Protein AF-0000000072255328 (afdb_homodimer)

Solvent-accessible surface area (backbone atoms only — not comparable to full-atom values): 48912 Å² total; per-residue (Å²): 142,86,77,91,84,72,85,77,79,91,76,90,79,84,80,81,78,79,74,75,69,60,40,61,59,64,75,72,72,74,75,70,75,87,53,44,93,62,60,41,41,41,50,67,79,79,36,92,84,65,52,79,36,76,33,60,50,70,72,28,42,73,51,43,60,50,51,96,60,58,46,59,87,50,31,22,34,46,65,55,41,75,36,44,66,93,48,69,52,74,39,59,60,34,26,49,50,42,43,40,63,45,17,31,53,57,38,84,72,45,25,34,36,38,32,34,30,42,76,70,26,16,25,47,25,32,26,54,45,29,37,52,46,40,40,36,72,62,55,52,31,75,47,42,29,36,26,30,41,9,54,34,20,52,59,39,86,90,42,68,65,40,79,60,50,70,76,80,46,58,69,40,53,73,35,42,31,51,90,47,35,52,29,62,45,58,78,46,70,70,51,37,53,49,33,36,60,74,71,52,44,35,32,39,41,41,35,14,36,70,73,45,48,48,51,48,46,50,49,33,52,50,33,55,74,68,69,44,85,50,24,29,37,37,39,58,38,36,46,37,49,36,62,49,86,36,71,62,34,43,10,23,64,32,24,25,39,46,45,24,52,52,49,52,52,26,46,53,54,7,70,72,39,69,41,4,29,8,37,35,32,34,60,27,55,79,19,23,47,37,48,52,53,16,41,47,27,57,69,67,40,40,38,80,43,28,38,78,55,80,64,29,58,63,61,91,40,5,45,54,47,49,51,50,52,36,33,72,75,68,34,29,46,25,37,40,33,21,47,36,17,63,48,75,69,57,50,72,71,50,85,66,83,83,48,54,45,80,71,65,46,71,66,74,67,66,44,54,61,53,49,52,52,52,52,52,50,57,34,55,77,69,72,46,79,65,42,74,46,81,44,67,61,58,63,63,36,26,55,33,46,36,40,38,70,25,26,34,48,23,38,52,44,21,42,32,44,49,27,36,39,40,41,26,32,22,42,24,25,37,44,32,40,57,88,38,53,26,40,38,29,39,67,62,42,62,69,66,49,70,45,60,65,52,78,77,34,68,69,47,40,50,42,38,67,68,31,65,39,63,65,24,48,63,133,133,80,75,75,80,69,69,77,73,76,71,72,77,64,72,54,57,65,81,78,61,76,67,63,49,78,59,79,70,71,80,67,75,83,57,52,90,64,63,40,41,40,50,69,76,78,36,92,84,63,52,79,34,75,33,61,47,69,73,29,40,72,50,43,62,48,48,92,63,56,46,58,87,50,32,22,33,46,65,53,42,75,36,43,66,78,46,53,51,79,51,50,61,33,26,48,48,42,45,40,66,47,16,32,53,56,37,83,74,44,25,34,36,38,33,34,30,42,76,70,23,15,25,47,25,32,27,56,46,31,36,51,47,41,38,36,70,64,55,53,31,74,47,43,29,36,28,30,40,9,54,33,20,52,60,39,87,89,42,68,66,40,79,61,48,70,77,80,48,59,71,40,53,74,35,42,32,51,91,46,36,53,28,62,46,57,72,46,69,69,52,36,53,50,34,36,58,75,72,53,44,35,31,39,41,42,36,15,37,68,71,45,48,48,51,49,44,53,49,34,52,50,32,54,74,69,68,44,84,51,23,30,37,36,39,58,38,36,47,38,48,34,61,49,87,36,72,62,33,45,10,23,64,32,23,24,39,44,46,24,53,53,50,52,52,26,45,53,53,7,71,73,38,70,38,3,28,8,37,35,32,34,61,27,53,80,20,23,48,36,49,52,52,18,41,47,25,56,70,68,41,39,38,80,44,29,37,78,54,79,64,30,59,63,61,91,39,4,45,54,48,49,50,50,54,36,35,70,75,67,36,30,43,26,37,38,32,20,47,36,18,64,47,74,68,60,50,71,72,50,86,68,84,84,49,53,46,81,71,63,47,71,65,74,66,65,42,53,61,54,48,52,51,52,52,52,51,56,32,54,77,69,72,46,78,65,42,72,47,82,45,67,60,58,63,63,36,27,58,35,45,37,40,39,70,26,26,34,48,24,39,51,44,22,43,32,44,49,27,36,38,40,41,28,33,22,44,24,26,37,43,32,39,57,87,37,54,25,42,39,29,36,66,63,42,62,62,46,46,71,44,60,64,51,74,77,34,67,68,45,43,50,42,37,66,68,30,65,41,62,63,23,48,61,132

InterPro domains:
  IPR000023 Phosphofructokinase domain [PF00365] (111-419)
  IPR012004 Pyrophosphate-dependent phosphofructokinase TP0108-type [PIRSF000534] (52-472)
  IPR022953 ATP-dependent 6-phosphofructokinase [PR00476] (114-133)
  IPR022953 ATP-dependent 6-phosphofructokinase [PR00476] (200-216)
  IPR022953 ATP-dependent 6-phosphofructokinase [PR00476] (233-250)
  IPR022953 ATP-dependent 6-phosphofructokinase [PR00476] (272-288)
  IPR022953 ATP-dependent 6-phosphofructokinase [PR00476] (329-341)
  IPR035966 Phosphofructokinase superfamily [SSF53784] (66-472)
  IPR050929 Phosphofructokinase type A [PTHR45770] (38-471)

Secondary structure (DSSP, 8-state):
-------------------------------SS---TTS--BGGGT-S----EE-TTTTGGGT----S-PPPTTEEEES--EEETTS-----EEEEPS--SEESS-GGG-EEEEEE-SS--TTHHHHHHHHHHIIIIII---EEEEEPSGGGGGT-TT-PPEE--HHHHTTGGGSSS-TT---S----HHHHHHHHHHHT--EEEEEE-HHHHHHHHHHHHHHHHTT---EEEEEEB-SS---SSSS--BTHHHHHHHHHHHHHHHHHHHHHSTTEEEEEEE--TT--HHHHHHHHHHS--SEEE-TT----SSSTTSHHHHHHHHHHHHSEEEEEEETTTTHHHHHTT--S---B-TTSPBPPP-HHHHHHHHHHHHHHHTT---EEEEE--GGGGTSSPPPHHHHHHHHHHHHHHHHHHHHTB-SEEEEEETTEEEEEEHHHHHHS------TTSHHHHHHHHHH--------/------------------TTS--------S-SS---TTS--BGGGT-S----EE-GGGTGGGT----S-PPPTTEEEES--EEETTS-----EEEEPS--SEESS-GGG-EEEEEE-SS--TTHHHHHHHHHHIIIIII---EEEEETTGGGGGT-TT-PPEE--HHHHTTGGGSSS-TT---S----HHHHHHHHHHHT--EEEEEE-HHHHHHHHHHHHHHHHTT---EEEEEEB-SS---SSSS--BTHHHHHHHHHHHHHHHHHHHHHSTTEEEEEEE--TT--HHHHHHHHHHS--SEEE-TT----SSSTTSHHHHHHHHHHHHSEEEEEEETTTTHHHHHTT--S---B-TTSPBPPP-HHHHHHHHHHHHHHHTT---EEEEE--GGGGTSSPPPHHHHHHHHHHHHHHHHHHHHTB-SEEEEEETTEEEEEEHHHHHHH------TTSHHHHHHHHHH--------

Radius of gyration: 28.99 Å; Cα contacts (8 Å, |Δi|>4): 2204; chains: 2; bounding box: 91×77×70 Å

Sequence (950 aa):
MSLPARVPSNSADDELHPYTRILSPRENLLGGEPVGKFGVPHLRQFFEHIGRFPSPLLTATETHSLGRSFIPDDETVLVDIVTRWGEPSPSREYMRSGPREFLAFHPQTVRAAIVTCGGLCPGINTVVKEIYQSLRNIYGVKEVHGVQMGYRGFYTAELDTILLNDVYLKGIQHRGGSVLGTTRGGFDLGLIVDSIASRGFNQVYIIGGDGTHRGAYKIFEECIRRRLMVSVVGIPKTIDNDIAIIDHSFGFVTAVQEAQRAIRAAYVEATSGYNGIGLVRLMGRNSGYISMMATLAAGDVDVCLIPEIDFDLDGPHGLLVHIENLLRHKKYCVIVIAEGAGLQYTQNAQEEKKEVDASGNIKMQNVGLWLAERINSWFSLRGIEVNLKFLDPTYEIRSVPAVATDNIMCTLLAQSAVHGAMAGFTGFTCGTVNTHHVMIPMKEIISRGRNRVDLSSRMWHRVLAATMQPPLKNKMSLPARVPSNSADDELHPYTRILSPRENLLGGEPVGKFGVPHLRQFFEHIGRFPSPLLTATETHSLGRSFIPDDETVLVDIVTRWGEPSPSREYMRSGPREFLAFHPQTVRAAIVTCGGLCPGINTVVKEIYQSLRNIYGVKEVHGVQMGYRGFYTAELDTILLNDVYLKGIQHRGGSVLGTTRGGFDLGLIVDSIASRGFNQVYIIGGDGTHRGAYKIFEECIRRRLMVSVVGIPKTIDNDIAIIDHSFGFVTAVQEAQRAIRAAYVEATSGYNGIGLVRLMGRNSGYISMMATLAAGDVDVCLIPEIDFDLDGPHGLLVHIENLLRHKKYCVIVIAEGAGLQYTQNAQEEKKEVDASGNIKMQNVGLWLAERINSWFSLRGIEVNLKFLDPTYEIRSVPAVATDNIMCTLLAQSAVHGAMAGFTGFTCGTVNTHHVMIPMKEIISRGRNRVDLSSRMWHRVLAATMQPPLKNK

Nearest PDB structures (foldseek):
  6qu4-assembly1_A  TM=8.877E-01  e=3.239E-46  Trypanosoma brucei brucei
  6qu3-assembly1_D  TM=8.852E-01  e=1.464E-45  Trypanosoma brucei brucei
  6sy7-assembly2_F  TM=8.960E-01  e=6.226E-45  Trypanosoma brucei brucei
  3k2q-assembly1_A  TM=7.939E-01  e=1.080E-21  Marinobacter nauticus VT8
  8w2h-assembly1_A  TM=7.838E-01  e=1.784E-17  Homo sapiens

pLDDT: mean 84.53, std 19.74, range [17.89, 98.88]

Organism: Cyanidioschyzon merolae (strain NIES-3377 / 10D) (NCBI:txid280699)

Structure (mmCIF, N/CA/C/O backbone):
data_AF-0000000072255328-model_v1
#
loop_
_entity.id
_entity.type
_entity.pdbx_description
1 polymer 'Pyrophosphate-fructose-6-phosphate 1-phosphotransferase'
#
loop_
_atom_site.group_PDB
_atom_site.id
_atom_site.type_symbol
_atom_site.label_atom_id
_atom_site.label_alt_id
_atom_site.label_comp_id
_atom_site.label_asym_id
_atom_site.label_entity_id
_atom_site.label_seq_id
_atom_site.pdbx_PDB_ins_code
_atom_site.Cartn_x
_atom_site.Cartn_y
_atom_site.Cartn_z
_atom_site.occupancy
_atom_site.B_iso_or_equiv
_atom_site.auth_seq_id
_atom_site.auth_comp_id
_atom_site.auth_asym_id
_atom_site.auth_atom_id
_atom_site.pdbx_PDB_model_num
ATOM 1 N N . MET A 1 1 ? 50.156 -38.719 26.5 1 23.42 1 MET A N 1
ATOM 2 C CA . MET A 1 1 ? 49.844 -37.938 25.312 1 23.42 1 MET A CA 1
ATOM 3 C C . MET A 1 1 ? 48.5 -37.219 25.5 1 23.42 1 MET A C 1
ATOM 5 O O . MET A 1 1 ? 47.5 -37.594 24.891 1 23.42 1 MET A O 1
ATOM 9 N N . SER A 1 2 ? 47.906 -36.625 26.609 1 19.75 2 SER A N 1
ATOM 10 C CA . SER A 1 2 ? 46.781 -36.344 27.516 1 19.75 2 SER A CA 1
ATOM 11 C C . SER A 1 2 ? 45.938 -35.188 27.016 1 19.75 2 SER A C 1
ATOM 13 O O . SER A 1 2 ? 46.344 -34.469 26.094 1 19.75 2 SER A O 1
ATOM 15 N N . LEU A 1 3 ? 45.031 -34.312 27.938 1 20.27 3 LEU A N 1
ATOM 16 C CA . LEU A 1 3 ? 43.656 -33.969 28.25 1 20.27 3 LEU A CA 1
ATOM 17 C C . LEU A 1 3 ? 43.312 -32.625 27.641 1 20.27 3 LEU A C 1
ATOM 19 O O . LEU A 1 3 ? 44.031 -31.625 27.828 1 20.27 3 LEU A O 1
ATOM 23 N N . PRO A 1 4 ? 42.625 -32.25 26.453 1 22.77 4 PRO A N 1
ATOM 24 C CA . PRO A 1 4 ? 42.938 -31.094 25.641 1 22.77 4 PRO A CA 1
ATOM 25 C C . PRO A 1 4 ? 42.469 -29.781 26.281 1 22.77 4 PRO A C 1
ATOM 27 O O . PRO A 1 4 ? 41.281 -29.594 26.531 1 22.77 4 PRO A O 1
ATOM 30 N N . ALA A 1 5 ? 43.125 -28.969 27.453 1 19.16 5 ALA A N 1
ATOM 31 C CA . ALA A 1 5 ? 42.562 -28.234 28.578 1 19.16 5 ALA A CA 1
ATOM 32 C C . ALA A 1 5 ? 41.656 -27.109 28.078 1 19.16 5 ALA A C 1
ATOM 34 O O . ALA A 1 5 ? 41.719 -26.734 26.906 1 19.16 5 ALA A O 1
ATOM 35 N N . ARG A 1 6 ? 41.062 -26.047 29.062 1 17.89 6 ARG A N 1
ATOM 36 C CA . ARG A 1 6 ? 40 -25.328 29.734 1 17.89 6 ARG A CA 1
ATOM 37 C C . ARG A 1 6 ? 39.781 -23.953 29.094 1 17.89 6 ARG A C 1
ATOM 39 O O . ARG A 1 6 ? 40.688 -23.109 29.125 1 17.89 6 ARG A O 1
ATOM 46 N N . VAL A 1 7 ? 39.656 -23.531 27.891 1 21.75 7 VAL A N 1
ATOM 47 C CA . VAL A 1 7 ? 40.094 -22.188 27.578 1 21.75 7 VAL A CA 1
ATOM 48 C C . VAL A 1 7 ? 39.5 -21.172 28.562 1 21.75 7 VAL A C 1
ATOM 50 O O . VAL A 1 7 ? 38.312 -21.203 28.828 1 21.75 7 VAL A O 1
ATOM 53 N N . PRO A 1 8 ? 40.062 -20.578 29.672 1 19.7 8 PRO A N 1
ATOM 54 C CA . PRO A 1 8 ? 39.5 -20.297 31 1 19.7 8 PRO A CA 1
ATOM 55 C C . PRO A 1 8 ? 38.344 -19.297 30.938 1 19.7 8 PRO A C 1
ATOM 57 O O . PRO A 1 8 ? 37.406 -19.391 31.734 1 19.7 8 PRO A O 1
ATOM 60 N N . SER A 1 9 ? 38.406 -18.234 30.125 1 20.45 9 SER A N 1
ATOM 61 C CA . SER A 1 9 ? 38.375 -16.906 30.703 1 20.45 9 SER A CA 1
ATOM 62 C C . SER A 1 9 ? 37 -16.578 31.312 1 20.45 9 SER A C 1
ATOM 64 O O . SER A 1 9 ? 36 -17.109 30.875 1 20.45 9 SER A O 1
ATOM 66 N N . ASN A 1 10 ? 36.812 -15.664 32.344 1 19.23 10 ASN A N 1
ATOM 67 C CA . ASN A 1 10 ? 36.031 -15.445 33.562 1 19.23 10 ASN A CA 1
ATOM 68 C C . ASN A 1 10 ? 34.562 -15.234 33.281 1 19.23 10 ASN A C 1
ATOM 70 O O . ASN A 1 10 ? 34.188 -14.891 32.156 1 19.23 10 ASN A O 1
ATOM 74 N N . SER A 1 11 ? 33.5 -15.305 34.25 1 19.53 11 SER A N 1
ATOM 75 C CA . SER A 1 11 ? 32.312 -15.742 34.969 1 19.53 11 SER A CA 1
ATOM 76 C C . SER A 1 11 ? 31.172 -14.727 34.844 1 19.53 11 SER A C 1
ATOM 78 O O . SER A 1 11 ? 30.047 -14.977 35.312 1 19.53 11 SER A O 1
ATOM 80 N N . ALA A 1 12 ? 31.453 -13.266 34.906 1 19.84 12 ALA A N 1
ATOM 81 C CA . ALA A 1 12 ? 30.469 -12.516 35.688 1 19.84 12 ALA A CA 1
ATOM 82 C C . ALA A 1 12 ? 29.078 -12.656 35.094 1 19.84 12 ALA A C 1
ATOM 84 O O . ALA A 1 12 ? 28.922 -12.695 33.875 1 19.84 12 ALA A O 1
ATOM 85 N N . ASP A 1 13 ? 27.812 -13.008 35.781 1 22.36 13 ASP A N 1
ATOM 86 C CA . ASP A 1 13 ? 26.422 -13.398 35.906 1 22.36 13 ASP A CA 1
ATOM 87 C C . ASP A 1 13 ? 25.5 -12.352 35.312 1 22.36 13 ASP A C 1
ATOM 89 O O . ASP A 1 13 ? 24.641 -11.789 35.969 1 22.36 13 ASP A O 1
ATOM 93 N N . ASP A 1 14 ? 25.844 -11.344 34.469 1 20.3 14 ASP A N 1
ATOM 94 C CA . ASP A 1 14 ? 25.25 -10.031 34.25 1 20.3 14 ASP A CA 1
ATOM 95 C C . ASP A 1 14 ? 23.844 -10.156 33.688 1 20.3 14 ASP A C 1
ATOM 97 O O . ASP A 1 14 ? 23.641 -10.688 32.594 1 20.3 14 ASP A O 1
ATOM 101 N N . GLU A 1 15 ? 22.562 -9.984 34.438 1 21.55 15 GLU A N 1
ATOM 102 C CA . GLU A 1 15 ? 21.188 -10.391 34.656 1 21.55 15 GLU A CA 1
ATOM 103 C C . GLU A 1 15 ? 20.234 -9.711 33.688 1 21.55 15 GLU A C 1
ATOM 105 O O . GLU A 1 15 ? 19.969 -8.516 33.781 1 21.55 15 GLU A O 1
ATOM 110 N N . LEU A 1 16 ? 20.25 -9.781 32.469 1 21.72 16 LEU A N 1
ATOM 111 C CA . LEU A 1 16 ? 19.391 -9.266 31.391 1 21.72 16 LEU A CA 1
ATOM 112 C C . LEU A 1 16 ? 17.938 -9.625 31.641 1 21.72 16 LEU A C 1
ATOM 114 O O . LEU A 1 16 ? 17.594 -10.797 31.797 1 21.72 16 LEU A O 1
ATOM 118 N N . HIS A 1 17 ? 16.984 -8.758 32.25 1 21.41 17 HIS A N 1
ATOM 119 C CA . HIS A 1 17 ? 15.695 -8.859 32.906 1 21.41 17 HIS A CA 1
ATOM 120 C C . HIS A 1 17 ? 14.625 -9.398 31.969 1 21.41 17 HIS A C 1
ATOM 122 O O . HIS A 1 17 ? 14.766 -9.297 30.75 1 21.41 17 HIS A O 1
ATOM 128 N N . PRO A 1 18 ? 13.125 -9.867 32.406 1 24.11 18 PRO A N 1
ATOM 129 C CA . PRO A 1 18 ? 12.086 -10.852 32.125 1 24.11 18 PRO A CA 1
ATOM 130 C C . PRO A 1 18 ? 11.023 -10.336 31.141 1 24.11 18 PRO A C 1
ATOM 132 O O . PRO A 1 18 ? 10.859 -9.117 31 1 24.11 18 PRO A O 1
ATOM 135 N N . TYR A 1 19 ? 10.453 -11.023 30.172 1 25.95 19 TYR A N 1
ATOM 136 C CA . TYR A 1 19 ? 9.391 -11.086 29.172 1 25.95 19 TYR A CA 1
ATOM 137 C C . TYR A 1 19 ? 8.039 -10.734 29.797 1 25.95 19 TYR A C 1
ATOM 139 O O . TYR A 1 19 ? 7.691 -11.25 30.859 1 25.95 19 TYR A O 1
ATOM 147 N N . THR A 1 20 ? 7.555 -9.547 29.719 1 26.66 20 THR A N 1
ATOM 148 C CA . THR A 1 20 ? 6.395 -9.289 30.547 1 26.66 20 THR A CA 1
ATOM 149 C C . THR A 1 20 ? 5.203 -10.133 30.109 1 26.66 20 THR A C 1
ATOM 151 O O . THR A 1 20 ? 4.578 -10.82 30.922 1 26.66 20 THR A O 1
ATOM 154 N N . ARG A 1 21 ? 4.066 -9.359 29.109 1 30.31 21 ARG A N 1
ATOM 155 C CA . ARG A 1 21 ? 2.666 -9.758 29.188 1 30.31 21 ARG A CA 1
ATOM 156 C C . ARG A 1 21 ? 2.367 -10.914 28.25 1 30.31 21 ARG A C 1
ATOM 158 O O . ARG A 1 21 ? 2.922 -10.992 27.141 1 30.31 21 ARG A O 1
ATOM 165 N N . ILE A 1 22 ? 1.725 -12.062 28.812 1 29.67 22 ILE A N 1
ATOM 166 C CA . ILE A 1 22 ? 1.224 -13.305 28.25 1 29.67 22 ILE A CA 1
ATOM 167 C C . ILE A 1 22 ? -0.138 -13.07 27.609 1 29.67 22 ILE A C 1
ATOM 169 O O . ILE A 1 22 ? -1.038 -12.5 28.219 1 29.67 22 ILE A O 1
ATOM 173 N N . LEU A 1 23 ? -0.306 -13 26.281 1 33.97 23 LEU A N 1
ATOM 174 C CA . LEU A 1 23 ? -1.544 -12.93 25.516 1 33.97 23 LEU A CA 1
ATOM 175 C C . LEU A 1 23 ? -2.432 -14.133 25.797 1 33.97 23 LEU A C 1
ATOM 177 O O . LEU A 1 23 ? -1.948 -15.266 25.844 1 33.97 23 LEU A O 1
ATOM 181 N N . SER A 1 24 ? -3.564 -13.953 26.516 1 36.16 24 SER A N 1
ATOM 182 C CA . SER A 1 24 ? -4.453 -15.094 26.75 1 36.16 24 SER A CA 1
ATOM 183 C C . SER A 1 24 ? -5.125 -15.531 25.453 1 36.16 24 SER A C 1
ATOM 185 O O . SER A 1 24 ? -5.477 -14.695 24.609 1 36.16 24 SER A O 1
ATOM 187 N N . PRO A 1 25 ? -5.062 -16.766 25.125 1 37.5 25 PRO A N 1
ATOM 188 C CA . PRO A 1 25 ? -5.723 -17.344 23.953 1 37.5 25 PRO A CA 1
ATOM 189 C C . PRO A 1 25 ? -7.219 -17.047 23.906 1 37.5 25 PRO A C 1
ATOM 191 O O . PRO A 1 25 ? -7.863 -16.938 24.953 1 37.5 25 PRO A O 1
ATOM 194 N N . ARG A 1 26 ? -7.754 -16.297 22.984 1 36.28 26 ARG A N 1
ATOM 195 C CA . ARG A 1 26 ? -9.195 -16.141 22.859 1 36.28 26 ARG A CA 1
ATOM 196 C C . ARG A 1 26 ? -9.898 -17.5 22.875 1 36.28 26 ARG A C 1
ATOM 198 O O . ARG A 1 26 ? -9.352 -18.5 22.406 1 36.28 26 ARG A O 1
ATOM 205 N N . GLU A 1 27 ? -10.852 -17.656 23.797 1 34.62 27 GLU A N 1
ATOM 206 C CA . GLU A 1 27 ? -11.766 -18.797 23.828 1 34.62 27 GLU A CA 1
ATOM 207 C C . GLU A 1 27 ? -12.438 -19 22.469 1 34.62 27 GLU A C 1
ATOM 209 O O . GLU A 1 27 ? -12.766 -18.031 21.781 1 34.62 27 GLU A O 1
ATOM 214 N N . ASN A 1 28 ? -12.125 -20.047 21.75 1 35.22 28 ASN A N 1
ATOM 215 C CA . ASN A 1 28 ? -12.828 -20.531 20.578 1 35.22 28 ASN A CA 1
ATOM 216 C C . ASN A 1 28 ? -14.336 -20.281 20.672 1 35.22 28 ASN A C 1
ATOM 218 O O . ASN A 1 28 ? -15.016 -20.891 21.5 1 35.22 28 ASN A O 1
ATOM 222 N N . LEU A 1 29 ? -14.703 -19.078 20.516 1 32.78 29 LEU A N 1
ATOM 223 C CA . LEU A 1 29 ? -16.125 -18.844 20.656 1 32.78 29 LEU A CA 1
ATOM 224 C C . LEU A 1 29 ? -16.938 -19.859 19.859 1 32.78 29 LEU A C 1
ATOM 226 O O . LEU A 1 29 ? -18.172 -19.797 19.844 1 32.78 29 LEU A O 1
ATOM 230 N N . LEU A 1 30 ? -16.5 -20.328 18.562 1 31.98 30 LEU A N 1
ATOM 231 C CA . LEU A 1 30 ? -17.484 -21.219 17.953 1 31.98 30 LEU A CA 1
ATOM 232 C C . LEU A 1 30 ? -17.688 -22.469 18.797 1 31.98 30 LEU A C 1
ATOM 234 O O . LEU A 1 30 ? -16.703 -23.078 19.266 1 31.98 30 LEU A O 1
ATOM 238 N N . GLY A 1 31 ? -18.516 -22.594 19.641 1 32.94 31 GLY A N 1
ATOM 239 C CA . GLY A 1 31 ? -19.031 -23.703 20.438 1 32.94 31 GLY A CA 1
ATOM 240 C C . GLY A 1 31 ? -18.672 -25.062 19.859 1 32.94 31 GLY A C 1
ATOM 241 O O . GLY A 1 31 ? -18.734 -26.062 20.578 1 32.94 31 GLY A O 1
ATOM 242 N N . GLY A 1 32 ? -19.219 -25.469 18.516 1 33.41 32 GLY A N 1
ATOM 243 C CA . GLY A 1 32 ? -19.266 -26.891 18.219 1 33.41 32 GLY A CA 1
ATOM 244 C C . GLY A 1 32 ? -17.891 -27.531 18.156 1 33.41 32 GLY A C 1
ATOM 245 O O . GLY A 1 32 ? -16.891 -26.875 18.422 1 33.41 32 GLY A O 1
ATOM 246 N N . GLU A 1 33 ? -17.844 -28.859 17.438 1 34.97 33 GLU A N 1
ATOM 247 C CA . GLU A 1 33 ? -16.688 -29.75 17.25 1 34.97 33 GLU A CA 1
ATOM 248 C C . GLU A 1 33 ? -15.445 -28.953 16.859 1 34.97 33 GLU A C 1
ATOM 250 O O . GLU A 1 33 ? -15.539 -27.875 16.281 1 34.97 33 GLU A O 1
ATOM 255 N N . PRO A 1 34 ? -14.344 -29.469 17.438 1 34.31 34 PRO A N 1
ATOM 256 C CA . PRO A 1 34 ? -13.047 -28.844 17.203 1 34.31 34 PRO A CA 1
ATOM 257 C C . PRO A 1 34 ? -12.867 -28.391 15.758 1 34.31 34 PRO A C 1
ATOM 259 O O . PRO A 1 34 ? -12.797 -29.219 14.852 1 34.31 34 PRO A O 1
ATOM 262 N N . VAL A 1 35 ? -13.789 -27.781 15.125 1 35.91 35 VAL A N 1
ATOM 263 C CA . VAL A 1 35 ? -13.289 -27.109 13.93 1 35.91 35 VAL A CA 1
ATOM 264 C C . VAL A 1 35 ? -11.805 -26.781 14.094 1 35.91 35 VAL A C 1
ATOM 266 O O . VAL A 1 35 ? -11.328 -26.609 15.219 1 35.91 35 VAL A O 1
ATOM 269 N N . GLY A 1 36 ? -11.008 -27.062 12.977 1 41.81 36 GLY A N 1
ATOM 270 C CA . GLY A 1 36 ? -9.586 -26.797 13.102 1 41.81 36 GLY A CA 1
ATOM 271 C C . GLY A 1 36 ? -9.273 -25.609 13.992 1 41.81 36 GLY A C 1
ATOM 272 O O . GLY A 1 36 ? -10.133 -24.766 14.234 1 41.81 36 GLY A O 1
ATOM 273 N N . LYS A 1 37 ? -8.422 -25.844 14.977 1 45.72 37 LYS A N 1
ATOM 274 C CA . LYS A 1 37 ? -7.969 -24.969 16.047 1 45.72 37 LYS A CA 1
ATOM 275 C C . LYS A 1 37 ? -8.07 -23.5 15.648 1 45.72 37 LYS A C 1
ATOM 277 O O . LYS A 1 37 ? -8.406 -22.641 16.469 1 45.72 37 LYS A O 1
ATOM 282 N N . PHE A 1 38 ? -7.793 -23.25 14.297 1 57.38 38 PHE A N 1
ATOM 283 C CA . PHE A 1 38 ? -7.625 -21.828 14 1 57.38 38 PHE A CA 1
ATOM 284 C C . PHE A 1 38 ? -8.75 -21.312 13.109 1 57.38 38 PHE A C 1
ATOM 286 O O . PHE A 1 38 ? -8.68 -20.203 12.594 1 57.38 38 PHE A O 1
ATOM 293 N N . GLY A 1 39 ? -9.938 -22.141 12.922 1 73.75 39 GLY A N 1
ATOM 294 C CA . GLY A 1 39 ? -11.195 -21.766 12.281 1 73.75 39 GLY A CA 1
ATOM 295 C C . GLY A 1 39 ? -11.219 -22.062 10.797 1 73.75 39 GLY A C 1
ATOM 296 O O . GLY A 1 39 ? -12.289 -22.172 10.195 1 73.75 39 GLY A O 1
ATOM 297 N N . VAL A 1 40 ? -10.031 -22.438 10.188 1 90.81 40 VAL A N 1
ATOM 298 C CA . VAL A 1 40 ? -10.062 -22.734 8.766 1 90.81 40 VAL A CA 1
ATOM 299 C C . VAL A 1 40 ? -10.312 -24.219 8.555 1 90.81 40 VAL A C 1
ATOM 301 O O . VAL A 1 40 ? -9.539 -25.062 9.023 1 90.81 40 VAL A O 1
ATOM 304 N N . PRO A 1 41 ? -11.328 -24.594 7.812 1 93.81 41 PRO A N 1
ATOM 305 C CA . PRO A 1 41 ? -11.633 -26.016 7.602 1 93.81 41 PRO A CA 1
ATOM 306 C C . PRO A 1 41 ? -10.547 -26.734 6.809 1 93.81 41 PRO A C 1
ATOM 308 O O . PRO A 1 41 ? -9.938 -26.156 5.914 1 93.81 41 PRO A O 1
ATOM 311 N N . HIS A 1 42 ? -10.336 -27.969 7.211 1 95 42 HIS A N 1
ATOM 312 C CA . HIS A 1 42 ? -9.422 -28.875 6.52 1 95 42 HIS A CA 1
ATOM 313 C C . HIS A 1 42 ? -10.133 -30.156 6.086 1 95 42 HIS A C 1
ATOM 315 O O . HIS A 1 42 ? -10.977 -30.672 6.812 1 95 42 HIS A O 1
ATOM 321 N N . LEU A 1 43 ? -9.781 -30.641 4.934 1 95.62 43 LEU A N 1
ATOM 322 C CA . LEU A 1 43 ? -10.438 -31.812 4.371 1 95.62 43 LEU A CA 1
ATOM 323 C C . LEU A 1 43 ? -10.328 -33 5.312 1 95.62 43 LEU A C 1
ATOM 325 O O . LEU A 1 43 ? -11.203 -33.875 5.332 1 95.62 43 LEU A O 1
ATOM 329 N N . ARG A 1 44 ? -9.297 -33.062 6.117 1 92.69 44 ARG A N 1
ATOM 330 C CA . ARG A 1 44 ? -9.078 -34.156 7.051 1 92.69 44 ARG A CA 1
ATOM 331 C C . ARG A 1 44 ? -10.195 -34.219 8.086 1 92.69 44 ARG A C 1
ATOM 333 O O . ARG A 1 44 ? -10.422 -35.281 8.695 1 92.69 44 ARG A O 1
ATOM 340 N N . GLN A 1 45 ? -10.844 -33.156 8.281 1 90.62 45 GLN A N 1
ATOM 341 C CA . GLN A 1 45 ? -11.953 -33.125 9.227 1 90.62 45 GLN A CA 1
ATOM 342 C C . GLN A 1 45 ? -13.18 -33.844 8.672 1 90.62 45 GLN A C 1
ATOM 344 O O . GLN A 1 45 ? -14.047 -34.281 9.43 1 90.62 45 GLN A O 1
ATOM 349 N N . PHE A 1 46 ? -13.211 -34.031 7.395 1 92.56 46 PHE A N 1
ATOM 350 C CA . PHE A 1 46 ? -14.438 -34.5 6.762 1 92.56 46 PHE A CA 1
ATOM 351 C C . PHE A 1 46 ? -14.211 -35.875 6.094 1 92.56 46 PHE A C 1
ATOM 353 O O . PHE A 1 46 ? -15.164 -36.594 5.805 1 92.56 46 PHE A O 1
ATOM 360 N N . PHE A 1 47 ? -12.961 -36.125 5.797 1 92.69 47 PHE A N 1
ATOM 361 C CA . PHE A 1 47 ? -12.633 -37.344 5.074 1 92.69 47 PHE A CA 1
ATOM 362 C C . PHE A 1 47 ? -11.609 -38.156 5.84 1 92.69 47 PHE A C 1
ATOM 364 O O . PHE A 1 47 ? -10.602 -37.625 6.312 1 92.69 47 PHE A O 1
ATOM 371 N N . GLU A 1 48 ? -11.805 -39.375 5.984 1 87.12 48 GLU A N 1
ATOM 372 C CA . GLU A 1 48 ? -10.953 -40.281 6.758 1 87.12 48 GLU A CA 1
ATOM 373 C C . GLU A 1 48 ? -9.641 -40.562 6.027 1 87.12 48 GLU A C 1
ATOM 375 O O . GLU A 1 48 ? -8.594 -40.719 6.656 1 87.12 48 GLU A O 1
ATOM 380 N N . HIS A 1 49 ? -9.734 -40.688 4.719 1 87.44 49 HIS A N 1
ATOM 381 C CA . HIS A 1 49 ? -8.562 -41.031 3.928 1 87.44 49 HIS A CA 1
ATOM 382 C C . HIS A 1 49 ? -8.148 -39.875 3.029 1 87.44 49 HIS A C 1
ATOM 384 O O . HIS A 1 49 ? -8.711 -39.688 1.947 1 87.44 49 HIS A O 1
ATOM 390 N N . ILE A 1 50 ? -7.266 -39.062 3.52 1 88.94 50 ILE A N 1
ATOM 391 C CA . ILE A 1 50 ? -6.715 -37.969 2.736 1 88.94 50 ILE A CA 1
ATOM 392 C C . ILE A 1 50 ? -5.223 -38.188 2.516 1 88.94 50 ILE A C 1
ATOM 394 O O . ILE A 1 50 ? -4.559 -38.844 3.322 1 88.94 50 ILE A O 1
ATOM 398 N N . GLY A 1 51 ? -4.742 -37.781 1.453 1 88.94 51 GLY A N 1
ATOM 399 C CA . GLY A 1 51 ? -3.33 -37.938 1.135 1 88.94 51 GLY A CA 1
ATOM 400 C C . GLY A 1 51 ? -2.422 -37.094 2.023 1 88.94 51 GLY A C 1
ATOM 401 O O . GLY A 1 51 ? -2.871 -36.156 2.662 1 88.94 51 GLY A O 1
ATOM 402 N N . ARG A 1 52 ? -1.201 -37.594 2.191 1 92.81 52 ARG A N 1
ATOM 403 C CA . ARG A 1 52 ? -0.1 -36.875 2.824 1 92.81 52 ARG A CA 1
ATOM 404 C C . ARG A 1 52 ? 1.176 -36.969 1.997 1 92.81 52 ARG A C 1
ATOM 406 O O . ARG A 1 52 ? 2.02 -37.844 2.268 1 92.81 52 ARG A O 1
ATOM 413 N N . PHE A 1 53 ? 1.309 -36.156 1.106 1 94.44 53 PHE A N 1
ATOM 414 C CA . PHE A 1 53 ? 2.424 -36.188 0.167 1 94.44 53 PHE A CA 1
ATOM 415 C C . PHE A 1 53 ? 3.449 -35.125 0.49 1 94.44 53 PHE A C 1
ATOM 417 O O . PHE A 1 53 ? 3.086 -34 0.84 1 94.44 53 PHE A O 1
ATOM 424 N N . PRO A 1 54 ? 4.688 -35.406 0.39 1 91.69 54 PRO A N 1
ATOM 425 C CA . PRO A 1 54 ? 5.691 -34.375 0.604 1 91.69 54 PRO A CA 1
ATOM 426 C C . PRO A 1 54 ? 5.641 -33.281 -0.456 1 91.69 54 PRO A C 1
ATOM 428 O O . PRO A 1 54 ? 5.457 -33.562 -1.642 1 91.69 54 PRO A O 1
ATOM 431 N N . SER A 1 55 ? 5.766 -32.062 -0.002 1 89.94 55 SER A N 1
ATOM 432 C CA . SER A 1 55 ? 5.77 -30.922 -0.916 1 89.94 55 SER A CA 1
ATOM 433 C C . SER A 1 55 ? 6.965 -30.984 -1.863 1 89.94 55 SER A C 1
ATOM 435 O O . SER A 1 55 ? 8.07 -31.344 -1.456 1 89.94 55 SER A O 1
ATOM 437 N N . PRO A 1 56 ? 6.766 -30.641 -3.086 1 86.62 56 PRO A N 1
ATOM 438 C CA . PRO A 1 56 ? 7.895 -30.578 -4.016 1 86.62 56 PRO A CA 1
ATOM 439 C C . PRO A 1 56 ? 8.93 -29.531 -3.615 1 86.62 56 PRO A C 1
ATOM 441 O O . PRO A 1 56 ? 10.07 -29.578 -4.098 1 86.62 56 PRO A O 1
ATOM 444 N N . LEU A 1 57 ? 8.516 -28.656 -2.783 1 80.12 57 LEU A N 1
ATOM 445 C CA . LEU A 1 57 ? 9.414 -27.594 -2.328 1 80.12 57 LEU A CA 1
ATOM 446 C C . LEU A 1 57 ? 10.492 -28.156 -1.411 1 80.12 57 LEU A C 1
ATOM 448 O O . LEU A 1 57 ? 11.5 -27.5 -1.147 1 80.12 57 LEU A O 1
ATOM 452 N N . LEU A 1 58 ? 10.289 -29.297 -0.828 1 76.5 58 LEU A N 1
ATOM 453 C CA . LEU A 1 58 ? 11.273 -29.953 0.025 1 76.5 58 LEU A CA 1
ATOM 454 C C . LEU A 1 58 ? 12.523 -30.312 -0.769 1 76.5 58 LEU A C 1
ATOM 456 O O . LEU A 1 58 ? 13.641 -30.234 -0.249 1 76.5 58 LEU A O 1
ATOM 460 N N . THR A 1 59 ? 12.406 -30.875 -1.845 1 66.06 59 THR A N 1
ATOM 461 C CA . THR A 1 59 ? 13.516 -31.359 -2.65 1 66.06 59 THR A CA 1
ATOM 462 C C . THR A 1 59 ? 14.047 -30.25 -3.562 1 66.06 59 THR A C 1
ATOM 464 O O . THR A 1 59 ? 15.117 -30.375 -4.152 1 66.06 59 THR A O 1
ATOM 467 N N . ALA A 1 60 ? 13.227 -29.328 -3.736 1 57.22 60 ALA A N 1
ATOM 468 C CA . ALA A 1 60 ? 13.664 -28.266 -4.629 1 57.22 60 ALA A CA 1
ATOM 469 C C . ALA A 1 60 ? 14.828 -27.484 -4.02 1 57.22 60 ALA A C 1
ATOM 471 O O . ALA A 1 60 ? 15.18 -26.406 -4.504 1 57.22 60 ALA A O 1
ATOM 472 N N . THR A 1 61 ? 15.445 -27.984 -2.936 1 50.06 61 THR A N 1
ATOM 473 C CA . THR A 1 61 ? 16.531 -27.328 -2.225 1 50.06 61 THR A CA 1
ATOM 474 C C . THR A 1 61 ? 17.484 -26.641 -3.207 1 50.06 61 THR A C 1
ATOM 476 O O . THR A 1 61 ? 18.047 -25.578 -2.914 1 50.06 61 THR A O 1
ATOM 479 N N . GLU A 1 62 ? 17.859 -27.328 -4.215 1 46.06 62 GLU A N 1
ATOM 480 C CA . GLU A 1 62 ? 18.844 -26.719 -5.086 1 46.06 62 GLU A CA 1
ATOM 481 C C . GLU A 1 62 ? 18.297 -25.453 -5.742 1 46.06 62 GLU A C 1
ATOM 483 O O . GLU A 1 62 ? 19.031 -24.469 -5.918 1 46.06 62 GLU A O 1
ATOM 488 N N . THR A 1 63 ? 17.297 -25.656 -6.375 1 44.03 63 THR A N 1
ATOM 489 C CA . THR A 1 63 ? 16.797 -24.578 -7.211 1 44.03 63 THR A CA 1
ATOM 490 C C . THR A 1 63 ? 16.125 -23.5 -6.355 1 44.03 63 THR A C 1
ATOM 492 O O . THR A 1 63 ? 16.281 -22.312 -6.617 1 44.03 63 THR A O 1
ATOM 495 N N . HIS A 1 64 ? 15.141 -24.031 -5.555 1 46.75 64 HIS A N 1
ATOM 496 C CA . HIS A 1 64 ? 14.305 -23.109 -4.805 1 46.75 64 HIS A CA 1
ATOM 497 C C . HIS A 1 64 ? 14.656 -23.125 -3.32 1 46.75 64 HIS A C 1
ATOM 499 O O . HIS A 1 64 ? 14.273 -24.047 -2.596 1 46.75 64 HIS A O 1
ATOM 505 N N . SER A 1 65 ? 15.906 -23.062 -3.021 1 42.06 65 SER A N 1
ATOM 506 C CA . SER A 1 65 ? 16.141 -22.969 -1.584 1 42.06 65 SER A CA 1
ATOM 507 C C . SER A 1 65 ? 14.945 -22.375 -0.858 1 42.06 65 SER A C 1
ATOM 509 O O . SER A 1 65 ? 15 -21.219 -0.411 1 42.06 65 SER A O 1
ATOM 511 N N . LEU A 1 66 ? 13.82 -22.734 -1.354 1 45.31 66 LEU A N 1
ATOM 512 C CA . LEU A 1 66 ? 12.664 -22.406 -0.529 1 45.31 66 LEU A CA 1
ATOM 513 C C . LEU A 1 66 ? 12.773 -23.062 0.844 1 45.31 66 LEU A C 1
ATOM 515 O O . LEU A 1 66 ? 12.133 -24.078 1.101 1 45.31 66 LEU A O 1
ATOM 519 N N . GLY A 1 67 ? 13.961 -23.688 1.066 1 42.38 67 GLY A N 1
ATOM 520 C CA . GLY A 1 67 ? 14.117 -24.422 2.311 1 42.38 67 GLY A CA 1
ATOM 521 C C . GLY A 1 67 ? 13.07 -24.062 3.348 1 42.38 67 GLY A C 1
ATOM 522 O O . GLY A 1 67 ? 11.953 -23.672 3.002 1 42.38 67 GLY A O 1
ATOM 523 N N . ARG A 1 68 ? 13.555 -23.406 4.555 1 50.69 68 ARG A N 1
ATOM 524 C CA . ARG A 1 68 ? 13.188 -23.312 5.965 1 50.69 68 ARG A CA 1
ATOM 525 C C . ARG A 1 68 ? 11.898 -22.516 6.145 1 50.69 68 ARG A C 1
ATOM 527 O O . ARG A 1 68 ? 11.586 -22.078 7.25 1 50.69 68 ARG A O 1
ATOM 534 N N . SER A 1 69 ? 11.07 -22.422 4.941 1 69.75 69 SER A N 1
ATOM 535 C CA . SER A 1 69 ? 10.094 -21.375 5.238 1 69.75 69 SER A CA 1
ATOM 536 C C . SER A 1 69 ? 8.68 -21.953 5.285 1 69.75 69 SER A C 1
ATOM 538 O O . SER A 1 69 ? 7.715 -21.25 4.977 1 69.75 69 SER A O 1
ATOM 540 N N . PHE A 1 70 ? 8.562 -23.281 5.496 1 86.38 70 PHE A N 1
ATOM 541 C CA . PHE A 1 70 ? 7.215 -23.812 5.66 1 86.38 70 PHE A CA 1
ATOM 542 C C . PHE A 1 70 ? 6.539 -23.203 6.883 1 86.38 70 PHE A C 1
ATOM 544 O O . PHE A 1 70 ? 7.195 -22.938 7.891 1 86.38 70 PHE A O 1
ATOM 551 N N . ILE A 1 71 ? 5.293 -23.109 6.66 1 88.5 71 ILE A N 1
ATOM 552 C CA . ILE A 1 71 ? 4.516 -22.516 7.742 1 88.5 71 ILE A CA 1
ATOM 553 C C . ILE A 1 71 ? 3.783 -23.609 8.508 1 88.5 71 ILE A C 1
ATOM 555 O O . ILE A 1 71 ? 3.029 -24.391 7.922 1 88.5 71 ILE A O 1
ATOM 559 N N . PRO A 1 72 ? 4.098 -23.688 9.789 1 87.31 72 PRO A N 1
ATOM 560 C CA . PRO A 1 72 ? 3.316 -24.641 10.578 1 87.31 72 PRO A CA 1
ATOM 561 C C . PRO A 1 72 ? 1.849 -24.234 10.703 1 87.31 72 PRO A C 1
ATOM 563 O O . PRO A 1 72 ? 1.514 -23.062 10.57 1 87.31 72 PRO A O 1
ATOM 566 N N . ASP A 1 73 ? 1.013 -25.203 10.992 1 87.88 73 ASP A N 1
ATOM 567 C CA . ASP A 1 73 ? -0.429 -24.969 11.016 1 87.88 73 ASP A CA 1
ATOM 568 C C . ASP A 1 73 ? -0.833 -24.125 12.219 1 87.88 73 ASP A C 1
ATOM 570 O O . ASP A 1 73 ? -1.929 -23.562 12.242 1 87.88 73 ASP A O 1
ATOM 574 N N . ASP A 1 74 ? 0.031 -24.016 13.164 1 86.06 74 ASP A N 1
ATOM 575 C CA . ASP A 1 74 ? -0.343 -23.281 14.375 1 86.06 74 ASP A CA 1
ATOM 576 C C . ASP A 1 74 ? 0.197 -21.859 14.344 1 86.06 74 ASP A C 1
ATOM 578 O O . ASP A 1 74 ? 0.047 -21.109 15.305 1 86.06 74 ASP A O 1
ATOM 582 N N . GLU A 1 75 ? 0.792 -21.547 13.281 1 89.38 75 GLU A N 1
ATOM 583 C CA . GLU A 1 75 ? 1.244 -20.172 13.125 1 89.38 75 GLU A CA 1
ATOM 584 C C . GLU A 1 75 ? 0.096 -19.25 12.711 1 89.38 75 GLU A C 1
ATOM 586 O O . GLU A 1 75 ? -0.63 -19.547 11.758 1 89.38 75 GLU A O 1
ATOM 591 N N . THR A 1 76 ? -0.095 -18.188 13.508 1 89.5 76 THR A N 1
ATOM 592 C CA . THR A 1 76 ? -1.226 -17.281 13.289 1 89.5 76 THR A CA 1
ATOM 593 C C . THR A 1 76 ? -0.767 -15.828 13.273 1 89.5 76 THR A C 1
ATOM 595 O O . THR A 1 76 ? 0.379 -15.531 13.617 1 89.5 76 THR A O 1
ATOM 598 N N . VAL A 1 77 ? -1.58 -14.961 12.727 1 90.88 77 VAL A N 1
ATOM 599 C CA . VAL A 1 77 ? -1.375 -13.516 12.719 1 90.88 77 VAL A CA 1
ATOM 600 C C . VAL A 1 77 ? -2.439 -12.836 13.578 1 90.88 77 VAL A C 1
ATOM 602 O O . VAL A 1 77 ? -3.633 -13.117 13.438 1 90.88 77 VAL A O 1
ATOM 605 N N . LEU A 1 78 ? -2.012 -11.969 14.438 1 86.81 78 LEU A N 1
ATOM 606 C CA . LEU A 1 78 ? -2.936 -11.227 15.289 1 86.81 78 LEU A CA 1
ATOM 607 C C . LEU A 1 78 ? -3.67 -10.148 14.492 1 86.81 78 LEU A C 1
ATOM 609 O O . LEU A 1 78 ? -3.074 -9.492 13.641 1 86.81 78 LEU A O 1
ATOM 613 N N . VAL A 1 79 ? -4.98 -10 14.766 1 85.88 79 VAL A N 1
ATOM 614 C CA . VAL A 1 79 ? -5.809 -9.016 14.078 1 85.88 79 VAL A CA 1
ATOM 615 C C . VAL A 1 79 ? -5.832 -7.711 14.875 1 85.88 79 VAL A C 1
ATOM 617 O O . VAL A 1 79 ? -5.562 -6.637 14.328 1 85.88 79 VAL A O 1
ATOM 620 N N . ASP A 1 80 ? -6.242 -7.797 16.125 1 85.06 80 ASP A N 1
ATOM 621 C CA . ASP A 1 80 ? -6.332 -6.637 17 1 85.06 80 ASP A CA 1
ATOM 622 C C . ASP A 1 80 ? -4.984 -6.336 17.656 1 85.06 80 ASP A C 1
ATOM 624 O O . ASP A 1 80 ? -4.617 -6.961 18.656 1 85.06 80 ASP A O 1
ATOM 628 N N . ILE A 1 81 ? -4.332 -5.344 17.125 1 88.56 81 ILE A N 1
ATOM 629 C CA . ILE A 1 81 ? -2.947 -5.184 17.547 1 88.56 81 ILE A CA 1
ATOM 630 C C . ILE A 1 81 ? -2.775 -3.83 18.234 1 88.56 81 ILE A C 1
ATOM 632 O O . ILE A 1 81 ? -1.661 -3.457 18.609 1 88.56 81 ILE A O 1
ATOM 636 N N . VAL A 1 82 ? -3.814 -2.941 18.25 1 87.44 82 VAL A N 1
ATOM 637 C CA . VAL A 1 82 ? -3.805 -1.743 19.094 1 87.44 82 VAL A CA 1
ATOM 638 C C . VAL A 1 82 ? -4.09 -2.119 20.547 1 87.44 82 VAL A C 1
ATOM 640 O O . VAL A 1 82 ? -5.133 -2.703 20.844 1 87.44 82 VAL A O 1
ATOM 643 N N . THR A 1 83 ? -3.148 -1.886 21.359 1 84.44 83 THR A N 1
ATOM 644 C CA . THR A 1 83 ? -3.25 -2.324 22.75 1 84.44 83 THR A CA 1
ATOM 645 C C . THR A 1 83 ? -2.889 -1.188 23.703 1 84.44 83 THR A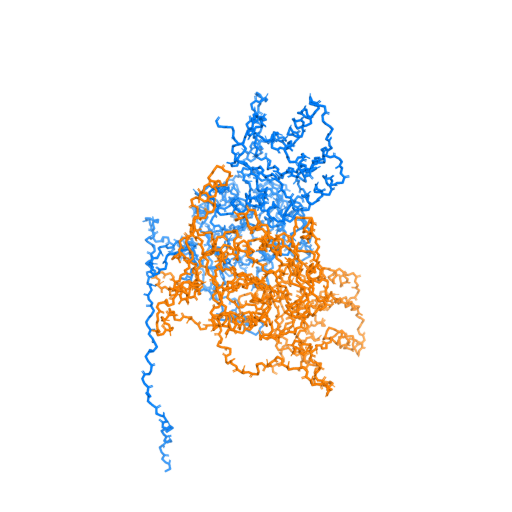 C 1
ATOM 647 O O . THR A 1 83 ? -2.611 -0.068 23.266 1 84.44 83 THR A O 1
ATOM 650 N N . ARG A 1 84 ? -3.096 -1.439 24.953 1 81.31 84 ARG A N 1
ATOM 651 C CA . ARG A 1 84 ? -2.625 -0.549 26 1 81.31 84 ARG A CA 1
ATOM 652 C C . ARG A 1 84 ? -1.354 -1.09 26.656 1 81.31 84 ARG A C 1
ATOM 654 O O . ARG A 1 84 ? -1.251 -2.287 26.922 1 81.31 84 ARG A O 1
ATOM 661 N N . TRP A 1 85 ? -0.548 -0.162 26.75 1 77.38 85 TRP A N 1
ATOM 662 C CA . TRP A 1 85 ? 0.756 -0.55 27.281 1 77.38 85 TRP A CA 1
ATOM 663 C C . TRP A 1 85 ? 0.606 -1.338 28.578 1 77.38 85 TRP A C 1
ATOM 665 O O . TRP A 1 85 ? -0.125 -0.925 29.484 1 77.38 85 TRP A O 1
ATOM 675 N N . GLY A 1 86 ? 1.27 -2.443 28.688 1 65.06 86 GLY A N 1
ATOM 676 C CA . GLY A 1 86 ? 1.352 -3.217 29.906 1 65.06 86 GLY A CA 1
ATOM 677 C C . GLY A 1 86 ? 0.129 -4.078 30.156 1 65.06 86 GLY A C 1
ATOM 678 O O . GLY A 1 86 ? 0.089 -4.852 31.109 1 65.06 86 GLY A O 1
ATOM 679 N N . GLU A 1 87 ? -0.885 -3.971 29.312 1 68.44 87 GLU A N 1
ATOM 680 C CA . GLU A 1 87 ? -2.104 -4.75 29.5 1 68.44 87 GLU A CA 1
ATOM 681 C C . GLU A 1 87 ? -2.23 -5.844 28.438 1 68.44 87 GLU A C 1
ATOM 683 O O . GLU A 1 87 ? -1.905 -5.625 27.281 1 68.44 87 GLU A O 1
ATOM 688 N N . PRO A 1 88 ? -2.506 -7 29.078 1 65.44 88 PRO A N 1
ATOM 689 C CA . PRO A 1 88 ? -2.83 -8.008 28.062 1 65.44 88 PRO A CA 1
ATOM 690 C C . PRO A 1 88 ? -4.078 -7.656 27.25 1 65.44 88 PRO A C 1
ATOM 692 O O . PRO A 1 88 ? -5.031 -7.09 27.797 1 65.44 88 PRO A O 1
ATOM 695 N N . SER A 1 89 ? -3.945 -7.82 25.984 1 68.94 89 SER A N 1
ATOM 696 C CA . SER A 1 89 ? -5.098 -7.508 25.141 1 68.94 89 SER A CA 1
ATOM 697 C C . SER A 1 89 ? -5.492 -8.703 24.281 1 68.94 89 SER A C 1
ATOM 699 O O . SER A 1 89 ? -4.637 -9.336 23.656 1 68.94 89 SER A O 1
ATOM 701 N N . PRO A 1 90 ? -6.781 -9.086 24.469 1 69.62 90 PRO A N 1
ATOM 702 C CA . PRO A 1 90 ? -7.258 -10.133 23.562 1 69.62 90 PRO A CA 1
ATOM 703 C C . PRO A 1 90 ? -7.215 -9.711 22.094 1 69.62 90 PRO A C 1
ATOM 705 O O . PRO A 1 90 ? -7.375 -8.523 21.781 1 69.62 90 PRO A O 1
ATOM 708 N N . SER A 1 91 ? -6.797 -10.734 21.281 1 78.25 91 SER A N 1
ATOM 709 C CA . SER A 1 91 ? -6.785 -10.453 19.844 1 78.25 91 SER A CA 1
ATOM 710 C C . SER A 1 91 ? -7.355 -11.625 19.047 1 78.25 91 SER A C 1
ATOM 712 O O . SER A 1 91 ? -7.098 -12.781 19.359 1 78.25 91 SER A O 1
ATOM 714 N N . ARG A 1 92 ? -8.25 -11.281 18.156 1 80.5 92 ARG A N 1
ATOM 715 C CA . ARG A 1 92 ? -8.547 -12.281 17.125 1 80.5 92 ARG A CA 1
ATOM 716 C C . ARG A 1 92 ? -7.289 -12.68 16.375 1 80.5 92 ARG A C 1
ATOM 718 O O . ARG A 1 92 ? -6.312 -11.93 16.344 1 80.5 92 ARG A O 1
ATOM 725 N N . GLU A 1 93 ? -7.215 -13.906 15.891 1 85.62 93 GLU A N 1
ATOM 726 C CA . GLU A 1 93 ? -6.082 -14.367 15.094 1 85.62 93 GLU A CA 1
ATOM 727 C C . GLU A 1 93 ? -6.547 -15.25 13.938 1 85.62 93 GLU A C 1
ATOM 729 O O . GLU A 1 93 ? -7.559 -15.945 14.047 1 85.62 93 GLU A O 1
ATOM 734 N N . TYR A 1 94 ? -5.855 -15.188 12.891 1 89.88 94 TYR A N 1
ATOM 735 C CA . TYR A 1 94 ? -6.113 -16.031 11.727 1 89.88 94 TYR A CA 1
ATOM 736 C C . TYR A 1 94 ? -4.863 -16.797 11.32 1 89.88 94 TYR A C 1
ATOM 738 O O . TYR A 1 94 ? -3.742 -16.344 11.57 1 89.88 94 TYR A O 1
ATOM 746 N N . MET A 1 95 ? -5.078 -17.922 10.695 1 92.94 95 MET A N 1
ATOM 747 C CA . MET A 1 95 ? -3.98 -18.781 10.266 1 92.94 95 MET A CA 1
ATOM 748 C C . MET A 1 95 ? -3.137 -18.109 9.195 1 92.94 95 MET A C 1
ATOM 750 O O . MET A 1 95 ? -3.678 -17.5 8.266 1 92.94 95 MET A O 1
ATOM 754 N N . ARG A 1 96 ? -1.832 -18.203 9.391 1 93.31 96 ARG A N 1
ATOM 755 C CA . ARG A 1 96 ? -0.908 -17.609 8.422 1 93.31 96 ARG A CA 1
ATOM 756 C C . ARG A 1 96 ? -0.882 -18.406 7.129 1 93.31 96 ARG A C 1
ATOM 758 O O . ARG A 1 96 ? -0.903 -19.641 7.152 1 93.31 96 ARG A O 1
ATOM 765 N N . SER A 1 97 ? -0.886 -17.719 6 1 94.06 97 SER A N 1
ATOM 766 C CA . SER A 1 97 ? -0.794 -18.359 4.695 1 94.06 97 SER A CA 1
ATOM 767 C C . SER A 1 97 ? 0.646 -18.75 4.367 1 94.06 97 SER A C 1
ATOM 769 O O . SER A 1 97 ? 1.587 -18.109 4.844 1 94.06 97 SER A O 1
ATOM 771 N N . GLY A 1 98 ? 0.866 -19.766 3.506 1 91.19 98 GLY A N 1
ATOM 772 C CA . GLY A 1 98 ? 2.176 -20.219 3.061 1 91.19 98 GLY A CA 1
ATOM 773 C C . GLY A 1 98 ? 2.23 -21.703 2.76 1 91.19 98 GLY A C 1
ATOM 774 O O . GLY A 1 98 ? 1.25 -22.422 2.971 1 91.19 98 GLY A O 1
ATOM 775 N N . PRO A 1 99 ? 3.299 -22.094 2.26 1 91.62 99 PRO A N 1
ATOM 776 C CA . PRO A 1 99 ? 3.439 -23.516 1.903 1 91.62 99 PRO A CA 1
ATOM 777 C C . PRO A 1 99 ? 3.521 -24.422 3.125 1 91.62 99 PRO A C 1
ATOM 779 O O . PRO A 1 99 ? 4.051 -24.031 4.164 1 91.62 99 PRO A O 1
ATOM 782 N N . ARG A 1 100 ? 2.92 -25.547 3.008 1 91.69 100 ARG A N 1
ATOM 783 C CA . ARG A 1 100 ? 3.033 -26.594 4.027 1 91.69 100 ARG A CA 1
ATOM 784 C C . ARG A 1 100 ? 3.949 -27.719 3.559 1 91.69 100 ARG A C 1
ATOM 786 O O . ARG A 1 100 ? 4.102 -27.938 2.355 1 91.69 100 ARG A O 1
ATOM 793 N N . GLU A 1 101 ? 4.477 -28.375 4.512 1 90.12 101 GLU A N 1
ATOM 794 C CA . GLU A 1 101 ? 5.426 -29.453 4.238 1 90.12 101 GLU A CA 1
ATOM 795 C C . GLU A 1 101 ? 4.742 -30.625 3.539 1 90.12 101 GLU A C 1
ATOM 797 O O . GLU A 1 101 ? 5.344 -31.281 2.689 1 90.12 101 GLU A O 1
ATOM 802 N N . PHE A 1 102 ? 3.521 -30.812 3.928 1 93.19 102 PHE A N 1
ATOM 803 C CA . PHE A 1 102 ? 2.789 -31.938 3.361 1 93.19 102 PHE A CA 1
ATOM 804 C C . PHE A 1 102 ? 1.538 -31.453 2.635 1 93.19 102 PHE A C 1
ATOM 806 O O . PHE A 1 102 ? 0.913 -30.484 3.045 1 93.19 102 PHE A O 1
ATOM 813 N N . LEU A 1 103 ? 1.219 -32.219 1.58 1 95.56 103 LEU A N 1
ATOM 814 C CA . LEU A 1 103 ? 0.092 -31.875 0.719 1 95.56 103 LEU A CA 1
ATOM 815 C C . LEU A 1 103 ? -1.018 -32.906 0.841 1 95.56 103 LEU A C 1
ATOM 817 O O . LEU A 1 103 ? -0.744 -34.094 1.01 1 95.56 103 LEU A O 1
ATOM 821 N N . ALA A 1 104 ? -2.195 -32.438 0.722 1 96.12 104 ALA A N 1
ATOM 822 C CA . ALA A 1 104 ? -3.348 -33.344 0.74 1 96.12 104 ALA A CA 1
ATOM 823 C C . ALA A 1 104 ? -3.582 -33.969 -0.635 1 96.12 104 ALA A C 1
ATOM 825 O O . ALA A 1 104 ? -4.172 -35.031 -0.745 1 96.12 104 ALA A O 1
ATOM 826 N N . PHE A 1 105 ? -3.139 -33.281 -1.682 1 96.19 105 PHE A N 1
ATOM 827 C CA . PHE A 1 105 ? -3.342 -33.719 -3.057 1 96.19 105 PHE A CA 1
ATOM 828 C C . PHE A 1 105 ? -2.008 -34.031 -3.727 1 96.19 105 PHE A C 1
ATOM 830 O O . PHE A 1 105 ? -1.062 -33.25 -3.631 1 96.19 105 PHE A O 1
ATOM 837 N N . HIS A 1 106 ? -1.972 -35.219 -4.32 1 95.56 106 HIS A N 1
ATOM 838 C CA . HIS A 1 106 ? -0.845 -35.438 -5.223 1 95.56 106 HIS A CA 1
ATOM 839 C C . HIS A 1 106 ? -0.945 -34.531 -6.445 1 95.56 106 HIS A C 1
ATOM 841 O O . HIS A 1 106 ? -1.994 -34.469 -7.09 1 95.56 106 HIS A O 1
ATOM 847 N N . PRO A 1 107 ? 0.102 -33.812 -6.762 1 94.25 107 PRO A N 1
ATOM 848 C CA . PRO A 1 107 ? 0.049 -32.844 -7.852 1 94.25 107 PRO A CA 1
ATOM 849 C C . PRO A 1 107 ? -0.489 -33.438 -9.148 1 94.25 107 PRO A C 1
ATOM 851 O O . PRO A 1 107 ? -1.225 -32.781 -9.883 1 94.25 107 PRO A O 1
ATOM 854 N N . GLN A 1 108 ? -0.267 -34.656 -9.422 1 94.5 108 GLN A N 1
ATOM 855 C CA . GLN A 1 108 ? -0.667 -35.312 -10.664 1 94.5 108 GLN A CA 1
ATOM 856 C C . GLN A 1 108 ? -2.166 -35.594 -10.688 1 94.5 108 GLN A C 1
ATOM 858 O O . GLN A 1 108 ? -2.748 -35.812 -11.75 1 94.5 108 GLN A O 1
ATOM 863 N N . THR A 1 109 ? -2.764 -35.594 -9.562 1 95.94 109 THR A N 1
ATOM 864 C CA . THR A 1 109 ? -4.184 -35.938 -9.477 1 95.94 109 THR A CA 1
ATOM 865 C C . THR A 1 109 ? -5.031 -34.656 -9.406 1 95.94 109 THR A C 1
ATOM 867 O O . THR A 1 109 ? -6.262 -34.75 -9.422 1 95.94 109 THR A O 1
ATOM 870 N N . VAL A 1 110 ? -4.352 -33.562 -9.328 1 97.56 110 VAL A N 1
ATOM 871 C CA . VAL A 1 110 ? -5.078 -32.312 -9.164 1 97.56 110 VAL A CA 1
ATOM 872 C C . VAL A 1 110 ? -5.699 -31.906 -10.5 1 97.56 110 VAL A C 1
ATOM 874 O O . VAL A 1 110 ? -5.023 -31.891 -11.531 1 97.56 110 VAL A O 1
ATOM 877 N N . ARG A 1 111 ? -6.961 -31.672 -10.484 1 98.38 111 ARG A N 1
ATOM 878 C CA . ARG A 1 111 ? -7.719 -30.984 -11.523 1 98.38 111 ARG A CA 1
ATOM 879 C C . ARG A 1 111 ? -8.383 -29.719 -10.977 1 98.38 111 ARG A C 1
ATOM 881 O O . ARG A 1 111 ? -9.383 -29.812 -10.258 1 98.38 111 ARG A O 1
ATOM 888 N N . ALA A 1 112 ? -7.805 -28.578 -11.367 1 98.69 112 ALA A N 1
ATOM 889 C CA . ALA A 1 112 ? -8.219 -27.312 -10.758 1 98.69 112 ALA A CA 1
ATOM 890 C C . ALA A 1 112 ? -9.117 -26.516 -11.695 1 98.69 112 ALA A C 1
ATOM 892 O O . ALA A 1 112 ? -8.969 -26.594 -12.914 1 98.69 112 ALA A O 1
ATOM 893 N N . ALA A 1 113 ? -10.078 -25.797 -11.141 1 98.81 113 ALA A N 1
ATOM 894 C CA . ALA A 1 113 ? -10.938 -24.859 -11.867 1 98.81 113 ALA A CA 1
ATOM 895 C C . ALA A 1 113 ? -10.852 -23.453 -11.266 1 98.81 113 ALA A C 1
ATOM 897 O O . ALA A 1 113 ? -10.844 -23.297 -10.047 1 98.81 113 ALA A O 1
ATOM 898 N N . ILE A 1 114 ? -10.68 -22.453 -12.102 1 98.75 114 ILE A N 1
ATOM 899 C CA . ILE A 1 114 ? -10.672 -21.047 -11.711 1 98.75 114 ILE A CA 1
ATOM 900 C C . ILE A 1 114 ? -11.898 -20.344 -12.289 1 98.75 114 ILE A C 1
ATOM 902 O O . ILE A 1 114 ? -12.195 -20.469 -13.477 1 98.75 114 ILE A O 1
ATOM 906 N N . VAL A 1 115 ? -12.648 -19.594 -11.461 1 98 115 VAL A N 1
ATOM 907 C CA . VAL A 1 115 ? -13.812 -18.859 -11.953 1 98 115 VAL A CA 1
ATOM 908 C C . VAL A 1 115 ? -13.812 -17.438 -11.383 1 98 115 VAL A C 1
ATOM 910 O O . VAL A 1 115 ? -13.445 -17.234 -10.219 1 98 115 VAL A O 1
ATOM 913 N N . THR A 1 116 ? -14.078 -16.484 -12.18 1 96.31 116 THR A N 1
ATOM 914 C CA . THR A 1 116 ? -14.227 -15.094 -11.789 1 96.31 116 THR A CA 1
ATOM 915 C C . THR A 1 116 ? -15.688 -14.656 -11.859 1 96.31 116 THR A C 1
ATOM 917 O O . THR A 1 116 ? -16.344 -14.844 -12.883 1 96.31 116 THR A O 1
ATOM 920 N N . CYS A 1 117 ? -16.156 -14.062 -10.781 1 94.56 117 CYS A N 1
ATOM 921 C CA . CYS A 1 117 ? -17.562 -13.68 -10.711 1 94.56 117 CYS A CA 1
ATOM 922 C C . CYS A 1 117 ? -17.719 -12.211 -10.344 1 94.56 117 CYS A C 1
ATOM 924 O O . CYS A 1 117 ? -16.797 -11.617 -9.766 1 94.56 117 CYS A O 1
ATOM 926 N N . GLY A 1 118 ? -18.828 -11.617 -10.719 1 89.88 118 GLY A N 1
ATOM 927 C CA . GLY A 1 118 ? -19.172 -10.258 -10.312 1 89.88 118 GLY A CA 1
ATOM 928 C C . GLY A 1 118 ? -18.594 -9.211 -11.242 1 89.88 118 GLY A C 1
ATOM 929 O O . GLY A 1 118 ? -18.406 -9.453 -12.438 1 89.88 118 GLY A O 1
ATOM 930 N N . GLY A 1 119 ? -18.453 -7.965 -10.727 1 86.94 119 GLY A N 1
ATOM 931 C CA . GLY A 1 119 ? -17.969 -6.855 -11.523 1 86.94 119 GLY A CA 1
ATOM 932 C C . GLY A 1 119 ? -16.469 -6.93 -11.789 1 86.94 119 GLY A C 1
ATOM 933 O O . GLY A 1 119 ? -15.75 -7.676 -11.125 1 86.94 119 GLY A O 1
ATOM 934 N N . LEU A 1 120 ? -16.062 -6.141 -12.703 1 89.19 120 LEU A N 1
ATOM 935 C CA . LEU A 1 120 ? -14.648 -6.113 -13.047 1 89.19 120 LEU A CA 1
ATOM 936 C C . LEU A 1 120 ? -13.844 -5.395 -11.969 1 89.19 120 LEU A C 1
ATOM 938 O O . LEU A 1 120 ? -14.398 -4.609 -11.195 1 89.19 120 LEU A O 1
ATOM 942 N N . CYS A 1 121 ? -12.672 -5.766 -11.969 1 92.31 121 CYS A N 1
ATOM 943 C CA . CYS A 1 121 ? -11.695 -5.219 -11.031 1 92.31 121 CYS A CA 1
ATOM 944 C C . CYS A 1 121 ? -10.281 -5.32 -11.594 1 92.31 121 CYS A C 1
ATOM 946 O O . CYS A 1 121 ? -9.922 -6.332 -12.195 1 92.31 121 CYS A O 1
ATOM 948 N N . PRO A 1 122 ? -9.523 -4.199 -11.445 1 95.25 122 PRO A N 1
ATOM 949 C CA . PRO A 1 122 ? -8.125 -4.352 -11.859 1 95.25 122 PRO A CA 1
ATOM 950 C C . PRO A 1 122 ? -7.402 -5.465 -11.102 1 95.25 122 PRO A C 1
ATOM 952 O O . PRO A 1 122 ? -7.504 -5.551 -9.875 1 95.25 122 PRO A O 1
ATOM 955 N N . GLY A 1 123 ? -6.66 -6.363 -11.844 1 96.31 123 GLY A N 1
ATOM 956 C CA . GLY A 1 123 ? -5.836 -7.371 -11.203 1 96.31 123 GLY A CA 1
ATOM 957 C C . GLY A 1 123 ? -6.391 -8.773 -11.352 1 96.31 123 GLY A C 1
ATOM 958 O O . GLY A 1 123 ? -5.699 -9.758 -11.055 1 96.31 123 GLY A O 1
ATOM 959 N N . ILE A 1 124 ? -7.637 -8.93 -11.852 1 96.56 124 ILE A N 1
ATOM 960 C CA . ILE A 1 124 ? -8.273 -10.234 -12.008 1 96.56 124 ILE A CA 1
ATOM 961 C C . ILE A 1 124 ? -7.379 -11.148 -12.844 1 96.56 124 ILE A C 1
ATOM 963 O O . ILE A 1 124 ? -7.121 -12.297 -12.461 1 96.56 124 ILE A O 1
ATOM 967 N N . ASN A 1 125 ? -6.883 -10.664 -13.93 1 96.94 125 ASN A N 1
ATOM 968 C CA . ASN A 1 125 ? -6.047 -11.453 -14.828 1 96.94 125 ASN A CA 1
ATOM 969 C C . ASN A 1 125 ? -4.746 -11.875 -14.156 1 96.94 125 ASN A C 1
ATOM 971 O O . ASN A 1 125 ? -4.25 -12.984 -14.391 1 96.94 125 ASN A O 1
ATOM 975 N N . THR A 1 126 ? -4.227 -11 -13.328 1 96.38 126 THR A N 1
ATOM 976 C CA . THR A 1 126 ? -3.025 -11.359 -12.586 1 96.38 126 THR A CA 1
ATOM 977 C C . THR A 1 126 ? -3.297 -12.523 -11.641 1 96.38 126 THR A C 1
ATOM 979 O O . THR A 1 126 ? -2.484 -13.445 -11.539 1 96.38 126 THR A O 1
ATOM 982 N N . VAL A 1 127 ? -4.441 -12.469 -10.961 1 97.75 127 VAL A N 1
ATOM 983 C CA . VAL A 1 127 ? -4.797 -13.539 -10.039 1 97.75 127 VAL A CA 1
ATOM 984 C C . VAL A 1 127 ? -4.926 -14.859 -10.797 1 97.75 127 VAL A C 1
ATOM 986 O O . VAL A 1 127 ? -4.375 -15.883 -10.383 1 97.75 127 VAL A O 1
ATOM 989 N N . VAL A 1 128 ? -5.609 -14.859 -11.914 1 97.75 128 VAL A N 1
ATOM 990 C CA . VAL A 1 128 ? -5.809 -16.062 -12.719 1 97.75 128 VAL A CA 1
ATOM 991 C C . VAL A 1 128 ? -4.457 -16.609 -13.164 1 97.75 128 VAL A C 1
ATOM 993 O O . VAL A 1 128 ? -4.184 -17.797 -13.008 1 97.75 128 VAL A O 1
ATOM 996 N N . LYS A 1 129 ? -3.637 -15.773 -13.703 1 97.12 129 LYS A N 1
ATOM 997 C CA . LYS A 1 129 ? -2.314 -16.172 -14.18 1 97.12 129 LYS A CA 1
ATOM 998 C C . LYS A 1 129 ? -1.479 -16.766 -13.047 1 97.12 129 LYS A C 1
ATOM 1000 O O . LYS A 1 129 ? -0.836 -17.797 -13.234 1 97.12 129 LYS A O 1
ATOM 1005 N N . GLU A 1 130 ? -1.503 -16.141 -11.922 1 96.38 130 GLU A N 1
ATOM 1006 C CA . GLU A 1 130 ? -0.629 -16.547 -10.828 1 96.38 130 GLU A CA 1
ATOM 1007 C C . GLU A 1 130 ? -1.128 -17.828 -10.172 1 96.38 130 GLU A C 1
ATOM 1009 O O . GLU A 1 130 ? -0.333 -18.609 -9.664 1 96.38 130 GLU A O 1
ATOM 1014 N N . ILE A 1 131 ? -2.467 -18.047 -10.125 1 98 131 ILE A N 1
ATOM 1015 C CA . ILE A 1 131 ? -2.959 -19.344 -9.672 1 98 131 ILE A CA 1
ATOM 1016 C C . ILE A 1 131 ? -2.428 -20.453 -10.578 1 98 131 ILE A C 1
ATOM 1018 O O . ILE A 1 131 ? -1.87 -21.438 -10.102 1 98 131 ILE A O 1
ATOM 1022 N N . TYR A 1 132 ? -2.559 -20.25 -11.867 1 97.75 132 TYR A N 1
ATOM 1023 C CA . TYR A 1 132 ? -2.068 -21.219 -12.836 1 97.75 132 TYR A CA 1
ATOM 1024 C C . TYR A 1 132 ? -0.572 -21.453 -12.672 1 97.75 132 TYR A C 1
ATOM 1026 O O . TYR A 1 132 ? -0.119 -22.609 -12.594 1 97.75 132 TYR A O 1
ATOM 1034 N N . GLN A 1 133 ? 0.186 -20.359 -12.617 1 94.81 133 GLN A N 1
ATOM 1035 C CA . GLN A 1 133 ? 1.64 -20.469 -12.547 1 94.81 133 GLN A CA 1
ATOM 1036 C C . GLN A 1 133 ? 2.078 -21.172 -11.266 1 94.81 133 GLN A C 1
ATOM 1038 O O . GLN A 1 133 ? 3.021 -21.969 -11.281 1 94.81 133 GLN A O 1
ATOM 1043 N N . SER A 1 134 ? 1.425 -20.859 -10.164 1 94.56 134 SER A N 1
ATOM 1044 C CA . SER A 1 134 ? 1.768 -21.5 -8.898 1 94.56 134 SER A CA 1
ATOM 1045 C C . SER A 1 134 ? 1.477 -23 -8.945 1 94.56 134 SER A C 1
ATOM 1047 O O . SER A 1 134 ? 2.295 -23.812 -8.508 1 94.56 134 SER A O 1
ATOM 1049 N N . LEU A 1 135 ? 0.338 -23.359 -9.477 1 97.25 135 LEU A N 1
ATOM 1050 C CA . LEU A 1 135 ? -0.022 -24.766 -9.578 1 97.25 135 LEU A CA 1
ATOM 1051 C C . LEU A 1 135 ? 0.934 -25.5 -10.516 1 97.25 135 LEU A C 1
ATOM 1053 O O . LEU A 1 135 ? 1.438 -26.578 -10.172 1 97.25 135 LEU A O 1
ATOM 1057 N N . ARG A 1 136 ? 1.194 -24.906 -11.609 1 94.5 136 ARG A N 1
ATOM 1058 C CA . ARG A 1 136 ? 1.992 -25.547 -12.648 1 94.5 136 ARG A CA 1
ATOM 1059 C C . ARG A 1 136 ? 3.469 -25.578 -12.266 1 94.5 136 ARG A C 1
ATOM 1061 O O . ARG A 1 136 ? 4.117 -26.625 -12.344 1 94.5 136 ARG A O 1
ATOM 1068 N N . ASN A 1 137 ? 3.969 -24.453 -11.875 1 88.62 137 ASN A N 1
ATOM 1069 C CA . ASN A 1 137 ? 5.414 -24.281 -11.742 1 88.62 137 ASN A CA 1
ATOM 1070 C C . ASN A 1 137 ? 5.898 -24.688 -10.352 1 88.62 137 ASN A C 1
ATOM 1072 O O . ASN A 1 137 ? 6.996 -25.234 -10.211 1 88.62 137 ASN A O 1
ATOM 1076 N N . ILE A 1 138 ? 5.125 -24.391 -9.359 1 87.38 138 ILE A N 1
ATOM 1077 C CA . ILE A 1 138 ? 5.555 -24.734 -8.008 1 87.38 138 ILE A CA 1
ATOM 1078 C C . ILE A 1 138 ? 5.211 -26.188 -7.695 1 87.38 138 ILE A C 1
ATOM 1080 O O . ILE A 1 138 ? 6.043 -26.922 -7.164 1 87.38 138 ILE A O 1
ATOM 1084 N N . TYR A 1 139 ? 4.031 -26.594 -8.117 1 93.38 139 TYR A N 1
ATOM 1085 C CA . TYR A 1 139 ? 3.564 -27.891 -7.645 1 93.38 139 TYR A CA 1
ATOM 1086 C C . TYR A 1 139 ? 3.551 -28.906 -8.773 1 93.38 139 TYR A C 1
ATOM 1088 O O . TYR A 1 139 ? 3.447 -30.109 -8.531 1 93.38 139 TYR A O 1
ATOM 1096 N N . GLY A 1 140 ? 3.584 -28.484 -10.016 1 93.19 140 GLY A N 1
ATOM 1097 C CA . GLY A 1 140 ? 3.656 -29.406 -11.133 1 93.19 140 GLY A CA 1
ATOM 1098 C C . GLY A 1 140 ? 2.299 -29.922 -11.57 1 93.19 140 GLY A C 1
ATOM 1099 O O . GLY A 1 140 ? 2.197 -31 -12.148 1 93.19 140 GLY A O 1
ATOM 1100 N N . VAL A 1 141 ? 1.283 -29.203 -11.242 1 96.5 141 VAL A N 1
ATOM 1101 C CA . VAL A 1 141 ? -0.066 -29.578 -11.656 1 96.5 141 VAL A CA 1
ATOM 1102 C C . VAL A 1 141 ? -0.214 -29.406 -13.164 1 96.5 141 VAL A C 1
ATOM 1104 O O . VAL A 1 141 ? 0.243 -28.406 -13.734 1 96.5 141 VAL A O 1
ATOM 1107 N N . LYS A 1 142 ? -0.866 -30.297 -13.789 1 94.69 142 LYS A N 1
ATOM 1108 C CA . LYS A 1 142 ? -0.912 -30.312 -15.25 1 94.69 142 LYS A CA 1
ATOM 1109 C C . LYS A 1 142 ? -2.24 -29.766 -15.758 1 94.69 142 LYS A C 1
ATOM 1111 O O . LYS A 1 142 ? -2.301 -29.188 -16.844 1 94.69 142 LYS A O 1
ATOM 1116 N N . GLU A 1 143 ? -3.283 -30.016 -15.016 1 97.06 143 GLU A N 1
ATOM 1117 C CA . GLU A 1 143 ? -4.605 -29.641 -15.508 1 97.06 143 GLU A CA 1
ATOM 1118 C C . GLU A 1 143 ? -5.203 -28.5 -14.695 1 97.06 143 GLU A C 1
ATOM 1120 O O . GLU A 1 143 ? -5.703 -28.719 -13.586 1 97.06 143 GLU A O 1
ATOM 1125 N N . VAL A 1 144 ? -5.215 -27.375 -15.266 1 98.38 144 VAL A N 1
ATOM 1126 C CA . VAL A 1 144 ? -5.844 -26.188 -14.695 1 98.38 144 VAL A CA 1
ATOM 1127 C C . VAL A 1 144 ? -6.836 -25.594 -15.695 1 98.38 144 VAL A C 1
ATOM 1129 O O . VAL A 1 144 ? -6.457 -25.219 -16.812 1 98.38 144 VAL A O 1
ATOM 1132 N N . HIS A 1 145 ? -8.133 -25.5 -15.273 1 98.44 145 HIS A N 1
ATOM 1133 C CA . HIS A 1 145 ? -9.203 -25.078 -16.172 1 98.44 145 HIS A CA 1
ATOM 1134 C C . HIS A 1 145 ? -9.742 -23.703 -15.766 1 98.44 145 HIS A C 1
ATOM 1136 O O . HIS A 1 145 ? -9.852 -23.391 -14.578 1 98.44 145 HIS A O 1
ATOM 1142 N N . GLY A 1 146 ? -10.016 -22.891 -16.719 1 98.31 146 GLY A N 1
ATOM 1143 C CA . GLY A 1 146 ? -10.773 -21.656 -16.516 1 98.31 146 GLY A CA 1
ATOM 1144 C C . GLY A 1 146 ? -12.25 -21.812 -16.828 1 98.31 146 GLY A C 1
ATOM 1145 O O . GLY A 1 146 ? -12.609 -22.266 -17.922 1 98.31 146 GLY A O 1
ATOM 1146 N N . VAL A 1 147 ? -13.102 -21.516 -15.883 1 97.06 147 VAL A N 1
ATOM 1147 C CA . VAL A 1 147 ? -14.547 -21.484 -16.094 1 97.06 147 VAL A CA 1
ATOM 1148 C C . VAL A 1 147 ? -14.984 -20.125 -16.594 1 97.06 147 VAL A C 1
ATOM 1150 O O . VAL A 1 147 ? -14.703 -19.094 -15.961 1 97.06 147 VAL A O 1
ATOM 1153 N N . GLN A 1 148 ? -15.68 -20.094 -17.625 1 95.06 148 GLN A N 1
ATOM 1154 C CA . GLN A 1 148 ? -16 -18.828 -18.281 1 95.06 148 GLN A CA 1
ATOM 1155 C C . GLN A 1 148 ? -17.312 -18.25 -17.75 1 95.06 148 GLN A C 1
ATOM 1157 O O . GLN A 1 148 ? -18.219 -18.984 -17.375 1 95.06 148 GLN A O 1
ATOM 1162 N N . MET A 1 149 ? -17.391 -16.969 -17.719 1 93.5 149 MET A N 1
ATOM 1163 C CA . MET A 1 149 ? -18.609 -16.188 -17.531 1 93.5 149 MET A CA 1
ATOM 1164 C C . MET A 1 149 ? -19.234 -16.453 -16.172 1 93.5 149 MET A C 1
ATOM 1166 O O . MET A 1 149 ? -20.453 -16.562 -16.047 1 93.5 149 MET A O 1
ATOM 1170 N N . GLY A 1 150 ? -18.438 -16.641 -15.133 1 94.31 150 GLY A N 1
ATOM 1171 C CA . GLY A 1 150 ? -18.938 -16.734 -13.773 1 94.31 150 GLY A CA 1
ATOM 1172 C C . GLY A 1 150 ? -19.5 -18.109 -13.438 1 94.31 150 GLY A C 1
ATOM 1173 O O . GLY A 1 150 ? -19.078 -19.109 -14.008 1 94.31 150 GLY A O 1
ATOM 1174 N N . TYR A 1 151 ? -20.391 -18.188 -12.5 1 94.5 151 TYR A N 1
ATOM 1175 C CA . TYR A 1 151 ? -20.938 -19.438 -11.977 1 94.5 151 TYR A CA 1
ATOM 1176 C C . TYR A 1 151 ? -21.719 -20.172 -13.047 1 94.5 151 TYR A C 1
ATOM 1178 O O . TYR A 1 151 ? -21.75 -21.406 -13.062 1 94.5 151 TYR A O 1
ATOM 1186 N N . ARG A 1 152 ? -22.328 -19.422 -13.977 1 92.62 152 ARG A N 1
ATOM 1187 C CA . ARG A 1 152 ? -23.125 -20.062 -15.016 1 92.62 152 ARG A CA 1
ATOM 1188 C C . ARG A 1 152 ? -22.25 -20.891 -15.945 1 92.62 152 ARG A C 1
ATOM 1190 O O . ARG A 1 152 ? -22.719 -21.797 -16.625 1 92.62 152 ARG A O 1
ATOM 1197 N N . GLY A 1 153 ? -20.969 -20.578 -15.961 1 94.44 153 GLY A N 1
ATOM 1198 C CA . GLY A 1 153 ? -20.031 -21.281 -16.828 1 94.44 153 GLY A CA 1
ATOM 1199 C C . GLY A 1 153 ? -19.844 -22.734 -16.438 1 94.44 153 GLY A C 1
ATOM 1200 O O . GLY A 1 153 ? -19.391 -23.547 -17.25 1 94.44 153 GLY A O 1
ATOM 1201 N N . PHE A 1 154 ? -20.203 -23.109 -15.273 1 94.94 154 PHE A N 1
ATOM 1202 C CA . PHE A 1 154 ? -20.078 -24.5 -14.812 1 94.94 154 PHE A CA 1
ATOM 1203 C C . PHE A 1 154 ? -21.078 -25.391 -15.531 1 94.94 154 PHE A C 1
ATOM 1205 O O . PHE A 1 154 ? -20.812 -26.578 -15.727 1 94.94 154 PHE A O 1
ATOM 1212 N N . TYR A 1 155 ? -22.25 -24.797 -15.922 1 93.44 155 TYR A N 1
ATOM 1213 C CA . TYR A 1 155 ? -23.281 -25.734 -16.344 1 93.44 155 TYR A CA 1
ATOM 1214 C C . TYR A 1 155 ? -23.875 -25.328 -17.688 1 93.44 155 TYR A C 1
ATOM 1216 O O . TYR A 1 155 ? -24.656 -26.078 -18.281 1 93.44 155 TYR A O 1
ATOM 1224 N N . THR A 1 156 ? -23.562 -24.141 -18.156 1 90.56 156 THR A N 1
ATOM 1225 C CA . THR A 1 156 ? -24.094 -23.719 -19.438 1 90.56 156 THR A CA 1
ATOM 1226 C C . THR A 1 156 ? -23.531 -24.562 -20.562 1 90.56 156 THR A C 1
ATOM 1228 O O . THR A 1 156 ? -22.312 -24.641 -20.734 1 90.56 156 THR A O 1
ATOM 1231 N N . ALA A 1 157 ? -24.375 -25.125 -21.375 1 87.19 157 ALA A N 1
ATOM 1232 C CA . ALA A 1 157 ? -24 -26.094 -22.406 1 87.19 157 ALA A CA 1
ATOM 1233 C C . ALA A 1 157 ? -23.125 -25.438 -23.469 1 87.19 157 ALA A C 1
ATOM 1235 O O . ALA A 1 157 ? -22.25 -26.094 -24.047 1 87.19 157 ALA A O 1
ATOM 1236 N N . GLU A 1 158 ? -23.281 -24.219 -23.672 1 87 158 GLU A N 1
ATOM 1237 C CA . GLU A 1 158 ? -22.578 -23.516 -24.75 1 87 158 GLU A CA 1
ATOM 1238 C C . GLU A 1 158 ? -21.188 -23.062 -24.297 1 87 158 GLU A C 1
ATOM 1240 O O . GLU A 1 158 ? -20.375 -22.656 -25.125 1 87 158 GLU A O 1
ATOM 1245 N N . LEU A 1 159 ? -20.969 -23.281 -23.031 1 86.12 159 LEU A N 1
ATOM 1246 C CA . LEU A 1 159 ? -19.688 -22.797 -22.516 1 86.12 159 LEU A CA 1
ATOM 1247 C C . LEU A 1 159 ? -18.844 -23.969 -22.031 1 86.12 159 LEU A C 1
ATOM 1249 O O . LEU A 1 159 ? -19.203 -24.672 -21.078 1 86.12 159 LEU A O 1
ATOM 1253 N N . ASP A 1 160 ? -17.719 -24.172 -22.719 1 88.12 160 ASP A N 1
ATOM 1254 C CA . ASP A 1 160 ? -16.766 -25.156 -22.234 1 88.12 160 ASP A CA 1
ATOM 1255 C C . ASP A 1 160 ? -15.695 -24.5 -21.344 1 88.12 160 ASP A C 1
ATOM 1257 O O . ASP A 1 160 ? -15.461 -23.297 -21.453 1 88.12 160 ASP A O 1
ATOM 1261 N N . THR A 1 161 ? -15.133 -25.328 -20.484 1 94 161 THR A N 1
ATOM 1262 C CA . THR A 1 161 ? -14.008 -24.812 -19.719 1 94 161 THR A CA 1
ATOM 1263 C C . THR A 1 161 ? -12.766 -24.672 -20.594 1 94 161 THR A C 1
ATOM 1265 O O . THR A 1 161 ? -12.625 -25.391 -21.594 1 94 161 THR A O 1
ATOM 1268 N N . ILE A 1 162 ? -11.984 -23.766 -20.312 1 96.12 162 ILE A N 1
ATOM 1269 C CA . ILE A 1 162 ? -10.742 -23.531 -21.047 1 96.12 162 ILE A CA 1
ATOM 1270 C C . ILE A 1 162 ? -9.578 -24.203 -20.312 1 96.12 162 ILE A C 1
ATOM 1272 O O . ILE A 1 162 ? -9.344 -23.938 -19.141 1 96.12 162 ILE A O 1
ATOM 1276 N N . LEU A 1 163 ? -8.883 -25.125 -21.031 1 97.38 163 LEU A N 1
ATOM 1277 C CA . LEU A 1 163 ? -7.641 -25.641 -20.484 1 97.38 163 LEU A CA 1
ATOM 1278 C C . LEU A 1 163 ? -6.531 -24.594 -20.562 1 97.38 163 LEU A C 1
ATOM 1280 O O . LEU A 1 163 ? -6.027 -24.312 -21.656 1 97.38 163 LEU A O 1
ATOM 1284 N N . LEU A 1 164 ? -6.137 -24.062 -19.453 1 97.31 164 LEU A N 1
ATOM 1285 C CA . LEU A 1 164 ? -5.184 -22.953 -19.406 1 97.31 164 LEU A CA 1
ATOM 1286 C C . LEU A 1 164 ? -3.77 -23.453 -19.688 1 97.31 164 LEU A C 1
ATOM 1288 O O . LEU A 1 164 ? -3.426 -24.594 -19.359 1 97.31 164 LEU A O 1
ATOM 1292 N N . ASN A 1 165 ? -2.973 -22.641 -20.328 1 95.5 165 ASN A N 1
ATOM 1293 C CA . ASN A 1 165 ? -1.562 -22.875 -20.609 1 95.5 165 ASN A CA 1
ATOM 1294 C C . ASN A 1 165 ? -0.781 -21.578 -20.703 1 95.5 165 ASN A C 1
ATOM 1296 O O . ASN A 1 165 ? -1.366 -20.484 -20.641 1 95.5 165 ASN A O 1
ATOM 1300 N N . ASP A 1 166 ? 0.479 -21.688 -20.891 1 90.88 166 ASP A N 1
ATOM 1301 C CA . ASP A 1 166 ? 1.365 -20.531 -20.875 1 90.88 166 ASP A CA 1
ATOM 1302 C C . ASP A 1 166 ? 1.06 -19.594 -22.031 1 90.88 166 ASP A C 1
ATOM 1304 O O . ASP A 1 166 ? 1.187 -18.375 -21.906 1 90.88 166 ASP A O 1
ATOM 1308 N N . VAL A 1 167 ? 0.663 -20.094 -23.125 1 89.62 167 VAL A N 1
ATOM 1309 C CA . VAL A 1 167 ? 0.394 -19.297 -24.312 1 89.62 167 VAL A CA 1
ATOM 1310 C C . VAL A 1 167 ? -0.876 -18.469 -24.109 1 89.62 167 VAL A C 1
ATOM 1312 O O . VAL A 1 167 ? -0.901 -17.281 -24.391 1 89.62 167 VAL A O 1
ATOM 1315 N N . TYR A 1 168 ? -1.863 -19.156 -23.562 1 92 168 TYR A N 1
ATOM 1316 C CA . TYR A 1 168 ? -3.133 -18.484 -23.312 1 92 168 TYR A CA 1
ATOM 1317 C C . TYR A 1 168 ? -2.959 -17.344 -22.312 1 92 168 TYR A C 1
ATOM 1319 O O . TYR A 1 168 ? -3.615 -16.297 -22.422 1 92 168 TYR A O 1
ATOM 1327 N N . LEU A 1 169 ? -2.053 -17.516 -21.406 1 93.75 169 LEU A N 1
ATOM 1328 C CA . LEU A 1 169 ? -1.961 -16.594 -20.266 1 93.75 169 LEU A CA 1
ATOM 1329 C C . LEU A 1 169 ? -0.852 -15.578 -20.5 1 93.75 169 LEU A C 1
ATOM 1331 O O . LEU A 1 169 ? -0.614 -14.719 -19.641 1 93.75 169 LEU A O 1
ATOM 1335 N N . LYS A 1 170 ? -0.223 -15.633 -21.594 1 89.31 170 LYS A N 1
ATOM 1336 C CA . LYS A 1 170 ? 0.899 -14.742 -21.875 1 89.31 170 LYS A CA 1
ATOM 1337 C C . LYS A 1 170 ? 0.449 -13.289 -21.906 1 89.31 170 LYS A C 1
ATOM 1339 O O . LYS A 1 170 ? -0.407 -12.906 -22.703 1 89.31 170 LYS A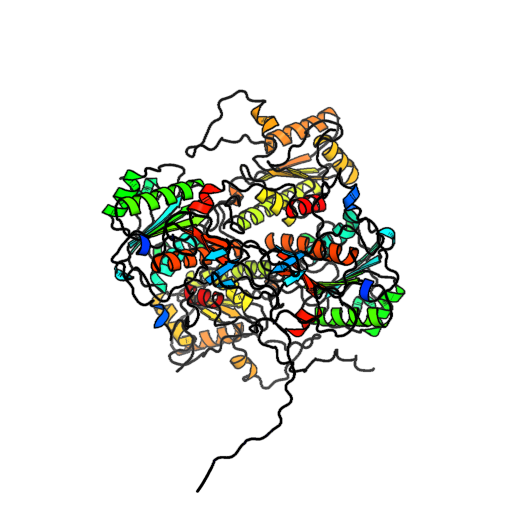 O 1
ATOM 1344 N N . GLY A 1 171 ? 0.953 -12.445 -20.984 1 89.44 171 GLY A N 1
ATOM 1345 C CA . GLY A 1 171 ? 0.774 -11.008 -21.016 1 89.44 171 GLY A CA 1
ATOM 1346 C C . GLY A 1 171 ? -0.591 -10.562 -20.516 1 89.44 171 GLY A C 1
ATOM 1347 O O . GLY A 1 171 ? -0.938 -9.383 -20.609 1 89.44 171 GLY A O 1
ATOM 1348 N N . ILE A 1 172 ? -1.355 -11.445 -19.953 1 92.25 172 ILE A N 1
ATOM 1349 C CA . ILE A 1 172 ? -2.73 -11.094 -19.609 1 92.25 172 ILE A CA 1
ATOM 1350 C C . ILE A 1 172 ? -2.742 -10.133 -18.422 1 92.25 172 ILE A C 1
ATOM 1352 O O . ILE A 1 172 ? -3.711 -9.406 -18.219 1 92.25 172 ILE A O 1
ATOM 1356 N N . GLN A 1 173 ? -1.688 -10.141 -17.609 1 91.88 173 GLN A N 1
ATOM 1357 C CA . GLN A 1 173 ? -1.622 -9.273 -16.438 1 91.88 173 GLN A CA 1
ATOM 1358 C C . GLN A 1 173 ? -1.549 -7.801 -16.844 1 91.88 173 GLN A C 1
ATOM 1360 O O . GLN A 1 173 ? -1.745 -6.91 -16.016 1 91.88 173 GLN A O 1
ATOM 1365 N N . HIS A 1 174 ? -1.252 -7.516 -18.141 1 90.38 174 HIS A N 1
ATOM 1366 C CA . HIS A 1 174 ? -1.128 -6.152 -18.641 1 90.38 174 HIS A CA 1
ATOM 1367 C C . HIS A 1 174 ? -2.461 -5.633 -19.156 1 90.38 174 HIS A C 1
ATOM 1369 O O . HIS A 1 174 ? -2.543 -4.508 -19.656 1 90.38 174 HIS A O 1
ATOM 1375 N N . ARG A 1 175 ? -3.428 -6.426 -19.016 1 88.69 175 ARG A N 1
ATOM 1376 C CA . ARG A 1 175 ? -4.742 -6.039 -19.516 1 88.69 175 ARG A CA 1
ATOM 1377 C C . ARG A 1 175 ? -5.738 -5.863 -18.375 1 88.69 175 ARG A C 1
ATOM 1379 O O . ARG A 1 175 ? -5.629 -6.523 -17.344 1 88.69 175 ARG A O 1
ATOM 1386 N N . GLY A 1 176 ? -6.641 -4.945 -18.594 1 88.69 176 GLY A N 1
ATOM 1387 C CA . GLY A 1 176 ? -7.797 -4.867 -17.703 1 88.69 176 GLY A CA 1
ATOM 1388 C C . GLY A 1 176 ? -8.859 -5.91 -18.031 1 88.69 176 GLY A C 1
ATOM 1389 O O . GLY A 1 176 ? -8.766 -6.605 -19.047 1 88.69 176 GLY A O 1
ATOM 1390 N N . GLY A 1 177 ? -9.766 -6.023 -17.078 1 89.94 177 GLY A N 1
ATOM 1391 C CA . GLY A 1 177 ? -10.852 -6.961 -17.312 1 89.94 177 GLY A CA 1
ATOM 1392 C C . GLY A 1 177 ? -10.555 -8.359 -16.812 1 89.94 177 GLY A C 1
ATOM 1393 O O . GLY A 1 177 ? -9.773 -8.539 -15.875 1 89.94 177 GLY A O 1
ATOM 1394 N N . SER A 1 178 ? -11.305 -9.305 -17.344 1 92.62 178 SER A N 1
ATOM 1395 C CA . SER A 1 178 ? -11.148 -10.719 -17.016 1 92.62 178 SER A CA 1
ATOM 1396 C C . SER A 1 178 ? -11.07 -11.578 -18.266 1 92.62 178 SER A C 1
ATOM 1398 O O . SER A 1 178 ? -12.023 -11.625 -19.062 1 92.62 178 SER A O 1
ATOM 1400 N N . VAL A 1 179 ? -10.039 -12.297 -18.438 1 93 179 VAL A N 1
ATOM 1401 C CA . VAL A 1 179 ? -9.836 -13.125 -19.625 1 93 179 VAL A CA 1
ATOM 1402 C C . VAL A 1 179 ? -10.859 -14.258 -19.641 1 93 179 VAL A C 1
ATOM 1404 O O . VAL A 1 179 ? -11.219 -14.758 -20.719 1 93 179 VAL A O 1
ATOM 1407 N N . LEU A 1 180 ? -11.414 -14.594 -18.484 1 94.56 180 LEU A N 1
ATOM 1408 C CA . LEU A 1 180 ? -12.398 -15.672 -18.391 1 94.56 180 LEU A CA 1
ATOM 1409 C C . LEU A 1 180 ? -13.812 -15.125 -18.516 1 94.56 180 LEU A C 1
ATOM 1411 O O . LEU A 1 180 ? -14.781 -15.898 -18.547 1 94.56 180 LEU A O 1
ATOM 1415 N N . GLY A 1 181 ? -13.883 -13.836 -18.656 1 90.69 181 GLY A N 1
ATOM 1416 C CA . GLY A 1 181 ? -15.203 -13.234 -18.609 1 90.69 181 GLY A CA 1
ATOM 1417 C C . GLY A 1 181 ? -15.836 -13.305 -17.234 1 90.69 181 GLY A C 1
ATOM 1418 O O . GLY A 1 181 ? -15.359 -14.031 -16.359 1 90.69 181 GLY A O 1
ATOM 1419 N N . THR A 1 182 ? -16.812 -12.5 -17.047 1 86.19 182 THR A N 1
ATOM 1420 C CA . THR A 1 182 ? -17.5 -12.477 -15.758 1 86.19 182 THR A CA 1
ATOM 1421 C C . THR A 1 182 ? -18.969 -12.109 -15.945 1 86.19 182 THR A C 1
ATOM 1423 O O . THR A 1 182 ? -19.344 -11.516 -16.953 1 86.19 182 THR A O 1
ATOM 1426 N N . THR A 1 183 ? -19.797 -12.664 -15.062 1 80.44 183 THR A N 1
ATOM 1427 C CA . THR A 1 183 ? -21.203 -12.297 -15.055 1 80.44 183 THR A CA 1
ATOM 1428 C C . THR A 1 183 ? -21.734 -12.164 -13.625 1 80.44 183 THR A C 1
ATOM 1430 O O . THR A 1 183 ? -21.141 -12.719 -12.695 1 80.44 183 THR A O 1
ATOM 1433 N N . ARG A 1 184 ? -22.766 -11.281 -13.617 1 78.88 184 ARG A N 1
ATOM 1434 C CA . ARG A 1 184 ? -23.5 -11.227 -12.359 1 78.88 184 ARG A CA 1
ATOM 1435 C C . ARG A 1 184 ? -24.656 -12.234 -12.359 1 78.88 184 ARG A C 1
ATOM 1437 O O . ARG A 1 184 ? -25.312 -12.43 -13.383 1 78.88 184 ARG A O 1
ATOM 1444 N N . GLY A 1 185 ? -24.75 -12.961 -11.289 1 77.62 185 GLY A N 1
ATOM 1445 C CA . GLY A 1 185 ? -25.828 -13.945 -11.195 1 77.62 185 GLY A CA 1
ATOM 1446 C C . GLY A 1 185 ? -25.453 -15.289 -11.789 1 77.62 185 GLY A C 1
ATOM 1447 O O . GLY A 1 185 ? -24.281 -15.656 -11.82 1 77.62 185 GLY A O 1
ATOM 1448 N N . GLY A 1 186 ? -26.5 -16.234 -11.969 1 84.19 186 GLY A N 1
ATOM 1449 C CA . GLY A 1 186 ? -26.297 -17.547 -12.57 1 84.19 186 GLY A CA 1
ATOM 1450 C C . GLY A 1 186 ? -25.891 -18.609 -11.562 1 84.19 186 GLY A C 1
ATOM 1451 O O . GLY A 1 186 ? -25.312 -19.641 -11.938 1 84.19 186 GLY A O 1
ATOM 1452 N N . PHE A 1 187 ? -26.141 -18.312 -10.375 1 92.88 187 PHE A N 1
ATOM 1453 C CA . PHE A 1 187 ? -25.766 -19.266 -9.336 1 92.88 187 PHE A CA 1
ATOM 1454 C C . PHE A 1 187 ? -26.828 -20.344 -9.195 1 92.88 187 PHE A C 1
ATOM 1456 O O . PHE A 1 187 ? -27.984 -20.047 -8.898 1 92.88 187 PHE A O 1
ATOM 1463 N N . ASP A 1 188 ? -26.516 -21.469 -9.5 1 95.81 188 ASP A N 1
ATOM 1464 C CA . ASP A 1 188 ? -27.297 -22.672 -9.242 1 95.81 188 ASP A CA 1
ATOM 1465 C C . ASP A 1 188 ? -26.469 -23.75 -8.547 1 95.81 188 ASP A C 1
ATOM 1467 O O . ASP A 1 188 ? -25.641 -24.406 -9.18 1 95.81 188 ASP A O 1
ATOM 1471 N N . LEU A 1 189 ? -26.734 -23.922 -7.289 1 97.44 189 LEU A N 1
ATOM 1472 C CA . LEU A 1 189 ? -25.875 -24.734 -6.426 1 97.44 189 LEU A CA 1
ATOM 1473 C C . LEU A 1 189 ? -25.797 -26.172 -6.945 1 97.44 189 LEU A C 1
ATOM 1475 O O . LEU A 1 189 ? -24.703 -26.719 -7.094 1 97.44 189 LEU A O 1
ATOM 1479 N N . GLY A 1 190 ? -26.953 -26.781 -7.18 1 97.31 190 GLY A N 1
ATOM 1480 C CA . GLY A 1 190 ? -27 -28.156 -7.633 1 97.31 190 GLY A CA 1
ATOM 1481 C C . GLY A 1 190 ? -26.25 -28.391 -8.93 1 97.31 190 GLY A C 1
ATOM 1482 O O . GLY A 1 190 ? -25.422 -29.297 -9.023 1 97.31 190 GLY A O 1
ATOM 1483 N N . LEU A 1 191 ? -26.438 -27.594 -9.891 1 96.62 191 LEU A N 1
ATOM 1484 C CA . LEU A 1 191 ? -25.828 -27.734 -11.203 1 96.62 191 LEU A CA 1
ATOM 1485 C C . LEU A 1 191 ? -24.328 -27.484 -11.133 1 96.62 191 LEU A C 1
ATOM 1487 O O . LEU A 1 191 ? -23.547 -28.141 -11.836 1 96.62 191 LEU A O 1
ATOM 1491 N N . ILE A 1 192 ? -23.938 -26.516 -10.359 1 97.81 192 ILE A N 1
ATOM 1492 C CA . ILE A 1 192 ? -22.516 -26.188 -10.211 1 97.81 192 ILE A CA 1
ATOM 1493 C C . ILE A 1 192 ? -21.766 -27.375 -9.617 1 97.81 192 ILE A C 1
ATOM 1495 O O . ILE A 1 192 ? -20.734 -27.797 -10.148 1 97.81 192 ILE A O 1
ATOM 1499 N N . VAL A 1 193 ? -22.266 -27.969 -8.531 1 98.25 193 VAL A N 1
ATOM 1500 C CA . VAL A 1 193 ? -21.594 -29.062 -7.852 1 98.25 193 VAL A CA 1
ATOM 1501 C C . VAL A 1 193 ? -21.656 -30.312 -8.719 1 98.25 193 VAL A C 1
ATOM 1503 O O . VAL A 1 193 ? -20.719 -31.125 -8.734 1 98.25 193 VAL A O 1
ATOM 1506 N N . ASP A 1 194 ? -22.797 -30.516 -9.508 1 97.81 194 ASP A N 1
ATOM 1507 C CA . ASP A 1 194 ? -22.844 -31.594 -10.484 1 97.81 194 ASP A CA 1
ATOM 1508 C C . ASP A 1 194 ? -21.688 -31.484 -11.477 1 97.81 194 ASP A C 1
ATOM 1510 O O . ASP A 1 194 ? -21.047 -32.5 -11.805 1 97.81 194 ASP A O 1
ATOM 1514 N N . SER A 1 195 ? -21.484 -30.312 -11.938 1 97.12 195 SER A N 1
ATOM 1515 C CA . SER A 1 195 ? -20.406 -30.078 -12.898 1 97.12 195 SER A CA 1
ATOM 1516 C C . SER A 1 195 ? -19.047 -30.359 -12.273 1 97.12 195 SER A C 1
ATOM 1518 O O . SER A 1 195 ? -18.172 -30.969 -12.906 1 97.12 195 SER A O 1
ATOM 1520 N N . ILE A 1 196 ? -18.812 -29.875 -11.07 1 98.06 196 ILE A N 1
ATOM 1521 C CA . ILE A 1 196 ? -17.562 -30.094 -10.344 1 98.06 196 ILE A CA 1
ATOM 1522 C C . ILE A 1 196 ? -17.297 -31.594 -10.234 1 98.06 196 ILE A C 1
ATOM 1524 O O . ILE A 1 196 ? -16.188 -32.062 -10.539 1 98.06 196 ILE A O 1
ATOM 1528 N N . ALA A 1 197 ? -18.297 -32.344 -9.875 1 97.69 197 ALA A N 1
ATOM 1529 C CA . ALA A 1 197 ? -18.172 -33.812 -9.695 1 97.69 197 ALA A CA 1
ATOM 1530 C C . ALA A 1 197 ? -17.938 -34.5 -11.031 1 97.69 197 ALA A C 1
ATOM 1532 O O . ALA A 1 197 ? -17.062 -35.344 -11.141 1 97.69 197 ALA A O 1
ATOM 1533 N N . SER A 1 198 ? -18.719 -34.125 -12 1 96.62 198 SER A N 1
ATOM 1534 C CA . SER A 1 198 ? -18.672 -34.812 -13.297 1 96.62 198 SER A CA 1
ATOM 1535 C C . SER A 1 198 ? -17.328 -34.562 -13.992 1 96.62 198 SER A C 1
ATOM 1537 O O . SER A 1 198 ? -16.828 -35.438 -14.695 1 96.62 198 SER A O 1
ATOM 1539 N N . ARG A 1 199 ? -16.719 -33.438 -13.812 1 96.38 199 ARG A N 1
ATOM 1540 C CA . ARG A 1 199 ? -15.477 -33.094 -14.484 1 96.38 199 ARG A CA 1
ATOM 1541 C C . ARG A 1 199 ? -14.266 -33.5 -13.664 1 96.38 199 ARG A C 1
ATOM 1543 O O . ARG A 1 199 ? -13.133 -33.438 -14.141 1 96.38 199 ARG A O 1
ATOM 1550 N N . GLY A 1 200 ? -14.539 -33.844 -12.438 1 97.19 200 GLY A N 1
ATOM 1551 C CA . GLY A 1 200 ? -13.484 -34.344 -11.578 1 97.19 200 GLY A CA 1
ATOM 1552 C C . GLY A 1 200 ? -12.633 -33.25 -10.969 1 97.19 200 GLY A C 1
ATOM 1553 O O . GLY A 1 200 ? -11.461 -33.469 -10.656 1 97.19 200 GLY A O 1
ATOM 1554 N N . PHE A 1 201 ? -13.148 -32.031 -10.93 1 98.25 201 PHE A N 1
ATOM 1555 C CA . PHE A 1 201 ? -12.414 -30.984 -10.266 1 98.25 201 PHE A CA 1
ATOM 1556 C C . PHE A 1 201 ? -12.258 -31.281 -8.773 1 98.25 201 PHE A C 1
ATOM 1558 O O . PHE A 1 201 ? -13.234 -31.625 -8.102 1 98.25 201 PHE A O 1
ATOM 1565 N N . ASN A 1 202 ? -11.055 -31.172 -8.273 1 98.31 202 ASN A N 1
ATOM 1566 C CA . ASN A 1 202 ? -10.867 -31.359 -6.84 1 98.31 202 ASN A CA 1
ATOM 1567 C C . ASN A 1 202 ? -10.297 -30.109 -6.176 1 98.31 202 ASN A C 1
ATOM 1569 O O . ASN A 1 202 ? -10.109 -30.078 -4.957 1 98.31 202 ASN A O 1
ATOM 1573 N N . GLN A 1 203 ? -10.016 -29.094 -6.906 1 98.69 203 GLN A N 1
ATOM 1574 C CA . GLN A 1 203 ? -9.75 -27.75 -6.414 1 98.69 203 GLN A CA 1
ATOM 1575 C C . GLN A 1 203 ? -10.523 -26.703 -7.215 1 98.69 203 GLN A C 1
ATOM 1577 O O . GLN A 1 203 ? -10.5 -26.719 -8.445 1 98.69 203 GLN A O 1
ATOM 1582 N N . VAL A 1 204 ? -11.25 -25.844 -6.539 1 98.88 204 VAL A N 1
ATOM 1583 C CA . VAL A 1 204 ? -12.016 -24.781 -7.188 1 98.88 204 VAL A CA 1
ATOM 1584 C C . VAL A 1 204 ? -11.656 -23.438 -6.574 1 98.88 204 VAL A C 1
ATOM 1586 O O . VAL A 1 204 ? -11.852 -23.219 -5.375 1 98.88 204 VAL A O 1
ATOM 1589 N N . TYR A 1 205 ? -11.047 -22.547 -7.359 1 98.81 205 TYR A N 1
ATOM 1590 C CA . TYR A 1 205 ? -10.68 -21.203 -6.969 1 98.81 205 TYR A CA 1
ATOM 1591 C C . TYR A 1 205 ? -11.727 -20.188 -7.438 1 98.81 205 TYR A C 1
ATOM 1593 O O . TYR A 1 205 ? -11.953 -20.031 -8.641 1 98.81 205 TYR A O 1
ATOM 1601 N N . ILE A 1 206 ? -12.344 -19.516 -6.516 1 98.56 206 ILE A N 1
ATOM 1602 C CA . ILE A 1 206 ? -13.461 -18.625 -6.809 1 98.56 206 ILE A CA 1
ATOM 1603 C C . ILE A 1 206 ? -13.07 -17.188 -6.496 1 98.56 206 ILE A C 1
ATOM 1605 O O . ILE A 1 206 ? -12.852 -16.828 -5.336 1 98.56 206 ILE A O 1
ATOM 1609 N N . ILE A 1 207 ? -13.008 -16.344 -7.496 1 97.94 207 ILE A N 1
ATOM 1610 C CA . ILE A 1 207 ? -12.602 -14.938 -7.395 1 97.94 207 ILE A CA 1
ATOM 1611 C C . ILE A 1 207 ? -13.836 -14.039 -7.461 1 97.94 207 ILE A C 1
ATOM 1613 O O . ILE A 1 207 ? -14.555 -14.039 -8.461 1 97.94 207 ILE A O 1
ATOM 1617 N N . GLY A 1 208 ? -14.109 -13.289 -6.41 1 95.06 208 GLY A N 1
ATOM 1618 C CA . GLY A 1 208 ? -15.281 -12.422 -6.434 1 95.06 208 GLY A CA 1
ATOM 1619 C C . GLY A 1 208 ? -15.492 -11.672 -5.133 1 95.06 208 GLY A C 1
ATOM 1620 O O . GLY A 1 208 ? -14.617 -11.664 -4.262 1 95.06 208 GLY A O 1
ATOM 1621 N N . GLY A 1 209 ? -16.578 -10.945 -5.051 1 91.38 209 GLY A N 1
ATOM 1622 C CA . GLY A 1 209 ? -16.891 -10.125 -3.895 1 91.38 209 GLY A CA 1
ATOM 1623 C C . GLY A 1 209 ? -17.734 -10.852 -2.857 1 91.38 209 GLY A C 1
ATOM 1624 O O . GLY A 1 209 ? -17.625 -12.07 -2.697 1 91.38 209 GLY A O 1
ATOM 1625 N N . ASP A 1 210 ? -18.5 -10.086 -2.139 1 87.81 210 ASP A N 1
ATOM 1626 C CA . ASP A 1 210 ? -19.297 -10.609 -1.032 1 87.81 210 ASP A CA 1
ATOM 1627 C C . ASP A 1 210 ? -20.312 -11.641 -1.521 1 87.81 210 ASP A C 1
ATOM 1629 O O . ASP A 1 210 ? -20.391 -12.75 -0.986 1 87.81 210 ASP A O 1
ATOM 1633 N N . GLY A 1 211 ? -21.109 -11.281 -2.516 1 88.56 211 GLY A N 1
ATOM 1634 C CA . GLY A 1 211 ? -22.078 -12.219 -3.068 1 88.56 211 GLY A CA 1
ATOM 1635 C C . GLY A 1 211 ? -21.438 -13.492 -3.582 1 88.56 211 GLY A C 1
ATOM 1636 O O . GLY A 1 211 ? -21.984 -14.586 -3.389 1 88.56 211 GLY A O 1
ATOM 1637 N N . THR A 1 212 ? -20.344 -13.336 -4.219 1 93.31 212 THR A N 1
ATOM 1638 C CA . THR A 1 212 ? -19.609 -14.477 -4.742 1 93.31 212 THR A CA 1
ATOM 1639 C C . THR A 1 212 ? -19.125 -15.383 -3.607 1 93.31 212 THR A C 1
ATOM 1641 O O . THR A 1 212 ? -19.172 -16.609 -3.729 1 93.31 212 THR A O 1
ATOM 1644 N N . HIS A 1 213 ? -18.719 -14.812 -2.5 1 93.75 213 HIS A N 1
ATOM 1645 C CA . HIS A 1 213 ? -18.234 -15.602 -1.375 1 93.75 213 HIS A CA 1
ATOM 1646 C C . HIS A 1 213 ? -19.359 -16.344 -0.684 1 93.75 213 HIS A C 1
ATOM 1648 O O . HIS A 1 213 ? -19.172 -17.453 -0.166 1 93.75 213 HIS A O 1
ATOM 1654 N N . ARG A 1 214 ? -20.5 -15.766 -0.674 1 93.12 214 ARG A N 1
ATOM 1655 C CA . ARG A 1 214 ? -21.656 -16.484 -0.164 1 93.12 214 ARG A CA 1
ATOM 1656 C C . ARG A 1 214 ? -21.938 -17.734 -0.997 1 93.12 214 ARG A C 1
ATOM 1658 O O . ARG A 1 214 ? -22.234 -18.797 -0.45 1 93.12 214 ARG A O 1
ATOM 1665 N N . GLY A 1 215 ? -21.875 -17.547 -2.299 1 95.69 215 GLY A N 1
ATOM 1666 C CA . GLY A 1 215 ? -22 -18.688 -3.184 1 95.69 215 GLY A CA 1
ATOM 1667 C C . GLY A 1 215 ? -20.906 -19.719 -2.99 1 95.69 215 GLY A C 1
ATOM 1668 O O . GLY A 1 215 ? -21.172 -20.922 -2.967 1 95.69 215 GLY A O 1
ATOM 1669 N N . ALA A 1 216 ? -19.688 -19.266 -2.848 1 97.5 216 ALA A N 1
ATOM 1670 C CA . ALA A 1 216 ? -18.547 -20.156 -2.645 1 97.5 216 ALA A CA 1
ATOM 1671 C C . ALA A 1 216 ? -18.719 -21 -1.385 1 97.5 216 ALA A C 1
ATOM 1673 O O . ALA A 1 216 ? -18.375 -22.188 -1.371 1 97.5 216 ALA A O 1
ATOM 1674 N N . TYR A 1 217 ? -19.203 -20.359 -0.339 1 96.38 217 TYR A N 1
ATOM 1675 C CA . TYR A 1 217 ? -19.422 -21.062 0.917 1 96.38 217 TYR A CA 1
ATOM 1676 C C . TYR A 1 217 ? -20.469 -22.156 0.75 1 96.38 217 TYR A C 1
ATOM 1678 O O . TYR A 1 217 ? -20.328 -23.25 1.279 1 96.38 217 TYR A O 1
ATOM 1686 N N . LYS A 1 218 ? -21.547 -21.859 0.011 1 97.5 218 LYS A N 1
ATOM 1687 C CA . LYS A 1 218 ? -22.578 -22.859 -0.269 1 97.5 218 LYS A CA 1
ATOM 1688 C C . LYS A 1 218 ? -22.016 -24.031 -1.073 1 97.5 218 LYS A C 1
ATOM 1690 O O . LYS A 1 218 ? -22.391 -25.172 -0.853 1 97.5 218 LYS A O 1
ATOM 1695 N N . ILE A 1 219 ? -21.188 -23.719 -1.997 1 98.31 219 ILE A N 1
ATOM 1696 C CA . ILE A 1 219 ? -20.547 -24.75 -2.803 1 98.31 219 ILE A CA 1
ATOM 1697 C C . ILE A 1 219 ? -19.703 -25.656 -1.907 1 98.31 219 ILE A C 1
ATOM 1699 O O . ILE A 1 219 ? -19.766 -26.891 -2.018 1 98.31 219 ILE A O 1
ATOM 1703 N N . PHE A 1 220 ? -18.906 -25.047 -1.007 1 97.94 220 PHE A N 1
ATOM 1704 C CA . PHE A 1 220 ? -18.094 -25.766 -0.04 1 97.94 220 PHE A CA 1
ATOM 1705 C C . PHE A 1 220 ? -18.953 -26.719 0.784 1 97.94 220 PHE A C 1
ATOM 1707 O O . PHE A 1 220 ? -18.672 -27.922 0.871 1 97.94 220 PHE A O 1
ATOM 1714 N N . GLU A 1 221 ? -20.031 -26.203 1.337 1 96.81 221 GLU A N 1
ATOM 1715 C CA . GLU A 1 221 ? -20.906 -27 2.174 1 96.81 221 GLU A CA 1
ATOM 1716 C C . GLU A 1 221 ? -21.516 -28.172 1.388 1 96.81 221 GLU A C 1
ATOM 1718 O O . GLU A 1 221 ? -21.609 -29.281 1.895 1 96.81 221 GLU A O 1
ATOM 1723 N N . GLU A 1 222 ? -21.922 -27.875 0.199 1 97.94 222 GLU A N 1
ATOM 1724 C CA . GLU A 1 222 ? -22.547 -28.906 -0.634 1 97.94 222 GLU A CA 1
ATOM 1725 C C . GLU A 1 222 ? -21.547 -29.984 -1.008 1 97.94 222 GLU A C 1
ATOM 1727 O O . GLU A 1 222 ? -21.891 -31.172 -1.063 1 97.94 222 GLU A O 1
ATOM 1732 N N . CYS A 1 223 ? -20.328 -29.641 -1.33 1 98.06 223 CYS A N 1
ATOM 1733 C CA . CYS A 1 223 ? -19.281 -30.625 -1.625 1 98.06 223 CYS A CA 1
ATOM 1734 C C . CYS A 1 223 ? -19.062 -31.562 -0.443 1 98.06 223 CYS A C 1
ATOM 1736 O O . CYS A 1 223 ? -18.953 -32.781 -0.62 1 98.06 223 CYS A O 1
ATOM 1738 N N . ILE A 1 224 ? -19 -30.984 0.746 1 96 224 ILE A N 1
ATOM 1739 C CA . ILE A 1 224 ? -18.828 -31.781 1.95 1 96 224 ILE A CA 1
ATOM 1740 C C . ILE A 1 224 ? -20.016 -32.719 2.137 1 96 224 ILE A C 1
ATOM 1742 O O . ILE A 1 224 ? -19.859 -33.906 2.428 1 96 224 ILE A O 1
ATOM 1746 N N . ARG A 1 225 ? -21.203 -32.188 1.974 1 96.94 225 ARG A N 1
ATOM 1747 C CA . ARG A 1 225 ? -22.422 -32.938 2.135 1 96.94 225 ARG A CA 1
ATOM 1748 C C . ARG A 1 225 ? -22.453 -34.156 1.195 1 96.94 225 ARG A C 1
ATOM 1750 O O . ARG A 1 225 ? -22.891 -35.25 1.582 1 96.94 225 ARG A O 1
ATOM 1757 N N . ARG A 1 226 ? -21.953 -33.938 0.013 1 97.62 226 ARG A N 1
ATOM 1758 C CA . ARG A 1 226 ? -21.969 -35 -1.005 1 97.62 226 ARG A CA 1
ATOM 1759 C C . ARG A 1 226 ? -20.719 -35.844 -0.923 1 97.62 226 ARG A C 1
ATOM 1761 O O . ARG A 1 226 ? -20.5 -36.719 -1.782 1 97.62 226 ARG A O 1
ATOM 1768 N N . ARG A 1 227 ? -19.859 -35.594 -0.001 1 96.19 227 ARG A N 1
ATOM 1769 C CA . ARG A 1 227 ? -18.641 -36.344 0.261 1 96.19 227 ARG A CA 1
ATOM 1770 C C . ARG A 1 227 ? -17.672 -36.25 -0.919 1 96.19 227 ARG A C 1
ATOM 1772 O O . ARG A 1 227 ? -17.109 -37.25 -1.342 1 96.19 227 ARG A O 1
ATOM 1779 N N . LEU A 1 228 ? -17.672 -35.094 -1.546 1 97.12 228 LEU A N 1
ATOM 1780 C CA . LEU A 1 228 ? -16.688 -34.781 -2.58 1 97.12 228 LEU A CA 1
ATOM 1781 C C . LEU A 1 228 ? -15.445 -34.156 -1.975 1 97.12 228 LEU A C 1
ATOM 1783 O O . LEU A 1 228 ? -15.547 -33.125 -1.288 1 97.12 228 LEU A O 1
ATOM 1787 N N . MET A 1 229 ? -14.281 -34.719 -2.172 1 96.44 229 MET A N 1
ATOM 1788 C CA . MET A 1 229 ? -13.031 -34.156 -1.662 1 96.44 229 MET A CA 1
ATOM 1789 C C . MET A 1 229 ? -12.547 -33.031 -2.547 1 96.44 229 MET A C 1
ATOM 1791 O O . MET A 1 229 ? -11.633 -33.219 -3.355 1 96.44 229 MET A O 1
ATOM 1795 N N . VAL A 1 230 ? -13.148 -31.875 -2.402 1 98.19 230 VAL A N 1
ATOM 1796 C CA . VAL A 1 230 ? -12.867 -30.703 -3.219 1 98.19 230 VAL A CA 1
ATOM 1797 C C . VAL A 1 230 ? -12.445 -29.531 -2.32 1 98.19 230 VAL A C 1
ATOM 1799 O O . VAL A 1 230 ? -13.133 -29.219 -1.343 1 98.19 230 VAL A O 1
ATOM 1802 N N . SER A 1 231 ? -11.305 -28.969 -2.566 1 98.5 231 SER A N 1
ATOM 1803 C CA . SER A 1 231 ? -10.922 -27.719 -1.91 1 98.5 231 SER A CA 1
ATOM 1804 C C . SER A 1 231 ? -11.547 -26.516 -2.6 1 98.5 231 SER A C 1
ATOM 1806 O O . SER A 1 231 ? -11.242 -26.219 -3.758 1 98.5 231 SER A O 1
ATOM 1808 N N . VAL A 1 232 ? -12.453 -25.844 -1.907 1 98.75 232 VAL A N 1
ATOM 1809 C CA . VAL A 1 232 ? -13.094 -24.625 -2.393 1 98.75 232 VAL A CA 1
ATOM 1810 C C . VAL A 1 232 ? -12.438 -23.391 -1.756 1 98.75 232 VAL A C 1
ATOM 1812 O O . VAL A 1 232 ? -12.492 -23.219 -0.537 1 98.75 232 VAL A O 1
ATOM 1815 N N . VAL A 1 233 ? -11.828 -22.547 -2.545 1 98.56 233 VAL A N 1
ATO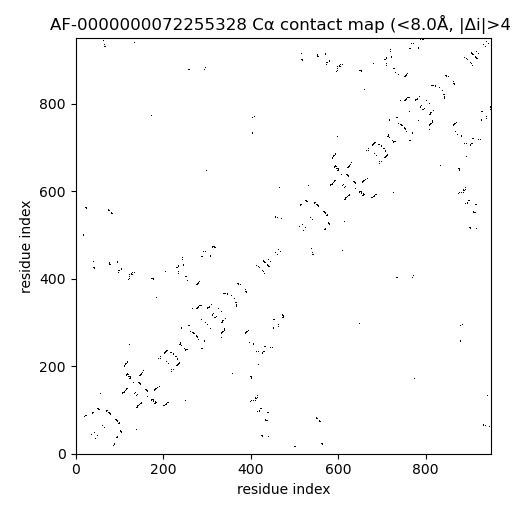M 1816 C CA . VAL A 1 233 ? -11.023 -21.438 -2.057 1 98.56 233 VAL A CA 1
ATOM 1817 C C . VAL A 1 233 ? -11.523 -20.125 -2.658 1 98.56 233 VAL A C 1
ATOM 1819 O O . VAL A 1 233 ? -11.797 -20.047 -3.859 1 98.56 233 VAL A O 1
ATOM 1822 N N . GLY A 1 234 ? -11.68 -19.141 -1.793 1 97.94 234 GLY A N 1
ATOM 1823 C CA . GLY A 1 234 ? -12.078 -17.812 -2.25 1 97.94 234 GLY A CA 1
ATOM 1824 C C . GLY A 1 234 ? -10.93 -16.828 -2.322 1 97.94 234 GLY A C 1
ATOM 1825 O O . GLY A 1 234 ? -9.984 -16.906 -1.535 1 97.94 234 GLY A O 1
ATOM 1826 N N . ILE A 1 235 ? -10.93 -15.93 -3.219 1 97.88 235 ILE A N 1
ATOM 1827 C CA . ILE A 1 235 ? -10.055 -14.766 -3.322 1 97.88 235 ILE A CA 1
ATOM 1828 C C . ILE A 1 235 ? -10.898 -13.492 -3.418 1 97.88 235 ILE A C 1
ATOM 1830 O O . ILE A 1 235 ? -11.617 -13.297 -4.395 1 97.88 235 ILE A O 1
ATOM 1834 N N . PRO A 1 236 ? -10.836 -12.617 -2.467 1 95.06 236 PRO A N 1
ATOM 1835 C CA . PRO A 1 236 ? -11.727 -11.461 -2.391 1 95.06 236 PRO A CA 1
ATOM 1836 C C . PRO A 1 236 ? -11.406 -10.398 -3.436 1 95.06 236 PRO A C 1
ATOM 1838 O O . PRO A 1 236 ? -10.289 -9.883 -3.477 1 95.06 236 PRO A O 1
ATOM 1841 N N . LYS A 1 237 ? -12.367 -10.078 -4.176 1 94 237 LYS A N 1
ATOM 1842 C CA . LYS A 1 237 ? -12.258 -9.164 -5.309 1 94 237 LYS A CA 1
ATOM 1843 C C . LYS A 1 237 ? -13.289 -8.039 -5.215 1 94 237 LYS A C 1
ATOM 1845 O O . LYS A 1 237 ? -14.492 -8.297 -5.281 1 94 237 LYS A O 1
ATOM 1850 N N . THR A 1 238 ? -12.859 -6.766 -5.059 1 92.38 238 THR A N 1
ATOM 1851 C CA . THR A 1 238 ? -13.734 -5.605 -5.176 1 92.38 238 THR A CA 1
ATOM 1852 C C . THR A 1 238 ? -12.914 -4.316 -5.234 1 92.38 238 THR A C 1
ATOM 1854 O O . THR A 1 238 ? -11.867 -4.211 -4.598 1 92.38 238 THR A O 1
ATOM 1857 N N . ILE A 1 239 ? -13.375 -3.365 -5.941 1 92.31 239 ILE A N 1
ATOM 1858 C CA . ILE A 1 239 ? -12.734 -2.055 -5.906 1 92.31 239 ILE A CA 1
ATOM 1859 C C . ILE A 1 239 ? -13.273 -1.246 -4.73 1 92.31 239 ILE A C 1
ATOM 1861 O O . ILE A 1 239 ? -12.688 -0.232 -4.344 1 92.31 239 ILE A O 1
ATOM 1865 N N . ASP A 1 240 ? -14.359 -1.647 -4.133 1 87.5 240 ASP A N 1
ATOM 1866 C CA . ASP A 1 240 ? -15.078 -0.86 -3.137 1 87.5 240 ASP A CA 1
ATOM 1867 C C . ASP A 1 240 ? -14.43 -0.989 -1.76 1 87.5 240 ASP A C 1
ATOM 1869 O O . ASP A 1 240 ? -14.727 -0.21 -0.852 1 87.5 240 ASP A O 1
ATOM 1873 N N . ASN A 1 241 ? -13.562 -1.921 -1.607 1 88.69 241 ASN A N 1
ATOM 1874 C CA . ASN A 1 241 ? -12.922 -2.189 -0.326 1 88.69 241 ASN A CA 1
ATOM 1875 C C . ASN A 1 241 ? -13.945 -2.436 0.776 1 88.69 241 ASN A C 1
ATOM 1877 O O . ASN A 1 241 ? -13.797 -1.926 1.889 1 88.69 241 ASN A O 1
ATOM 1881 N N . ASP A 1 242 ? -14.953 -3.301 0.461 1 83.31 242 ASP A N 1
ATOM 1882 C CA . ASP A 1 242 ? -16.047 -3.5 1.408 1 83.31 242 ASP A CA 1
ATOM 1883 C C . ASP A 1 242 ? -16.047 -4.93 1.947 1 83.31 242 ASP A C 1
ATOM 1885 O O . ASP A 1 242 ? -17.094 -5.43 2.377 1 83.31 242 ASP A O 1
ATOM 1889 N N . ILE A 1 243 ? -14.969 -5.625 1.817 1 86.31 243 ILE A N 1
ATOM 1890 C CA . ILE A 1 243 ? -14.844 -6.965 2.385 1 86.31 243 ILE A CA 1
ATOM 1891 C C . ILE A 1 243 ? -14.328 -6.871 3.82 1 86.31 243 ILE A C 1
ATOM 1893 O O . ILE A 1 243 ? -13.32 -6.207 4.082 1 86.31 243 ILE A O 1
ATOM 1897 N N . ALA A 1 244 ? -14.945 -7.527 4.699 1 82.69 244 ALA A N 1
ATOM 1898 C CA . ALA A 1 244 ? -14.648 -7.426 6.125 1 82.69 244 ALA A CA 1
ATOM 1899 C C . ALA A 1 244 ? -13.32 -8.109 6.453 1 82.69 244 ALA A C 1
ATOM 1901 O O . ALA A 1 244 ? -12.883 -9.016 5.734 1 82.69 244 ALA A O 1
ATOM 1902 N N . ILE A 1 245 ? -12.617 -7.684 7.484 1 83.94 245 ILE A N 1
ATOM 1903 C CA . ILE A 1 245 ? -11.516 -8.336 8.188 1 83.94 245 ILE A CA 1
ATOM 1904 C C . ILE A 1 245 ? -10.195 -7.992 7.504 1 83.94 245 ILE A C 1
ATOM 1906 O O . ILE A 1 245 ? -9.195 -7.703 8.172 1 83.94 245 ILE A O 1
ATOM 1910 N N . ILE A 1 246 ? -10.195 -7.973 6.184 1 91 246 ILE A N 1
ATOM 1911 C CA . ILE A 1 246 ? -8.922 -7.82 5.492 1 91 246 ILE A CA 1
ATOM 1912 C C . ILE A 1 246 ? -8.531 -6.344 5.434 1 91 246 ILE A C 1
ATOM 1914 O O . ILE A 1 246 ? -9.391 -5.469 5.574 1 91 246 ILE A O 1
ATOM 1918 N N . ASP A 1 247 ? -7.27 -6.062 5.223 1 91.75 247 ASP A N 1
ATOM 1919 C CA . ASP A 1 247 ? -6.781 -4.695 5.113 1 91.75 247 ASP A CA 1
ATOM 1920 C C . ASP A 1 247 ? -7.461 -3.959 3.961 1 91.75 247 ASP A C 1
ATOM 1922 O O . ASP A 1 247 ? -7.93 -2.83 4.129 1 91.75 247 ASP A O 1
ATOM 1926 N N . HIS A 1 248 ? -7.398 -4.504 2.857 1 91.94 248 HIS A N 1
ATOM 1927 C CA . HIS A 1 248 ? -8.102 -4.02 1.676 1 91.94 248 HIS A CA 1
ATOM 1928 C C . HIS A 1 248 ? -8.117 -5.07 0.572 1 91.94 248 HIS A C 1
ATOM 1930 O O . HIS A 1 248 ? -7.293 -5.992 0.579 1 91.94 248 HIS A O 1
ATOM 1936 N N . SER A 1 249 ? -9.078 -4.988 -0.321 1 93.44 249 SER A N 1
ATOM 1937 C CA . SER A 1 249 ? -9.188 -5.902 -1.45 1 93.44 249 SER A CA 1
ATOM 1938 C C . SER A 1 249 ? -8.32 -5.445 -2.621 1 93.44 249 SER A C 1
ATOM 1940 O O . SER A 1 249 ? -7.961 -4.27 -2.711 1 93.44 249 SER A O 1
ATOM 1942 N N . PHE A 1 250 ? -7.879 -6.43 -3.473 1 95.12 250 PHE A N 1
ATOM 1943 C CA . PHE A 1 250 ? -7.117 -6.008 -4.641 1 95.12 250 PHE A CA 1
ATOM 1944 C C . PHE A 1 250 ? -8 -5.238 -5.617 1 95.12 250 PHE A C 1
ATOM 1946 O O . PHE A 1 250 ? -9.211 -5.469 -5.676 1 95.12 250 PHE A O 1
ATOM 1953 N N . GLY A 1 251 ? -7.387 -4.348 -6.332 1 95 251 GLY A N 1
ATOM 1954 C CA . GLY A 1 251 ? -8.094 -3.473 -7.246 1 95 251 GLY A CA 1
ATOM 1955 C C . GLY A 1 251 ? -8.43 -2.123 -6.641 1 95 251 GLY A C 1
ATOM 1956 O O . GLY A 1 251 ? -8.594 -1.136 -7.363 1 95 251 GLY A O 1
ATOM 1957 N N . PHE A 1 252 ? -8.539 -2.1 -5.309 1 94.38 252 PHE A N 1
ATOM 1958 C CA . PHE A 1 252 ? -8.898 -0.877 -4.602 1 94.38 252 PHE A CA 1
ATOM 1959 C C . PHE A 1 252 ? -7.848 0.206 -4.824 1 94.38 252 PHE A C 1
ATOM 1961 O O . PHE A 1 252 ? -8.188 1.355 -5.113 1 94.38 252 PHE A O 1
ATOM 1968 N N . VAL A 1 253 ? -6.641 -0.159 -4.719 1 95.88 253 VAL A N 1
ATOM 1969 C CA . VAL A 1 253 ? -5.547 0.801 -4.836 1 95.88 253 VAL A CA 1
ATOM 1970 C C . VAL A 1 253 ? -5.52 1.383 -6.246 1 95.88 253 VAL A C 1
ATOM 1972 O O . VAL A 1 253 ? -5.293 2.582 -6.426 1 95.88 253 VAL A O 1
ATOM 1975 N N . THR A 1 254 ? -5.695 0.565 -7.23 1 95.62 254 THR A N 1
ATOM 1976 C CA . THR A 1 254 ? -5.758 1.021 -8.617 1 95.62 254 THR A CA 1
ATOM 1977 C C . THR A 1 254 ? -6.93 1.979 -8.812 1 95.62 254 THR A C 1
ATOM 1979 O O . THR A 1 254 ? -6.793 3.002 -9.492 1 95.62 254 THR A O 1
ATOM 1982 N N . ALA A 1 255 ? -8.047 1.611 -8.25 1 94.69 255 ALA A N 1
ATOM 1983 C CA . ALA A 1 255 ? -9.227 2.473 -8.352 1 94.69 255 ALA A CA 1
ATOM 1984 C C . ALA A 1 255 ? -8.953 3.848 -7.75 1 94.69 255 ALA A C 1
ATOM 1986 O O . ALA A 1 255 ? -9.344 4.871 -8.32 1 94.69 255 ALA A O 1
ATOM 1987 N N . VAL A 1 256 ? -8.32 3.875 -6.641 1 95.25 256 VAL A N 1
ATOM 1988 C CA . VAL A 1 256 ? -7.992 5.125 -5.965 1 95.25 256 VAL A CA 1
ATOM 1989 C C . VAL A 1 256 ? -7.027 5.941 -6.82 1 95.25 256 VAL A C 1
ATOM 1991 O O . VAL A 1 256 ? -7.176 7.156 -6.949 1 95.25 256 VAL A O 1
ATOM 1994 N N . GLN A 1 257 ? -6.059 5.277 -7.398 1 94.75 257 GLN A N 1
ATOM 1995 C CA . GLN A 1 257 ? -5.102 5.941 -8.273 1 94.75 257 GLN A CA 1
ATOM 1996 C C . GLN A 1 257 ? -5.801 6.594 -9.461 1 94.75 257 GLN A C 1
ATOM 1998 O O . GLN A 1 257 ? -5.516 7.746 -9.805 1 94.75 257 GLN A O 1
ATOM 2003 N N . GLU A 1 258 ? -6.664 5.867 -10.086 1 93.69 258 GLU A N 1
ATOM 2004 C CA . GLU A 1 258 ? -7.398 6.395 -11.234 1 93.69 258 GLU A CA 1
ATOM 2005 C C . GLU A 1 258 ? -8.359 7.504 -10.805 1 93.69 258 GLU A C 1
ATOM 2007 O O . GLU A 1 258 ? -8.57 8.469 -11.547 1 93.69 258 GLU A O 1
ATOM 2012 N N . ALA A 1 259 ? -8.961 7.328 -9.656 1 94.12 259 ALA A N 1
ATOM 2013 C CA . ALA A 1 259 ? -9.836 8.367 -9.117 1 94.12 259 ALA A CA 1
ATOM 2014 C C . ALA A 1 259 ? -9.07 9.664 -8.883 1 94.12 259 ALA A C 1
ATOM 2016 O O . ALA A 1 259 ? -9.586 10.75 -9.156 1 94.12 259 ALA A O 1
ATOM 2017 N N . GLN A 1 260 ? -7.895 9.531 -8.344 1 93.25 260 GLN A N 1
ATOM 2018 C CA . GLN A 1 260 ? -7.051 10.703 -8.117 1 93.25 260 GLN A CA 1
ATOM 2019 C C . GLN A 1 260 ? -6.781 11.453 -9.422 1 93.25 260 GLN A C 1
ATOM 2021 O O . GLN A 1 260 ? -6.738 12.688 -9.438 1 93.25 260 GLN A O 1
ATOM 2026 N N . ARG A 1 261 ? -6.57 10.688 -10.5 1 90.81 261 ARG A N 1
ATOM 2027 C CA . ARG A 1 261 ? -6.352 11.305 -11.805 1 90.81 261 ARG A CA 1
ATOM 2028 C C . ARG A 1 261 ? -7.543 12.172 -12.203 1 90.81 261 ARG A C 1
ATOM 2030 O O . ARG A 1 261 ? -7.371 13.273 -12.719 1 90.81 261 ARG A O 1
ATOM 2037 N N . ALA A 1 262 ? -8.719 11.68 -11.969 1 92.69 262 ALA A N 1
ATOM 2038 C CA . ALA A 1 262 ? -9.93 12.43 -12.273 1 92.69 262 ALA A CA 1
ATOM 2039 C C . ALA A 1 262 ? -10.031 13.688 -11.414 1 92.69 262 ALA A C 1
ATOM 2041 O O . ALA A 1 262 ? -10.414 14.75 -11.898 1 92.69 262 ALA A O 1
ATOM 2042 N N . ILE A 1 263 ? -9.672 13.594 -10.164 1 94.81 263 ILE A N 1
ATOM 2043 C CA . ILE A 1 263 ? -9.727 14.727 -9.242 1 94.81 263 ILE A CA 1
ATOM 2044 C C . ILE A 1 263 ? -8.719 15.789 -9.672 1 94.81 263 ILE A C 1
ATOM 2046 O O . ILE A 1 263 ? -9.016 16.984 -9.633 1 94.81 263 ILE A O 1
ATOM 2050 N N . ARG A 1 264 ? -7.566 15.383 -10.109 1 91.75 264 ARG A N 1
ATOM 2051 C CA . ARG A 1 264 ? -6.551 16.328 -10.57 1 91.75 264 ARG A CA 1
ATOM 2052 C C . ARG A 1 264 ? -7.027 17.078 -11.805 1 91.75 264 ARG A C 1
ATOM 2054 O O . ARG A 1 264 ? -6.785 18.281 -11.938 1 91.75 264 ARG A O 1
ATOM 2061 N N . ALA A 1 265 ? -7.68 16.344 -12.695 1 90.75 265 ALA A N 1
ATOM 2062 C CA . ALA A 1 265 ? -8.25 17 -13.875 1 90.75 265 ALA A CA 1
ATOM 2063 C C . ALA A 1 265 ? -9.305 18.031 -13.469 1 90.75 265 ALA A C 1
ATOM 2065 O O . ALA A 1 265 ? -9.352 19.125 -14.023 1 90.75 265 ALA A O 1
ATOM 2066 N N . ALA A 1 266 ? -10.078 17.641 -12.508 1 94.06 266 ALA A N 1
ATOM 2067 C CA . ALA A 1 266 ? -11.102 18.562 -12.008 1 94.06 266 ALA A CA 1
ATOM 2068 C C . ALA A 1 266 ? -10.477 19.797 -11.375 1 94.06 266 ALA A C 1
ATOM 2070 O O . ALA A 1 266 ? -10.984 20.906 -11.539 1 94.06 266 ALA A O 1
ATOM 2071 N N . TYR A 1 267 ? -9.43 19.609 -10.672 1 93.62 267 TYR A N 1
ATOM 2072 C CA . TYR A 1 267 ? -8.703 20.703 -10.055 1 93.62 267 TYR A CA 1
ATOM 2073 C C . TYR A 1 267 ? -8.164 21.672 -11.102 1 93.62 267 TYR A C 1
ATOM 2075 O O . TYR A 1 267 ? -8.305 22.891 -10.969 1 93.62 267 TYR A O 1
ATOM 2083 N N . VAL A 1 268 ? -7.621 21.141 -12.164 1 88.5 268 VAL A N 1
ATOM 2084 C CA . VAL A 1 268 ? -7.07 21.953 -13.242 1 88.5 268 VAL A CA 1
ATOM 2085 C C . VAL A 1 268 ? -8.188 22.75 -13.906 1 88.5 268 VAL A C 1
ATOM 2087 O O . VAL A 1 268 ? -8.047 23.953 -14.141 1 88.5 268 VAL A O 1
ATOM 2090 N N . GLU A 1 269 ? -9.273 22.109 -14.094 1 87.62 269 GLU A N 1
ATOM 2091 C CA . GLU A 1 269 ? -10.414 22.781 -14.695 1 87.62 269 GLU A CA 1
ATOM 2092 C C . GLU A 1 269 ? -10.961 23.875 -13.789 1 87.62 269 GLU A C 1
ATOM 2094 O O . GLU A 1 269 ? -11.266 24.969 -14.242 1 87.62 269 GLU A O 1
ATOM 2099 N N . ALA A 1 270 ? -11.047 23.531 -12.547 1 93.5 270 ALA A N 1
ATOM 2100 C CA . ALA A 1 270 ? -11.602 24.469 -11.578 1 93.5 270 ALA A CA 1
ATOM 2101 C C . ALA A 1 270 ? -10.711 25.703 -11.438 1 93.5 270 ALA A C 1
ATOM 2103 O O . ALA A 1 270 ? -11.203 26.828 -11.336 1 93.5 270 ALA A O 1
ATOM 2104 N N . THR A 1 271 ? -9.43 25.547 -11.492 1 91.62 271 THR A N 1
ATOM 2105 C CA . THR A 1 271 ? -8.492 26.641 -11.227 1 91.62 271 THR A CA 1
ATOM 2106 C C . THR A 1 271 ? -8.219 27.438 -12.492 1 91.62 271 THR A C 1
ATOM 2108 O O . THR A 1 271 ? -7.633 28.516 -12.438 1 91.62 271 THR A O 1
ATOM 2111 N N . SER A 1 272 ? -8.656 26.922 -13.617 1 89.06 272 SER A N 1
ATOM 2112 C CA . SER A 1 272 ? -8.367 27.578 -14.891 1 89.06 272 SER A CA 1
ATOM 2113 C C . SER A 1 272 ? -9.523 28.484 -15.312 1 89.06 272 SER A C 1
ATOM 2115 O O . SER A 1 272 ? -9.406 29.234 -16.281 1 89.06 272 SER A O 1
ATOM 2117 N N . GLY A 1 273 ? -10.688 28.422 -14.594 1 80.06 273 GLY A N 1
ATOM 2118 C CA . GLY A 1 273 ? -11.852 29.219 -14.93 1 80.06 273 GLY A CA 1
ATOM 2119 C C . GLY A 1 273 ? -12.25 30.188 -13.836 1 80.06 273 GLY A C 1
ATOM 2120 O O . GLY A 1 273 ? -11.828 30.047 -12.688 1 80.06 273 GLY A O 1
ATOM 2121 N N . TYR A 1 274 ? -13.016 31.203 -14.219 1 87.56 274 TYR A N 1
ATOM 2122 C CA . TYR A 1 274 ? -13.602 32.125 -13.266 1 87.56 274 TYR A CA 1
ATOM 2123 C C . TYR A 1 274 ? -14.664 31.438 -12.414 1 87.56 274 TYR A C 1
ATOM 2125 O O . TYR A 1 274 ? -15.617 30.859 -12.945 1 87.56 274 TYR A O 1
ATOM 2133 N N . ASN A 1 275 ? -14.508 31.5 -11.086 1 93.38 275 ASN A N 1
ATOM 2134 C CA . ASN A 1 275 ? -15.414 30.812 -10.188 1 93.38 275 ASN A CA 1
ATOM 2135 C C . ASN A 1 275 ? -15.625 29.359 -10.609 1 93.38 275 ASN A C 1
ATOM 2137 O O . ASN A 1 275 ? -16.766 28.906 -10.789 1 93.38 275 ASN A O 1
ATOM 2141 N N . GLY A 1 276 ? -14.477 28.703 -10.805 1 95.19 276 GLY A N 1
ATOM 2142 C CA . GLY A 1 276 ? -14.484 27.344 -11.32 1 95.19 276 GLY A CA 1
ATOM 2143 C C . GLY A 1 276 ? -14.859 26.312 -10.281 1 95.19 276 GLY A C 1
ATOM 2144 O O . GLY A 1 276 ? -14.422 26.391 -9.133 1 95.19 276 GLY A O 1
ATOM 2145 N N . ILE A 1 277 ? -15.727 25.391 -10.703 1 96.38 277 ILE A N 1
ATOM 2146 C CA . ILE A 1 277 ? -16.125 24.281 -9.836 1 96.38 277 ILE A CA 1
ATOM 2147 C C . ILE A 1 277 ? -15.844 22.953 -10.531 1 96.38 277 ILE A C 1
ATOM 2149 O O . ILE A 1 277 ? -16.359 22.703 -11.625 1 96.38 277 ILE A O 1
ATOM 2153 N N . GLY A 1 278 ? -14.938 22.203 -9.953 1 96.81 278 GLY A N 1
ATOM 2154 C CA . GLY A 1 278 ? -14.734 20.828 -10.391 1 96.81 278 GLY A CA 1
ATOM 2155 C C . GLY A 1 278 ? -15.523 19.828 -9.578 1 96.81 278 GLY A C 1
ATOM 2156 O O . GLY A 1 278 ? -15.312 19.688 -8.367 1 96.81 278 GLY A O 1
ATOM 2157 N N . LEU A 1 279 ? -16.469 19.125 -10.211 1 97.06 279 LEU A N 1
ATOM 2158 C CA . LEU A 1 279 ? -17.281 18.109 -9.57 1 97.06 279 LEU A CA 1
ATOM 2159 C C . LEU A 1 279 ? -16.953 16.719 -10.117 1 97.06 279 LEU A C 1
ATOM 2161 O O . LEU A 1 279 ? -17.047 16.484 -11.32 1 97.06 279 LEU A O 1
ATOM 2165 N N . VAL A 1 280 ? -16.516 15.852 -9.227 1 96.56 280 VAL A N 1
ATOM 2166 C CA . VAL A 1 280 ? -16.125 14.5 -9.633 1 96.56 280 VAL A CA 1
ATOM 2167 C C . VAL A 1 280 ? -17.047 13.477 -8.953 1 96.56 280 VAL A C 1
ATOM 2169 O O . VAL A 1 280 ? -17.172 13.461 -7.73 1 96.56 280 VAL A O 1
ATOM 2172 N N . ARG A 1 281 ? -17.688 12.656 -9.695 1 95.81 281 ARG A N 1
ATOM 2173 C CA . ARG A 1 281 ? -18.453 11.523 -9.164 1 95.81 281 ARG A CA 1
ATOM 2174 C C . ARG A 1 281 ? -17.641 10.234 -9.227 1 95.81 281 ARG A C 1
ATOM 2176 O O . ARG A 1 281 ? -17.094 9.898 -10.273 1 95.81 281 ARG A O 1
ATOM 2183 N N . LEU A 1 282 ? -17.562 9.625 -8.141 1 94.31 282 LEU A N 1
ATOM 2184 C CA . LEU A 1 282 ? -16.766 8.406 -8.078 1 94.31 282 LEU A CA 1
ATOM 2185 C C . LEU A 1 282 ? -17.609 7.199 -7.719 1 94.31 282 LEU A C 1
ATOM 2187 O O . LEU A 1 282 ? -18.594 7.324 -6.977 1 94.31 282 LEU A O 1
ATOM 2191 N N . MET A 1 283 ? -17.203 6.02 -8.25 1 90.12 283 MET A N 1
ATOM 2192 C CA . MET A 1 283 ? -17.844 4.75 -7.914 1 90.12 283 MET A CA 1
ATOM 2193 C C . MET A 1 283 ? -17.594 4.375 -6.457 1 90.12 283 MET A C 1
ATOM 2195 O O . MET A 1 283 ? -16.766 5 -5.789 1 90.12 283 MET A O 1
ATOM 2199 N N . GLY A 1 284 ? -18.359 3.393 -5.914 1 84.94 284 GLY A N 1
ATOM 2200 C CA . GLY A 1 284 ? -18.203 2.898 -4.555 1 84.94 284 GLY A CA 1
ATOM 2201 C C . GLY A 1 284 ? -19.5 2.393 -3.957 1 84.94 284 GLY A C 1
ATOM 2202 O O . GLY A 1 284 ? -19.547 2.012 -2.785 1 84.94 284 GLY A O 1
ATOM 2203 N N . ARG A 1 285 ? -20.484 2.418 -4.695 1 81.62 285 ARG A N 1
ATOM 2204 C CA . ARG A 1 285 ? -21.828 1.983 -4.301 1 81.62 285 ARG A CA 1
ATOM 2205 C C . ARG A 1 285 ? -22.188 2.516 -2.92 1 81.62 285 ARG A C 1
ATOM 2207 O O . ARG A 1 285 ? -22.203 3.729 -2.697 1 81.62 285 ARG A O 1
ATOM 2214 N N . ASN A 1 286 ? -22.25 1.59 -1.922 1 82.56 286 ASN A N 1
ATOM 2215 C CA . ASN A 1 286 ? -22.703 1.988 -0.598 1 82.56 286 ASN A CA 1
ATOM 2216 C C . ASN A 1 286 ? -21.547 2.283 0.342 1 82.56 286 ASN A C 1
ATOM 2218 O O . ASN A 1 286 ? -21.75 2.469 1.544 1 82.56 286 ASN A O 1
ATOM 2222 N N . SER A 1 287 ? -20.375 2.338 -0.217 1 88.75 287 SER A N 1
ATOM 2223 C CA . SER A 1 287 ? -19.203 2.586 0.617 1 88.75 287 SER A CA 1
ATOM 2224 C C . SER A 1 287 ? -18.406 3.779 0.105 1 88.75 287 SER A C 1
ATOM 2226 O O . SER A 1 287 ? -18.203 3.928 -1.104 1 88.75 287 SER A O 1
ATOM 2228 N N . GLY A 1 288 ? -17.938 4.586 0.995 1 93.38 288 GLY A N 1
ATOM 2229 C CA . GLY A 1 288 ? -17.266 5.82 0.624 1 93.38 288 GLY A CA 1
ATOM 2230 C C . GLY A 1 288 ? -15.758 5.691 0.589 1 93.38 288 GLY A C 1
ATOM 2231 O O . GLY A 1 288 ? -15.039 6.691 0.492 1 93.38 288 GLY A O 1
ATOM 2232 N N . TYR A 1 289 ? -15.219 4.492 0.541 1 92.69 289 TYR A N 1
ATOM 2233 C CA . TYR A 1 289 ? -13.781 4.285 0.709 1 92.69 289 TYR A CA 1
ATOM 2234 C C . TYR A 1 289 ? -13.008 4.879 -0.458 1 92.69 289 TYR A C 1
ATOM 2236 O O . TYR A 1 289 ? -11.984 5.539 -0.257 1 92.69 289 TYR A O 1
ATOM 2244 N N . ILE A 1 290 ? -13.43 4.688 -1.669 1 94.19 290 ILE A N 1
ATOM 2245 C CA . ILE A 1 290 ? -12.711 5.215 -2.824 1 94.19 290 ILE A CA 1
ATOM 2246 C C . ILE A 1 290 ? -12.641 6.738 -2.734 1 94.19 290 ILE A C 1
ATOM 2248 O O . ILE A 1 290 ? -11.562 7.32 -2.875 1 94.19 290 ILE A O 1
ATOM 2252 N N . SER A 1 291 ? -13.797 7.309 -2.455 1 95.56 291 SER A N 1
ATOM 2253 C CA . SER A 1 291 ? -13.859 8.766 -2.379 1 95.56 291 SER A CA 1
ATOM 2254 C C . SER A 1 291 ? -12.984 9.297 -1.251 1 95.56 291 SER A C 1
ATOM 2256 O O . SER A 1 291 ? -12.258 10.273 -1.434 1 95.56 291 SER A O 1
ATOM 2258 N N . MET A 1 292 ? -13.07 8.672 -0.131 1 94.94 292 MET A N 1
ATOM 2259 C CA . MET A 1 292 ? -12.281 9.078 1.031 1 94.94 292 MET A CA 1
ATOM 2260 C C . MET A 1 292 ? -10.789 9.023 0.724 1 94.94 292 MET A C 1
ATOM 2262 O O . MET A 1 292 ? -10.078 10.016 0.908 1 94.94 292 MET A O 1
ATOM 2266 N N . MET A 1 293 ? -10.352 7.898 0.211 1 95.06 293 MET A N 1
ATOM 2267 C CA . MET A 1 293 ? -8.922 7.703 -0.018 1 95.06 293 MET A CA 1
ATOM 2268 C C . MET A 1 293 ? -8.43 8.555 -1.185 1 95.06 293 MET A C 1
ATOM 2270 O O . MET A 1 293 ? -7.316 9.07 -1.155 1 95.06 293 MET A O 1
ATOM 2274 N N . ALA A 1 294 ? -9.203 8.664 -2.197 1 95.38 294 ALA A N 1
ATOM 2275 C CA . ALA A 1 294 ? -8.828 9.492 -3.34 1 95.38 294 ALA A CA 1
ATOM 2276 C C . ALA A 1 294 ? -8.703 10.953 -2.936 1 95.38 294 ALA A C 1
ATOM 2278 O O . ALA A 1 294 ? -7.84 11.672 -3.445 1 95.38 294 ALA A O 1
ATOM 2279 N N . THR A 1 295 ? -9.594 11.406 -2.064 1 95.75 295 THR A N 1
ATOM 2280 C CA . THR A 1 295 ? -9.539 12.766 -1.544 1 95.75 295 THR A CA 1
ATOM 2281 C C . THR A 1 295 ? -8.219 13.023 -0.823 1 95.75 295 THR A C 1
ATOM 2283 O O . THR A 1 295 ? -7.562 14.039 -1.062 1 95.75 295 THR A O 1
ATOM 2286 N N . LEU A 1 296 ? -7.871 12.094 -0.012 1 92.25 296 LEU A N 1
ATOM 2287 C CA . LEU A 1 296 ? -6.617 12.211 0.726 1 92.25 296 LEU A CA 1
ATOM 2288 C C . LEU A 1 296 ? -5.422 12.164 -0.221 1 92.25 296 LEU A C 1
ATOM 2290 O O . LEU A 1 296 ? -4.438 12.875 -0.02 1 92.25 296 LEU A O 1
ATOM 2294 N N . ALA A 1 297 ? -5.535 11.359 -1.203 1 93 297 ALA A N 1
ATOM 2295 C CA . ALA A 1 297 ? -4.449 11.18 -2.164 1 93 297 ALA A CA 1
ATOM 2296 C C . ALA A 1 297 ? -4.238 12.445 -2.992 1 93 297 ALA A C 1
ATOM 2298 O O . ALA A 1 297 ? -3.102 12.844 -3.248 1 93 297 ALA A O 1
ATOM 2299 N N . ALA A 1 298 ? -5.254 13.047 -3.414 1 92.81 298 ALA A N 1
ATOM 2300 C CA . ALA A 1 298 ? -5.184 14.195 -4.312 1 92.81 298 ALA A CA 1
ATOM 2301 C C . ALA A 1 298 ? -4.699 15.438 -3.578 1 92.81 298 ALA A C 1
ATOM 2303 O O . ALA A 1 298 ? -3.885 16.203 -4.105 1 92.81 298 ALA A O 1
ATOM 2304 N N . GLY A 1 299 ? -5.254 15.727 -2.438 1 90.38 299 GLY A N 1
ATOM 2305 C CA . GLY A 1 299 ? -4.855 16.859 -1.622 1 90.38 299 GLY A CA 1
ATOM 2306 C C . GLY A 1 299 ? -5.484 18.172 -2.068 1 90.38 299 GLY A C 1
ATOM 2307 O O . GLY A 1 299 ? -5.141 19.234 -1.557 1 90.38 299 GLY A O 1
ATOM 2308 N N . ASP A 1 300 ? -6.383 18.125 -3.062 1 92.12 300 ASP A N 1
ATOM 2309 C CA . ASP A 1 300 ? -6.953 19.344 -3.635 1 92.12 300 ASP A CA 1
ATOM 2310 C C . ASP A 1 300 ? -8.461 19.391 -3.422 1 92.12 300 ASP A C 1
ATOM 2312 O O . ASP A 1 300 ? -9.141 20.266 -3.965 1 92.12 300 ASP A O 1
ATOM 2316 N N . VAL A 1 301 ? -8.992 18.516 -2.664 1 96 301 VAL A N 1
ATOM 2317 C CA . VAL A 1 301 ? -10.445 18.406 -2.555 1 96 301 VAL A CA 1
ATOM 2318 C C . VAL A 1 301 ? -10.945 19.312 -1.436 1 96 301 VAL A C 1
ATOM 2320 O O . VAL A 1 301 ? -10.359 19.359 -0.353 1 96 301 VAL A O 1
ATOM 2323 N N . ASP A 1 302 ? -12 20.016 -1.73 1 96.31 302 ASP A N 1
ATOM 2324 C CA . ASP A 1 302 ? -12.578 20.922 -0.746 1 96.31 302 ASP A CA 1
ATOM 2325 C C . ASP A 1 302 ? -13.766 20.281 -0.034 1 96.31 302 ASP A C 1
ATOM 2327 O O . ASP A 1 302 ? -14.062 20.625 1.114 1 96.31 302 ASP A O 1
ATOM 2331 N N . VAL A 1 303 ? -14.484 19.438 -0.781 1 97.06 303 VAL A N 1
ATOM 2332 C CA . VAL A 1 303 ? -15.656 18.781 -0.23 1 97.06 303 VAL A CA 1
ATOM 2333 C C . VAL A 1 303 ? -15.68 17.312 -0.674 1 97.06 303 VAL A C 1
ATOM 2335 O O . VAL A 1 303 ? -15.555 17.016 -1.865 1 97.06 303 VAL A O 1
ATOM 2338 N N . CYS A 1 304 ? -15.773 16.469 0.29 1 97.25 304 CYS A N 1
ATOM 2339 C CA . CYS A 1 304 ? -15.891 15.047 0.029 1 97.25 304 CYS A CA 1
ATOM 2340 C C . CYS A 1 304 ? -17.219 14.508 0.57 1 97.25 304 CYS A C 1
ATOM 2342 O O . CYS A 1 304 ? -17.422 14.484 1.783 1 97.25 304 CYS A O 1
ATOM 2344 N N . LEU A 1 305 ? -18.109 14.062 -0.333 1 96.81 305 LEU A N 1
ATOM 2345 C CA . LEU A 1 305 ? -19.406 13.539 0.038 1 96.81 305 LEU A CA 1
ATOM 2346 C C . LEU A 1 305 ? -19.469 12.023 -0.154 1 96.81 305 LEU A C 1
ATOM 2348 O O . LEU A 1 305 ? -19.312 11.531 -1.272 1 96.81 305 LEU A O 1
ATOM 2352 N N . ILE A 1 306 ? -19.672 11.344 0.921 1 95.19 306 ILE A N 1
ATOM 2353 C CA . ILE A 1 306 ? -19.75 9.883 0.88 1 95.19 306 ILE A CA 1
ATOM 2354 C C . ILE A 1 306 ? -21.109 9.414 1.39 1 95.19 306 ILE A C 1
ATOM 2356 O O . ILE A 1 306 ? -21.844 10.188 2.018 1 95.19 306 ILE A O 1
ATOM 2360 N N . PRO A 1 307 ? -21.516 8.164 1.099 1 92.19 307 PRO A N 1
ATOM 2361 C CA . PRO A 1 307 ? -22.859 7.68 1.449 1 92.19 307 PRO A CA 1
ATOM 2362 C C . PRO A 1 307 ? -23.125 7.703 2.953 1 92.19 307 PRO A C 1
ATOM 2364 O O . PRO A 1 307 ? -24.266 7.832 3.383 1 92.19 307 PRO A O 1
ATOM 2367 N N . GLU A 1 308 ? -22.078 7.621 3.713 1 90.94 308 GLU A N 1
ATOM 2368 C CA . GLU A 1 308 ? -22.203 7.496 5.16 1 90.94 308 GLU A CA 1
ATOM 2369 C C . GLU A 1 308 ? -22.531 8.844 5.805 1 90.94 308 GLU A C 1
ATOM 2371 O O . GLU A 1 308 ? -22.953 8.898 6.961 1 90.94 308 GLU A O 1
ATOM 2376 N N . ILE A 1 309 ? -22.375 9.93 5.09 1 89.94 309 ILE A N 1
ATOM 2377 C CA . ILE A 1 309 ? -22.625 11.25 5.648 1 89.94 309 ILE A CA 1
ATOM 2378 C C . ILE A 1 309 ? -24.031 11.719 5.258 1 89.94 309 ILE A C 1
ATOM 2380 O O . ILE A 1 309 ? -24.453 11.539 4.113 1 89.94 309 ILE A O 1
ATOM 2384 N N . ASP A 1 310 ? -24.703 12.227 6.234 1 90.38 310 ASP A N 1
ATOM 2385 C CA . ASP A 1 310 ? -25.984 12.898 6.012 1 90.38 310 ASP A CA 1
ATOM 2386 C C . ASP A 1 310 ? -25.797 14.406 5.883 1 90.38 310 ASP A C 1
ATOM 2388 O O . ASP A 1 310 ? -25.719 15.117 6.887 1 90.38 310 ASP A O 1
ATOM 2392 N N . PHE A 1 311 ? -25.781 14.945 4.66 1 92.06 311 PHE A N 1
ATOM 2393 C CA . PHE A 1 311 ? -25.547 16.375 4.465 1 92.06 311 PHE A CA 1
ATOM 2394 C C . PHE A 1 311 ? -26.781 17.062 3.928 1 92.06 311 PHE A C 1
ATOM 2396 O O . PHE A 1 311 ? -27.656 16.422 3.326 1 92.06 311 PHE A O 1
ATOM 2403 N N . ASP A 1 312 ? -26.859 18.328 4.219 1 94.56 312 ASP A N 1
ATOM 2404 C CA . ASP A 1 312 ? -27.922 19.172 3.688 1 94.56 312 ASP A CA 1
ATOM 2405 C C . ASP A 1 312 ? -27.438 19.953 2.471 1 94.56 312 ASP A C 1
ATOM 2407 O O . ASP A 1 312 ? -26.312 20.453 2.447 1 94.56 312 ASP A O 1
ATOM 2411 N N . LEU A 1 313 ? -28.344 20 1.521 1 94.31 313 LEU A N 1
ATOM 2412 C CA . LEU A 1 313 ? -28 20.766 0.321 1 94.31 313 LEU A CA 1
ATOM 2413 C C . LEU A 1 313 ? -28.203 22.25 0.553 1 94.31 313 LEU A C 1
ATOM 2415 O O . LEU A 1 313 ? -27.312 23.047 0.266 1 94.31 313 LEU A O 1
ATOM 2419 N N . ASP A 1 314 ? -29.359 22.516 1.085 1 92.56 314 ASP A N 1
ATOM 2420 C CA . ASP A 1 314 ? -29.766 23.891 1.284 1 92.56 314 ASP A CA 1
ATOM 2421 C C . ASP A 1 314 ? -29.641 24.297 2.75 1 92.56 314 ASP A C 1
ATOM 2423 O O . ASP A 1 314 ? -29.281 23.484 3.6 1 92.56 314 ASP A O 1
ATOM 2427 N N . GLY A 1 315 ? -29.891 25.703 3.027 1 92.94 315 GLY A N 1
ATOM 2428 C CA . GLY A 1 315 ? -29.828 26.219 4.387 1 92.94 315 GLY A CA 1
ATOM 2429 C C . GLY A 1 315 ? -28.516 26.922 4.691 1 92.94 315 GLY A C 1
ATOM 2430 O O . GLY A 1 315 ? -27.547 26.812 3.93 1 92.94 315 GLY A O 1
ATOM 2431 N N . PRO A 1 316 ? -28.438 27.609 5.809 1 93.5 316 PRO A N 1
ATOM 2432 C CA . PRO A 1 316 ? -27.266 28.438 6.125 1 93.5 316 PRO A CA 1
ATOM 2433 C C . PRO A 1 316 ? -25.984 27.609 6.305 1 93.5 316 PRO A C 1
ATOM 2435 O O . PRO A 1 316 ? -24.891 28.125 6.102 1 93.5 316 PRO A O 1
ATOM 2438 N N . HIS A 1 317 ? -26.188 26.328 6.684 1 93.31 317 HIS A N 1
ATOM 2439 C CA . HIS A 1 317 ? -25.016 25.484 6.891 1 93.31 317 HIS A CA 1
ATOM 2440 C C . HIS A 1 317 ? -24.984 24.328 5.898 1 93.31 317 HIS A C 1
ATOM 2442 O O . HIS A 1 317 ? -24.328 23.312 6.145 1 93.31 317 HIS A O 1
ATOM 2448 N N . GLY A 1 318 ? -25.672 24.547 4.812 1 94.75 318 GLY A N 1
ATOM 2449 C CA . GLY A 1 318 ? -25.734 23.5 3.795 1 94.75 318 GLY A CA 1
ATOM 2450 C C . GLY A 1 318 ? -24.594 23.562 2.809 1 94.75 318 GLY A C 1
ATOM 2451 O O . GLY A 1 318 ? -23.75 24.453 2.885 1 94.75 318 GLY A O 1
ATOM 2452 N N . LEU A 1 319 ? -24.594 22.578 1.914 1 96.56 319 LEU A N 1
ATOM 2453 C CA . LEU A 1 319 ? -23.516 22.406 0.938 1 96.56 319 LEU A CA 1
ATOM 2454 C C . LEU A 1 319 ? -23.422 23.625 0.017 1 96.56 319 LEU A C 1
ATOM 2456 O O . LEU A 1 319 ? -22.328 24.125 -0.252 1 96.56 319 LEU A O 1
ATOM 2460 N N . LEU A 1 320 ? -24.516 24.172 -0.465 1 96.94 320 LEU A N 1
ATOM 2461 C CA . LEU A 1 320 ? -24.516 25.219 -1.466 1 96.94 320 LEU A CA 1
ATOM 2462 C C . LEU A 1 320 ? -23.938 26.516 -0.897 1 96.94 320 LEU A C 1
ATOM 2464 O O . LEU A 1 320 ? -23.188 27.219 -1.576 1 96.94 320 LEU A O 1
ATOM 2468 N N . VAL A 1 321 ? -24.297 26.828 0.312 1 95.94 321 VAL A N 1
ATOM 2469 C CA . VAL A 1 321 ? -23.766 28.031 0.961 1 95.94 321 VAL A CA 1
ATOM 2470 C C . VAL A 1 321 ? -22.266 27.859 1.176 1 95.94 321 VAL A C 1
ATOM 2472 O O . VAL A 1 321 ? -21.5 28.828 1.025 1 95.94 321 VAL A O 1
ATOM 2475 N N . HIS A 1 322 ? -21.891 26.672 1.521 1 95.94 322 HIS A N 1
ATOM 2476 C CA . HIS A 1 322 ? -20.469 26.406 1.716 1 95.94 322 HIS A CA 1
ATOM 2477 C C . HIS A 1 322 ? -19.688 26.609 0.418 1 95.94 322 HIS A C 1
ATOM 2479 O O . HIS A 1 322 ? -18.594 27.172 0.424 1 95.94 322 HIS A O 1
ATOM 2485 N N . ILE A 1 323 ? -20.25 26.141 -0.69 1 96.75 323 ILE A N 1
ATOM 2486 C CA . ILE A 1 323 ? -19.625 26.312 -1.994 1 96.75 323 ILE A CA 1
ATOM 2487 C C . ILE A 1 323 ? -19.5 27.812 -2.309 1 96.75 323 ILE A C 1
ATOM 2489 O O . ILE A 1 323 ? -18.453 28.25 -2.795 1 96.75 323 ILE A O 1
ATOM 2493 N N . GLU A 1 324 ? -20.484 28.562 -1.978 1 95.62 324 GLU A N 1
ATOM 2494 C CA . GLU A 1 324 ? -20.453 30 -2.193 1 95.62 324 GLU A CA 1
ATOM 2495 C C . GLU A 1 324 ? -19.328 30.656 -1.409 1 95.62 324 GLU A C 1
ATOM 2497 O O . GLU A 1 324 ? -18.609 31.531 -1.933 1 95.62 324 GLU A O 1
ATOM 2502 N N . ASN A 1 325 ? -19.234 30.266 -0.202 1 95 325 ASN A N 1
ATOM 2503 C CA . ASN A 1 325 ? -18.172 30.797 0.649 1 95 325 ASN A CA 1
ATOM 2504 C C . ASN A 1 325 ? -16.797 30.453 0.106 1 95 325 ASN A C 1
ATOM 2506 O O . ASN A 1 325 ? -15.883 31.281 0.146 1 95 325 ASN A O 1
ATOM 2510 N N . LEU A 1 326 ? -16.656 29.25 -0.379 1 94.62 326 LEU A N 1
ATOM 2511 C CA . LEU A 1 326 ? -15.398 28.828 -0.958 1 94.62 326 LEU A CA 1
ATOM 2512 C C . LEU A 1 326 ? -15.055 29.656 -2.189 1 94.62 326 LEU A C 1
ATOM 2514 O O . LEU A 1 326 ? -13.914 30.094 -2.346 1 94.62 326 LEU A O 1
ATOM 2518 N N . LEU A 1 327 ? -16 29.906 -3.021 1 94.38 327 LEU A N 1
ATOM 2519 C CA . LEU A 1 327 ? -15.766 30.656 -4.246 1 94.38 327 LEU A CA 1
ATOM 2520 C C . LEU A 1 327 ? -15.422 32.125 -3.934 1 94.38 327 LEU A C 1
ATOM 2522 O O . LEU A 1 327 ? -14.641 32.75 -4.648 1 94.38 327 LEU A O 1
ATOM 2526 N N . ARG A 1 328 ? -15.93 32.625 -2.869 1 92 328 ARG A N 1
ATOM 2527 C CA . ARG A 1 328 ? -15.656 34 -2.471 1 92 328 ARG A CA 1
ATOM 2528 C C . ARG A 1 328 ? -14.227 34.156 -1.979 1 92 328 ARG A C 1
ATOM 2530 O O . ARG A 1 328 ? -13.562 35.125 -2.283 1 92 328 ARG A O 1
ATOM 2537 N N . HIS A 1 329 ? -13.719 33.188 -1.323 1 88.88 329 HIS A N 1
ATOM 2538 C CA . HIS A 1 329 ? -12.422 33.312 -0.672 1 88.88 329 HIS A CA 1
ATOM 2539 C C . HIS A 1 329 ? -11.32 32.688 -1.532 1 88.88 329 HIS A C 1
ATOM 2541 O O . HIS A 1 329 ? -10.219 33.25 -1.622 1 88.88 329 HIS A O 1
ATOM 2547 N N . LYS A 1 330 ? -11.625 31.594 -2.156 1 88.88 330 LYS A N 1
ATOM 2548 C CA . LYS A 1 330 ? -10.609 30.812 -2.859 1 88.88 330 LYS A CA 1
ATOM 2549 C C . LYS A 1 330 ? -10.758 30.953 -4.371 1 88.88 330 LYS A C 1
ATOM 2551 O O . LYS A 1 330 ? -9.82 30.672 -5.121 1 88.88 330 LYS A O 1
ATOM 2556 N N . LYS A 1 331 ? -11.938 31.297 -4.883 1 91.75 331 LYS A N 1
ATOM 2557 C CA . LYS A 1 331 ? -12.273 31.547 -6.281 1 91.75 331 LYS A CA 1
ATOM 2558 C C . LYS A 1 331 ? -12.461 30.234 -7.047 1 91.75 331 LYS A C 1
ATOM 2560 O O . LYS A 1 331 ? -12.742 30.25 -8.242 1 91.75 331 LYS A O 1
ATOM 2565 N N . TYR A 1 332 ? -12.227 29.125 -6.43 1 93.81 332 TYR A N 1
ATOM 2566 C CA . TYR A 1 332 ? -12.523 27.828 -7.031 1 93.81 332 TYR A CA 1
ATOM 2567 C C . TYR A 1 332 ? -12.906 26.812 -5.965 1 93.81 332 TYR A C 1
ATOM 2569 O O . TYR A 1 332 ? -12.742 27.062 -4.77 1 93.81 332 TYR A O 1
ATOM 2577 N N . CYS A 1 333 ? -13.516 25.672 -6.441 1 95.69 333 CYS A N 1
ATOM 2578 C CA . CYS A 1 333 ? -13.914 24.609 -5.527 1 95.69 333 CYS A CA 1
ATOM 2579 C C . CYS A 1 333 ? -13.867 23.25 -6.219 1 95.69 333 CYS A C 1
ATOM 2581 O O . CYS A 1 333 ? -14.242 23.125 -7.387 1 95.69 333 CYS A O 1
ATOM 2583 N N . VAL A 1 334 ? -13.312 22.281 -5.52 1 96.88 334 VAL A N 1
ATOM 2584 C CA . VAL A 1 334 ? -13.289 20.922 -6.016 1 96.88 334 VAL A CA 1
ATOM 2585 C C . VAL A 1 334 ? -14.141 20.031 -5.113 1 96.88 334 VAL A C 1
ATOM 2587 O O . VAL A 1 334 ? -13.898 19.938 -3.906 1 96.88 334 VAL A O 1
ATOM 2590 N N . ILE A 1 335 ? -15.125 19.328 -5.672 1 98 335 ILE A N 1
ATOM 2591 C CA . ILE A 1 335 ? -16.078 18.5 -4.93 1 98 335 ILE A CA 1
ATOM 2592 C C . ILE A 1 335 ? -16 17.062 -5.422 1 98 335 ILE A C 1
ATOM 2594 O O . ILE A 1 335 ? -16.047 16.812 -6.629 1 98 335 ILE A O 1
ATOM 2598 N N . VAL A 1 336 ? -15.859 16.156 -4.5 1 97.69 336 VAL A N 1
ATOM 2599 C CA . VAL A 1 336 ? -15.93 14.727 -4.789 1 97.69 336 VAL A CA 1
ATOM 2600 C C . VAL A 1 336 ? -17.203 14.133 -4.18 1 97.69 336 VAL A C 1
ATOM 2602 O O . VAL A 1 336 ? -17.469 14.328 -2.99 1 97.69 336 VAL A O 1
ATOM 2605 N N . ILE A 1 337 ? -17.984 13.438 -4.996 1 96.06 337 ILE A N 1
ATOM 2606 C CA . ILE A 1 337 ? -19.203 12.797 -4.5 1 96.06 337 ILE A CA 1
ATOM 2607 C C . ILE A 1 337 ? -19.219 11.328 -4.906 1 96.06 337 ILE A C 1
ATOM 2609 O O . ILE A 1 337 ? -19.047 11 -6.082 1 96.06 337 ILE A O 1
ATOM 2613 N N . ALA A 1 338 ? -19.375 10.5 -3.873 1 95.12 338 ALA A N 1
ATOM 2614 C CA . ALA A 1 338 ? -19.547 9.078 -4.141 1 95.12 338 ALA A CA 1
ATOM 2615 C C . ALA A 1 338 ? -20.891 8.789 -4.781 1 95.12 338 ALA A C 1
ATOM 2617 O O . ALA A 1 338 ? -21.891 9.461 -4.484 1 95.12 338 ALA A O 1
ATOM 2618 N N . GLU A 1 339 ? -20.969 7.766 -5.555 1 90.88 339 GLU A N 1
ATOM 2619 C CA . GLU A 1 339 ? -22.188 7.441 -6.305 1 90.88 339 GLU A CA 1
ATOM 2620 C C . GLU A 1 339 ? -23.344 7.105 -5.363 1 90.88 339 GLU A C 1
ATOM 2622 O O . GLU A 1 339 ? -24.5 7.273 -5.723 1 90.88 339 GLU A O 1
ATOM 2627 N N . GLY A 1 340 ? -23.047 6.648 -4.18 1 89.06 340 GLY A N 1
ATOM 2628 C CA . GLY A 1 340 ? -24.078 6.312 -3.223 1 89.06 340 GLY A CA 1
ATOM 2629 C C . GLY A 1 340 ? -24.422 7.453 -2.287 1 89.06 340 GLY A C 1
ATOM 2630 O O . GLY A 1 340 ? -25.266 7.305 -1.401 1 89.06 340 GLY A O 1
ATOM 2631 N N . ALA A 1 341 ? -23.828 8.57 -2.443 1 92.06 341 ALA A N 1
ATOM 2632 C CA . ALA A 1 341 ? -24.078 9.711 -1.564 1 92.06 341 ALA A CA 1
ATOM 2633 C C . ALA A 1 341 ? -25.281 10.523 -2.041 1 92.06 341 ALA A C 1
ATOM 2635 O O . ALA A 1 341 ? -25.516 10.648 -3.246 1 92.06 341 ALA A O 1
ATOM 2636 N N . GLY A 1 342 ? -26.094 11.055 -1.111 1 86.25 342 GLY A N 1
ATOM 2637 C CA . GLY A 1 342 ? -27.172 11.977 -1.438 1 86.25 342 GLY A CA 1
ATOM 2638 C C . GLY A 1 342 ? -28.344 11.289 -2.109 1 86.25 342 GLY A C 1
ATOM 2639 O O . GLY A 1 342 ? -29.094 11.93 -2.85 1 86.25 342 GLY A O 1
ATOM 2640 N N . LEU A 1 343 ? -28.438 10.039 -1.952 1 82.25 343 LEU A N 1
ATOM 2641 C CA . LEU A 1 343 ? -29.5 9.289 -2.605 1 82.25 343 LEU A CA 1
ATOM 2642 C C . LEU A 1 343 ? -30.875 9.758 -2.121 1 82.25 343 LEU A C 1
ATOM 2644 O O . LEU A 1 343 ? -31.875 9.617 -2.832 1 82.25 343 LEU A O 1
ATOM 2648 N N . GLN A 1 344 ? -30.906 10.328 -0.996 1 79.81 344 GLN A N 1
ATOM 2649 C CA . GLN A 1 344 ? -32.156 10.852 -0.457 1 79.81 344 GLN A CA 1
ATOM 2650 C C . GLN A 1 344 ? -32.688 11.984 -1.329 1 79.81 344 GLN A C 1
ATOM 2652 O O . GLN A 1 344 ? -33.906 12.234 -1.351 1 79.81 344 GLN A O 1
ATOM 2657 N N . TYR A 1 345 ? -31.844 12.609 -2.023 1 80.06 345 TYR A N 1
ATOM 2658 C CA . TYR A 1 345 ? -32.25 13.742 -2.854 1 80.06 345 TYR A CA 1
ATOM 2659 C C . TYR A 1 345 ? -32.688 13.273 -4.23 1 80.06 345 TYR A C 1
ATOM 2661 O O . TYR A 1 345 ? -33.438 13.984 -4.922 1 80.06 345 TYR A O 1
ATOM 2669 N N . THR A 1 346 ? -32.219 12.156 -4.648 1 74.75 346 THR A N 1
ATOM 2670 C CA . THR A 1 346 ? -32.531 11.68 -5.992 1 74.75 346 THR A CA 1
ATOM 2671 C C . THR A 1 346 ? -33.688 10.664 -5.945 1 74.75 346 THR A C 1
ATOM 2673 O O . THR A 1 346 ? -34.406 10.484 -6.926 1 74.75 346 THR A O 1
ATOM 2676 N N . GLN A 1 347 ? -33.719 9.805 -4.953 1 62.59 347 GLN A N 1
ATOM 2677 C CA . GLN A 1 347 ? -34.75 8.773 -4.867 1 62.59 347 GLN A CA 1
ATOM 2678 C C . GLN A 1 347 ? -36.125 9.391 -4.574 1 62.59 347 GLN A C 1
ATOM 2680 O O . GLN A 1 347 ? -37.156 8.914 -5.074 1 62.59 347 GLN A O 1
ATOM 2685 N N . ASN A 1 348 ? -36.281 10.273 -3.557 1 53.56 348 ASN A N 1
ATOM 2686 C CA . ASN A 1 348 ? -37.594 10.844 -3.295 1 53.56 348 ASN A CA 1
ATOM 2687 C C . ASN A 1 348 ? -38.125 11.602 -4.508 1 53.56 348 ASN A C 1
ATOM 2689 O O . ASN A 1 348 ? -39.312 11.914 -4.578 1 53.56 348 ASN A O 1
ATOM 2693 N N . ALA A 1 349 ? -37.375 12.172 -5.285 1 42.88 349 ALA A N 1
ATOM 2694 C CA . ALA A 1 349 ? -37.906 12.891 -6.43 1 42.88 349 ALA A CA 1
ATOM 2695 C C . ALA A 1 349 ? -38.594 11.93 -7.41 1 42.88 349 ALA A C 1
ATOM 2697 O O . ALA A 1 349 ? -39.469 12.328 -8.18 1 42.88 349 ALA A O 1
ATOM 2698 N N . GLN A 1 350 ? -37.938 10.742 -7.766 1 43 350 GLN A N 1
ATOM 2699 C CA . GLN A 1 350 ? -38.656 9.891 -8.727 1 43 350 GLN A CA 1
ATOM 2700 C C . GLN A 1 350 ? -39.406 8.766 -8.023 1 43 350 GLN A C 1
ATOM 2702 O O . GLN A 1 350 ? -38.781 7.949 -7.328 1 43 350 GLN A O 1
ATOM 2707 N N . GLU A 1 351 ? -40.562 8.859 -7.551 1 43.38 351 GLU A N 1
ATOM 2708 C CA . GLU A 1 351 ? -41.562 7.836 -7.266 1 43.38 351 GLU A CA 1
ATOM 2709 C C . GLU A 1 351 ? -41.219 6.52 -7.957 1 43.38 351 GLU A C 1
ATOM 2711 O O . GLU A 1 351 ? -41.938 5.539 -7.832 1 43.38 351 GLU A O 1
ATOM 2716 N N . GLU A 1 352 ? -40.5 6.398 -9.078 1 43.09 352 GLU A N 1
ATOM 2717 C CA . GLU A 1 352 ? -40.562 5.25 -9.969 1 43.09 352 GLU A CA 1
ATOM 2718 C C . GLU A 1 352 ? -39.906 4.027 -9.352 1 43.09 352 GLU A C 1
ATOM 2720 O O . GLU A 1 352 ? -39.094 4.156 -8.414 1 43.09 352 GLU A O 1
ATOM 2725 N N . LYS A 1 353 ? -40 2.785 -10.047 1 43.69 353 LYS A N 1
ATOM 2726 C CA . LYS A 1 353 ? -39.656 1.378 -9.898 1 43.69 353 LYS A CA 1
ATOM 2727 C C . LYS A 1 353 ? -38.156 1.222 -9.609 1 43.69 353 LYS A C 1
ATOM 2729 O O . LYS A 1 353 ? -37.312 1.567 -10.445 1 43.69 353 LYS A O 1
ATOM 2734 N N . LYS A 1 354 ? -37.719 1.058 -8.344 1 55.94 354 LYS A N 1
ATOM 2735 C CA . LYS A 1 354 ? -36.375 0.612 -7.988 1 55.94 354 LYS A CA 1
ATOM 2736 C C . LYS A 1 354 ? -35.906 -0.5 -8.914 1 55.94 354 LYS A C 1
ATOM 2738 O O . LYS A 1 354 ? -36.344 -1.645 -8.805 1 55.94 354 LYS A O 1
ATOM 2743 N N . GLU A 1 355 ? -35.188 -0.248 -9.945 1 61.62 355 GLU A N 1
ATOM 2744 C CA . GLU A 1 355 ? -34.625 -1.272 -10.82 1 61.62 355 GLU A CA 1
ATOM 2745 C C . GLU A 1 355 ? -33.375 -1.901 -10.203 1 61.62 355 GLU A C 1
ATOM 2747 O O . GLU A 1 355 ? -32.594 -1.216 -9.547 1 61.62 355 GLU A O 1
ATOM 2752 N N . VAL A 1 356 ? -33.375 -3.277 -9.984 1 65.62 356 VAL A N 1
ATOM 2753 C CA . VAL A 1 356 ? -32.25 -4.039 -9.438 1 65.62 356 VAL A CA 1
ATOM 2754 C C . VAL A 1 356 ? -31.5 -4.734 -10.562 1 65.62 356 VAL A C 1
ATOM 2756 O O . VAL A 1 356 ? -32.094 -5.102 -11.586 1 65.62 356 VAL A O 1
ATOM 2759 N N . ASP A 1 357 ? -30.266 -4.863 -10.422 1 64.25 357 ASP A N 1
ATOM 2760 C CA . ASP A 1 357 ? -29.5 -5.609 -11.406 1 64.25 357 ASP A CA 1
ATOM 2761 C C . ASP A 1 357 ? -29.672 -7.113 -11.211 1 64.25 357 ASP A C 1
ATOM 2763 O O . ASP A 1 357 ? -30.438 -7.551 -10.359 1 64.25 357 ASP A O 1
ATOM 2767 N N . ALA A 1 358 ? -29.031 -7.777 -12.062 1 62.03 358 ALA A N 1
ATOM 2768 C CA . ALA A 1 358 ? -29.172 -9.234 -12.102 1 62.03 358 ALA A CA 1
ATOM 2769 C C . ALA A 1 358 ? -28.719 -9.867 -10.797 1 62.03 358 ALA A C 1
ATOM 2771 O O . ALA A 1 358 ? -29.109 -10.984 -10.469 1 62.03 358 ALA A O 1
ATOM 2772 N N . SER A 1 359 ? -27.891 -9.016 -10.047 1 61.19 359 SER A N 1
ATOM 2773 C CA . SER A 1 359 ? -27.391 -9.547 -8.781 1 61.19 359 SER A CA 1
ATOM 2774 C C . SER A 1 359 ? -28.219 -9.023 -7.609 1 61.19 359 SER A C 1
ATOM 2776 O O . SER A 1 359 ? -27.891 -9.273 -6.449 1 61.19 359 SER A O 1
ATOM 2778 N N . GLY A 1 360 ? -29.266 -8.203 -7.945 1 61.94 360 GLY A N 1
ATOM 2779 C CA . GLY A 1 360 ? -30.188 -7.73 -6.914 1 61.94 360 GLY A CA 1
ATOM 2780 C C . GLY A 1 360 ? -29.781 -6.391 -6.324 1 61.94 360 GLY A C 1
ATOM 2781 O O . GLY A 1 360 ? -30.375 -5.938 -5.344 1 61.94 360 GLY A O 1
ATOM 2782 N N . ASN A 1 361 ? -28.812 -5.773 -6.961 1 63.09 361 ASN A N 1
ATOM 2783 C CA . ASN A 1 361 ? -28.406 -4.469 -6.453 1 63.09 361 ASN A CA 1
ATOM 2784 C C . ASN A 1 361 ? -29.203 -3.338 -7.086 1 63.09 361 ASN A C 1
ATOM 2786 O O . ASN A 1 361 ? -29.531 -3.395 -8.273 1 63.09 361 ASN A O 1
ATOM 2790 N N . ILE A 1 362 ? -29.641 -2.344 -6.336 1 62.22 362 ILE A N 1
ATOM 2791 C CA . ILE A 1 362 ? -30.438 -1.206 -6.797 1 62.22 362 ILE A CA 1
ATOM 2792 C C . ILE A 1 362 ? -29.609 -0.385 -7.793 1 62.22 362 ILE A C 1
ATOM 2794 O O . ILE A 1 362 ? -28.453 -0.065 -7.535 1 62.22 362 ILE A O 1
ATOM 2798 N N . LYS A 1 363 ? -30.172 -0.164 -8.945 1 66.94 363 LYS A N 1
ATOM 2799 C CA . LYS A 1 363 ? -29.531 0.734 -9.906 1 66.94 363 LYS A CA 1
ATOM 2800 C C . LYS A 1 363 ? -29.578 2.178 -9.406 1 66.94 363 LYS A C 1
ATOM 2802 O O . LYS A 1 363 ? -30.641 2.703 -9.078 1 66.94 363 LYS A O 1
ATOM 2807 N N . MET A 1 364 ? -28.438 2.812 -9.375 1 67.19 364 MET A N 1
ATOM 2808 C CA . MET A 1 364 ? -28.328 4.125 -8.742 1 67.19 364 MET A CA 1
ATOM 2809 C C . MET A 1 364 ? -28.484 5.238 -9.773 1 67.19 364 MET A C 1
ATOM 2811 O O . MET A 1 364 ? -28.016 5.105 -10.906 1 67.19 364 MET A O 1
ATOM 2815 N N . GLN A 1 365 ? -29.234 6.23 -9.391 1 73.56 365 GLN A N 1
ATOM 2816 C CA . GLN A 1 365 ? -29.312 7.441 -10.203 1 73.56 365 GLN A CA 1
ATOM 2817 C C . GLN A 1 365 ? -27.984 8.211 -10.148 1 73.56 365 GLN A C 1
ATOM 2819 O O . GLN A 1 365 ? -27.188 8.016 -9.234 1 73.56 365 GLN A O 1
ATOM 2824 N N . ASN A 1 366 ? -27.828 8.969 -11.18 1 83 366 ASN A N 1
ATOM 2825 C CA . ASN A 1 366 ? -26.578 9.734 -11.227 1 83 366 ASN A CA 1
ATOM 2826 C C . ASN A 1 366 ? -26.641 10.953 -10.312 1 83 366 ASN A C 1
ATOM 2828 O O . ASN A 1 366 ? -27.016 12.047 -10.75 1 83 366 ASN A O 1
ATOM 2832 N N . VAL A 1 367 ? -26.234 10.852 -9.133 1 88.88 367 VAL A N 1
ATOM 2833 C CA . VAL A 1 367 ? -26.281 11.891 -8.109 1 88.88 367 VAL A CA 1
ATOM 2834 C C . VAL A 1 367 ? -25.344 13.039 -8.5 1 88.88 367 VAL A C 1
ATOM 2836 O O . VAL A 1 367 ? -25.578 14.195 -8.141 1 88.88 367 VAL A O 1
ATOM 2839 N N . GLY A 1 368 ? -24.312 12.727 -9.289 1 90.69 368 GLY A N 1
ATOM 2840 C CA . GLY A 1 368 ? -23.375 13.758 -9.734 1 90.69 368 GLY A CA 1
ATOM 2841 C C . GLY A 1 368 ? -24.016 14.773 -10.664 1 90.69 368 GLY A C 1
ATOM 2842 O O . GLY A 1 368 ? -23.844 15.977 -10.477 1 90.69 368 GLY A O 1
ATOM 2843 N N . LEU A 1 369 ? -24.734 14.227 -11.617 1 88.62 369 LEU A N 1
ATOM 2844 C CA . LEU A 1 369 ? -25.422 15.102 -12.562 1 88.62 369 LEU A CA 1
ATOM 2845 C C . LEU A 1 369 ? -26.5 15.93 -11.859 1 88.62 369 LEU A C 1
ATOM 2847 O O . LEU A 1 369 ? -26.656 17.109 -12.156 1 88.62 369 LEU A O 1
ATOM 2851 N N . TRP A 1 370 ? -27.172 15.273 -11.031 1 91.5 370 TRP A N 1
ATOM 2852 C CA . TRP A 1 370 ? -28.188 15.969 -10.242 1 91.5 370 TRP A CA 1
ATOM 2853 C C . TRP A 1 370 ? -27.562 17.109 -9.445 1 91.5 370 TRP A C 1
ATOM 2855 O O . TRP A 1 370 ? -28.094 18.234 -9.438 1 91.5 370 TRP A O 1
ATOM 2865 N N . LEU A 1 371 ? -26.5 16.875 -8.797 1 94.31 371 LEU A N 1
ATOM 2866 C CA . LEU A 1 371 ? -25.844 17.875 -7.973 1 94.31 371 LEU A CA 1
ATOM 2867 C C . LEU A 1 371 ? -25.312 19.016 -8.836 1 94.31 371 LEU A C 1
ATOM 2869 O O . LEU A 1 371 ? -25.391 20.188 -8.445 1 94.31 371 LEU A O 1
ATOM 2873 N N . ALA A 1 372 ? -24.781 18.656 -9.977 1 94.5 372 ALA A N 1
ATOM 2874 C CA . ALA A 1 372 ? -24.297 19.672 -10.906 1 94.5 372 ALA A CA 1
ATOM 2875 C C . ALA A 1 372 ? -25.406 20.641 -11.289 1 94.5 372 ALA A C 1
ATOM 2877 O O . ALA A 1 372 ? -25.188 21.859 -11.312 1 94.5 372 ALA A O 1
ATOM 2878 N N . GLU A 1 373 ? -26.547 20.109 -11.57 1 93.38 373 GLU A N 1
ATOM 2879 C CA . GLU A 1 373 ? -27.703 20.922 -11.945 1 93.38 373 GLU A CA 1
ATOM 2880 C C . GLU A 1 373 ? -28.156 21.812 -10.797 1 93.38 373 GLU A C 1
ATOM 2882 O O . GLU A 1 373 ? -28.5 22.984 -11 1 93.38 373 GLU A O 1
ATOM 2887 N N . ARG A 1 374 ? -28.156 21.281 -9.672 1 94.81 374 ARG A N 1
ATOM 2888 C CA . ARG A 1 374 ? -28.594 22.031 -8.492 1 94.81 374 ARG A CA 1
ATOM 2889 C C . ARG A 1 374 ? -27.625 23.188 -8.195 1 94.81 374 ARG A C 1
ATOM 2891 O O . ARG A 1 374 ? -28.062 24.266 -7.805 1 94.81 374 ARG A O 1
ATOM 2898 N N . ILE A 1 375 ? -26.359 22.922 -8.336 1 96.19 375 ILE A N 1
ATOM 2899 C CA . ILE A 1 375 ? -25.344 23.953 -8.094 1 96.19 375 ILE A CA 1
ATOM 2900 C C . ILE A 1 375 ? -25.5 25.078 -9.125 1 96.19 375 ILE A C 1
ATOM 2902 O O . ILE A 1 375 ? -25.531 26.25 -8.758 1 96.19 375 ILE A O 1
ATOM 2906 N N . ASN A 1 376 ? -25.641 24.672 -10.375 1 94.56 376 ASN A N 1
ATOM 2907 C CA . ASN A 1 376 ? -25.812 25.656 -11.43 1 94.56 376 ASN A CA 1
ATOM 2908 C C . ASN A 1 376 ? -27.062 26.516 -11.203 1 94.56 376 ASN A C 1
ATOM 2910 O O . ASN A 1 376 ? -27.016 27.734 -11.383 1 94.56 376 ASN A O 1
ATOM 2914 N N . SER A 1 377 ? -28.094 25.875 -10.852 1 95.69 377 SER A N 1
ATOM 2915 C CA . SER A 1 377 ? -29.328 26.594 -10.594 1 95.69 377 SER A CA 1
ATOM 2916 C C . SER A 1 377 ? -29.188 27.578 -9.438 1 95.69 377 SER A C 1
ATOM 2918 O O . SER A 1 377 ? -29.719 28.688 -9.484 1 95.69 377 SER A O 1
ATOM 2920 N N . TRP A 1 378 ? -28.516 27.203 -8.422 1 95.69 378 TRP A N 1
ATOM 2921 C CA . TRP A 1 378 ? -28.297 28.031 -7.234 1 95.69 378 TRP A CA 1
ATOM 2922 C C . TRP A 1 378 ? -27.562 29.312 -7.594 1 95.69 378 TRP A C 1
ATOM 2924 O O . TRP A 1 378 ? -28 30.406 -7.203 1 95.69 378 TRP A O 1
ATOM 2934 N N . PHE A 1 379 ? -26.594 29.25 -8.352 1 95.19 379 PHE A N 1
ATOM 2935 C CA . PHE A 1 379 ? -25.766 30.422 -8.664 1 95.19 379 PHE A CA 1
ATOM 2936 C C . PHE A 1 379 ? -26.422 31.266 -9.75 1 95.19 379 PHE A C 1
ATOM 2938 O O . PHE A 1 379 ? -26.312 32.5 -9.734 1 95.19 379 PHE A O 1
ATOM 2945 N N . SER A 1 380 ? -27.141 30.578 -10.648 1 94.75 380 SER A N 1
ATOM 2946 C CA . SER A 1 380 ? -27.875 31.312 -11.672 1 94.75 380 SER A CA 1
ATOM 2947 C C . SER A 1 380 ? -28.938 32.219 -11.055 1 94.75 380 SER A C 1
ATOM 2949 O O . SER A 1 380 ? -29.109 33.375 -11.461 1 94.75 380 SER A O 1
ATOM 2951 N N . LEU A 1 381 ? -29.625 31.703 -10.125 1 95.12 381 LEU A N 1
ATOM 2952 C CA . LEU A 1 381 ? -30.688 32.438 -9.445 1 95.12 381 LEU A CA 1
ATOM 2953 C C . LEU A 1 381 ? -30.141 33.656 -8.711 1 95.12 381 LEU A C 1
ATOM 2955 O O . LEU A 1 381 ? -30.844 34.625 -8.484 1 95.12 381 LEU A O 1
ATOM 2959 N N . ARG A 1 382 ? -28.922 33.656 -8.422 1 94.19 382 ARG A N 1
ATOM 2960 C CA . ARG A 1 382 ? -28.281 34.719 -7.656 1 94.19 382 ARG A CA 1
ATOM 2961 C C . ARG A 1 382 ? -27.453 35.625 -8.562 1 94.19 382 ARG A C 1
ATOM 2963 O O . ARG A 1 382 ? -26.812 36.562 -8.086 1 94.19 382 ARG A O 1
ATOM 2970 N N . GLY A 1 383 ? -27.344 35.344 -9.812 1 93.44 383 GLY A N 1
ATOM 2971 C CA . GLY A 1 383 ? -26.641 36.156 -10.797 1 93.44 383 GLY A CA 1
ATOM 2972 C C . GLY A 1 383 ? -25.125 36.031 -10.695 1 93.44 383 GLY A C 1
ATOM 2973 O O . GLY A 1 383 ? -24.391 36.969 -11.023 1 93.44 383 GLY A O 1
ATOM 2974 N N . ILE A 1 384 ? -24.719 34.938 -10.164 1 93.81 384 ILE A N 1
ATOM 2975 C CA . ILE A 1 384 ? -23.281 34.719 -10.016 1 93.81 384 ILE A CA 1
ATOM 2976 C C . ILE A 1 384 ? -22.812 33.75 -11.102 1 93.81 384 ILE A C 1
ATOM 2978 O O . ILE A 1 384 ? -23.375 32.656 -11.258 1 93.81 384 ILE A O 1
ATOM 2982 N N . GLU A 1 385 ? -21.875 34.125 -11.852 1 92.31 385 GLU A N 1
ATOM 2983 C CA . GLU A 1 385 ? -21.312 33.281 -12.898 1 92.31 385 GLU A CA 1
ATOM 2984 C C . GLU A 1 385 ? -20.406 32.219 -12.305 1 92.31 385 GLU A C 1
ATOM 2986 O O . GLU A 1 385 ? -19.531 32.5 -11.5 1 92.31 385 GLU A O 1
ATOM 2991 N N . VAL A 1 386 ? -20.719 30.953 -12.672 1 94.19 386 VAL A N 1
ATOM 2992 C CA . VAL A 1 386 ? -19.859 29.828 -12.266 1 94.19 386 VAL A CA 1
ATOM 2993 C C . VAL A 1 386 ? -19.578 28.938 -13.461 1 94.19 386 VAL A C 1
ATOM 2995 O O . VAL A 1 386 ? -20.391 28.844 -14.391 1 94.19 386 VAL A O 1
ATOM 2998 N N . ASN A 1 387 ? -18.422 28.375 -13.523 1 92.38 387 ASN A N 1
ATOM 2999 C CA . ASN A 1 387 ? -18.016 27.391 -14.516 1 92.38 387 ASN A CA 1
ATOM 3000 C C . ASN A 1 387 ? -17.828 26.016 -13.898 1 92.38 387 ASN A C 1
ATOM 3002 O O . ASN A 1 387 ? -16.75 25.688 -13.398 1 92.38 387 ASN A O 1
ATOM 3006 N N . LEU A 1 388 ? -18.875 25.25 -13.992 1 95.56 388 LEU A N 1
ATOM 3007 C CA . LEU A 1 388 ? -18.844 23.922 -13.383 1 95.56 388 LEU A CA 1
ATOM 3008 C C . LEU A 1 388 ? -18.5 22.859 -14.414 1 95.56 388 LEU A C 1
ATOM 3010 O O . LEU A 1 388 ? -19.094 22.812 -15.492 1 95.56 388 LEU A O 1
ATOM 3014 N N . LYS A 1 389 ? -17.453 22.172 -14.234 1 93.69 389 LYS A N 1
ATOM 3015 C CA . LYS A 1 389 ? -17.078 21 -15.023 1 93.69 389 LYS A CA 1
ATOM 3016 C C . LYS A 1 389 ? -17.359 19.703 -14.266 1 93.69 389 LYS A C 1
ATOM 3018 O O . LYS A 1 389 ? -16.828 19.5 -13.164 1 93.69 389 LYS A O 1
ATOM 3023 N N . PHE A 1 390 ? -18.156 18.859 -14.867 1 94.06 390 PHE A N 1
ATOM 3024 C CA . PHE A 1 390 ? -18.547 17.594 -14.266 1 94.06 390 PHE A CA 1
ATOM 3025 C C . PHE A 1 390 ? -17.75 16.438 -14.867 1 94.06 390 PHE A C 1
ATOM 3027 O O . PHE A 1 390 ? -17.75 16.266 -16.094 1 94.06 390 PHE A O 1
ATOM 3034 N N . LEU A 1 391 ? -17 15.734 -13.992 1 92.56 391 LEU A N 1
ATOM 3035 C CA . LEU A 1 391 ? -16.234 14.562 -14.398 1 92.56 391 LEU A CA 1
ATOM 3036 C C . LEU A 1 391 ? -16.812 13.289 -13.797 1 92.56 391 LEU A C 1
ATOM 3038 O O . LEU A 1 391 ? -17.047 13.227 -12.586 1 92.56 391 LEU A O 1
ATOM 3042 N N . ASP A 1 392 ? -17.016 12.297 -14.602 1 92.19 392 ASP A N 1
ATOM 3043 C CA . ASP A 1 392 ? -17.562 10.992 -14.211 1 92.19 392 ASP A CA 1
ATOM 3044 C C . ASP A 1 392 ? -16.734 9.859 -14.812 1 92.19 392 ASP A C 1
ATOM 3046 O O . ASP A 1 392 ? -17.109 9.297 -15.852 1 92.19 392 ASP A O 1
ATOM 3050 N N . PRO A 1 393 ? -15.695 9.5 -14.07 1 89.94 393 PRO A N 1
ATOM 3051 C CA . PRO A 1 393 ? -14.852 8.445 -14.641 1 89.94 393 PRO A CA 1
ATOM 3052 C C . PRO A 1 393 ? -15.57 7.102 -14.742 1 89.94 393 PRO A C 1
ATOM 3054 O O . PRO A 1 393 ? -15.234 6.277 -15.594 1 89.94 393 PRO A O 1
ATOM 3057 N N . THR A 1 394 ? -16.594 6.867 -13.945 1 83.5 394 THR A N 1
ATOM 3058 C CA . THR A 1 394 ? -17.406 5.656 -13.984 1 83.5 394 THR A CA 1
ATOM 3059 C C . THR A 1 394 ? -16.531 4.41 -14.023 1 83.5 394 THR A C 1
ATOM 3061 O O . THR A 1 394 ? -15.789 4.137 -13.07 1 83.5 394 THR A O 1
ATOM 3064 N N . TYR A 1 395 ? -16.578 3.678 -15.172 1 82.69 395 TYR A N 1
ATOM 3065 C CA . TYR A 1 395 ? -15.961 2.363 -15.273 1 82.69 395 TYR A CA 1
ATOM 3066 C C . TYR A 1 395 ? -14.477 2.486 -15.594 1 82.69 395 TYR A C 1
ATOM 3068 O O . TYR A 1 395 ? -13.734 1.5 -15.531 1 82.69 395 TYR A O 1
ATOM 3076 N N . GLU A 1 396 ? -13.977 3.695 -15.734 1 83.81 396 GLU A N 1
ATOM 3077 C CA . GLU A 1 396 ? -12.57 3.908 -16.047 1 83.81 396 GLU A CA 1
ATOM 3078 C C . GLU A 1 396 ? -11.68 3.516 -14.867 1 83.81 396 GLU A C 1
ATOM 3080 O O . GLU A 1 396 ? -10.492 3.229 -15.047 1 83.81 396 GLU A O 1
ATOM 3085 N N . ILE A 1 397 ? -12.281 3.498 -13.75 1 87.88 397 ILE A N 1
ATOM 3086 C CA . ILE A 1 397 ? -11.43 3.26 -12.594 1 87.88 397 ILE A CA 1
ATOM 3087 C C . ILE A 1 397 ? -11.352 1.762 -12.312 1 87.88 397 ILE A C 1
ATOM 3089 O O . ILE A 1 397 ? -10.562 1.324 -11.469 1 87.88 397 ILE A O 1
ATOM 3093 N N . ARG A 1 398 ? -12.102 0.936 -13.016 1 88.25 398 ARG A N 1
ATOM 3094 C CA . ARG A 1 398 ? -12.086 -0.487 -12.695 1 88.25 398 ARG A CA 1
ATOM 3095 C C . ARG A 1 398 ? -11.695 -1.323 -13.906 1 88.25 398 ARG A C 1
ATOM 3097 O O . ARG A 1 398 ? -11.375 -2.508 -13.773 1 88.25 398 ARG A O 1
ATOM 3104 N N . SER A 1 399 ? -11.703 -0.792 -15.102 1 85.69 399 SER A N 1
ATOM 3105 C CA . SER A 1 399 ? -11.453 -1.537 -16.328 1 85.69 399 SER A CA 1
ATOM 3106 C C . SER A 1 399 ? -10.023 -1.336 -16.812 1 85.69 399 SER A C 1
ATOM 3108 O O . SER A 1 399 ? -9.742 -1.459 -18.016 1 85.69 399 SER A O 1
ATOM 3110 N N . VAL A 1 400 ? -9.117 -1.001 -15.961 1 88.75 400 VAL A N 1
ATOM 3111 C CA . VAL A 1 400 ? -7.73 -0.708 -16.297 1 88.75 400 VAL A CA 1
ATOM 3112 C C . VAL A 1 400 ? -6.82 -1.778 -15.703 1 88.75 400 VAL A C 1
ATOM 3114 O O . VAL A 1 400 ? -7.219 -2.508 -14.789 1 88.75 400 VAL A O 1
ATOM 3117 N N . PRO A 1 401 ? -5.617 -1.911 -16.297 1 91 401 PRO A N 1
ATOM 3118 C CA . PRO A 1 401 ? -4.652 -2.805 -15.656 1 91 401 PRO A CA 1
ATOM 3119 C C . PRO A 1 401 ? -4.312 -2.377 -14.234 1 91 401 PRO A C 1
ATOM 3121 O O . PRO A 1 401 ? -4.398 -1.19 -13.906 1 91 401 PRO A O 1
ATOM 3124 N N . ALA A 1 402 ? -3.977 -3.324 -13.461 1 94.19 402 ALA A N 1
ATOM 3125 C CA . ALA A 1 402 ? -3.641 -3.055 -12.07 1 94.19 402 ALA A CA 1
ATOM 3126 C C . ALA A 1 402 ? -2.322 -2.295 -11.961 1 94.19 402 ALA A C 1
ATOM 3128 O O . ALA A 1 402 ? -1.396 -2.531 -12.734 1 94.19 402 ALA A O 1
ATOM 3129 N N . VAL A 1 403 ? -2.268 -1.359 -10.984 1 94 403 VAL A N 1
ATOM 3130 C CA . VAL A 1 403 ? -0.998 -0.732 -10.641 1 94 403 VAL A CA 1
ATOM 3131 C C . VAL A 1 403 ? -0.097 -1.744 -9.938 1 94 403 VAL A C 1
ATOM 3133 O O . VAL A 1 403 ? -0.542 -2.838 -9.578 1 94 403 VAL A O 1
ATOM 3136 N N . ALA A 1 404 ? 1.164 -1.397 -9.742 1 92.94 404 ALA A N 1
ATOM 3137 C CA . ALA A 1 404 ? 2.172 -2.305 -9.195 1 92.94 404 ALA A CA 1
ATOM 3138 C C . ALA A 1 404 ? 1.722 -2.887 -7.859 1 92.94 404 ALA A C 1
ATOM 3140 O O . ALA A 1 404 ? 1.831 -4.094 -7.633 1 92.94 404 ALA A O 1
ATOM 3141 N N . THR A 1 405 ? 1.201 -2.039 -7.016 1 94.44 405 THR A N 1
ATOM 3142 C CA . THR A 1 405 ? 0.801 -2.461 -5.676 1 94.44 405 THR A CA 1
ATOM 3143 C C . THR A 1 405 ? -0.269 -3.547 -5.75 1 94.44 405 THR A C 1
ATOM 3145 O O . THR A 1 405 ? -0.171 -4.566 -5.066 1 94.44 405 THR A O 1
ATOM 3148 N N . ASP A 1 406 ? -1.249 -3.359 -6.555 1 95.69 406 ASP A N 1
ATOM 3149 C CA . ASP A 1 406 ? -2.311 -4.348 -6.711 1 95.69 406 ASP A CA 1
ATOM 3150 C C . ASP A 1 406 ? -1.786 -5.617 -7.383 1 95.69 406 ASP A C 1
ATOM 3152 O O . ASP A 1 406 ? -2.203 -6.723 -7.039 1 95.69 406 ASP A O 1
ATOM 3156 N N . ASN A 1 407 ? -0.937 -5.441 -8.336 1 95.06 407 ASN A N 1
ATOM 3157 C CA . ASN A 1 407 ? -0.368 -6.617 -8.984 1 95.06 407 ASN A CA 1
ATOM 3158 C C . ASN A 1 407 ? 0.402 -7.488 -8 1 95.06 407 ASN A C 1
ATOM 3160 O O . ASN A 1 407 ? 0.288 -8.719 -8.031 1 95.06 407 ASN A O 1
ATOM 3164 N N . ILE A 1 408 ? 1.205 -6.883 -7.227 1 94.31 408 ILE A N 1
ATOM 3165 C CA . ILE A 1 408 ? 1.953 -7.613 -6.207 1 94.31 408 ILE A CA 1
ATOM 3166 C C . ILE A 1 408 ? 0.984 -8.328 -5.27 1 94.31 408 ILE A C 1
ATOM 3168 O O . ILE A 1 408 ? 1.156 -9.516 -4.98 1 94.31 408 ILE A O 1
ATOM 3172 N N . MET A 1 409 ? -0.001 -7.594 -4.84 1 95.94 409 MET A N 1
ATOM 3173 C CA . MET A 1 409 ? -0.995 -8.18 -3.941 1 95.94 409 MET A CA 1
ATOM 3174 C C . MET A 1 409 ? -1.671 -9.383 -4.586 1 95.94 409 MET A C 1
ATOM 3176 O O . MET A 1 409 ? -1.852 -10.414 -3.941 1 95.94 409 MET A O 1
ATOM 3180 N N . CYS A 1 410 ? -2.084 -9.234 -5.828 1 96.69 410 CYS A N 1
ATOM 3181 C CA . CYS A 1 410 ? -2.742 -10.305 -6.559 1 96.69 410 CYS A CA 1
ATOM 3182 C C . CYS A 1 410 ? -1.853 -11.547 -6.629 1 96.69 410 CYS A C 1
ATOM 3184 O O . CYS A 1 410 ? -2.322 -12.664 -6.418 1 96.69 410 CYS A O 1
ATOM 3186 N N . THR A 1 411 ? -0.604 -11.328 -6.934 1 94.56 411 THR A N 1
ATOM 3187 C CA . THR A 1 411 ? 0.357 -12.422 -7.008 1 94.56 411 THR A CA 1
ATOM 3188 C C . THR A 1 411 ? 0.438 -13.164 -5.676 1 94.56 411 THR A C 1
ATOM 3190 O O . THR A 1 411 ? 0.378 -14.391 -5.641 1 94.56 411 THR A O 1
ATOM 3193 N N . LEU A 1 412 ? 0.492 -12.406 -4.629 1 94.44 412 LEU A N 1
ATOM 3194 C CA . LEU A 1 412 ? 0.668 -13 -3.309 1 94.44 412 LEU A CA 1
ATOM 3195 C C . LEU A 1 412 ? -0.607 -13.695 -2.85 1 94.44 412 LEU A C 1
ATOM 3197 O O . LEU A 1 412 ? -0.549 -14.758 -2.219 1 94.44 412 LEU A O 1
ATOM 3201 N N . LEU A 1 413 ? -1.722 -13.125 -3.117 1 96.81 413 LEU A N 1
ATOM 3202 C CA . LEU A 1 413 ? -2.996 -13.75 -2.777 1 96.81 413 LEU A CA 1
ATOM 3203 C C . LEU A 1 413 ? -3.166 -15.078 -3.516 1 96.81 413 LEU A C 1
ATOM 3205 O O . LEU A 1 413 ? -3.594 -16.078 -2.926 1 96.81 413 LEU A O 1
ATOM 3209 N N . ALA A 1 414 ? -2.844 -15.031 -4.812 1 97.38 414 ALA A N 1
ATOM 3210 C CA . ALA A 1 414 ? -2.959 -16.234 -5.625 1 97.38 414 ALA A CA 1
ATOM 3211 C C . ALA A 1 414 ? -2.072 -17.359 -5.078 1 97.38 414 ALA A C 1
ATOM 3213 O O . ALA A 1 414 ? -2.523 -18.484 -4.914 1 97.38 414 ALA A O 1
ATOM 3214 N N . GLN A 1 415 ? -0.847 -17.047 -4.789 1 94.44 415 GLN A N 1
ATOM 3215 C CA . GLN A 1 415 ? 0.075 -18.031 -4.238 1 94.44 415 GLN A CA 1
ATOM 3216 C C . GLN A 1 415 ? -0.434 -18.578 -2.908 1 94.44 415 GLN A C 1
ATOM 3218 O O . GLN A 1 415 ? -0.362 -19.781 -2.656 1 94.44 415 GLN A O 1
ATOM 3223 N N . SER A 1 416 ? -0.955 -17.656 -2.1 1 96.19 416 SER A N 1
ATOM 3224 C CA . SER A 1 416 ? -1.497 -18.047 -0.804 1 96.19 416 SER A CA 1
ATOM 3225 C C . SER A 1 416 ? -2.654 -19.031 -0.964 1 96.19 416 SER A C 1
ATOM 3227 O O . SER A 1 416 ? -2.742 -20.016 -0.232 1 96.19 416 SER A O 1
ATOM 3229 N N . ALA A 1 417 ? -3.521 -18.75 -1.877 1 98.25 417 ALA A N 1
ATOM 3230 C CA . ALA A 1 417 ? -4.668 -19.609 -2.143 1 98.25 417 ALA A CA 1
ATOM 3231 C C . ALA A 1 417 ? -4.219 -21 -2.557 1 98.25 417 ALA A C 1
ATOM 3233 O O . ALA A 1 417 ? -4.73 -22 -2.049 1 98.25 417 ALA A O 1
ATOM 3234 N N . VAL A 1 418 ? -3.25 -21.062 -3.428 1 98.12 418 VAL A N 1
ATOM 3235 C CA . VAL A 1 418 ? -2.77 -22.328 -3.965 1 98.12 418 VAL A CA 1
ATOM 3236 C C . VAL A 1 418 ? -2.098 -23.141 -2.857 1 98.12 418 VAL A C 1
ATOM 3238 O O . VAL A 1 418 ? -2.346 -24.344 -2.721 1 98.12 418 VAL A O 1
ATOM 3241 N N . HIS A 1 419 ? -1.244 -22.5 -2.037 1 95.88 419 HIS A N 1
ATOM 3242 C CA . HIS A 1 419 ? -0.596 -23.203 -0.927 1 95.88 419 HIS A CA 1
ATOM 3243 C C . HIS A 1 419 ? -1.624 -23.812 0.012 1 95.88 419 HIS A C 1
ATOM 3245 O O . HIS A 1 419 ? -1.472 -24.969 0.436 1 95.88 419 HIS A O 1
ATOM 3251 N N . GLY A 1 420 ? -2.646 -23.047 0.34 1 97.38 420 GLY A N 1
ATOM 3252 C CA . GLY A 1 420 ? -3.68 -23.547 1.231 1 97.38 420 GLY A CA 1
ATOM 3253 C C . GLY A 1 420 ? -4.441 -24.719 0.655 1 97.38 420 GLY A C 1
ATOM 3254 O O . GLY A 1 420 ? -4.66 -25.719 1.342 1 97.38 420 GLY A O 1
ATOM 3255 N N . ALA A 1 421 ? -4.844 -24.594 -0.591 1 98.44 421 ALA A N 1
ATOM 3256 C CA . ALA A 1 421 ? -5.598 -25.656 -1.248 1 98.44 421 ALA A CA 1
ATOM 3257 C C . ALA A 1 421 ? -4.777 -26.938 -1.339 1 98.44 421 ALA A C 1
ATOM 3259 O O . ALA A 1 421 ? -5.27 -28.016 -1.015 1 98.44 421 ALA A O 1
ATOM 3260 N N . MET A 1 422 ? -3.537 -26.828 -1.768 1 97.69 422 MET A N 1
ATOM 3261 C CA . MET A 1 422 ? -2.672 -28 -1.921 1 97.69 422 MET A CA 1
ATOM 3262 C C . MET A 1 422 ? -2.469 -28.703 -0.586 1 97.69 422 MET A C 1
ATOM 3264 O O . MET A 1 422 ? -2.334 -29.922 -0.541 1 97.69 422 MET A O 1
ATOM 3268 N N . ALA A 1 423 ? -2.443 -27.891 0.477 1 96.19 423 ALA A N 1
ATOM 3269 C CA . ALA A 1 423 ? -2.232 -28.438 1.815 1 96.19 423 ALA A CA 1
ATOM 3270 C C . ALA A 1 423 ? -3.49 -29.141 2.326 1 96.19 423 ALA A C 1
ATOM 3272 O O . ALA A 1 423 ? -3.443 -29.859 3.324 1 96.19 423 ALA A O 1
ATOM 3273 N N . GLY A 1 424 ? -4.617 -28.891 1.69 1 97.12 424 GLY A N 1
ATOM 3274 C CA . GLY A 1 424 ? -5.836 -29.594 2.062 1 97.12 424 GLY A CA 1
ATOM 3275 C C . GLY A 1 424 ? -6.855 -28.688 2.74 1 97.12 424 GLY A C 1
ATOM 3276 O O . GLY A 1 424 ? -7.949 -29.141 3.092 1 97.12 424 GLY A O 1
ATOM 3277 N N . PHE A 1 425 ? -6.48 -27.453 2.918 1 96.88 425 PHE A N 1
ATOM 3278 C CA . PHE A 1 425 ? -7.449 -26.531 3.482 1 96.88 425 PHE A CA 1
ATOM 3279 C C . PHE A 1 425 ? -8.555 -26.219 2.477 1 96.88 425 PHE A C 1
ATOM 3281 O O . PHE A 1 425 ? -8.328 -26.266 1.265 1 96.88 425 PHE A O 1
ATOM 3288 N N . THR A 1 426 ? -9.781 -25.953 2.975 1 97.69 426 THR A N 1
ATOM 3289 C CA . THR A 1 426 ? -10.961 -25.672 2.154 1 97.69 426 THR A CA 1
ATOM 3290 C C . THR A 1 426 ? -11.906 -24.719 2.871 1 97.69 426 THR A C 1
ATOM 3292 O O . THR A 1 426 ? -11.672 -24.359 4.023 1 97.69 426 THR A O 1
ATOM 3295 N N . GLY A 1 427 ? -12.875 -24.172 2.125 1 97.31 427 GLY A N 1
ATOM 3296 C CA . GLY A 1 427 ? -13.836 -23.266 2.744 1 97.31 427 GLY A CA 1
ATOM 3297 C C . GLY A 1 427 ? -13.203 -22.016 3.324 1 97.31 427 GLY A C 1
ATOM 3298 O O . GLY A 1 427 ? -13.656 -21.5 4.348 1 97.31 427 GLY A O 1
ATOM 3299 N N . PHE A 1 428 ? -12.109 -21.562 2.746 1 97.19 428 PHE A N 1
ATOM 3300 C CA . PHE A 1 428 ? -11.43 -20.375 3.254 1 97.19 428 PHE A CA 1
ATOM 3301 C C . PHE A 1 428 ? -11.219 -19.359 2.141 1 97.19 428 PHE A C 1
ATOM 3303 O O . PHE A 1 428 ? -11.422 -19.672 0.963 1 97.19 428 PHE A O 1
ATOM 3310 N N . THR A 1 429 ? -10.969 -18.156 2.535 1 96.75 429 THR A N 1
ATOM 3311 C CA . THR A 1 429 ? -10.547 -17.094 1.634 1 96.75 429 THR A CA 1
ATOM 3312 C C . THR A 1 429 ? -9.211 -16.5 2.084 1 96.75 429 THR A C 1
ATOM 3314 O O . THR A 1 429 ? -8.836 -16.625 3.252 1 96.75 429 THR A O 1
ATOM 3317 N N . CYS A 1 430 ? -8.445 -16.047 1.131 1 96.56 430 CYS A N 1
ATOM 3318 C CA . CYS A 1 430 ? -7.156 -15.453 1.448 1 96.56 430 CYS A CA 1
ATOM 3319 C C . CYS A 1 430 ? -7.262 -13.938 1.543 1 96.56 430 CYS A C 1
ATOM 3321 O O . CYS A 1 430 ? -8.047 -13.32 0.822 1 96.56 430 CYS A O 1
ATOM 3323 N N . GLY A 1 431 ? -6.547 -13.344 2.408 1 95 431 GLY A N 1
ATOM 3324 C CA . GLY A 1 431 ? -6.5 -11.898 2.566 1 95 431 GLY A CA 1
ATOM 3325 C C . GLY A 1 431 ? -5.289 -11.422 3.346 1 95 431 GLY A C 1
ATOM 3326 O O . GLY A 1 431 ? -4.5 -12.234 3.834 1 95 431 GLY A O 1
ATOM 3327 N N . THR A 1 432 ? -5.145 -10.125 3.377 1 95.19 432 THR A N 1
ATOM 3328 C CA . THR A 1 432 ? -4.082 -9.523 4.172 1 95.19 432 THR A CA 1
ATOM 3329 C C . THR A 1 432 ? -4.648 -8.891 5.441 1 95.19 432 THR A C 1
ATOM 3331 O O . THR A 1 432 ? -5.676 -8.211 5.398 1 95.19 432 THR A O 1
ATOM 3334 N N . VAL A 1 433 ? -4.051 -9.227 6.52 1 92.44 433 VAL A N 1
ATOM 3335 C CA . VAL A 1 433 ? -4.352 -8.625 7.812 1 92.44 433 VAL A CA 1
ATOM 3336 C C . VAL A 1 433 ? -3.074 -8.062 8.43 1 92.44 433 VAL A C 1
ATOM 3338 O O . VAL A 1 433 ? -2.121 -8.805 8.68 1 92.44 433 VAL A O 1
ATOM 3341 N N . ASN A 1 434 ? -3.102 -6.793 8.695 1 92.62 434 ASN A N 1
ATOM 3342 C CA . ASN A 1 434 ? -1.903 -6.141 9.211 1 92.62 434 ASN A CA 1
ATOM 3343 C C . ASN A 1 434 ? -0.672 -6.492 8.383 1 92.62 434 ASN A C 1
ATOM 3345 O O . ASN A 1 434 ? 0.349 -6.914 8.93 1 92.62 434 ASN A O 1
ATOM 3349 N N . THR A 1 435 ? -0.782 -6.492 7.059 1 91.5 435 THR A N 1
ATOM 3350 C CA . THR A 1 435 ? 0.267 -6.629 6.055 1 91.5 435 THR A CA 1
ATOM 3351 C C . THR A 1 435 ? 0.658 -8.094 5.875 1 91.5 435 THR A C 1
ATOM 3353 O O . THR A 1 435 ? 1.476 -8.422 5.016 1 91.5 435 THR A O 1
ATOM 3356 N N . HIS A 1 436 ? 0.048 -8.984 6.66 1 93 436 HIS A N 1
ATOM 3357 C CA . HIS A 1 436 ? 0.375 -10.398 6.566 1 93 436 HIS A CA 1
ATOM 3358 C C . HIS A 1 436 ? -0.729 -11.172 5.855 1 93 436 HIS A C 1
ATOM 3360 O O . HIS A 1 436 ? -1.914 -10.883 6.031 1 93 436 HIS A O 1
ATOM 3366 N N . HIS A 1 437 ? -0.319 -12.109 5.102 1 94.31 437 HIS A N 1
ATOM 3367 C CA . HIS A 1 437 ? -1.283 -12.938 4.391 1 94.31 437 HIS A CA 1
ATOM 3368 C C . HIS A 1 437 ? -1.818 -14.047 5.285 1 94.31 437 HIS A C 1
ATOM 3370 O O . HIS A 1 437 ? -1.044 -14.766 5.926 1 94.31 437 HIS A O 1
ATOM 3376 N N . VAL A 1 438 ? -3.123 -14.18 5.305 1 94.62 438 VAL A N 1
ATOM 3377 C CA . VAL A 1 438 ? -3.766 -15.141 6.195 1 94.62 438 VAL A CA 1
ATOM 3378 C C . VAL A 1 438 ? -4.855 -15.898 5.438 1 94.62 438 VAL A C 1
ATOM 3380 O O . VAL A 1 438 ? -5.277 -15.477 4.359 1 94.62 438 VAL A O 1
ATOM 3383 N N . MET A 1 439 ? -5.203 -17 5.965 1 95.94 439 MET A N 1
ATOM 3384 C CA . MET A 1 439 ? -6.391 -17.75 5.551 1 95.94 439 MET A CA 1
ATOM 3385 C C . MET A 1 439 ? -7.547 -17.5 6.52 1 95.94 439 MET A C 1
ATOM 3387 O O . MET A 1 439 ? -7.398 -17.703 7.727 1 95.94 439 MET A O 1
ATOM 3391 N N . ILE A 1 440 ? -8.641 -17.078 5.969 1 93.69 440 ILE A N 1
ATOM 3392 C CA . ILE A 1 440 ? -9.82 -16.734 6.758 1 93.69 440 ILE A CA 1
ATOM 3393 C C . ILE A 1 440 ? -10.969 -17.672 6.41 1 93.69 440 ILE A C 1
ATOM 3395 O O . ILE A 1 440 ? -11.289 -17.859 5.234 1 93.69 440 ILE A O 1
ATOM 3399 N N . PRO A 1 441 ? -11.562 -18.25 7.445 1 93 441 PRO A N 1
ATOM 3400 C CA . PRO A 1 441 ? -12.766 -19.031 7.121 1 93 441 PRO A CA 1
ATOM 3401 C C . PRO A 1 441 ? -13.828 -18.188 6.402 1 93 441 PRO A C 1
ATOM 3403 O O . PRO A 1 441 ? -14.156 -17.094 6.844 1 93 441 PRO A O 1
ATOM 3406 N N . MET A 1 442 ? -14.367 -18.75 5.332 1 93.12 442 MET A N 1
ATOM 3407 C CA . MET A 1 442 ? -15.328 -18 4.527 1 93.12 442 MET A CA 1
ATOM 3408 C C . MET A 1 442 ? -16.531 -17.578 5.363 1 93.12 442 MET A C 1
ATOM 3410 O O . MET A 1 442 ? -17.109 -16.516 5.148 1 93.12 442 MET A O 1
ATOM 3414 N N . LYS A 1 443 ? -16.875 -18.344 6.281 1 88.31 443 LYS A N 1
ATOM 3415 C CA . LYS A 1 443 ? -18.031 -18.078 7.141 1 88.31 443 LYS A CA 1
ATOM 3416 C C . LYS A 1 443 ? -17.875 -16.766 7.887 1 88.31 443 LYS A C 1
ATOM 3418 O O . LYS A 1 443 ? -18.859 -16.047 8.102 1 88.31 443 LYS A O 1
ATOM 3423 N N . GLU A 1 444 ? -16.703 -16.438 8.242 1 84.69 444 GLU A N 1
ATOM 3424 C CA . GLU A 1 444 ? -16.453 -15.219 8.992 1 84.69 444 GLU A CA 1
ATOM 3425 C C . GLU A 1 444 ? -16.656 -13.984 8.125 1 84.69 444 GLU A C 1
ATOM 3427 O O . GLU A 1 444 ? -17.125 -12.945 8.609 1 84.69 444 GLU A O 1
ATOM 3432 N N . ILE A 1 445 ? -16.328 -14.086 6.906 1 85.12 445 ILE A N 1
ATOM 3433 C CA . ILE A 1 445 ? -16.453 -12.953 5.988 1 85.12 445 ILE A CA 1
ATOM 3434 C C . ILE A 1 445 ? -17.922 -12.727 5.629 1 85.12 445 ILE A C 1
ATOM 3436 O O . ILE A 1 445 ? -18.391 -11.594 5.633 1 85.12 445 ILE A O 1
ATOM 3440 N N . ILE A 1 446 ? -18.625 -13.789 5.367 1 84.88 446 ILE A N 1
ATOM 3441 C CA . ILE A 1 446 ? -19.984 -13.656 4.852 1 84.88 446 ILE A CA 1
ATOM 3442 C C . ILE A 1 446 ? -20.922 -13.281 5.984 1 84.88 446 ILE A C 1
ATOM 3444 O O . ILE A 1 446 ? -22.016 -12.758 5.742 1 84.88 446 ILE A O 1
ATOM 3448 N N . SER A 1 447 ? -20.516 -13.5 7.242 1 79.31 447 SER A N 1
ATOM 3449 C CA . SER A 1 447 ? -21.375 -13.219 8.391 1 79.31 447 SER A CA 1
ATOM 3450 C C . SER A 1 447 ? -21.281 -11.758 8.805 1 79.31 447 SER A C 1
ATOM 3452 O O . SER A 1 447 ? -22.141 -11.258 9.531 1 79.31 447 SER A O 1
ATOM 3454 N N . ARG A 1 448 ? -20.312 -11.008 8.484 1 73.88 448 ARG A N 1
ATOM 3455 C CA . ARG A 1 448 ? -20.062 -9.656 8.977 1 73.88 448 ARG A CA 1
ATOM 3456 C C . ARG A 1 448 ? -20.641 -8.617 8.016 1 73.88 448 ARG A C 1
ATOM 3458 O O . ARG A 1 448 ? -20.766 -7.445 8.375 1 73.88 448 ARG A O 1
ATOM 3465 N N . GLY A 1 449 ? -21.203 -8.984 7.004 1 69.38 449 GLY A N 1
ATOM 3466 C CA . GLY A 1 449 ? -21.734 -7.988 6.086 1 69.38 449 GLY A CA 1
ATOM 3467 C C . GLY A 1 449 ? -20.672 -7.145 5.43 1 69.38 449 GLY A C 1
ATOM 3468 O O . GLY A 1 449 ? -19.469 -7.426 5.574 1 69.38 449 GLY A O 1
ATOM 3469 N N . ARG A 1 450 ? -21.078 -5.91 4.809 1 76.19 450 ARG A N 1
ATOM 3470 C CA . ARG A 1 450 ? -20.188 -5.043 4.047 1 76.19 450 ARG A CA 1
ATOM 3471 C C . ARG A 1 450 ? -19.656 -3.908 4.91 1 76.19 450 ARG A C 1
ATOM 3473 O O . ARG A 1 450 ? -20.391 -3.348 5.73 1 76.19 450 ARG A O 1
ATOM 3480 N N . ASN A 1 451 ? -18.391 -3.643 4.676 1 79.31 451 ASN A N 1
ATOM 3481 C CA . ASN A 1 451 ? -17.734 -2.549 5.391 1 79.31 451 ASN A CA 1
ATOM 3482 C C . ASN A 1 451 ? -18.203 -1.188 4.879 1 79.31 451 ASN A C 1
ATOM 3484 O O . ASN A 1 451 ? -18.453 -1.022 3.682 1 79.31 451 ASN A O 1
ATOM 3488 N N . ARG A 1 452 ? -18.406 -0.293 5.809 1 84.5 452 ARG A N 1
ATOM 3489 C CA . ARG A 1 452 ? -18.688 1.109 5.523 1 84.5 452 ARG A CA 1
ATOM 3490 C C . ARG A 1 452 ? -17.703 2.025 6.246 1 84.5 452 ARG A C 1
ATOM 3492 O O . ARG A 1 452 ? -17.047 1.61 7.207 1 84.5 452 ARG A O 1
ATOM 3499 N N . VAL A 1 453 ? -17.594 3.217 5.684 1 89.12 453 VAL A N 1
ATOM 3500 C CA . VAL A 1 453 ? -16.703 4.176 6.328 1 89.12 453 VAL A CA 1
ATOM 3501 C C . VAL A 1 453 ? -17.266 4.566 7.695 1 89.12 453 VAL A C 1
ATOM 3503 O O . VAL A 1 453 ? -18.453 4.875 7.816 1 89.12 453 VAL A O 1
ATOM 3506 N N . ASP A 1 454 ? -16.469 4.379 8.695 1 84.31 454 ASP A N 1
ATOM 3507 C CA . ASP A 1 454 ? -16.812 4.871 10.023 1 84.31 454 ASP A CA 1
ATOM 3508 C C . ASP A 1 454 ? -16.5 6.359 10.164 1 84.31 454 ASP A C 1
ATOM 3510 O O . ASP A 1 454 ? -15.32 6.746 10.172 1 84.31 454 ASP A O 1
ATOM 3514 N N . LEU A 1 455 ? -17.469 7.16 10.289 1 84.94 455 LEU A N 1
ATOM 3515 C CA . LEU A 1 455 ? -17.297 8.609 10.328 1 84.94 455 LEU A CA 1
ATOM 3516 C C . LEU A 1 455 ? -16.547 9.039 11.578 1 84.94 455 LEU A C 1
ATOM 3518 O O . LEU A 1 455 ? -16.062 10.172 11.664 1 84.94 455 LEU A O 1
ATOM 3522 N N . SER A 1 456 ? -16.484 8.133 12.508 1 77.56 456 SER A N 1
ATOM 3523 C CA . SER A 1 456 ? -15.742 8.422 13.734 1 77.56 456 SER A CA 1
ATOM 3524 C C . SER A 1 456 ? -14.305 7.926 13.641 1 77.56 456 SER A C 1
ATOM 3526 O O . SER A 1 456 ? -13.508 8.125 14.562 1 77.56 456 SER A O 1
ATOM 3528 N N . SER A 1 457 ? -14.055 7.402 12.539 1 81.06 457 SER A N 1
ATOM 3529 C CA . SER A 1 457 ? -12.727 6.828 12.359 1 81.06 457 SER A CA 1
ATOM 3530 C C . SER A 1 457 ? -11.672 7.914 12.164 1 81.06 457 SER A C 1
ATOM 3532 O O . SER A 1 457 ? -11.992 9.031 11.75 1 81.06 457 SER A O 1
ATOM 3534 N N . ARG A 1 458 ? -10.422 7.574 12.445 1 79.06 458 ARG A N 1
ATOM 3535 C CA . ARG A 1 458 ? -9.297 8.484 12.25 1 79.06 458 ARG A CA 1
ATOM 3536 C C . ARG A 1 458 ? -9.125 8.828 10.773 1 79.06 458 ARG A C 1
ATOM 3538 O O . ARG A 1 458 ? -8.734 9.945 10.438 1 79.06 458 ARG A O 1
ATOM 3545 N N . MET A 1 459 ? -9.398 7.875 10.023 1 84.12 459 MET A N 1
ATOM 3546 C CA . MET A 1 459 ? -9.211 8.094 8.594 1 84.12 459 MET A CA 1
ATOM 3547 C C . MET A 1 459 ? -10.156 9.18 8.078 1 84.12 459 MET A C 1
ATOM 3549 O O . MET A 1 459 ? -9.742 10.055 7.312 1 84.12 459 MET A O 1
ATOM 3553 N N . TRP A 1 460 ? -11.336 9.125 8.477 1 87.19 460 TRP A N 1
ATOM 3554 C CA . TRP A 1 460 ? -12.273 10.164 8.047 1 87.19 460 TRP A CA 1
ATOM 3555 C C . TRP A 1 460 ? -11.883 11.516 8.625 1 87.19 460 TRP A C 1
ATOM 3557 O O . TRP A 1 460 ? -12 12.547 7.957 1 87.19 460 TRP A O 1
ATOM 3567 N N . HIS A 1 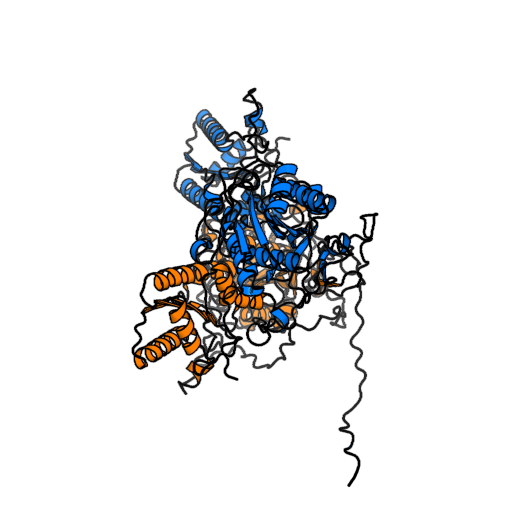461 ? -11.383 11.508 9.805 1 83.88 461 HIS A N 1
ATOM 3568 C CA . HIS A 1 461 ? -10.93 12.758 10.422 1 83.88 461 HIS A CA 1
ATOM 3569 C C . HIS A 1 461 ? -9.789 13.383 9.625 1 83.88 461 HIS A C 1
ATOM 3571 O O . HIS A 1 461 ? -9.695 14.609 9.539 1 83.88 461 HIS A O 1
ATOM 3577 N N . ARG A 1 462 ? -9.047 12.516 9.148 1 85.69 462 ARG A N 1
ATOM 3578 C CA . ARG A 1 462 ? -7.961 13.008 8.312 1 85.69 462 ARG A CA 1
ATOM 3579 C C . ARG A 1 462 ? -8.5 13.688 7.055 1 85.69 462 ARG A C 1
ATOM 3581 O O . ARG A 1 462 ? -7.918 14.664 6.574 1 85.69 462 ARG A O 1
ATOM 3588 N N . VAL A 1 463 ? -9.602 13.148 6.531 1 89.69 463 VAL A N 1
ATOM 3589 C CA . VAL A 1 463 ? -10.25 13.758 5.375 1 89.69 463 VAL A CA 1
ATOM 3590 C C . VAL A 1 463 ? -10.773 15.141 5.75 1 89.69 463 VAL A C 1
ATOM 3592 O O . VAL A 1 463 ? -10.586 16.109 5.008 1 89.69 463 VAL A O 1
ATOM 3595 N N . LEU A 1 464 ? -11.336 15.234 6.91 1 87.12 464 LEU A N 1
ATOM 3596 C CA . LEU A 1 464 ? -11.891 16.5 7.371 1 87.12 464 LEU A CA 1
ATOM 3597 C C . LEU A 1 464 ? -10.781 17.531 7.605 1 87.12 464 LEU A C 1
ATOM 3599 O O . LEU A 1 464 ? -10.945 18.703 7.293 1 87.12 464 LEU A O 1
ATOM 3603 N N . ALA A 1 465 ? -9.719 17.016 8.086 1 82.81 465 ALA A N 1
ATOM 3604 C CA . ALA A 1 465 ? -8.578 17.891 8.312 1 82.81 465 ALA A CA 1
ATOM 3605 C C . ALA A 1 465 ? -7.992 18.391 6.988 1 82.81 465 ALA A C 1
ATOM 3607 O O . ALA A 1 465 ? -7.527 19.531 6.895 1 82.81 465 ALA A O 1
ATOM 3608 N N . ALA A 1 466 ? -8.016 17.547 6.047 1 85.56 466 ALA A N 1
ATOM 3609 C CA . ALA A 1 466 ? -7.441 17.875 4.75 1 85.56 466 ALA A CA 1
ATOM 3610 C C . ALA A 1 466 ? -8.359 18.797 3.961 1 85.56 466 ALA A C 1
ATOM 3612 O O . ALA A 1 466 ? -7.891 19.688 3.246 1 85.56 466 ALA A O 1
ATOM 3613 N N . THR A 1 467 ? -9.68 18.594 4.082 1 90.69 467 THR A N 1
ATOM 3614 C CA . THR A 1 467 ? -10.633 19.359 3.277 1 90.69 467 THR A CA 1
ATOM 3615 C C . THR A 1 467 ? -11.117 20.594 4.027 1 90.69 467 THR A C 1
ATOM 3617 O O . THR A 1 467 ? -11.594 21.547 3.414 1 90.69 467 THR A O 1
ATOM 3620 N N . MET A 1 468 ? -11.094 20.453 5.359 1 86.81 468 MET A N 1
ATOM 3621 C CA . MET A 1 468 ? -11.609 21.5 6.238 1 86.81 468 MET A CA 1
ATOM 3622 C C . MET A 1 468 ? -13.102 21.734 5.996 1 86.81 468 MET A C 1
ATOM 3624 O O . MET A 1 468 ? -13.617 22.828 6.23 1 86.81 468 MET A O 1
ATOM 3628 N N . GLN A 1 469 ? -13.742 20.703 5.449 1 91.12 469 GLN A N 1
ATOM 3629 C CA . GLN A 1 469 ? -15.172 20.859 5.203 1 91.12 469 GLN A CA 1
ATOM 3630 C C . GLN A 1 469 ? -15.961 20.828 6.508 1 91.12 469 GLN A C 1
ATOM 3632 O O . GLN A 1 469 ? -15.617 20.078 7.43 1 91.12 469 GLN A O 1
ATOM 3637 N N . PRO A 1 470 ? -17.031 21.641 6.566 1 89.38 470 PRO A N 1
ATOM 3638 C CA . PRO A 1 470 ? -17.938 21.578 7.723 1 89.38 470 PRO A CA 1
ATOM 3639 C C . PRO A 1 470 ? -18.859 20.359 7.691 1 89.38 470 PRO A C 1
ATOM 3641 O O . PRO A 1 470 ? -18.844 19.594 6.723 1 89.38 470 PRO A O 1
ATOM 3644 N N . PRO A 1 471 ? -19.562 20.047 8.703 1 87.69 471 PRO A N 1
ATOM 3645 C CA . PRO A 1 471 ? -20.469 18.891 8.727 1 87.69 471 PRO A CA 1
ATOM 3646 C C . PRO A 1 471 ? -21.578 18.984 7.664 1 87.69 471 PRO A C 1
ATOM 3648 O O . PRO A 1 471 ? -22.156 17.969 7.293 1 87.69 471 PRO A O 1
ATOM 3651 N N . LEU A 1 472 ? -21.828 20.125 7.113 1 92.44 472 LEU A N 1
ATOM 3652 C CA . LEU A 1 472 ? -22.812 20.375 6.07 1 92.44 472 LEU A CA 1
ATOM 3653 C C . LEU A 1 472 ? -24.219 19.969 6.535 1 92.44 472 LEU A C 1
ATOM 3655 O O . LEU A 1 472 ? -24.938 19.281 5.809 1 92.44 472 LEU A O 1
ATOM 3659 N N . LYS A 1 473 ? -24.5 20.203 7.746 1 91.38 473 LYS A N 1
ATOM 3660 C CA . LYS A 1 473 ? -25.781 19.922 8.367 1 91.38 473 LYS A CA 1
ATOM 3661 C C . LYS A 1 473 ? -26.344 21.141 9.102 1 91.38 473 LYS A C 1
ATOM 3663 O O . LYS A 1 473 ? -25.625 21.781 9.867 1 91.38 473 LYS A O 1
ATOM 3668 N N . ASN A 1 474 ? -27.641 21.422 8.727 1 90.56 474 ASN A N 1
ATOM 3669 C CA . ASN A 1 474 ? -28.312 22.547 9.391 1 90.56 474 ASN A CA 1
ATOM 3670 C C . ASN A 1 474 ? -28.672 22.203 10.836 1 90.56 474 ASN A C 1
ATOM 3672 O O . ASN A 1 474 ? -28.938 21.047 11.156 1 90.56 474 ASN A O 1
ATOM 3676 N N . LYS A 1 475 ? -28.5 23.141 11.883 1 77.75 475 LYS A N 1
ATOM 3677 C CA . LYS A 1 475 ? -28.891 22.938 13.273 1 77.75 475 LYS A CA 1
ATOM 3678 C C . LYS A 1 475 ? -30.406 22.75 13.398 1 77.75 475 LYS A C 1
ATOM 3680 O O . LYS A 1 475 ? -31.172 23.312 12.625 1 77.75 475 LYS A O 1
ATOM 3685 N N . MET B 1 1 ? 43.031 27.688 4.172 1 21.91 1 MET B N 1
ATOM 3686 C CA . MET B 1 1 ? 41.656 27.375 3.744 1 21.91 1 MET B CA 1
ATOM 3687 C C . MET B 1 1 ? 41.188 26.047 4.309 1 21.91 1 MET B C 1
ATOM 3689 O O . MET B 1 1 ? 41.688 24.984 3.914 1 21.91 1 MET B O 1
ATOM 3693 N N . SER B 1 2 ? 40.906 25.969 5.582 1 22.48 2 SER B N 1
ATOM 3694 C CA . SER B 1 2 ? 40.781 24.812 6.461 1 22.48 2 SER B CA 1
ATOM 3695 C C . SER B 1 2 ? 39.719 23.844 5.98 1 22.48 2 SER B C 1
ATOM 3697 O O . SER B 1 2 ? 38.656 24.281 5.477 1 22.48 2 SER B O 1
ATOM 3699 N N . LEU B 1 3 ? 40.125 22.672 5.551 1 24.56 3 LEU B N 1
ATOM 3700 C CA . LEU B 1 3 ? 39.344 21.562 5.004 1 24.56 3 LEU B CA 1
ATOM 3701 C C . LEU B 1 3 ? 38.125 21.281 5.859 1 24.56 3 LEU B C 1
ATOM 3703 O O . LEU B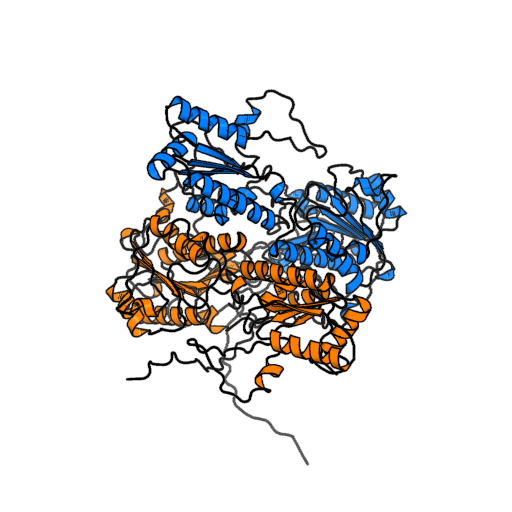 1 3 ? 38.219 21.234 7.086 1 24.56 3 LEU B O 1
ATOM 3707 N N . PRO B 1 4 ? 36.969 21.641 5.352 1 26.98 4 PRO B N 1
ATOM 3708 C CA . PRO B 1 4 ? 35.719 21.531 6.105 1 26.98 4 PRO B CA 1
ATOM 3709 C C . PRO B 1 4 ? 35.562 20.172 6.801 1 26.98 4 PRO B C 1
ATOM 3711 O O . PRO B 1 4 ? 36.125 19.172 6.352 1 26.98 4 PRO B O 1
ATOM 3714 N N . ALA B 1 5 ? 35.344 20.156 8.086 1 27.98 5 ALA B N 1
ATOM 3715 C CA . ALA B 1 5 ? 35.25 19.047 9.016 1 27.98 5 ALA B CA 1
ATOM 3716 C C . ALA B 1 5 ? 34.312 17.953 8.469 1 27.98 5 ALA B C 1
ATOM 3718 O O . ALA B 1 5 ? 33.219 18.234 8.016 1 27.98 5 ALA B O 1
ATOM 3719 N N . ARG B 1 6 ? 34.844 16.844 8.031 1 25.48 6 ARG B N 1
ATOM 3720 C CA . ARG B 1 6 ? 34.219 15.594 7.574 1 25.48 6 ARG B CA 1
ATOM 3721 C C . ARG B 1 6 ? 33.188 15.102 8.562 1 25.48 6 ARG B C 1
ATOM 3723 O O . ARG B 1 6 ? 33.375 15.18 9.781 1 25.48 6 ARG B O 1
ATOM 3730 N N . VAL B 1 7 ? 31.984 15.25 8.266 1 27.81 7 VAL B N 1
ATOM 3731 C CA . VAL B 1 7 ? 31.016 14.555 9.117 1 27.81 7 VAL B CA 1
ATOM 3732 C C . VAL B 1 7 ? 31.531 13.141 9.414 1 27.81 7 VAL B C 1
ATOM 3734 O O . VAL B 1 7 ? 32.062 12.461 8.523 1 27.81 7 VAL B O 1
ATOM 3737 N N . PRO B 1 8 ? 32 12.812 10.617 1 26.78 8 PRO B N 1
ATOM 3738 C CA . PRO B 1 8 ? 32.594 11.516 10.961 1 26.78 8 PRO B CA 1
ATOM 3739 C C . PRO B 1 8 ? 31.891 10.344 10.297 1 26.78 8 PRO B C 1
ATOM 3741 O O . PRO B 1 8 ? 30.656 10.32 10.234 1 26.78 8 PRO B O 1
ATOM 3744 N N . SER B 1 9 ? 32.531 9.867 9.266 1 26.86 9 SER B N 1
ATOM 3745 C CA . SER B 1 9 ? 32.188 8.562 8.719 1 26.86 9 SER B CA 1
ATOM 3746 C C . SER B 1 9 ? 32.062 7.512 9.812 1 26.86 9 SER B C 1
ATOM 3748 O O . SER B 1 9 ? 33 7.32 10.594 1 26.86 9 SER B O 1
ATOM 3750 N N . ASN B 1 10 ? 31.016 7.457 10.531 1 26.8 10 ASN B N 1
ATOM 3751 C CA . ASN B 1 10 ? 30.922 6.418 11.555 1 26.8 10 ASN B CA 1
ATOM 3752 C C . ASN B 1 10 ? 31.391 5.062 11.016 1 26.8 10 ASN B C 1
ATOM 3754 O O . ASN B 1 10 ? 30.719 4.473 10.156 1 26.8 10 ASN B O 1
ATOM 3758 N N . SER B 1 11 ? 32.656 4.812 10.828 1 25.72 11 SER B N 1
ATOM 3759 C CA . SER B 1 11 ? 33.219 3.471 10.68 1 25.72 11 SER B CA 1
ATOM 3760 C C . SER B 1 11 ? 32.688 2.525 11.742 1 25.72 11 SER B C 1
ATOM 3762 O O . SER B 1 11 ? 33.281 1.499 12.047 1 25.72 11 SER B O 1
ATOM 3764 N N . ALA B 1 12 ? 32.125 3.041 12.867 1 26.45 12 ALA B N 1
ATOM 3765 C CA . ALA B 1 12 ? 31.844 2.029 13.883 1 26.45 12 ALA B CA 1
ATOM 3766 C C . ALA B 1 12 ? 31.109 0.833 13.273 1 26.45 12 ALA B C 1
ATOM 3768 O O . ALA B 1 12 ? 30.062 0.99 12.648 1 26.45 12 ALA B O 1
ATOM 3769 N N . ASP B 1 13 ? 31.781 -0.199 12.883 1 25.83 13 ASP B N 1
ATOM 3770 C CA . ASP B 1 13 ? 31.391 -1.592 12.695 1 25.83 13 ASP B CA 1
ATOM 3771 C C . ASP B 1 13 ? 30.266 -1.978 13.648 1 25.83 13 ASP B C 1
ATOM 3773 O O . ASP B 1 13 ? 30.484 -2.68 14.641 1 25.83 13 ASP B O 1
ATOM 3777 N N . ASP B 1 14 ? 29.531 -1.016 14.109 1 27.47 14 ASP B N 1
ATOM 3778 C CA . ASP B 1 14 ? 28.516 -1.419 15.07 1 27.47 14 ASP B CA 1
ATOM 3779 C C . ASP B 1 14 ? 27.703 -2.607 14.547 1 27.47 14 ASP B C 1
ATOM 3781 O O . ASP B 1 14 ? 27.266 -2.609 13.391 1 27.47 14 ASP B O 1
ATOM 3785 N N . GLU B 1 15 ? 28.031 -3.764 15.102 1 25.52 15 GLU B N 1
ATOM 3786 C CA . GLU B 1 15 ? 27.375 -5.055 14.906 1 25.52 15 GLU B CA 1
ATOM 3787 C C . GLU B 1 15 ? 25.891 -4.891 14.664 1 25.52 15 GLU B C 1
ATOM 3789 O O . GLU B 1 15 ? 25.156 -4.375 15.523 1 25.52 15 GLU B O 1
ATOM 3794 N N . LEU B 1 16 ? 25.625 -4.477 13.5 1 26.88 16 LEU B N 1
ATOM 3795 C CA . LEU B 1 16 ? 24.25 -4.562 13.055 1 26.88 16 LEU B CA 1
ATOM 3796 C C . LEU B 1 16 ? 23.547 -5.781 13.664 1 26.88 16 LEU B C 1
ATOM 3798 O O . LEU B 1 16 ? 24.016 -6.91 13.5 1 26.88 16 LEU B O 1
ATOM 3802 N N . HIS B 1 17 ? 23.219 -5.668 14.945 1 26.78 17 HIS B N 1
ATOM 3803 C CA . HIS B 1 17 ? 22.453 -6.785 15.477 1 26.78 17 HIS B CA 1
ATOM 3804 C C . HIS B 1 17 ? 21.375 -7.23 14.5 1 26.78 17 HIS B C 1
ATOM 3806 O O . HIS B 1 17 ? 20.672 -6.398 13.914 1 26.78 17 HIS B O 1
ATOM 3812 N N . PRO B 1 18 ? 21.672 -8.297 13.82 1 26.78 18 PRO B N 1
ATOM 3813 C CA . PRO B 1 18 ? 20.625 -8.836 12.938 1 26.78 18 PRO B CA 1
ATOM 3814 C C . PRO B 1 18 ? 19.219 -8.688 13.523 1 26.78 18 PRO B C 1
ATOM 3816 O O . PRO B 1 18 ? 19.047 -8.695 14.742 1 26.78 18 PRO B O 1
ATOM 3819 N N . TYR B 1 19 ? 18.438 -7.969 12.914 1 28.05 19 TYR B N 1
ATOM 3820 C CA . TYR B 1 19 ? 17.047 -7.641 13.188 1 28.05 19 TYR B CA 1
ATOM 3821 C C . TYR B 1 19 ? 16.281 -8.859 13.695 1 28.05 19 TYR B C 1
ATOM 3823 O O . TYR B 1 19 ? 15.078 -8.789 13.93 1 28.05 19 TYR B O 1
ATOM 3831 N N . THR B 1 20 ? 16.953 -10.023 13.414 1 26.34 20 THR B N 1
ATOM 3832 C CA . THR B 1 20 ? 16.125 -11.164 13.766 1 26.34 20 THR B CA 1
ATOM 3833 C C . THR B 1 20 ? 15.898 -11.234 15.273 1 26.34 20 THR B C 1
ATOM 3835 O O . THR B 1 20 ? 15.375 -12.227 15.781 1 26.34 20 THR B O 1
ATOM 3838 N N . ARG B 1 21 ? 16.812 -10.547 16.078 1 25.95 21 ARG B N 1
ATOM 3839 C CA . ARG B 1 21 ? 16.688 -10.852 17.5 1 25.95 21 ARG B CA 1
ATOM 3840 C C . ARG B 1 21 ? 15.359 -10.312 18.047 1 25.95 21 ARG B C 1
ATOM 3842 O O . ARG B 1 21 ? 14.977 -9.18 17.75 1 25.95 21 ARG B O 1
ATOM 3849 N N . ILE B 1 22 ? 14.523 -11.164 18.469 1 26.58 22 ILE B N 1
ATOM 3850 C CA . ILE B 1 22 ? 13.312 -10.992 19.266 1 26.58 22 ILE B CA 1
ATOM 3851 C C . ILE B 1 22 ? 13.555 -9.961 20.359 1 26.58 22 ILE B C 1
ATOM 3853 O O . ILE B 1 22 ? 14.445 -10.133 21.203 1 26.58 22 ILE B O 1
ATOM 3857 N N . LEU B 1 23 ? 13.32 -8.703 20.125 1 28.94 23 LEU B N 1
ATOM 3858 C CA . LEU B 1 23 ? 13.492 -7.68 21.141 1 28.94 23 LEU B CA 1
ATOM 3859 C C . LEU B 1 23 ? 12.891 -8.133 22.469 1 28.94 23 LEU B C 1
ATOM 3861 O O . LEU B 1 23 ? 11.781 -8.672 22.5 1 28.94 23 LEU B O 1
ATOM 3865 N N . SER B 1 24 ? 13.625 -8.547 23.5 1 28.67 24 SER B N 1
ATOM 3866 C CA . SER B 1 24 ? 13.156 -8.711 24.875 1 28.67 24 SER B CA 1
ATOM 3867 C C . SER B 1 24 ? 12.266 -7.551 25.297 1 28.67 24 SER B C 1
ATOM 3869 O O . SER B 1 24 ? 12.375 -6.449 24.75 1 28.67 24 SER B O 1
ATOM 3871 N N . PRO B 1 25 ? 11.109 -7.789 25.906 1 29.48 25 PRO B N 1
ATOM 3872 C CA . PRO B 1 25 ? 10.438 -6.598 26.438 1 29.48 25 PRO B CA 1
ATOM 3873 C C . PRO B 1 25 ? 11.422 -5.547 26.953 1 29.48 25 PRO B C 1
ATOM 3875 O O . PRO B 1 25 ? 12.406 -5.883 27.609 1 29.48 25 PRO B O 1
ATOM 3878 N N . ARG B 1 26 ? 11.734 -4.527 26.266 1 29.25 26 ARG B N 1
ATOM 3879 C CA . ARG B 1 26 ? 12.664 -3.506 26.734 1 29.25 26 ARG B CA 1
ATOM 3880 C C . ARG B 1 26 ? 12.555 -3.32 28.25 1 29.25 26 ARG B C 1
ATOM 3882 O O . ARG B 1 26 ? 11.477 -3.051 28.781 1 29.25 26 ARG B O 1
ATOM 3889 N N . GLU B 1 27 ? 13.312 -3.961 29.094 1 29.56 27 GLU B N 1
ATOM 3890 C CA . GLU B 1 27 ? 13.602 -3.416 30.422 1 29.56 27 GLU B CA 1
ATOM 3891 C C . GLU B 1 27 ? 13.844 -1.911 30.359 1 29.56 27 GLU B C 1
ATOM 3893 O O . GLU B 1 27 ? 14.266 -1.388 29.312 1 29.56 27 GLU B O 1
ATOM 3898 N N . ASN B 1 28 ? 13.195 -1.119 31.25 1 28.5 28 ASN B N 1
ATOM 3899 C CA . ASN B 1 28 ? 13.539 0.282 31.469 1 28.5 28 ASN B CA 1
ATOM 3900 C C . ASN B 1 28 ? 15.039 0.518 31.344 1 28.5 28 ASN B C 1
ATOM 3902 O O . ASN B 1 28 ? 15.805 0.218 32.25 1 28.5 28 ASN B O 1
ATOM 3906 N N . LEU B 1 29 ? 15.625 0.284 30.281 1 29.75 29 LEU B N 1
ATOM 3907 C CA . LEU B 1 29 ? 17.078 0.453 30.219 1 29.75 29 LEU B CA 1
ATOM 3908 C C . LEU B 1 29 ? 17.5 1.707 30.969 1 29.75 29 LEU B C 1
ATOM 3910 O O . LEU B 1 29 ? 18.703 1.947 31.156 1 29.75 29 LEU B O 1
ATOM 3914 N N . LEU B 1 30 ? 17.031 3 30.531 1 28.17 30 LEU B N 1
ATOM 3915 C CA . LEU B 1 30 ? 17.656 4.066 31.312 1 28.17 30 LEU B CA 1
ATOM 3916 C C . LEU B 1 30 ? 17.391 3.891 32.781 1 28.17 30 LEU B C 1
ATOM 3918 O O . LEU B 1 30 ? 16.266 3.578 33.188 1 28.17 30 LEU B O 1
ATOM 3922 N N . GLY B 1 31 ? 18.219 3.428 33.625 1 30.73 31 GLY B N 1
ATOM 3923 C CA . GLY B 1 31 ? 18.266 3.531 35.094 1 30.73 31 GLY B CA 1
ATOM 3924 C C . GLY B 1 31 ? 17.359 4.621 35.625 1 30.73 31 GLY B C 1
ATOM 3925 O O . GLY B 1 31 ? 16.906 4.543 36.781 1 30.73 31 GLY B O 1
ATOM 3926 N N . GLY B 1 32 ? 17.844 5.969 35.406 1 30.42 32 GLY B N 1
ATOM 3927 C CA . GLY B 1 32 ? 17.203 7.027 36.156 1 30.42 32 GLY B CA 1
ATOM 3928 C C . GLY B 1 32 ? 15.703 7.09 35.938 1 30.42 32 GLY B C 1
ATOM 3929 O O . GLY B 1 32 ? 15.133 6.23 35.281 1 30.42 32 GLY B O 1
ATOM 3930 N N . GLU B 1 33 ? 15.203 8.461 35.969 1 31.95 33 GLU B N 1
ATOM 3931 C CA . GLU B 1 33 ? 13.797 8.875 35.969 1 31.95 33 GLU B CA 1
ATOM 3932 C C . GLU B 1 33 ? 13.023 8.242 34.844 1 31.95 33 GLU B C 1
ATOM 3934 O O . GLU B 1 33 ? 13.586 7.93 33.781 1 31.95 33 GLU B O 1
ATOM 3939 N N . PRO B 1 34 ? 11.812 7.789 35.188 1 32.53 34 PRO B N 1
ATOM 3940 C CA . PRO B 1 34 ? 10.836 7.199 34.281 1 32.53 34 PRO B CA 1
ATOM 3941 C C . PRO B 1 34 ? 10.898 7.812 32.875 1 32.53 34 PRO B C 1
ATOM 3943 O O . PRO B 1 34 ? 10.602 9 32.688 1 32.53 34 PRO B O 1
ATOM 3946 N N . VAL B 1 35 ? 12 7.855 32.188 1 34.88 35 VAL B N 1
ATOM 3947 C CA . VAL B 1 35 ? 11.797 8.133 30.766 1 34.88 35 VAL B CA 1
ATOM 3948 C C . VAL B 1 35 ? 10.414 7.629 30.328 1 34.88 35 VAL B C 1
ATOM 3950 O O . VAL B 1 35 ? 9.898 6.664 30.906 1 34.88 35 VAL B O 1
ATOM 3953 N N . GLY B 1 36 ? 9.672 8.422 29.5 1 41.06 36 GLY B N 1
ATOM 3954 C CA . GLY B 1 36 ? 8.328 8.039 29.094 1 41.06 36 GLY B CA 1
ATOM 3955 C C . GLY B 1 36 ? 8.211 6.562 28.75 1 41.06 36 GLY B C 1
ATOM 3956 O O . GLY B 1 36 ? 9.195 5.926 28.375 1 41.06 36 GLY B O 1
ATOM 3957 N N . LYS B 1 37 ? 7.395 5.812 29.453 1 44.69 37 LYS B N 1
ATOM 3958 C CA . LYS B 1 37 ? 7.02 4.402 29.5 1 44.69 37 LYS B CA 1
ATOM 3959 C C . LYS B 1 37 ? 7.211 3.736 28.141 1 44.69 37 LYS B C 1
ATOM 3961 O O . LYS B 1 37 ? 7.598 2.568 28.062 1 44.69 37 LYS B O 1
ATOM 3966 N N . PHE B 1 38 ? 6.887 4.473 27 1 57 38 PHE B N 1
ATOM 3967 C CA . PHE B 1 38 ? 6.738 3.73 25.75 1 57 38 PHE B CA 1
ATOM 3968 C C . PHE B 1 38 ? 7.898 4.02 24.812 1 57 38 PHE B C 1
ATOM 3970 O O . PHE B 1 38 ? 7.852 3.658 23.625 1 57 38 PHE B O 1
ATOM 3977 N N . GLY B 1 39 ? 9.125 4.602 25.266 1 74.75 39 GLY B N 1
ATOM 3978 C CA . GLY B 1 39 ? 10.398 4.785 24.594 1 74.75 39 GLY B CA 1
ATOM 3979 C C . GLY B 1 39 ? 10.477 6.09 23.812 1 74.75 39 GLY B C 1
ATOM 3980 O O . GLY B 1 39 ? 11.57 6.602 23.562 1 74.75 39 GLY B O 1
ATOM 3981 N N . VAL B 1 40 ? 9.336 6.758 23.625 1 91.5 40 VAL B N 1
ATOM 3982 C CA . VAL B 1 40 ? 9.414 8.023 22.891 1 91.5 40 VAL B CA 1
ATOM 3983 C C . VAL B 1 40 ? 9.648 9.164 23.875 1 91.5 40 VAL B C 1
ATOM 3985 O O . VAL B 1 40 ? 8.844 9.391 24.781 1 91.5 40 VAL B O 1
ATOM 3988 N N . PRO B 1 41 ? 10.695 9.953 23.719 1 94.5 41 PRO B N 1
ATOM 3989 C CA . PRO B 1 41 ? 10.977 11.047 24.641 1 94.5 41 PRO B CA 1
ATOM 3990 C C . PRO B 1 41 ? 9.914 12.141 24.609 1 94.5 41 PRO B C 1
ATOM 3992 O O . PRO B 1 41 ? 9.344 12.422 23.562 1 94.5 41 PRO B O 1
ATOM 3995 N N . HIS B 1 42 ? 9.672 12.648 25.781 1 95.5 42 HIS B N 1
ATOM 3996 C CA . HIS B 1 42 ? 8.773 13.781 25.953 1 95.5 42 HIS B CA 1
ATOM 3997 C C . HIS B 1 42 ? 9.477 14.945 26.641 1 95.5 42 HIS B C 1
ATOM 3999 O O . HIS B 1 42 ? 10.281 14.734 27.562 1 95.5 42 HIS B O 1
ATOM 4005 N N . LEU B 1 43 ? 9.164 16.141 26.25 1 95.94 43 LEU B N 1
ATOM 4006 C CA . LEU B 1 43 ? 9.828 17.328 26.766 1 95.94 43 LEU B CA 1
ATOM 4007 C C . LEU B 1 43 ? 9.664 17.422 28.281 1 95.94 43 LEU B C 1
ATOM 4009 O O . LEU B 1 43 ? 10.531 17.969 28.969 1 95.94 43 LEU B O 1
ATOM 4013 N N . ARG B 1 44 ? 8.602 16.875 28.812 1 93.06 44 ARG B N 1
ATOM 4014 C CA . ARG B 1 44 ? 8.336 16.906 30.25 1 93.06 44 ARG B CA 1
ATOM 4015 C C . ARG B 1 44 ? 9.422 16.172 31.031 1 93.06 44 ARG B C 1
ATOM 4017 O O . ARG B 1 44 ? 9.609 16.406 32.219 1 93.06 44 ARG B O 1
ATOM 4024 N N . GLN B 1 45 ? 10.07 15.336 30.391 1 91.31 45 GLN B N 1
ATOM 4025 C CA . GLN B 1 45 ? 11.148 14.578 31.016 1 91.31 45 GLN B CA 1
ATOM 4026 C C . GLN B 1 45 ? 12.375 15.453 31.234 1 91.31 45 GLN B C 1
ATOM 4028 O O . GLN B 1 45 ? 13.211 15.156 32.094 1 91.31 45 GLN B O 1
ATOM 4033 N N . PHE B 1 46 ? 12.453 16.5 30.516 1 93.12 46 PHE B N 1
ATOM 4034 C CA . PHE B 1 46 ? 13.695 17.281 30.5 1 93.12 46 PHE B CA 1
ATOM 4035 C C . PHE B 1 46 ? 13.469 18.672 31.062 1 93.12 46 PHE B C 1
ATOM 4037 O O . PHE B 1 46 ? 14.414 19.359 31.453 1 93.12 46 PHE B O 1
ATOM 4044 N N . PHE B 1 47 ? 12.234 19.094 31 1 92.94 47 PHE B N 1
ATOM 4045 C CA . PHE B 1 47 ? 11.914 20.453 31.422 1 92.94 47 PHE B CA 1
ATOM 4046 C C . PHE B 1 47 ? 10.852 20.438 32.5 1 92.94 47 PHE B C 1
ATOM 4048 O O . PHE B 1 47 ? 9.836 19.75 32.406 1 92.94 47 PHE B O 1
ATOM 4055 N N . GLU B 1 48 ? 11.031 21.141 33.531 1 87.38 48 GLU B N 1
ATOM 4056 C CA . GLU B 1 48 ? 10.141 21.172 34.688 1 87.38 48 GLU B CA 1
ATOM 4057 C C . GLU B 1 48 ? 8.859 21.938 34.344 1 87.38 48 GLU B C 1
ATOM 4059 O O . GLU B 1 48 ? 7.785 21.578 34.844 1 87.38 48 GLU B O 1
ATOM 4064 N N . HIS B 1 49 ? 8.992 22.984 33.594 1 87.5 49 HIS B N 1
ATOM 4065 C CA . HIS B 1 49 ? 7.836 23.812 33.281 1 87.5 49 HIS B CA 1
ATOM 4066 C C . HIS B 1 49 ? 7.473 23.734 31.812 1 87.5 49 HIS B C 1
ATOM 4068 O O . HIS B 1 49 ? 8.078 24.406 30.969 1 87.5 49 HIS B O 1
ATOM 4074 N N . ILE B 1 50 ? 6.586 22.844 31.5 1 89.12 50 ILE B N 1
ATOM 4075 C CA . ILE B 1 50 ? 6.078 22.703 30.141 1 89.12 50 ILE B CA 1
ATOM 4076 C C . ILE B 1 50 ? 4.59 23.047 30.109 1 89.12 50 ILE B C 1
ATOM 4078 O O . ILE B 1 50 ? 3.891 22.891 31.109 1 89.12 50 ILE B O 1
ATOM 4082 N N . GLY B 1 51 ? 4.156 23.562 29.078 1 88.88 51 GLY B N 1
ATOM 4083 C CA . GLY B 1 51 ? 2.76 23.938 28.938 1 88.88 51 GLY B CA 1
ATOM 4084 C C . GLY B 1 51 ? 1.826 22.734 28.875 1 88.88 51 GLY B C 1
ATOM 4085 O O . GLY B 1 51 ? 2.262 21.609 28.609 1 88.88 51 GLY B O 1
ATOM 4086 N N . ARG B 1 52 ? 0.594 22.969 29.297 1 92.69 52 ARG B N 1
ATOM 4087 C CA . ARG B 1 52 ? -0.523 22.031 29.141 1 92.69 52 ARG B CA 1
ATOM 4088 C C . ARG B 1 52 ? -1.767 22.766 28.641 1 92.69 52 ARG B C 1
ATOM 4090 O O . ARG B 1 52 ? -2.617 23.172 29.422 1 92.69 52 ARG B O 1
ATOM 4097 N N . PHE B 1 53 ? -1.872 22.844 27.422 1 94.44 53 PHE B N 1
ATOM 4098 C CA . PHE B 1 53 ? -2.953 23.594 26.781 1 94.44 53 PHE B CA 1
ATOM 4099 C C . PHE B 1 53 ? -3.973 22.656 26.156 1 94.44 53 PHE B C 1
ATOM 4101 O O . PHE B 1 53 ? -3.604 21.641 25.578 1 94.44 53 PHE B O 1
ATOM 4108 N N . PRO B 1 54 ? -5.215 22.953 26.266 1 91.62 54 PRO B N 1
ATOM 4109 C CA . PRO B 1 54 ? -6.211 22.109 25.594 1 91.62 54 PRO B CA 1
ATOM 4110 C C . PRO B 1 54 ? -6.102 22.172 24.078 1 91.62 54 PRO B C 1
ATOM 4112 O O . PRO B 1 54 ? -5.879 23.234 23.516 1 91.62 54 PRO B O 1
ATOM 4115 N N . SER B 1 55 ? -6.23 21.016 23.469 1 89.81 55 SER B N 1
ATOM 4116 C CA . SER B 1 55 ? -6.188 20.938 22 1 89.81 55 SER B CA 1
ATOM 4117 C C . SER B 1 55 ? -7.348 21.703 21.375 1 89.81 55 SER B C 1
ATOM 4119 O O . SER B 1 55 ? -8.469 21.656 21.891 1 89.81 55 SER B O 1
ATOM 4121 N N . PRO B 1 56 ? -7.09 22.391 20.328 1 86.38 56 PRO B N 1
ATOM 4122 C CA . PRO B 1 56 ? -8.188 23.062 19.625 1 86.38 56 PRO B CA 1
ATOM 4123 C C . PRO B 1 56 ? -9.219 22.078 19.078 1 86.38 56 PRO B C 1
ATOM 4125 O O . PRO B 1 56 ? -10.344 22.484 18.75 1 86.38 56 PRO B O 1
ATOM 4128 N N . LEU B 1 57 ? -8.852 20.859 18.984 1 80.44 57 LEU B N 1
ATOM 4129 C CA . LEU B 1 57 ? -9.742 19.828 18.484 1 80.44 57 LEU B CA 1
ATOM 4130 C C . LEU B 1 57 ? -10.867 19.531 19.469 1 80.44 57 LEU B C 1
ATOM 4132 O O . LEU B 1 57 ? -11.867 18.906 19.109 1 80.44 57 LEU B O 1
ATOM 4136 N N . LEU B 1 58 ? -10.68 19.859 20.719 1 76.31 58 LEU B N 1
ATOM 4137 C CA . LEU B 1 58 ? -11.711 19.672 21.734 1 76.31 58 LEU B CA 1
ATOM 4138 C C . LEU B 1 58 ? -12.938 20.516 21.438 1 76.31 58 LEU B C 1
ATOM 4140 O O . LEU B 1 58 ? -14.062 20.094 21.688 1 76.31 58 LEU B O 1
ATOM 4144 N N . THR B 1 59 ? -12.773 21.688 21.109 1 66.75 59 THR B N 1
ATOM 4145 C CA . THR B 1 59 ? -13.875 22.625 20.891 1 66.75 59 THR B CA 1
ATOM 4146 C C . THR B 1 59 ? -14.344 22.594 19.438 1 66.75 59 THR B C 1
ATOM 4148 O O . THR B 1 59 ? -15.406 23.125 19.109 1 66.75 59 THR B O 1
ATOM 4151 N N . ALA B 1 60 ? -13.5 22.094 18.656 1 57.41 60 ALA B N 1
ATOM 4152 C CA . ALA B 1 60 ? -13.875 22.078 17.25 1 57.41 60 ALA B CA 1
ATOM 4153 C C . ALA B 1 60 ? -15.031 21.109 17 1 57.41 60 ALA B C 1
ATOM 4155 O O . ALA B 1 60 ? -15.359 20.797 15.844 1 57.41 60 ALA B O 1
ATOM 4156 N N . THR B 1 61 ? -15.648 20.516 18.062 1 50.56 61 THR B N 1
ATOM 4157 C CA . THR B 1 61 ? -16.734 19.547 17.938 1 50.56 61 THR B CA 1
ATOM 4158 C C . THR B 1 61 ? -17.672 19.922 16.797 1 50.56 61 THR B C 1
ATOM 4160 O O . THR B 1 61 ? -18.219 19.031 16.125 1 50.56 61 THR B O 1
ATOM 4163 N N . GLU B 1 62 ? -18 21.141 16.719 1 46.25 62 GLU B N 1
ATOM 4164 C CA . GLU B 1 62 ? -18.969 21.453 15.672 1 46.25 62 GLU B CA 1
ATOM 4165 C C . GLU B 1 62 ? -18.391 21.156 14.289 1 46.25 62 GLU B C 1
ATOM 4167 O O . GLU B 1 62 ? -19.109 20.703 13.398 1 46.25 62 GLU B O 1
ATOM 4172 N N . THR B 1 63 ? -17.359 21.75 14.062 1 44.5 63 THR B N 1
ATOM 4173 C CA . THR B 1 63 ? -16.812 21.688 12.719 1 44.5 63 THR B CA 1
ATOM 4174 C C . THR B 1 63 ? -16.141 20.344 12.453 1 44.5 63 THR B C 1
ATOM 4176 O O . THR B 1 63 ? -16.25 19.797 11.359 1 44.5 63 THR B O 1
ATOM 4179 N N . HIS B 1 64 ? -15.188 20.078 13.398 1 47.06 64 HIS B N 1
ATOM 4180 C CA . HIS B 1 64 ? -14.352 18.891 13.195 1 47.06 64 HIS B CA 1
ATOM 4181 C C . HIS B 1 64 ? -14.742 17.766 14.141 1 47.06 64 HIS B C 1
ATOM 4183 O O . HIS B 1 64 ? -14.43 17.812 15.336 1 47.06 64 HIS B O 1
ATOM 4189 N N . SER B 1 65 ? -15.977 17.484 14.203 1 42.59 65 SER B N 1
ATOM 4190 C CA . SER B 1 65 ? -16.281 16.328 15.039 1 42.59 65 SER B CA 1
ATOM 4191 C C . SER B 1 65 ? -15.07 15.398 15.156 1 42.59 65 SER B C 1
ATOM 4193 O O . SER B 1 65 ? -15.164 14.211 14.812 1 42.59 65 SER B O 1
ATOM 4195 N N . LEU B 1 66 ? -13.945 16 15.07 1 45.88 66 LEU B N 1
ATOM 4196 C CA . LEU B 1 66 ? -12.789 15.172 15.406 1 45.88 66 LEU B CA 1
ATOM 4197 C C . LEU B 1 66 ? -12.891 14.641 16.828 1 45.88 66 LEU B C 1
ATOM 4199 O O . LEU B 1 66 ? -12.18 15.109 17.719 1 45.88 66 LEU B O 1
ATOM 4203 N N . GLY B 1 67 ? -14.055 15.039 17.5 1 42.12 67 GLY B N 1
ATOM 4204 C CA . GLY B 1 67 ? -14.172 14.695 18.906 1 42.12 67 GLY B CA 1
ATOM 4205 C C . GLY B 1 67 ? -13.281 13.539 19.312 1 42.12 67 GLY B C 1
ATOM 4206 O O . GLY B 1 67 ? -12.086 13.719 19.562 1 42.12 67 GLY B O 1
ATOM 4207 N N . ARG B 1 68 ? -13.906 12.32 19.5 1 50.09 68 ARG B N 1
ATOM 4208 C CA . ARG B 1 68 ? -13.734 11.203 20.422 1 50.09 68 ARG B CA 1
ATOM 4209 C C . ARG B 1 68 ? -12.453 10.438 20.125 1 50.09 68 ARG B C 1
ATOM 4211 O O . ARG B 1 68 ? -12.219 9.367 20.688 1 50.09 68 ARG B O 1
ATOM 4218 N N . SER B 1 69 ? -11.562 11.031 19.188 1 68.69 69 SER B N 1
ATOM 4219 C CA . SER B 1 69 ? -10.641 9.93 18.969 1 68.69 69 SER B CA 1
ATOM 4220 C C . SER B 1 69 ? -9.227 10.281 19.406 1 68.69 69 SER B C 1
ATOM 4222 O O . SER B 1 69 ? -8.258 10.008 18.703 1 68.69 69 SER B O 1
ATOM 4224 N N . PHE B 1 70 ? -9.125 11.109 20.531 1 86.25 70 PHE B N 1
ATOM 4225 C CA . PHE B 1 70 ? -7.785 11.312 21.078 1 86.25 70 PHE B CA 1
ATOM 4226 C C . PHE B 1 70 ? -7.148 9.984 21.453 1 86.25 70 PHE B C 1
ATOM 4228 O O . PHE B 1 70 ? -7.84 9.055 21.875 1 86.25 70 PHE B O 1
ATOM 4235 N N . ILE B 1 71 ? -5.895 10.055 21.25 1 88.5 71 ILE B N 1
ATOM 4236 C CA . ILE B 1 71 ? -5.145 8.836 21.562 1 88.5 71 ILE B CA 1
ATOM 4237 C C . ILE B 1 71 ? -4.461 8.984 22.906 1 88.5 71 ILE B C 1
ATOM 4239 O O . ILE B 1 71 ? -3.697 9.93 23.125 1 88.5 71 ILE B O 1
ATOM 4243 N N . PRO B 1 72 ? -4.805 8.086 23.797 1 87.12 72 PRO B N 1
ATOM 4244 C CA . PRO B 1 72 ? -4.066 8.117 25.062 1 87.12 72 PRO B CA 1
ATOM 4245 C C . PRO B 1 72 ? -2.598 7.734 24.906 1 87.12 72 PRO B C 1
ATOM 4247 O O . PRO B 1 72 ? -2.238 7.039 23.953 1 87.12 72 PRO B O 1
ATOM 4250 N N . ASP B 1 73 ? -1.799 8.148 25.828 1 88.38 73 ASP B N 1
ATOM 4251 C CA . ASP B 1 73 ? -0.355 7.965 25.719 1 88.38 73 ASP B CA 1
ATOM 4252 C C . ASP B 1 73 ? 0.024 6.496 25.906 1 88.38 73 ASP B C 1
ATOM 4254 O O . ASP B 1 73 ? 1.126 6.082 25.531 1 88.38 73 ASP B O 1
ATOM 4258 N N . ASP B 1 74 ? -0.871 5.742 26.438 1 86.56 74 ASP B N 1
ATOM 4259 C CA . ASP B 1 74 ? -0.529 4.352 26.719 1 86.56 74 ASP B CA 1
ATOM 4260 C C . ASP B 1 74 ? -1.046 3.434 25.609 1 86.56 74 ASP B C 1
ATOM 4262 O O . ASP B 1 74 ? -0.927 2.209 25.703 1 86.56 74 ASP B O 1
ATOM 4266 N N . GLU B 1 75 ? -1.597 4.016 24.641 1 89.31 75 GLU B N 1
ATOM 4267 C CA . GLU B 1 75 ? -2.021 3.217 23.5 1 89.31 75 GLU B CA 1
ATOM 4268 C C . GLU B 1 75 ? -0.845 2.9 22.578 1 89.31 75 GLU B C 1
ATOM 4270 O O . GLU B 1 75 ? -0.092 3.799 22.188 1 89.31 75 GLU B O 1
ATOM 4275 N N . THR B 1 76 ? -0.684 1.591 22.312 1 90.19 76 THR B N 1
ATOM 4276 C CA . THR B 1 76 ? 0.468 1.142 21.547 1 90.19 76 THR B CA 1
ATOM 4277 C C . THR B 1 76 ? 0.034 0.189 20.438 1 90.19 76 THR B C 1
ATOM 4279 O O . THR B 1 76 ? -1.117 -0.248 20.391 1 90.19 76 THR B O 1
ATOM 4282 N N . VAL B 1 77 ? 0.877 0.002 19.453 1 91.25 77 VAL B N 1
ATOM 4283 C CA . VAL B 1 77 ? 0.696 -0.946 18.359 1 91.25 77 VAL B CA 1
ATOM 4284 C C . VAL B 1 77 ? 1.739 -2.057 18.469 1 91.25 77 VAL B C 1
ATOM 4286 O O . VAL B 1 77 ? 2.932 -1.784 18.625 1 91.25 77 VAL B O 1
ATOM 4289 N N . LEU B 1 78 ? 1.272 -3.279 18.359 1 87.19 78 LEU B N 1
ATOM 4290 C CA . LEU B 1 78 ? 2.172 -4.426 18.406 1 87.19 78 LEU B CA 1
ATOM 4291 C C . LEU B 1 78 ? 2.951 -4.562 17.109 1 87.19 78 LEU B C 1
ATOM 4293 O O . LEU B 1 78 ? 2.398 -4.352 16.031 1 87.19 78 LEU B O 1
ATOM 4297 N N . VAL B 1 79 ? 4.262 -4.906 17.234 1 87.25 79 VAL B N 1
ATOM 4298 C CA . VAL B 1 79 ? 5.129 -5.059 16.062 1 87.25 79 VAL B CA 1
ATOM 4299 C C . VAL B 1 79 ? 5.156 -6.52 15.625 1 87.25 79 VAL B C 1
ATOM 4301 O O . VAL B 1 79 ? 4.918 -6.824 14.453 1 87.25 79 VAL B O 1
ATOM 4304 N N . ASP B 1 80 ? 5.5 -7.402 16.531 1 86.12 80 ASP B N 1
ATOM 4305 C CA . ASP B 1 80 ? 5.574 -8.828 16.25 1 86.12 80 ASP B CA 1
ATOM 4306 C C . ASP B 1 80 ? 4.211 -9.492 16.422 1 86.12 80 ASP B C 1
ATOM 4308 O O . ASP B 1 80 ? 3.805 -9.82 17.531 1 86.12 80 ASP B O 1
ATOM 4312 N N . ILE B 1 81 ? 3.607 -9.75 15.312 1 88.69 81 ILE B N 1
ATOM 4313 C CA . ILE B 1 81 ? 2.213 -10.156 15.438 1 88.69 81 ILE B CA 1
ATOM 4314 C C . ILE B 1 81 ? 2.033 -11.562 14.883 1 88.69 81 ILE B C 1
ATOM 4316 O O . ILE B 1 81 ? 0.913 -12.078 14.82 1 88.69 81 ILE B O 1
ATOM 4320 N N . VAL B 1 82 ? 3.078 -12.188 14.281 1 87.88 82 VAL B N 1
ATOM 4321 C CA . VAL B 1 82 ? 3.051 -13.609 13.945 1 87.88 82 VAL B CA 1
ATOM 4322 C C . VAL B 1 82 ? 3.279 -14.445 15.203 1 87.88 82 VAL B C 1
ATOM 4324 O O . VAL B 1 82 ? 4.305 -14.297 15.875 1 87.88 82 VAL B O 1
ATOM 4327 N N . THR B 1 83 ? 2.316 -15.195 15.562 1 84.5 83 THR B N 1
ATOM 4328 C CA . THR B 1 83 ? 2.355 -15.945 16.812 1 84.5 83 THR B CA 1
ATOM 4329 C C . THR B 1 83 ? 1.999 -17.406 16.578 1 84.5 83 THR B C 1
ATOM 4331 O O . THR B 1 83 ? 1.767 -17.828 15.445 1 84.5 83 THR B O 1
ATOM 4334 N N . ARG B 1 84 ? 2.168 -18.172 17.609 1 81.81 84 ARG B N 1
ATOM 4335 C CA . ARG B 1 84 ? 1.681 -19.547 17.641 1 81.81 84 ARG B CA 1
ATOM 4336 C C . ARG B 1 84 ? 0.385 -19.656 18.422 1 81.81 84 ARG B C 1
ATOM 4338 O O . ARG B 1 84 ? 0.266 -19.078 19.516 1 81.81 84 ARG B O 1
ATOM 4345 N N . TRP B 1 85 ? -0.422 -20.328 17.766 1 77.12 85 TRP B N 1
ATOM 4346 C CA . TRP B 1 85 ? -1.743 -20.438 18.375 1 77.12 85 TRP B CA 1
ATOM 4347 C C . TRP B 1 85 ? -1.637 -20.906 19.828 1 77.12 85 TRP B C 1
ATOM 4349 O O . TRP B 1 85 ? -0.942 -21.875 20.125 1 77.12 85 TRP B O 1
ATOM 4359 N N . GLY B 1 86 ? -2.332 -20.234 20.703 1 64.44 86 GLY B N 1
ATOM 4360 C CA . GLY B 1 86 ? -2.457 -20.641 22.094 1 64.44 86 GLY B CA 1
ATOM 4361 C C . GLY B 1 86 ? -1.244 -20.297 22.938 1 64.44 86 GLY B C 1
ATOM 4362 O O . GLY B 1 86 ? -1.239 -20.5 24.141 1 64.44 86 GLY B O 1
ATOM 4363 N N . GLU B 1 87 ? -0.205 -19.781 22.281 1 67.94 87 GLU B N 1
ATOM 4364 C CA . GLU B 1 87 ? 1.006 -19.438 23.016 1 67.94 87 GLU B CA 1
ATOM 4365 C C . GLU B 1 87 ? 1.153 -17.922 23.156 1 67.94 87 GLU B C 1
ATOM 4367 O O . GLU B 1 87 ? 0.865 -17.172 22.234 1 67.94 87 GLU B O 1
ATOM 4372 N N . PRO B 1 88 ? 1.367 -17.672 24.422 1 65.88 88 PRO B N 1
ATOM 4373 C CA . PRO B 1 88 ? 1.693 -16.234 24.547 1 65.88 88 PRO B CA 1
ATOM 4374 C C . PRO B 1 88 ? 2.945 -15.859 23.75 1 65.88 88 PRO B C 1
ATOM 4376 O O . PRO B 1 88 ? 3.895 -16.641 23.672 1 65.88 88 PRO B O 1
ATOM 4379 N N . SER B 1 89 ? 2.832 -14.828 23.031 1 70.38 89 SER B N 1
ATOM 4380 C CA . SER B 1 89 ? 3.979 -14.391 22.25 1 70.38 89 SER B CA 1
ATOM 4381 C C . SER B 1 89 ? 4.379 -12.961 22.609 1 70.38 89 SER B C 1
ATOM 4383 O O . SER B 1 89 ? 3.523 -12.078 22.719 1 70.38 89 SER B O 1
ATOM 4385 N N . PRO B 1 90 ? 5.672 -12.828 22.984 1 71.25 90 PRO B N 1
ATOM 4386 C CA . PRO B 1 90 ? 6.145 -11.461 23.203 1 71.25 90 PRO B CA 1
ATOM 4387 C C . PRO B 1 90 ? 6.141 -10.633 21.922 1 71.25 90 PRO B C 1
ATOM 4389 O O . PRO B 1 90 ? 6.305 -11.18 20.828 1 71.25 90 PRO B O 1
ATOM 4392 N N . SER B 1 91 ? 5.77 -9.344 22.094 1 80.06 91 SER B N 1
ATOM 4393 C CA . SER B 1 91 ? 5.797 -8.438 20.953 1 80.06 91 SER B CA 1
ATOM 4394 C C . SER B 1 91 ? 6.383 -7.082 21.328 1 80.06 91 SER B C 1
ATOM 4396 O O . SER B 1 91 ? 6.098 -6.559 22.406 1 80.06 91 SER B O 1
ATOM 4398 N N . ARG B 1 92 ? 7.344 -6.605 20.5 1 82.38 92 ARG B N 1
ATOM 4399 C CA . ARG B 1 92 ? 7.668 -5.184 20.594 1 82.38 92 ARG B CA 1
ATOM 4400 C C . ARG B 1 92 ? 6.43 -4.324 20.359 1 82.38 92 ARG B C 1
ATOM 4402 O O . ARG B 1 92 ? 5.449 -4.781 19.766 1 82.38 92 ARG B O 1
ATOM 4409 N N . GLU B 1 93 ? 6.383 -3.172 20.922 1 86.88 93 GLU B N 1
ATOM 4410 C CA . GLU B 1 93 ? 5.277 -2.244 20.703 1 86.88 93 GLU B CA 1
ATOM 4411 C C . GLU B 1 93 ? 5.773 -0.804 20.609 1 86.88 93 GLU B C 1
ATOM 4413 O O . GLU B 1 93 ? 6.77 -0.445 21.25 1 86.88 93 GLU B O 1
ATOM 4418 N N . TYR B 1 94 ? 5.152 -0.033 19.875 1 91.19 94 TYR B N 1
ATOM 4419 C CA . TYR B 1 94 ? 5.441 1.391 19.75 1 91.19 94 TYR B CA 1
ATOM 4420 C C . TYR B 1 94 ? 4.191 2.225 20 1 91.19 94 TYR B C 1
ATOM 4422 O O . TYR B 1 94 ? 3.07 1.758 19.797 1 91.19 94 TYR B O 1
ATOM 4430 N N . MET B 1 95 ? 4.434 3.428 20.438 1 93.56 95 MET B N 1
ATOM 4431 C CA . MET B 1 95 ? 3.34 4.34 20.766 1 93.56 95 MET B CA 1
ATOM 4432 C C . MET B 1 95 ? 2.545 4.699 19.516 1 93.56 95 MET B C 1
ATOM 4434 O O . MET B 1 95 ? 3.125 4.984 18.469 1 93.56 95 MET B O 1
ATOM 4438 N N . ARG B 1 96 ? 1.235 4.633 19.656 1 93.44 96 ARG B N 1
ATOM 4439 C CA . ARG B 1 96 ? 0.354 4.973 18.547 1 93.44 96 ARG B CA 1
ATOM 4440 C C . ARG B 1 96 ? 0.36 6.477 18.281 1 93.44 96 ARG B C 1
ATOM 4442 O O . ARG B 1 96 ? 0.358 7.273 19.219 1 93.44 96 ARG B O 1
ATOM 4449 N N . SER B 1 97 ? 0.411 6.859 17 1 94.19 97 SER B N 1
ATOM 4450 C CA . SER B 1 97 ? 0.355 8.266 16.625 1 94.19 97 SER B CA 1
ATOM 4451 C C . SER B 1 97 ? -1.078 8.789 16.641 1 94.19 97 SER B C 1
ATOM 4453 O O . SER B 1 97 ? -2.023 8.023 16.438 1 94.19 97 SER B O 1
ATOM 4455 N N . GLY B 1 98 ? -1.265 10.117 16.828 1 91.25 98 GLY B N 1
ATOM 4456 C CA . GLY B 1 98 ? -2.566 10.766 16.828 1 91.25 98 GLY B CA 1
ATOM 4457 C C . GLY B 1 98 ? -2.633 11.984 17.719 1 91.25 98 GLY B C 1
ATOM 4458 O O . GLY B 1 98 ? -1.671 12.297 18.438 1 91.25 98 GLY B O 1
ATOM 4459 N N . PRO B 1 99 ? -3.695 12.641 17.641 1 91.5 99 PRO B N 1
ATOM 4460 C CA . PRO B 1 99 ? -3.846 13.852 18.453 1 91.5 99 PRO B CA 1
ATOM 4461 C C . PRO B 1 99 ? -3.986 13.555 19.938 1 91.5 99 PRO B C 1
ATOM 4463 O O . PRO B 1 99 ? -4.551 12.523 20.312 1 91.5 99 PRO B O 1
ATOM 4466 N N . ARG B 1 100 ? -3.387 14.383 20.734 1 91.88 100 ARG B N 1
ATOM 4467 C CA . ARG B 1 100 ? -3.557 14.32 22.172 1 91.88 100 ARG B CA 1
ATOM 4468 C C . ARG B 1 100 ? -4.469 15.438 22.672 1 91.88 100 ARG B C 1
ATOM 4470 O O . ARG B 1 100 ? -4.574 16.484 22.031 1 91.88 100 ARG B O 1
ATOM 4477 N N . GLU B 1 101 ? -5.047 15.172 23.781 1 89.75 101 GLU B N 1
ATOM 4478 C CA . GLU B 1 101 ? -6 16.109 24.375 1 89.75 101 GLU B CA 1
ATOM 4479 C C . GLU B 1 101 ? -5.309 17.406 24.797 1 89.75 101 GLU B C 1
ATOM 4481 O O . GLU B 1 101 ? -5.891 18.484 24.703 1 89.75 101 GLU B O 1
ATOM 4486 N N . PHE B 1 102 ? -4.098 17.219 25.25 1 93.12 102 PHE B N 1
ATOM 4487 C CA . PHE B 1 102 ? -3.361 18.391 25.734 1 93.12 102 PHE B CA 1
ATOM 4488 C C . PHE B 1 102 ? -2.076 18.578 24.938 1 93.12 102 PHE B C 1
ATOM 4490 O O . PHE B 1 102 ? -1.452 17.609 24.5 1 93.12 102 PHE B O 1
ATOM 4497 N N . LEU B 1 103 ? -1.724 19.859 24.797 1 95.62 103 LEU B N 1
ATOM 4498 C CA . LEU B 1 103 ? -0.562 20.25 24.016 1 95.62 103 LEU B CA 1
ATOM 4499 C C . LEU B 1 103 ? 0.528 20.844 24.906 1 95.62 103 LEU B C 1
ATOM 4501 O O . LEU B 1 103 ? 0.23 21.516 25.891 1 95.62 103 LEU B O 1
ATOM 4505 N N . ALA B 1 104 ? 1.71 20.609 24.516 1 96.19 104 ALA B N 1
ATOM 4506 C CA . ALA B 1 104 ? 2.846 21.172 25.25 1 96.19 104 ALA B CA 1
ATOM 4507 C C . ALA B 1 104 ? 3.123 22.609 24.797 1 96.19 104 ALA B C 1
ATOM 4509 O O . ALA B 1 104 ? 3.713 23.391 25.547 1 96.19 104 ALA B O 1
ATOM 4510 N N . PHE B 1 105 ? 2.721 22.938 23.578 1 96.12 105 PHE B N 1
ATOM 4511 C CA . PHE B 1 105 ? 2.963 24.25 23 1 96.12 105 PHE B CA 1
ATOM 4512 C C . PHE B 1 105 ? 1.649 24.969 22.734 1 96.12 105 PHE B C 1
ATOM 4514 O O . PHE B 1 105 ? 0.712 24.391 22.188 1 96.12 105 PHE B O 1
ATOM 4521 N N . HIS B 1 106 ? 1.62 26.219 23.234 1 95.56 106 HIS B N 1
ATOM 4522 C CA . HIS B 1 106 ? 0.523 27.047 22.734 1 95.56 106 HIS B CA 1
ATOM 4523 C C . HIS B 1 106 ? 0.683 27.359 21.25 1 95.56 106 HIS B C 1
ATOM 4525 O O . HIS B 1 106 ? 1.756 27.781 20.812 1 95.56 106 HIS B O 1
ATOM 4531 N N . PRO B 1 107 ? -0.338 27.141 20.484 1 94.06 107 PRO B N 1
ATOM 4532 C CA . PRO B 1 107 ? -0.229 27.297 19.031 1 94.06 107 PRO B CA 1
ATOM 4533 C C . PRO B 1 107 ? 0.35 28.641 18.625 1 94.06 107 PRO B C 1
ATOM 4535 O O . PRO B 1 107 ? 1.121 28.734 17.672 1 94.06 107 PRO B O 1
ATOM 4538 N N . GLN B 1 108 ? 0.112 29.672 19.344 1 94.31 108 GLN B N 1
ATOM 4539 C CA . GLN B 1 108 ? 0.549 31.031 19.016 1 94.31 108 GLN B CA 1
ATOM 4540 C C . GLN B 1 108 ? 2.045 31.203 19.266 1 94.31 108 GLN B C 1
ATOM 4542 O O . GLN B 1 108 ? 2.662 32.125 18.75 1 94.31 108 GLN B O 1
ATOM 4547 N N . THR B 1 109 ? 2.602 30.359 20.047 1 95.81 109 THR B N 1
ATOM 4548 C CA . THR B 1 109 ? 4.012 30.484 20.406 1 95.81 109 THR B CA 1
ATOM 4549 C C . THR B 1 109 ? 4.875 29.578 19.531 1 95.81 109 THR B C 1
ATOM 4551 O O . THR B 1 109 ? 6.105 29.625 19.625 1 95.81 109 THR B O 1
ATOM 4554 N N . VAL B 1 110 ? 4.207 28.797 18.734 1 97.56 110 VAL B N 1
ATOM 4555 C CA . VAL B 1 110 ? 4.945 27.828 17.938 1 97.56 110 VAL B CA 1
ATOM 4556 C C . VAL B 1 110 ? 5.621 28.531 16.766 1 97.56 110 VAL B C 1
ATOM 4558 O O . VAL B 1 110 ? 4.984 29.312 16.047 1 97.56 110 VAL B O 1
ATOM 4561 N N . ARG B 1 111 ? 6.879 28.344 16.641 1 98.38 111 ARG B N 1
ATOM 4562 C CA . ARG B 1 111 ? 7.684 28.641 15.461 1 98.38 111 ARG B CA 1
ATOM 4563 C C . ARG B 1 111 ? 8.352 27.391 14.914 1 98.38 111 ARG B C 1
ATOM 4565 O O . ARG B 1 111 ? 9.32 26.891 15.484 1 98.38 111 ARG B O 1
ATOM 4572 N N . ALA B 1 112 ? 7.805 26.922 13.781 1 98.69 112 ALA B N 1
ATOM 4573 C CA . ALA B 1 112 ? 8.211 25.625 13.266 1 98.69 112 ALA B CA 1
ATOM 4574 C C . ALA B 1 112 ? 9.156 25.766 12.07 1 98.69 112 ALA B C 1
ATOM 4576 O O . ALA B 1 112 ? 9.047 26.734 11.305 1 98.69 112 ALA B O 1
ATOM 4577 N N . ALA B 1 113 ? 10.109 24.859 11.945 1 98.75 113 ALA B N 1
ATOM 4578 C CA . ALA B 1 113 ? 11.008 24.766 10.797 1 98.75 113 ALA B CA 1
ATOM 4579 C C . ALA B 1 113 ? 10.922 23.391 10.148 1 98.75 113 ALA B C 1
ATOM 4581 O O . ALA B 1 113 ? 10.875 22.375 10.844 1 98.75 113 ALA B O 1
ATOM 4582 N N . ILE B 1 114 ? 10.805 23.344 8.836 1 98.75 114 ILE B N 1
ATOM 4583 C CA . ILE B 1 114 ? 10.797 22.109 8.047 1 98.75 114 ILE B CA 1
ATOM 4584 C C . ILE B 1 114 ? 12.047 22.047 7.18 1 98.75 114 ILE B C 1
ATOM 4586 O O . ILE B 1 114 ? 12.391 23.016 6.496 1 98.75 114 ILE B O 1
ATOM 4590 N N . VAL B 1 115 ? 12.781 20.922 7.207 1 97.94 115 VAL B N 1
ATOM 4591 C CA . VAL B 1 115 ? 13.977 20.781 6.375 1 97.94 115 VAL B CA 1
ATOM 4592 C C . VAL B 1 115 ? 13.969 19.406 5.699 1 97.94 115 VAL B C 1
ATOM 4594 O O . VAL B 1 115 ? 13.562 18.406 6.301 1 97.94 115 VAL B O 1
ATOM 4597 N N . THR B 1 116 ? 14.281 19.359 4.465 1 96.31 116 THR B N 1
ATOM 4598 C CA . THR B 1 116 ? 14.43 18.141 3.688 1 96.31 116 THR B CA 1
ATOM 4599 C C . THR B 1 116 ? 15.898 17.875 3.371 1 96.31 116 THR B C 1
ATOM 4601 O O . THR B 1 116 ? 16.594 18.75 2.852 1 96.31 116 THR B O 1
ATOM 4604 N N . CYS B 1 117 ? 16.344 16.672 3.656 1 94.56 117 CYS B N 1
ATOM 4605 C CA . CYS B 1 117 ? 17.75 16.344 3.471 1 94.56 117 CYS B CA 1
ATOM 4606 C C . CYS B 1 117 ? 17.906 15.078 2.627 1 94.56 117 CYS B C 1
ATOM 4608 O O . CYS B 1 117 ? 16.984 14.266 2.539 1 94.56 117 CYS B O 1
ATOM 4610 N N . GLY B 1 118 ? 19.047 14.953 1.976 1 89.81 118 GLY B N 1
ATOM 4611 C CA . GLY B 1 118 ? 19.375 13.742 1.241 1 89.81 118 GLY B CA 1
ATOM 4612 C C . GLY B 1 118 ? 18.844 13.742 -0.18 1 89.81 118 GLY B C 1
ATOM 4613 O O . GLY B 1 118 ? 18.688 14.797 -0.79 1 89.81 118 GLY B O 1
ATOM 4614 N N . GLY B 1 119 ? 18.734 12.523 -0.771 1 86.94 119 GLY B N 1
ATOM 4615 C CA . GLY B 1 119 ? 18.281 12.391 -2.146 1 86.94 119 GLY B CA 1
ATOM 4616 C C . GLY B 1 119 ? 16.797 12.664 -2.318 1 86.94 119 GLY B C 1
ATOM 4617 O O . GLY B 1 119 ? 16.047 12.664 -1.342 1 86.94 119 GLY B O 1
ATOM 4618 N N . LEU B 1 120 ? 16.438 12.828 -3.52 1 89.25 120 LEU B N 1
ATOM 4619 C CA . LEU B 1 120 ? 15.039 13.086 -3.816 1 89.25 120 LEU B CA 1
ATOM 4620 C C . LEU B 1 120 ? 14.203 11.82 -3.664 1 89.25 120 LEU B C 1
ATOM 4622 O O . LEU B 1 120 ? 14.734 10.711 -3.715 1 89.25 120 LEU B O 1
ATOM 4626 N N . CYS B 1 121 ? 13.016 12.094 -3.439 1 92.38 121 CYS B N 1
ATOM 4627 C CA . CYS B 1 121 ? 12.016 11.047 -3.258 1 92.38 121 CYS B CA 1
ATOM 4628 C C . CYS B 1 121 ? 10.625 11.555 -3.611 1 92.38 121 CYS B C 1
ATOM 4630 O O . CYS B 1 121 ? 10.266 12.688 -3.268 1 92.38 121 CYS B O 1
ATOM 4632 N N . PRO B 1 122 ? 9.883 10.703 -4.363 1 95.19 122 PRO B N 1
ATOM 4633 C CA . PRO B 1 122 ? 8.492 11.141 -4.574 1 95.19 122 PRO B CA 1
ATOM 4634 C C . PRO B 1 122 ? 7.73 11.328 -3.266 1 95.19 122 PRO B C 1
ATOM 4636 O O . PRO B 1 122 ? 7.789 10.469 -2.381 1 95.19 122 PRO B O 1
ATOM 4639 N N . GLY B 1 123 ? 7 12.484 -3.119 1 96.31 123 GLY B N 1
ATOM 4640 C CA . GLY B 1 123 ? 6.137 12.688 -1.966 1 96.31 123 GLY B CA 1
ATOM 4641 C C . GLY B 1 123 ? 6.672 13.727 -0.997 1 96.31 123 GLY B C 1
ATOM 4642 O O . GLY B 1 123 ? 5.957 14.172 -0.097 1 96.31 123 GLY B O 1
ATOM 4643 N N . ILE B 1 124 ? 7.941 14.188 -1.172 1 96.56 124 ILE B N 1
ATOM 4644 C CA . ILE B 1 124 ? 8.562 15.164 -0.28 1 96.56 124 ILE B CA 1
ATOM 4645 C C . ILE B 1 124 ? 7.684 16.406 -0.186 1 96.56 124 ILE B C 1
ATOM 4647 O O . ILE B 1 124 ? 7.402 16.891 0.911 1 96.56 124 ILE B O 1
ATOM 4651 N N . ASN B 1 125 ? 7.234 16.906 -1.295 1 96.94 125 ASN B N 1
ATOM 4652 C CA . ASN B 1 125 ? 6.422 18.109 -1.334 1 96.94 125 ASN B CA 1
ATOM 4653 C C . ASN B 1 125 ? 5.09 17.922 -0.613 1 96.94 125 ASN B C 1
ATOM 4655 O O . ASN B 1 125 ? 4.586 18.844 0.031 1 96.94 125 ASN B O 1
ATOM 4659 N N . THR B 1 126 ? 4.551 16.734 -0.74 1 96.31 126 THR B N 1
ATOM 4660 C CA . THR B 1 126 ? 3.318 16.438 -0.021 1 96.31 126 THR B CA 1
ATOM 4661 C C . THR B 1 126 ? 3.539 16.5 1.487 1 96.31 126 THR B C 1
ATOM 4663 O O . THR B 1 126 ? 2.707 17.047 2.215 1 96.31 126 THR B O 1
ATOM 4666 N N . VAL B 1 127 ? 4.66 15.945 1.938 1 97.75 127 VAL B N 1
ATOM 4667 C CA . VAL B 1 127 ? 4.965 15.961 3.363 1 97.75 127 VAL B CA 1
ATOM 4668 C C . VAL B 1 127 ? 5.102 17.406 3.846 1 97.75 127 VAL B C 1
ATOM 4670 O O . VAL B 1 127 ? 4.523 17.781 4.863 1 97.75 127 VAL B O 1
ATOM 4673 N N . VAL B 1 128 ? 5.824 18.219 3.129 1 97.75 128 VAL B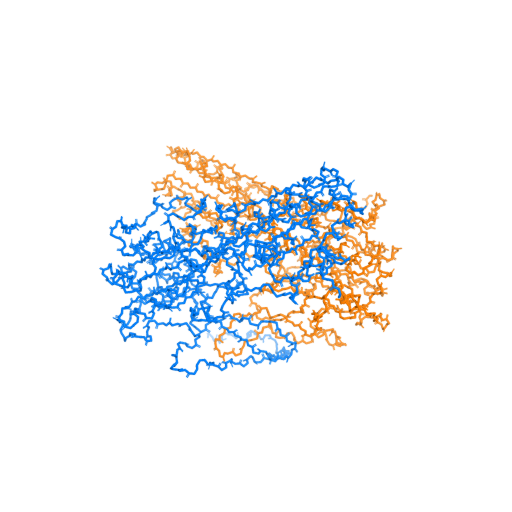 N 1
ATOM 4674 C CA . VAL B 1 128 ? 6.035 19.625 3.49 1 97.75 128 VAL B CA 1
ATOM 4675 C C . VAL B 1 128 ? 4.691 20.344 3.561 1 97.75 128 VAL B C 1
ATOM 4677 O O . VAL B 1 128 ? 4.398 21.031 4.543 1 97.75 128 VAL B O 1
ATOM 4680 N N . LYS B 1 129 ? 3.912 20.203 2.553 1 97.06 129 LYS B N 1
ATOM 4681 C CA . LYS B 1 129 ? 2.602 20.844 2.482 1 97.06 129 LYS B CA 1
ATOM 4682 C C . LYS B 1 129 ? 1.718 20.406 3.65 1 97.06 129 LYS B C 1
ATOM 4684 O O . LYS B 1 129 ? 1.068 21.25 4.281 1 97.06 129 LYS B O 1
ATOM 4689 N N . GLU B 1 130 ? 1.704 19.141 3.928 1 96.25 130 GLU B N 1
ATOM 4690 C CA . GLU B 1 130 ? 0.786 18.609 4.93 1 96.25 130 GLU B CA 1
ATOM 4691 C C . GLU B 1 130 ? 1.243 18.969 6.344 1 96.25 130 GLU B C 1
ATOM 4693 O O . GLU B 1 130 ? 0.419 19.141 7.246 1 96.25 130 GLU B O 1
ATOM 4698 N N . ILE B 1 131 ? 2.582 19.078 6.578 1 98 131 ILE B N 1
ATOM 4699 C CA . ILE B 1 131 ? 3.039 19.594 7.863 1 98 131 ILE B CA 1
ATOM 4700 C C . ILE B 1 131 ? 2.523 21.016 8.062 1 98 131 ILE B C 1
ATOM 4702 O O . ILE B 1 131 ? 1.935 21.328 9.102 1 98 131 ILE B O 1
ATOM 4706 N N . TYR B 1 132 ? 2.701 21.844 7.074 1 97.75 132 TYR B N 1
ATOM 4707 C CA . TYR B 1 132 ? 2.232 23.219 7.133 1 97.75 132 TYR B CA 1
ATOM 4708 C C . TYR B 1 132 ? 0.727 23.281 7.367 1 97.75 132 TYR B C 1
ATOM 4710 O O . TYR B 1 132 ? 0.256 23.984 8.258 1 97.75 132 TYR B O 1
ATOM 4718 N N . GLN B 1 133 ? -0.017 22.516 6.566 1 94.75 133 GLN B N 1
ATOM 4719 C CA . GLN B 1 133 ? -1.474 22.547 6.641 1 94.75 133 GLN B CA 1
ATOM 4720 C C . GLN B 1 133 ? -1.969 22.078 8 1 94.75 133 GLN B C 1
ATOM 4722 O O . GLN B 1 133 ? -2.924 22.641 8.547 1 94.75 133 GLN B O 1
ATOM 4727 N N . SER B 1 134 ? -1.347 21.031 8.523 1 94.56 134 SER B N 1
ATOM 4728 C CA . SER B 1 134 ? -1.743 20.531 9.828 1 94.56 134 SER B CA 1
ATOM 4729 C C . SER B 1 134 ? -1.476 21.562 10.922 1 94.56 134 SER B C 1
ATOM 4731 O O . SER B 1 134 ? -2.322 21.781 11.797 1 94.56 134 SER B O 1
ATOM 4733 N N . LEU B 1 135 ? -0.32 22.172 10.875 1 97.19 135 LEU B N 1
ATOM 4734 C CA . LEU B 1 135 ? 0.021 23.188 11.867 1 97.19 135 LEU B CA 1
ATOM 4735 C C . LEU B 1 135 ? -0.913 24.391 11.758 1 97.19 135 LEU B C 1
ATOM 4737 O O . LEU B 1 135 ? -1.445 24.859 12.773 1 97.19 135 LEU B O 1
ATOM 4741 N N . ARG B 1 136 ? -1.128 24.812 10.57 1 94.44 136 ARG B N 1
ATOM 4742 C CA . ARG B 1 136 ? -1.897 26.031 10.336 1 94.44 136 ARG B CA 1
ATOM 4743 C C . ARG B 1 136 ? -3.387 25.781 10.555 1 94.44 136 ARG B C 1
ATOM 4745 O O . ARG B 1 136 ? -4.047 26.547 11.258 1 94.44 136 ARG B O 1
ATOM 4752 N N . ASN B 1 137 ? -3.887 24.75 9.969 1 88.62 137 ASN B N 1
ATOM 4753 C CA . ASN B 1 137 ? -5.332 24.578 9.883 1 88.62 137 ASN B CA 1
ATOM 4754 C C . ASN B 1 137 ? -5.875 23.812 11.094 1 88.62 137 ASN B C 1
ATOM 4756 O O . ASN B 1 137 ? -6.988 24.078 11.547 1 88.62 137 ASN B O 1
ATOM 4760 N N . ILE B 1 138 ? -5.129 22.859 11.555 1 87.25 138 ILE B N 1
ATOM 4761 C CA . ILE B 1 138 ? -5.609 22.078 12.688 1 87.25 138 ILE B CA 1
ATOM 4762 C C . ILE B 1 138 ? -5.305 22.812 13.992 1 87.25 138 ILE B C 1
ATOM 4764 O O . ILE B 1 138 ? -6.164 22.922 14.867 1 87.25 138 ILE B O 1
ATOM 4768 N N . TYR B 1 139 ? -4.109 23.391 14.055 1 93.38 139 TYR B N 1
ATOM 4769 C CA . TYR B 1 139 ? -3.684 23.891 15.359 1 93.38 139 TYR B CA 1
ATOM 4770 C C . TYR B 1 139 ? -3.648 25.406 15.367 1 93.38 139 TYR B C 1
ATOM 4772 O O . TYR B 1 139 ? -3.58 26.031 16.438 1 93.38 139 TYR B O 1
ATOM 4780 N N . GLY B 1 140 ? -3.621 26.047 14.219 1 93.06 140 GLY B N 1
ATOM 4781 C CA . GLY B 1 140 ? -3.668 27.5 14.156 1 93.06 140 GLY B CA 1
ATOM 4782 C C . GLY B 1 140 ? -2.303 28.141 14.297 1 93.06 140 GLY B C 1
ATOM 4783 O O . GLY B 1 140 ? -2.195 29.297 14.727 1 93.06 140 GLY B O 1
ATOM 4784 N N . VAL B 1 141 ? -1.294 27.406 14.008 1 96.5 141 VAL B N 1
ATOM 4785 C CA . VAL B 1 141 ? 0.065 27.938 14.062 1 96.5 141 VAL B CA 1
ATOM 4786 C C . VAL B 1 141 ? 0.27 28.953 12.938 1 96.5 141 VAL B C 1
ATOM 4788 O O . VAL B 1 141 ? -0.157 28.719 11.805 1 96.5 141 VAL B O 1
ATOM 4791 N N . LYS B 1 142 ? 0.934 30 13.211 1 94.5 142 LYS B N 1
ATOM 4792 C CA . LYS B 1 142 ? 1.034 31.094 12.25 1 94.5 142 LYS B CA 1
ATOM 4793 C C . LYS B 1 142 ? 2.387 31.078 11.539 1 94.5 142 LYS B C 1
ATOM 4795 O O . LYS B 1 142 ? 2.494 31.5 10.383 1 94.5 142 LYS B O 1
ATOM 4800 N N . GLU B 1 143 ? 3.398 30.672 12.258 1 97 143 GLU B N 1
ATOM 4801 C CA . GLU B 1 143 ? 4.742 30.781 11.703 1 97 143 GLU B CA 1
ATOM 4802 C C . GLU B 1 143 ? 5.328 29.391 11.414 1 97 143 GLU B C 1
ATOM 4804 O O . GLU B 1 143 ? 5.785 28.703 12.336 1 97 143 GLU B O 1
ATOM 4809 N N . VAL B 1 144 ? 5.387 29.078 10.188 1 98.38 144 VAL B N 1
ATOM 4810 C CA . VAL B 1 144 ? 6.012 27.844 9.703 1 98.38 144 VAL B CA 1
ATOM 4811 C C . VAL B 1 144 ? 7.047 28.172 8.633 1 98.38 144 VAL B C 1
ATOM 4813 O O . VAL B 1 144 ? 6.715 28.766 7.598 1 98.38 144 VAL B O 1
ATOM 4816 N N . HIS B 1 145 ? 8.32 27.781 8.898 1 98.44 145 HIS B N 1
ATOM 4817 C CA . HIS B 1 145 ? 9.43 28.141 8.023 1 98.44 145 HIS B CA 1
ATOM 4818 C C . HIS B 1 145 ? 9.977 26.922 7.293 1 98.44 145 HIS B C 1
ATOM 4820 O O . HIS B 1 145 ? 10.047 25.828 7.859 1 98.44 145 HIS B O 1
ATOM 4826 N N . GLY B 1 146 ? 10.297 27.078 6.055 1 98.31 146 GLY B N 1
ATOM 4827 C CA . GLY B 1 146 ? 11.062 26.094 5.297 1 98.31 146 GLY B CA 1
ATOM 4828 C C . GLY B 1 146 ? 12.547 26.406 5.254 1 98.31 146 GLY B C 1
ATOM 4829 O O . GLY B 1 146 ? 12.945 27.516 4.891 1 98.31 146 GLY B O 1
ATOM 4830 N N . VAL B 1 147 ? 13.367 25.5 5.695 1 97 147 VAL B N 1
ATOM 4831 C CA . VAL B 1 147 ? 14.82 25.609 5.594 1 97 147 VAL B CA 1
ATOM 4832 C C . VAL B 1 147 ? 15.289 25.062 4.246 1 97 147 VAL B C 1
ATOM 4834 O O . VAL B 1 147 ? 15 23.906 3.896 1 97 147 VAL B O 1
ATOM 4837 N N . GLN B 1 148 ? 16.031 25.797 3.553 1 95.06 148 GLN B N 1
ATOM 4838 C CA . GLN B 1 148 ? 16.391 25.438 2.186 1 95.06 148 GLN B CA 1
ATOM 4839 C C . GLN B 1 148 ? 17.688 24.625 2.156 1 95.06 148 GLN B C 1
ATOM 4841 O O . GLN B 1 148 ? 18.562 24.828 2.994 1 95.06 148 GLN B O 1
ATOM 4846 N N . MET B 1 149 ? 17.781 23.766 1.227 1 93.5 149 MET B N 1
ATOM 4847 C CA . MET B 1 149 ? 19 23.078 0.805 1 93.5 149 MET B CA 1
ATOM 4848 C C . MET B 1 149 ? 19.562 22.234 1.94 1 93.5 149 MET B C 1
ATOM 4850 O O . MET B 1 149 ? 20.781 22.188 2.137 1 93.5 149 MET B O 1
ATOM 4854 N N . GLY B 1 150 ? 18.734 21.609 2.744 1 94.25 150 GLY B N 1
ATOM 4855 C CA . GLY B 1 150 ? 19.188 20.641 3.738 1 94.25 150 GLY B CA 1
ATOM 4856 C C . GLY B 1 150 ? 19.719 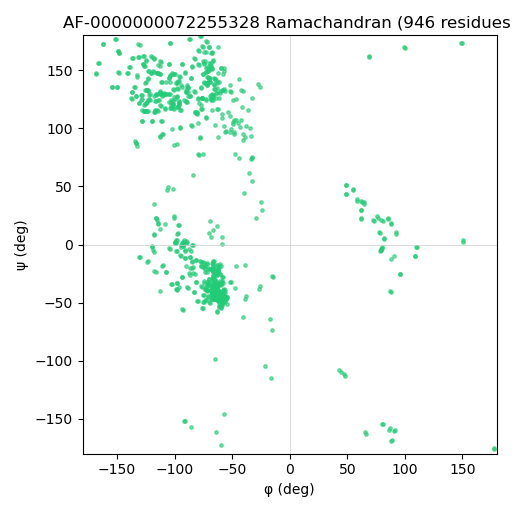21.297 5 1 94.25 150 GLY B C 1
ATOM 4857 O O . GLY B 1 150 ? 19.297 22.406 5.352 1 94.25 150 GLY B O 1
ATOM 4858 N N . TYR B 1 151 ? 20.578 20.625 5.707 1 94.44 151 TYR B N 1
ATOM 4859 C CA . TYR B 1 151 ? 21.078 21.062 7.008 1 94.44 151 TYR B CA 1
ATOM 4860 C C . TYR B 1 151 ? 21.891 22.344 6.879 1 94.44 151 TYR B C 1
ATOM 4862 O O . TYR B 1 151 ? 21.891 23.188 7.785 1 94.44 151 TYR B O 1
ATOM 4870 N N . ARG B 1 152 ? 22.547 22.531 5.73 1 92.62 152 ARG B N 1
ATOM 4871 C CA . ARG B 1 152 ? 23.375 23.719 5.539 1 92.62 152 ARG B CA 1
ATOM 4872 C C . ARG B 1 152 ? 22.516 24.984 5.508 1 92.62 152 ARG B C 1
ATOM 4874 O O . ARG B 1 152 ? 23 26.078 5.758 1 92.62 152 ARG B O 1
ATOM 4881 N N . GLY B 1 153 ? 21.234 24.797 5.215 1 94.31 153 GLY B N 1
ATOM 4882 C CA . GLY B 1 153 ? 20.328 25.922 5.137 1 94.31 153 GLY B CA 1
ATOM 4883 C C . GLY B 1 153 ? 20.109 26.609 6.473 1 94.31 153 GLY B C 1
ATOM 4884 O O . GLY B 1 153 ? 19.656 27.766 6.523 1 94.31 153 GLY B O 1
ATOM 4885 N N . PHE B 1 154 ? 20.406 25.984 7.535 1 94.88 154 PHE B N 1
ATOM 4886 C CA . PHE B 1 154 ? 20.25 26.578 8.867 1 94.88 154 PHE B CA 1
ATOM 4887 C C . PHE B 1 154 ? 21.266 27.688 9.086 1 94.88 154 PHE B C 1
ATOM 4889 O O . PHE B 1 154 ? 21 28.641 9.836 1 94.88 154 PHE B O 1
ATOM 4896 N N . TYR B 1 155 ? 22.453 27.562 8.414 1 93.25 155 TYR B N 1
ATOM 4897 C CA . TYR B 1 155 ? 23.5 28.484 8.875 1 93.25 155 TYR B CA 1
ATOM 4898 C C . TYR B 1 155 ? 24.156 29.203 7.699 1 93.25 155 TYR B C 1
ATOM 4900 O O . TYR B 1 155 ? 24.922 30.141 7.891 1 93.25 155 TYR B O 1
ATOM 4908 N N . THR B 1 156 ? 23.875 28.766 6.492 1 90.38 156 THR B N 1
ATOM 4909 C CA . THR B 1 156 ? 24.469 29.422 5.336 1 90.38 156 THR B CA 1
ATOM 4910 C C . THR B 1 156 ? 23.922 30.844 5.203 1 90.38 156 THR B C 1
ATOM 4912 O O . THR B 1 156 ? 22.719 31.062 5.109 1 90.38 156 THR B O 1
ATOM 4915 N N . ALA B 1 157 ? 24.812 31.812 5.086 1 86.94 157 ALA B N 1
ATOM 4916 C CA . ALA B 1 157 ? 24.453 33.219 5.109 1 86.94 157 ALA B CA 1
ATOM 4917 C C . ALA B 1 157 ? 23.625 33.594 3.885 1 86.94 157 ALA B C 1
ATOM 4919 O O . ALA B 1 157 ? 22.766 34.469 3.959 1 86.94 157 ALA B O 1
ATOM 4920 N N . GLU B 1 158 ? 23.797 32.906 2.848 1 87 158 GLU B N 1
ATOM 4921 C CA . GLU B 1 158 ? 23.141 33.281 1.59 1 87 158 GLU B CA 1
ATOM 4922 C C . GLU B 1 158 ? 21.75 32.656 1.507 1 87 158 GLU B C 1
ATOM 4924 O O . GLU B 1 158 ? 20.953 33.031 0.622 1 87 158 GLU B O 1
ATOM 4929 N N . LEU B 1 159 ? 21.469 31.875 2.5 1 86.06 159 LEU B N 1
ATOM 4930 C CA . LEU B 1 159 ? 20.172 31.188 2.451 1 86.06 159 LEU B CA 1
ATOM 4931 C C . LEU B 1 159 ? 19.297 31.625 3.613 1 86.06 159 LEU B C 1
ATOM 4933 O O . LEU B 1 159 ? 19.625 31.391 4.777 1 86.06 159 LEU B O 1
ATOM 4937 N N . ASP B 1 160 ? 18.188 32.281 3.27 1 88.19 160 ASP B N 1
ATOM 4938 C CA . ASP B 1 160 ? 17.188 32.594 4.297 1 88.19 160 ASP B CA 1
ATOM 4939 C C . ASP B 1 160 ? 16.109 31.516 4.363 1 88.19 160 ASP B C 1
ATOM 4941 O O . ASP B 1 160 ? 15.891 30.781 3.393 1 88.19 160 ASP B O 1
ATOM 4945 N N . THR B 1 161 ? 15.5 31.438 5.535 1 94 161 THR B N 1
ATOM 4946 C CA . THR B 1 161 ? 14.352 30.547 5.625 1 94 161 THR B CA 1
ATOM 4947 C C . THR B 1 161 ? 13.148 31.125 4.887 1 94 161 THR B C 1
ATOM 4949 O O . THR B 1 161 ? 13.031 32.344 4.742 1 94 161 THR B O 1
ATOM 4952 N N . ILE B 1 162 ? 12.367 30.312 4.371 1 96.19 162 ILE B N 1
ATOM 4953 C CA . ILE B 1 162 ? 11.156 30.719 3.67 1 96.19 162 ILE B CA 1
ATOM 4954 C C . ILE B 1 162 ? 9.961 30.641 4.617 1 96.19 162 ILE B C 1
ATOM 4956 O O . ILE B 1 162 ? 9.688 29.594 5.203 1 96.19 162 ILE B O 1
ATOM 4960 N N . LEU B 1 163 ? 9.289 31.812 4.805 1 97.38 163 LEU B N 1
ATOM 4961 C CA . LEU B 1 163 ? 8.016 31.766 5.516 1 97.38 163 LEU B CA 1
ATOM 4962 C C . LEU B 1 163 ? 6.926 31.141 4.645 1 97.38 163 LEU B C 1
ATOM 4964 O O . LEU B 1 163 ? 6.469 31.766 3.684 1 97.38 163 LEU B O 1
ATOM 4968 N N . LEU B 1 164 ? 6.484 29.953 4.973 1 97.25 164 LEU B N 1
ATOM 4969 C CA . LEU B 1 164 ? 5.547 29.203 4.145 1 97.25 164 LEU B CA 1
ATOM 4970 C C . LEU B 1 164 ? 4.137 29.781 4.273 1 97.25 164 LEU B C 1
ATOM 4972 O O . LEU B 1 164 ? 3.766 30.297 5.332 1 97.25 164 LEU B O 1
ATOM 4976 N N . ASN B 1 165 ? 3.387 29.719 3.219 1 95.44 165 ASN B N 1
ATOM 4977 C CA . ASN B 1 165 ? 1.983 30.109 3.158 1 95.44 165 ASN B CA 1
ATOM 4978 C C . ASN B 1 165 ? 1.227 29.328 2.09 1 95.44 165 ASN B C 1
ATOM 4980 O O . ASN B 1 165 ? 1.825 28.547 1.342 1 95.44 165 ASN B O 1
ATOM 4984 N N . ASP B 1 166 ? -0.023 29.562 2.018 1 90.88 166 ASP B N 1
ATOM 4985 C CA . ASP B 1 166 ? -0.893 28.797 1.132 1 90.88 166 ASP B CA 1
ATOM 4986 C C . ASP B 1 166 ? -0.533 29.031 -0.333 1 90.88 166 ASP B C 1
ATOM 4988 O O . ASP B 1 166 ? -0.649 28.125 -1.16 1 90.88 166 ASP B O 1
ATOM 4992 N N . VAL B 1 167 ? -0.109 30.172 -0.669 1 89.62 167 VAL B N 1
ATOM 4993 C CA . VAL B 1 167 ? 0.214 30.531 -2.049 1 89.62 167 VAL B CA 1
ATOM 4994 C C . VAL B 1 167 ? 1.487 29.797 -2.482 1 89.62 167 VAL B C 1
ATOM 4996 O O . VAL B 1 167 ? 1.54 29.219 -3.57 1 89.62 167 VAL B O 1
ATOM 4999 N N . TYR B 1 168 ? 2.439 29.828 -1.585 1 92 168 TYR B N 1
ATOM 5000 C CA . TYR B 1 168 ? 3.709 29.172 -1.871 1 92 168 TYR B CA 1
ATOM 5001 C C . TYR B 1 168 ? 3.518 27.672 -2.061 1 92 168 TYR B C 1
ATOM 5003 O O . TYR B 1 168 ? 4.191 27.062 -2.887 1 92 168 TYR B O 1
ATOM 5011 N N . LEU B 1 169 ? 2.58 27.125 -1.353 1 93.69 169 LEU B N 1
ATOM 5012 C CA . LEU B 1 169 ? 2.461 25.672 -1.289 1 93.69 169 LEU B CA 1
ATOM 5013 C C . LEU B 1 169 ? 1.376 25.172 -2.238 1 93.69 169 LEU B C 1
ATOM 5015 O O . LEU B 1 169 ? 1.12 23.969 -2.316 1 93.69 169 LEU B O 1
ATOM 5019 N N . LYS B 1 170 ? 0.789 26.047 -2.945 1 89.19 170 LYS B N 1
ATOM 5020 C CA . LYS B 1 170 ? -0.311 25.688 -3.834 1 89.19 170 LYS B CA 1
ATOM 5021 C C . LYS B 1 170 ? 0.16 24.719 -4.922 1 89.19 170 LYS B C 1
ATOM 5023 O O . LYS B 1 170 ? 1.05 25.062 -5.711 1 89.19 170 LYS B O 1
ATOM 5028 N N . GLY B 1 171 ? -0.369 23.5 -4.953 1 89.25 171 GLY B N 1
ATOM 5029 C CA . GLY B 1 171 ? -0.168 22.547 -6.039 1 89.25 171 GLY B CA 1
ATOM 5030 C C . GLY B 1 171 ? 1.185 21.859 -5.992 1 89.25 171 GLY B C 1
ATOM 5031 O O . GLY B 1 171 ? 1.553 21.141 -6.918 1 89.25 171 GLY B O 1
ATOM 5032 N N . ILE B 1 172 ? 1.908 22 -4.922 1 92.06 172 ILE B N 1
ATOM 5033 C CA . ILE B 1 172 ? 3.275 21.5 -4.914 1 92.06 172 ILE B CA 1
ATOM 5034 C C . ILE B 1 172 ? 3.26 19.969 -4.836 1 92.06 172 ILE B C 1
ATOM 5036 O O . ILE B 1 172 ? 4.23 19.312 -5.215 1 92.06 172 ILE B O 1
ATOM 5040 N N . GLN B 1 173 ? 2.188 19.375 -4.32 1 91.75 173 GLN B N 1
ATOM 5041 C CA . GLN B 1 173 ? 2.094 17.938 -4.195 1 91.75 173 GLN B CA 1
ATOM 5042 C C . GLN B 1 173 ? 2.055 17.266 -5.562 1 91.75 173 GLN B C 1
ATOM 5044 O O . GLN B 1 173 ? 2.232 16.047 -5.672 1 91.75 173 GLN B O 1
ATOM 5049 N N . HIS B 1 174 ? 1.808 18.047 -6.641 1 90.19 174 HIS B N 1
ATOM 5050 C CA . HIS B 1 174 ? 1.722 17.5 -7.992 1 90.19 174 HIS B CA 1
ATOM 5051 C C . HIS B 1 174 ? 3.08 17.531 -8.688 1 90.19 174 HIS B C 1
ATOM 5053 O O . HIS B 1 174 ? 3.195 17.156 -9.852 1 90.19 174 HIS B O 1
ATOM 5059 N N . ARG B 1 175 ? 4.027 17.938 -7.965 1 88.5 175 ARG B N 1
ATOM 5060 C CA . ARG B 1 175 ? 5.363 18.031 -8.539 1 88.5 175 ARG B CA 1
ATOM 5061 C C . ARG B 1 175 ? 6.32 17.047 -7.879 1 88.5 175 ARG B C 1
ATOM 5063 O O . ARG B 1 175 ? 6.164 16.719 -6.703 1 88.5 175 ARG B O 1
ATOM 5070 N N . GLY B 1 176 ? 7.246 16.578 -8.672 1 88.69 176 GLY B N 1
ATOM 5071 C CA . GLY B 1 176 ? 8.375 15.852 -8.102 1 88.69 176 GLY B CA 1
ATOM 5072 C C . GLY B 1 176 ? 9.43 16.766 -7.504 1 88.69 176 GLY B C 1
ATOM 5073 O O . GLY B 1 176 ? 9.359 17.984 -7.656 1 88.69 176 GLY B O 1
ATOM 5074 N N . GLY B 1 177 ? 10.297 16.109 -6.742 1 89.88 177 GLY B N 1
ATOM 5075 C CA . GLY B 1 177 ? 11.383 16.891 -6.168 1 89.88 177 GLY B CA 1
ATOM 5076 C C . GLY B 1 177 ? 11.047 17.453 -4.801 1 89.88 177 GLY B C 1
ATOM 5077 O O . GLY B 1 177 ? 10.234 16.891 -4.07 1 89.88 177 GLY B O 1
ATOM 5078 N N . SER B 1 178 ? 11.789 18.469 -4.434 1 92.62 178 SER B N 1
ATOM 5079 C CA . SER B 1 178 ? 11.602 19.172 -3.164 1 92.62 178 SER B CA 1
ATOM 5080 C C . SER B 1 178 ? 11.555 20.672 -3.363 1 92.62 178 SER B C 1
ATOM 5082 O O . SER B 1 178 ? 12.531 21.281 -3.818 1 92.62 178 SER B O 1
ATOM 5084 N N . VAL B 1 179 ? 10.523 21.297 -2.975 1 92.94 179 VAL B N 1
ATOM 5085 C CA . VAL B 1 179 ? 10.344 22.734 -3.143 1 92.94 179 VAL B CA 1
ATOM 5086 C C . VAL B 1 179 ? 11.352 23.484 -2.281 1 92.94 179 VAL B C 1
ATOM 5088 O O . VAL B 1 179 ? 11.734 24.609 -2.6 1 92.94 179 VAL B O 1
ATOM 5091 N N . LEU B 1 180 ? 11.859 22.844 -1.242 1 94.56 180 LEU B N 1
ATOM 5092 C CA . LEU B 1 180 ? 12.82 23.469 -0.342 1 94.56 180 LEU B CA 1
ATOM 5093 C C . LEU B 1 180 ? 14.25 23.172 -0.781 1 94.56 180 LEU B C 1
ATOM 5095 O O . LEU B 1 180 ? 15.203 23.688 -0.189 1 94.56 180 LEU B O 1
ATOM 5099 N N . GLY B 1 181 ? 14.344 22.422 -1.838 1 90.62 181 GLY B N 1
ATOM 5100 C CA . GLY B 1 181 ? 15.672 21.969 -2.209 1 90.62 181 GLY B CA 1
ATOM 5101 C C . GLY B 1 181 ? 16.266 20.969 -1.218 1 90.62 181 GLY B C 1
ATOM 5102 O O . GLY B 1 181 ? 15.734 20.797 -0.116 1 90.62 181 GLY B O 1
ATOM 5103 N N . THR B 1 182 ? 17.234 20.281 -1.662 1 85.94 182 THR B N 1
ATOM 5104 C CA . THR B 1 182 ? 17.875 19.297 -0.801 1 85.94 182 THR B CA 1
ATOM 5105 C C . THR B 1 182 ? 19.359 19.156 -1.146 1 85.94 182 THR B C 1
ATOM 5107 O O . THR B 1 182 ? 19.781 19.516 -2.248 1 85.94 182 THR B O 1
ATOM 5110 N N . THR B 1 183 ? 20.156 18.875 -0.125 1 79.94 183 THR B N 1
ATOM 5111 C CA . THR B 1 183 ? 21.562 18.609 -0.349 1 79.94 183 THR B CA 1
ATOM 5112 C C . THR B 1 183 ? 22.031 17.438 0.52 1 79.94 183 THR B C 1
ATOM 5114 O O . THR B 1 183 ? 21.406 17.125 1.535 1 79.94 183 THR B O 1
ATOM 5117 N N . ARG B 1 184 ? 23.078 16.828 -0.109 1 78.44 184 ARG B N 1
ATOM 5118 C CA . ARG B 1 184 ? 23.781 15.844 0.706 1 78.44 184 ARG B CA 1
ATOM 5119 C C . ARG B 1 184 ? 24.922 16.484 1.492 1 78.44 184 ARG B C 1
ATOM 5121 O O . ARG B 1 184 ? 25.609 17.359 0.982 1 78.44 184 ARG B O 1
ATOM 5128 N N . GLY B 1 185 ? 24.969 16.188 2.752 1 77.19 185 GLY B N 1
ATOM 5129 C CA . GLY B 1 185 ? 26.016 16.75 3.582 1 77.19 185 GLY B CA 1
ATOM 5130 C C . GLY B 1 185 ? 25.641 18.094 4.184 1 77.19 185 GLY B C 1
ATOM 5131 O O . GLY B 1 185 ? 24.469 18.375 4.406 1 77.19 185 GLY B O 1
ATOM 5132 N N . GLY B 1 186 ? 26.672 18.859 4.809 1 83.88 186 GLY B N 1
ATOM 5133 C CA . GLY B 1 186 ? 26.469 20.172 5.379 1 83.88 186 GLY B CA 1
ATOM 5134 C C . GLY B 1 186 ? 26.016 20.141 6.828 1 83.88 186 GLY B C 1
ATOM 5135 O O . GLY B 1 186 ? 25.453 21.109 7.328 1 83.88 186 GLY B O 1
ATOM 5136 N N . PHE B 1 187 ? 26.219 19.047 7.414 1 92.62 187 PHE B N 1
ATOM 5137 C CA . PHE B 1 187 ? 25.812 18.922 8.805 1 92.62 187 PHE B CA 1
ATOM 5138 C C . PHE B 1 187 ? 26.859 19.516 9.742 1 92.62 187 PHE B C 1
ATOM 5140 O O . PHE B 1 187 ? 28 19.062 9.758 1 92.62 187 PHE B O 1
ATOM 5147 N N . ASP B 1 188 ? 26.531 20.5 10.375 1 95.69 188 ASP B N 1
ATOM 5148 C CA . ASP B 1 188 ? 27.297 21.094 11.469 1 95.69 188 ASP B CA 1
ATOM 5149 C C . ASP B 1 188 ? 26.422 21.297 12.703 1 95.69 188 ASP B C 1
ATOM 5151 O O . ASP B 1 188 ? 25.609 22.234 12.75 1 95.69 188 ASP B O 1
ATOM 5155 N N . LEU B 1 189 ? 26.641 20.469 13.68 1 97.44 189 LEU B N 1
ATOM 5156 C CA . LEU B 1 189 ? 25.75 20.375 14.836 1 97.44 189 LEU B CA 1
ATOM 5157 C C . LEU B 1 189 ? 25.672 21.719 15.555 1 97.44 189 LEU B C 1
ATOM 5159 O O . LEU B 1 189 ? 24.562 22.219 15.828 1 97.44 189 LEU B O 1
ATOM 5163 N N . GLY B 1 190 ? 26.828 22.281 15.898 1 97.31 190 GLY B N 1
ATOM 5164 C CA . GLY B 1 190 ? 26.875 23.547 16.625 1 97.31 190 GLY B CA 1
ATOM 5165 C C . GLY B 1 190 ? 26.156 24.672 15.898 1 97.31 190 GLY B C 1
ATOM 5166 O O . GLY B 1 190 ? 25.312 25.359 16.484 1 97.31 190 GLY B O 1
ATOM 5167 N N . LEU B 1 191 ? 26.406 24.844 14.672 1 96.5 191 LEU B N 1
ATOM 5168 C CA . LEU B 1 191 ? 25.828 25.938 13.883 1 96.5 191 LEU B CA 1
ATOM 5169 C C . LEU B 1 191 ? 24.328 25.734 13.688 1 96.5 191 LEU B C 1
ATOM 5171 O O . LEU B 1 191 ? 23.578 26.703 13.68 1 96.5 191 LEU B O 1
ATOM 5175 N N . ILE B 1 192 ? 23.922 24.531 13.477 1 97.75 192 ILE B N 1
ATOM 5176 C CA . ILE B 1 192 ? 22.516 24.219 13.281 1 97.75 192 ILE B CA 1
ATOM 5177 C C . ILE B 1 192 ? 21.719 24.594 14.539 1 97.75 192 ILE B C 1
ATOM 5179 O O . ILE B 1 192 ? 20.703 25.281 14.461 1 97.75 192 ILE B O 1
ATOM 5183 N N . VAL B 1 193 ? 22.172 24.156 15.711 1 98.25 193 VAL B N 1
ATOM 5184 C CA . VAL B 1 193 ? 21.453 24.391 16.953 1 98.25 193 VAL B CA 1
ATOM 5185 C C . VAL B 1 193 ? 21.531 25.875 17.328 1 98.25 193 VAL B C 1
ATOM 5187 O O . VAL B 1 193 ? 20.578 26.438 17.875 1 98.25 193 VAL B O 1
ATOM 5190 N N . ASP B 1 194 ? 22.688 26.578 16.984 1 97.75 194 ASP B N 1
ATOM 5191 C CA . ASP B 1 194 ? 22.766 28.016 17.141 1 97.75 194 ASP B CA 1
ATOM 5192 C C . ASP B 1 194 ? 21.641 28.719 16.359 1 97.75 194 ASP B C 1
ATOM 5194 O O . ASP B 1 194 ? 21 29.625 16.875 1 97.75 194 ASP B O 1
ATOM 5198 N N . SER B 1 195 ? 21.469 28.281 15.172 1 97.12 195 SER B N 1
ATOM 5199 C CA . SER B 1 195 ? 20.438 28.859 14.32 1 97.12 195 SER B CA 1
ATOM 5200 C C . SER B 1 195 ? 19.047 28.594 14.891 1 97.12 195 SER B C 1
ATOM 5202 O O . SER B 1 195 ? 18.203 29.5 14.898 1 97.12 195 SER B O 1
ATOM 5204 N N . ILE B 1 196 ? 18.781 27.375 15.328 1 98.06 196 ILE B N 1
ATOM 5205 C CA . ILE B 1 196 ? 17.5 27.016 15.93 1 98.06 196 ILE B CA 1
ATOM 5206 C C . ILE B 1 196 ? 17.219 27.938 17.109 1 98.06 196 ILE B C 1
ATOM 5208 O O . ILE B 1 196 ? 16.125 28.484 17.219 1 98.06 196 ILE B O 1
ATOM 5212 N N . ALA B 1 197 ? 18.203 28.141 17.953 1 97.62 197 ALA B N 1
ATOM 5213 C CA . ALA B 1 197 ? 18.062 28.969 19.141 1 97.62 197 ALA B CA 1
ATOM 5214 C C . ALA B 1 197 ? 17.859 30.438 18.781 1 97.62 197 ALA B C 1
ATOM 5216 O O . ALA B 1 197 ? 16.969 31.109 19.297 1 97.62 197 ALA B O 1
ATOM 5217 N N . SER B 1 198 ? 18.656 30.922 17.891 1 96.56 198 SER B N 1
ATOM 5218 C CA . SER B 1 198 ? 18.641 32.344 17.516 1 96.56 198 SER B CA 1
ATOM 5219 C C . SER B 1 198 ? 17.344 32.719 16.828 1 96.56 198 SER B C 1
ATOM 5221 O O . SER B 1 198 ? 16.859 33.844 17 1 96.56 198 SER B O 1
ATOM 5223 N N . ARG B 1 199 ? 16.75 31.828 16.094 1 96.38 199 ARG B N 1
ATOM 5224 C CA . ARG B 1 199 ? 15.531 32.125 15.336 1 96.38 199 ARG B CA 1
ATOM 5225 C C . ARG B 1 199 ? 14.281 31.812 16.156 1 96.38 199 ARG B C 1
ATOM 5227 O O . ARG B 1 199 ? 13.172 32.156 15.758 1 96.38 199 ARG B O 1
ATOM 5234 N N . GLY B 1 200 ? 14.508 31.125 17.25 1 97.12 200 GLY B N 1
ATOM 5235 C CA . GLY B 1 200 ? 13.414 30.828 18.156 1 97.12 200 GLY B CA 1
ATOM 5236 C C . GLY B 1 200 ? 12.555 29.672 17.703 1 97.12 200 GLY B C 1
ATOM 5237 O O . GLY B 1 200 ? 11.375 29.594 18.047 1 97.12 200 GLY B O 1
ATOM 5238 N N . PHE B 1 201 ? 13.086 28.828 16.859 1 98.19 201 PHE B N 1
ATOM 5239 C CA . PHE B 1 201 ? 12.336 27.625 16.484 1 98.19 201 PHE B CA 1
ATOM 5240 C C . PHE B 1 201 ? 12.133 26.719 17.688 1 98.19 201 PHE B C 1
ATOM 5242 O O . PHE B 1 201 ? 13.078 26.438 18.422 1 98.19 201 PHE B O 1
ATOM 5249 N N . ASN B 1 202 ? 10.914 26.297 17.891 1 98.31 202 ASN B N 1
ATOM 5250 C CA . ASN B 1 202 ? 10.672 25.359 18.984 1 98.31 202 ASN B CA 1
ATOM 5251 C C . ASN B 1 202 ? 10.094 24.047 18.484 1 98.31 202 ASN B C 1
ATOM 5253 O O . ASN B 1 202 ? 9.867 23.109 19.25 1 98.31 202 ASN B O 1
ATOM 5257 N N . GLN B 1 203 ? 9.859 23.906 17.234 1 98.69 203 GLN B N 1
ATOM 5258 C CA . GLN B 1 203 ? 9.586 22.641 16.547 1 98.69 203 GLN B CA 1
ATOM 5259 C C . GLN B 1 203 ? 10.398 22.531 15.258 1 98.69 203 GLN B C 1
ATOM 5261 O O . GLN B 1 203 ? 10.422 23.469 14.453 1 98.69 203 GLN B O 1
ATOM 5266 N N . VAL B 1 204 ? 11.109 21.438 15.094 1 98.88 204 VAL B N 1
ATOM 5267 C CA . VAL B 1 204 ? 11.914 21.203 13.898 1 98.88 204 VAL B CA 1
ATOM 5268 C C . VAL B 1 204 ? 11.555 19.859 13.289 1 98.88 204 VAL B C 1
ATOM 5270 O O . VAL B 1 204 ? 11.703 18.812 13.93 1 98.88 204 VAL B O 1
ATOM 5273 N N . TYR B 1 205 ? 10.984 19.859 12.086 1 98.81 205 TYR B N 1
ATOM 5274 C CA . TYR B 1 205 ? 10.625 18.672 11.32 1 98.81 205 TYR B CA 1
ATOM 5275 C C . TYR B 1 205 ? 11.703 18.344 10.297 1 98.81 205 TYR B C 1
ATOM 5277 O O . TYR B 1 205 ? 11.977 19.125 9.391 1 98.81 205 TYR B O 1
ATOM 5285 N N . ILE B 1 206 ? 12.297 17.188 10.43 1 98.56 206 ILE B N 1
ATOM 5286 C CA . ILE B 1 206 ? 13.438 16.797 9.609 1 98.56 206 ILE B CA 1
ATOM 5287 C C . ILE B 1 206 ? 13.055 15.609 8.727 1 98.56 206 ILE B C 1
ATOM 5289 O O . ILE B 1 206 ? 12.789 14.516 9.234 1 98.56 206 ILE B O 1
ATOM 5293 N N . ILE B 1 207 ? 13.047 15.789 7.426 1 97.94 207 ILE B N 1
ATOM 5294 C CA . ILE B 1 207 ? 12.656 14.789 6.438 1 97.94 207 ILE B CA 1
ATOM 5295 C C . ILE B 1 207 ? 13.906 14.219 5.766 1 97.94 207 ILE B C 1
ATOM 5297 O O . ILE B 1 207 ? 14.664 14.953 5.129 1 97.94 207 ILE B O 1
ATOM 5301 N N . GLY B 1 208 ? 14.156 12.93 5.914 1 95.12 208 GLY B N 1
ATOM 5302 C CA . GLY B 1 208 ? 15.336 12.359 5.297 1 95.12 208 GLY B CA 1
ATOM 5303 C C . GLY B 1 208 ? 15.516 10.883 5.602 1 95.12 208 GLY B C 1
ATOM 5304 O O . GLY B 1 208 ? 14.609 10.242 6.145 1 95.12 208 GLY B O 1
ATOM 5305 N N . GLY B 1 209 ? 16.609 10.32 5.152 1 91.56 209 GLY B N 1
ATOM 5306 C CA . GLY B 1 209 ? 16.906 8.906 5.32 1 91.56 209 GLY B CA 1
ATOM 5307 C C . GLY B 1 209 ? 17.688 8.602 6.578 1 91.56 209 GLY B C 1
ATOM 5308 O O . GLY B 1 209 ? 17.547 9.297 7.586 1 91.56 209 GLY B O 1
ATOM 5309 N N . ASP B 1 210 ? 18.438 7.559 6.523 1 88.5 210 ASP B N 1
ATOM 5310 C CA . ASP B 1 210 ? 19.188 7.066 7.676 1 88.5 210 ASP B CA 1
ATOM 5311 C C . ASP B 1 210 ? 20.188 8.102 8.156 1 88.5 210 ASP B C 1
ATOM 5313 O O . ASP B 1 210 ? 20.234 8.445 9.336 1 88.5 210 ASP B O 1
ATOM 5317 N N . GLY B 1 211 ? 21.031 8.578 7.25 1 88.69 211 GLY B N 1
ATOM 5318 C CA . GLY B 1 211 ? 22 9.602 7.613 1 88.69 211 GLY B CA 1
ATOM 5319 C C . GLY B 1 211 ? 21.359 10.844 8.203 1 88.69 211 GLY B C 1
ATOM 5320 O O . GLY B 1 211 ? 21.875 11.422 9.156 1 88.69 211 GLY B O 1
ATOM 5321 N N . THR B 1 212 ? 20.297 11.234 7.621 1 93.25 212 THR B N 1
ATOM 5322 C CA . THR B 1 212 ? 19.547 12.398 8.094 1 93.25 212 THR B CA 1
ATOM 5323 C C . THR B 1 212 ? 19.031 12.164 9.508 1 93.25 212 THR B C 1
ATOM 5325 O O . THR B 1 212 ? 19.062 13.07 10.344 1 93.25 212 THR B O 1
ATOM 5328 N N . HIS B 1 213 ? 18.578 10.969 9.805 1 94.12 213 HIS B N 1
ATOM 5329 C CA . HIS B 1 213 ? 18.031 10.664 11.125 1 94.12 213 HIS B CA 1
ATOM 5330 C C . HIS B 1 213 ? 19.141 10.625 12.18 1 94.12 213 HIS B C 1
ATOM 5332 O O . HIS B 1 213 ? 18.906 10.969 13.336 1 94.12 213 HIS B O 1
ATOM 5338 N N . ARG B 1 214 ? 20.281 10.227 11.797 1 93.5 214 ARG B N 1
ATOM 5339 C CA . ARG B 1 214 ? 21.406 10.305 12.711 1 93.5 214 ARG B CA 1
ATOM 5340 C C . ARG B 1 214 ? 21.703 11.75 13.094 1 93.5 214 ARG B C 1
ATOM 5342 O O . ARG B 1 214 ? 21.953 12.047 14.266 1 93.5 214 ARG B O 1
ATOM 5349 N N . GLY B 1 215 ? 21.688 12.578 12.086 1 95.69 215 GLY B N 1
ATOM 5350 C CA . GLY B 1 215 ? 21.828 14 12.359 1 95.69 215 GLY B CA 1
ATOM 5351 C C . GLY B 1 215 ? 20.719 14.562 13.219 1 95.69 215 GLY B C 1
ATOM 5352 O O . GLY B 1 215 ? 20.969 15.344 14.141 1 95.69 215 GLY B O 1
ATOM 5353 N N . ALA B 1 216 ? 19.516 14.18 12.938 1 97.56 216 ALA B N 1
ATOM 5354 C CA . ALA B 1 216 ? 18.344 14.633 13.695 1 97.56 216 ALA B CA 1
ATOM 5355 C C . ALA B 1 216 ? 18.469 14.25 15.164 1 97.56 216 ALA B C 1
ATOM 5357 O O . ALA B 1 216 ? 18.109 15.039 16.047 1 97.56 216 ALA B O 1
ATOM 5358 N N . TYR B 1 217 ? 18.922 13.039 15.398 1 96.88 217 TYR B N 1
ATOM 5359 C CA . TYR B 1 217 ? 19.094 12.57 16.766 1 96.88 217 TYR B CA 1
ATOM 5360 C C . TYR B 1 217 ? 20.125 13.406 17.5 1 96.88 217 TYR B C 1
ATOM 5362 O O . TYR B 1 217 ? 19.953 13.75 18.672 1 96.88 217 TYR B O 1
ATOM 5370 N N . LYS B 1 218 ? 21.234 13.734 16.828 1 97.62 218 LYS B N 1
ATOM 5371 C CA . LYS B 1 218 ? 22.266 14.594 17.422 1 97.62 218 LYS B CA 1
ATOM 5372 C C . LYS B 1 218 ? 21.703 15.977 17.734 1 97.62 218 LYS B C 1
ATOM 5374 O O . LYS B 1 218 ? 22.062 16.578 18.75 1 97.62 218 LYS B O 1
ATOM 5379 N N . ILE B 1 219 ? 20.906 16.484 16.875 1 98.38 219 ILE B N 1
ATOM 5380 C CA . ILE B 1 219 ? 20.281 17.781 17.078 1 98.38 219 ILE B CA 1
ATOM 5381 C C . ILE B 1 219 ? 19.391 17.719 18.328 1 98.38 219 ILE B C 1
ATOM 5383 O O . ILE B 1 219 ? 19.438 18.625 19.172 1 98.38 219 ILE B O 1
ATOM 5387 N N . PHE B 1 220 ? 18.594 16.656 18.438 1 98.06 220 PHE B N 1
ATOM 5388 C CA . PHE B 1 220 ? 17.734 16.438 19.594 1 98.06 220 PHE B CA 1
ATOM 5389 C C . PHE B 1 220 ? 18.562 16.438 20.891 1 98.06 220 PHE B C 1
ATOM 5391 O O . PHE B 1 220 ? 18.234 17.172 21.828 1 98.06 220 PHE B O 1
ATOM 5398 N N . GLU B 1 221 ? 19.609 15.68 20.891 1 97.19 221 GLU B N 1
ATOM 5399 C CA . GLU B 1 221 ? 20.453 15.578 22.078 1 97.19 221 GLU B CA 1
ATOM 5400 C C . GLU B 1 221 ? 21.062 16.922 22.438 1 97.19 221 GLU B C 1
ATOM 5402 O O . GLU B 1 221 ? 21.125 17.297 23.609 1 97.19 221 GLU B O 1
ATOM 5407 N N . GLU B 1 222 ? 21.516 17.594 21.453 1 98.06 222 GLU B N 1
ATOM 5408 C CA . GLU B 1 222 ? 22.156 18.891 21.672 1 98.06 222 GLU B CA 1
ATOM 5409 C C . GLU B 1 222 ? 21.156 19.906 22.203 1 98.06 222 GLU B C 1
ATOM 5411 O O . GLU B 1 222 ? 21.484 20.734 23.062 1 98.06 222 GLU B O 1
ATOM 5416 N N . CYS B 1 223 ? 19.953 19.938 21.688 1 98.12 223 CYS B N 1
ATOM 5417 C CA . CYS B 1 223 ? 18.922 20.828 22.188 1 98.12 223 CYS B CA 1
ATOM 5418 C C . CYS B 1 223 ? 18.641 20.578 23.672 1 98.12 223 CYS B C 1
ATOM 5420 O O . CYS B 1 223 ? 18.516 21.516 24.453 1 98.12 223 CYS B O 1
ATOM 5422 N N . ILE B 1 224 ? 18.531 19.312 24.016 1 96.38 224 ILE B N 1
ATOM 5423 C CA . ILE B 1 224 ? 18.297 18.953 25.422 1 96.38 224 ILE B CA 1
ATOM 5424 C C . ILE B 1 224 ? 19.484 19.406 26.266 1 96.38 224 ILE B C 1
ATOM 5426 O O . ILE B 1 224 ? 19.297 19.984 27.344 1 96.38 224 ILE B O 1
ATOM 5430 N N . ARG B 1 225 ? 20.672 19.156 25.812 1 97.25 225 ARG B N 1
ATOM 5431 C CA . ARG B 1 225 ? 21.891 19.531 26.516 1 97.25 225 ARG B CA 1
ATOM 5432 C C . ARG B 1 225 ? 21.922 21.031 26.797 1 97.25 225 ARG B C 1
ATOM 5434 O O . ARG B 1 225 ? 22.328 21.453 27.875 1 97.25 225 ARG B O 1
ATOM 5441 N N . ARG B 1 226 ? 21.469 21.781 25.844 1 97.69 226 ARG B N 1
ATOM 5442 C CA . ARG B 1 226 ? 21.516 23.234 25.953 1 97.69 226 ARG B CA 1
ATOM 5443 C C . ARG B 1 226 ? 20.25 23.781 26.609 1 97.69 226 ARG B C 1
ATOM 5445 O O . ARG B 1 226 ? 20.031 24.984 26.672 1 97.69 226 ARG B O 1
ATOM 5452 N N . ARG B 1 227 ? 19.375 22.922 26.984 1 96.25 227 ARG B N 1
ATOM 5453 C CA . ARG B 1 227 ? 18.125 23.234 27.688 1 96.25 227 ARG B CA 1
ATOM 5454 C C . ARG B 1 227 ? 17.203 24.078 26.797 1 96.25 227 ARG B C 1
ATOM 5456 O O . ARG B 1 227 ? 16.641 25.062 27.25 1 96.25 227 ARG B O 1
ATOM 5463 N N . LEU B 1 228 ? 17.219 23.781 25.531 1 97.19 228 LEU B N 1
ATOM 5464 C CA . LEU B 1 228 ? 16.281 24.359 24.578 1 97.19 228 LEU B CA 1
ATOM 5465 C C . LEU B 1 228 ? 15.023 23.5 24.469 1 97.19 228 LEU B C 1
ATOM 5467 O O . LEU B 1 228 ? 15.117 22.312 24.172 1 97.19 228 LEU B O 1
ATOM 5471 N N . MET B 1 229 ? 13.867 24.047 24.719 1 96.56 229 MET B N 1
ATOM 5472 C CA . MET B 1 229 ? 12.609 23.328 24.594 1 96.56 229 MET B CA 1
ATOM 5473 C C . MET B 1 229 ? 12.172 23.234 23.141 1 96.56 229 MET B C 1
ATOM 5475 O O . MET B 1 229 ? 11.281 23.969 22.719 1 96.56 229 MET B O 1
ATOM 5479 N N . VAL B 1 230 ? 12.789 22.359 22.391 1 98.19 230 VAL B N 1
ATOM 5480 C CA . VAL B 1 230 ? 12.547 22.188 20.969 1 98.19 230 VAL B CA 1
ATOM 5481 C C . VAL B 1 230 ? 12.109 20.75 20.688 1 98.19 230 VAL B C 1
ATOM 5483 O O . VAL B 1 230 ? 12.758 19.797 21.125 1 98.19 230 VAL B O 1
ATOM 5486 N N . SER B 1 231 ? 10.984 20.562 20.062 1 98.56 231 SER B N 1
ATOM 5487 C CA . SER B 1 231 ? 10.586 19.25 19.547 1 98.56 231 SER B CA 1
ATOM 5488 C C . SER B 1 231 ? 11.258 18.953 18.219 1 98.56 231 SER B C 1
ATOM 5490 O O . SER B 1 231 ? 11 19.625 17.219 1 98.56 231 SER B O 1
ATOM 5492 N N . VAL B 1 232 ? 12.148 17.969 18.203 1 98.75 232 VAL B N 1
ATOM 5493 C CA . VAL B 1 232 ? 12.828 17.516 17 1 98.75 232 VAL B CA 1
ATOM 5494 C C . VAL B 1 232 ? 12.164 16.234 16.5 1 98.75 232 VAL B C 1
ATOM 5496 O O . VAL B 1 232 ? 12.172 15.203 17.172 1 98.75 232 VAL B O 1
ATOM 5499 N N . VAL B 1 233 ? 11.594 16.266 15.312 1 98.62 233 VAL B N 1
ATOM 5500 C CA . VAL B 1 233 ? 10.789 15.164 14.781 1 98.62 233 VAL B CA 1
ATOM 5501 C C . VAL B 1 233 ? 11.328 14.734 13.422 1 98.62 233 VAL B C 1
ATOM 5503 O O . VAL B 1 233 ? 11.641 15.578 12.578 1 98.62 233 VAL B O 1
ATOM 5506 N N . GLY B 1 234 ? 11.469 13.422 13.258 1 98.06 234 GLY B N 1
ATOM 5507 C CA . GLY B 1 234 ? 11.906 12.875 11.984 1 98.06 234 GLY B CA 1
ATOM 5508 C C . GLY B 1 234 ? 10.773 12.297 11.164 1 98.06 234 GLY B C 1
ATOM 5509 O O . GLY B 1 234 ? 9.797 11.781 11.719 1 98.06 234 GLY B O 1
ATOM 5510 N N . ILE B 1 235 ? 10.828 12.367 9.891 1 97.88 235 ILE B N 1
ATOM 5511 C CA . ILE B 1 235 ? 9.977 11.68 8.93 1 97.88 235 ILE B CA 1
ATOM 5512 C C . ILE B 1 235 ? 10.836 10.891 7.945 1 97.88 235 ILE B C 1
ATOM 5514 O O . ILE B 1 235 ? 11.602 11.477 7.168 1 97.88 235 ILE B O 1
ATOM 5518 N N . PRO B 1 236 ? 10.75 9.602 7.934 1 95.19 236 PRO B N 1
ATOM 5519 C CA . PRO B 1 236 ? 11.656 8.766 7.152 1 95.19 236 PRO B CA 1
ATOM 5520 C C . PRO B 1 236 ? 11.383 8.836 5.652 1 95.19 236 PRO B C 1
ATOM 5522 O O . PRO B 1 236 ? 10.273 8.547 5.207 1 95.19 236 PRO B O 1
ATOM 5525 N N . LYS B 1 237 ? 12.383 9.148 4.957 1 94 237 LYS B N 1
ATOM 5526 C CA . LYS B 1 237 ? 12.312 9.383 3.518 1 94 237 LYS B CA 1
ATOM 5527 C C . LYS B 1 237 ? 13.359 8.555 2.777 1 94 237 LYS B C 1
ATOM 5529 O O . LYS B 1 237 ? 14.562 8.758 2.955 1 94 237 LYS B O 1
ATOM 5534 N N . THR B 1 238 ? 12.945 7.598 1.918 1 92.38 238 THR B N 1
ATOM 5535 C CA . THR B 1 238 ? 13.844 6.902 1.004 1 92.38 238 THR B CA 1
ATOM 5536 C C . THR B 1 238 ? 13.047 6.102 -0.025 1 92.38 238 THR B C 1
ATOM 5538 O O . THR B 1 238 ? 11.977 5.57 0.283 1 92.38 238 THR B O 1
ATOM 5541 N N . ILE B 1 239 ? 13.547 5.984 -1.186 1 92.38 239 ILE B N 1
ATOM 5542 C CA . ILE B 1 239 ? 12.93 5.098 -2.166 1 92.38 239 ILE B CA 1
ATOM 5543 C C . ILE B 1 239 ? 13.445 3.672 -1.968 1 92.38 239 ILE B C 1
ATOM 5545 O O . ILE B 1 239 ? 12.867 2.719 -2.494 1 92.38 239 ILE B O 1
ATOM 5549 N N . ASP B 1 240 ? 14.492 3.479 -1.242 1 87.94 240 ASP B N 1
ATOM 5550 C CA . ASP B 1 240 ? 15.188 2.199 -1.14 1 87.94 240 ASP B CA 1
ATOM 5551 C C . ASP B 1 240 ? 14.492 1.271 -0.15 1 87.94 240 ASP B C 1
ATOM 5553 O O . ASP B 1 240 ? 14.766 0.072 -0.111 1 87.94 240 ASP B O 1
ATOM 5557 N N . ASN B 1 241 ? 13.602 1.795 0.615 1 88.94 241 ASN B N 1
ATOM 5558 C CA . ASN B 1 241 ? 12.914 1.03 1.648 1 88.94 241 ASN B CA 1
ATOM 5559 C C . ASN B 1 241 ? 13.898 0.357 2.6 1 88.94 241 ASN B C 1
ATOM 5561 O O . ASN B 1 241 ? 13.719 -0.808 2.961 1 88.94 241 ASN B O 1
ATOM 5565 N N . ASP B 1 242 ? 14.891 1.154 3.064 1 84.38 242 ASP B N 1
ATOM 5566 C CA . ASP B 1 242 ? 15.953 0.568 3.879 1 84.38 242 ASP B CA 1
ATOM 5567 C C . ASP B 1 242 ? 15.914 1.118 5.305 1 84.38 242 ASP B C 1
ATOM 5569 O O . ASP B 1 242 ? 16.938 1.135 5.992 1 84.38 242 ASP B O 1
ATOM 5573 N N . ILE B 1 243 ? 14.82 1.674 5.711 1 87.12 243 ILE B N 1
ATOM 5574 C CA . ILE B 1 243 ? 14.656 2.146 7.082 1 87.12 243 ILE B CA 1
ATOM 5575 C C . ILE B 1 243 ? 14.086 1.025 7.949 1 87.12 243 ILE B C 1
ATOM 5577 O O . ILE B 1 243 ? 13.078 0.409 7.594 1 87.12 243 ILE B O 1
ATOM 5581 N N . ALA B 1 244 ? 14.656 0.809 9.023 1 84.44 244 ALA B N 1
ATOM 5582 C CA . ALA B 1 244 ? 14.305 -0.314 9.891 1 84.44 244 ALA B CA 1
ATOM 5583 C C . ALA B 1 244 ? 12.961 -0.078 10.57 1 84.44 244 ALA B C 1
ATOM 5585 O O . ALA B 1 244 ? 12.539 1.068 10.75 1 84.44 244 ALA B O 1
ATOM 5586 N N . ILE B 1 245 ? 12.227 -1.122 10.93 1 86.12 245 ILE B N 1
ATOM 5587 C CA . ILE B 1 245 ? 11.094 -1.188 11.852 1 86.12 245 ILE B CA 1
ATOM 5588 C C . ILE B 1 245 ? 9.805 -0.888 11.094 1 86.12 245 ILE B C 1
ATOM 5590 O O . ILE B 1 245 ? 8.789 -1.558 11.297 1 86.12 245 ILE B O 1
ATOM 5594 N N . ILE B 1 246 ? 9.867 0.069 10.195 1 91.94 246 ILE B N 1
ATOM 5595 C CA . ILE B 1 246 ? 8.617 0.505 9.586 1 91.94 246 ILE B CA 1
ATOM 5596 C C . ILE B 1 246 ? 8.25 -0.43 8.438 1 91.94 246 ILE B C 1
ATOM 5598 O O . ILE B 1 246 ? 9.109 -1.132 7.898 1 91.94 246 ILE B O 1
ATOM 5602 N N . ASP B 1 247 ? 7.004 -0.431 8.047 1 92.06 247 ASP B N 1
ATOM 5603 C CA . ASP B 1 247 ? 6.539 -1.254 6.934 1 92.06 247 ASP B CA 1
ATOM 5604 C C . ASP B 1 247 ? 7.273 -0.898 5.641 1 92.06 247 ASP B C 1
ATOM 5606 O O . ASP B 1 247 ? 7.742 -1.784 4.926 1 92.06 247 ASP B O 1
ATOM 5610 N N . HIS B 1 248 ? 7.254 0.283 5.305 1 92 248 HIS B N 1
ATOM 5611 C CA . HIS B 1 248 ? 8.008 0.832 4.18 1 92 248 HIS B CA 1
ATOM 5612 C C . HIS B 1 248 ? 8.039 2.355 4.234 1 92 248 HIS B C 1
ATOM 5614 O O . HIS B 1 248 ? 7.207 2.977 4.895 1 92 248 HIS B O 1
ATOM 5620 N N . SER B 1 249 ? 9.031 2.951 3.609 1 93.69 249 SER B N 1
ATOM 5621 C CA . SER B 1 249 ? 9.164 4.402 3.547 1 93.69 249 SER B CA 1
ATOM 5622 C C . SER B 1 249 ? 8.352 4.984 2.396 1 93.69 249 SER B C 1
ATOM 5624 O O . SER B 1 249 ? 8.008 4.273 1.448 1 93.69 249 SER B O 1
ATOM 5626 N N . PHE B 1 250 ? 7.949 6.277 2.549 1 95.06 250 PHE B N 1
ATOM 5627 C CA . PHE B 1 250 ? 7.234 6.875 1.428 1 95.06 250 PHE B CA 1
ATOM 5628 C C . PHE B 1 250 ? 8.164 7.078 0.239 1 95.06 250 PHE B C 1
ATOM 5630 O O . PHE B 1 250 ? 9.375 7.254 0.413 1 95.06 250 PHE B O 1
ATOM 5637 N N . GLY B 1 251 ? 7.59 7.031 -0.917 1 94.94 251 GLY B N 1
ATOM 5638 C CA . GLY B 1 251 ? 8.344 7.121 -2.158 1 94.94 251 GLY B CA 1
ATOM 5639 C C . GLY B 1 251 ? 8.672 5.766 -2.752 1 94.94 251 GLY B C 1
ATOM 5640 O O . GLY B 1 251 ? 8.867 5.641 -3.963 1 94.94 251 GLY B O 1
ATOM 5641 N N . PHE B 1 252 ? 8.727 4.75 -1.88 1 94.5 252 PHE B N 1
ATOM 5642 C CA . PHE B 1 252 ? 9.078 3.4 -2.311 1 94.5 252 PHE B CA 1
ATOM 5643 C C . PHE B 1 252 ? 8.055 2.865 -3.301 1 94.5 252 PHE B C 1
ATOM 5645 O O . PHE B 1 252 ? 8.414 2.309 -4.34 1 94.5 252 PHE B O 1
ATOM 5652 N N . VAL B 1 253 ? 6.832 3.043 -2.994 1 95.88 253 VAL B N 1
ATOM 5653 C CA . VAL B 1 253 ? 5.758 2.508 -3.824 1 95.88 253 VAL B CA 1
ATOM 5654 C C . VAL B 1 253 ? 5.785 3.172 -5.199 1 95.88 253 VAL B C 1
ATOM 5656 O O . VAL B 1 253 ? 5.582 2.51 -6.219 1 95.88 253 VAL B O 1
ATOM 5659 N N . THR B 1 254 ? 5.988 4.453 -5.242 1 95.62 254 THR B N 1
ATOM 5660 C CA . THR B 1 254 ? 6.105 5.18 -6.5 1 95.62 254 THR B CA 1
ATOM 5661 C C . THR B 1 254 ? 7.297 4.672 -7.309 1 95.62 254 THR B C 1
ATOM 5663 O O . THR B 1 254 ? 7.199 4.496 -8.523 1 95.62 254 THR B O 1
ATOM 5666 N N . ALA B 1 255 ? 8.391 4.477 -6.617 1 94.75 255 ALA B N 1
ATOM 5667 C CA . ALA B 1 255 ? 9.578 3.961 -7.289 1 94.75 255 ALA B CA 1
ATOM 5668 C C . ALA B 1 255 ? 9.312 2.6 -7.922 1 94.75 255 ALA B C 1
ATOM 5670 O O . ALA B 1 255 ? 9.734 2.338 -9.047 1 94.75 255 ALA B O 1
ATOM 5671 N N . VAL B 1 256 ? 8.641 1.765 -7.227 1 95.25 256 VAL B N 1
ATOM 5672 C CA . VAL B 1 256 ? 8.305 0.432 -7.723 1 95.25 256 VAL B CA 1
ATOM 5673 C C . VAL B 1 256 ? 7.383 0.545 -8.938 1 95.25 256 VAL B C 1
ATOM 5675 O O . VAL B 1 256 ? 7.555 -0.173 -9.922 1 95.25 256 VAL B O 1
ATOM 5678 N N . GLN B 1 257 ? 6.43 1.434 -8.859 1 94.75 257 GLN B N 1
ATOM 5679 C CA . GLN B 1 257 ? 5.516 1.657 -9.969 1 94.75 257 GLN B CA 1
ATOM 5680 C C . GLN B 1 257 ? 6.27 2.096 -11.219 1 94.75 257 GLN B C 1
ATOM 5682 O O . GLN B 1 257 ? 6.012 1.589 -12.312 1 94.75 257 GLN B O 1
ATOM 5687 N N . GLU B 1 258 ? 7.148 3.039 -11.062 1 93.62 258 GLU B N 1
ATOM 5688 C CA . GLU B 1 258 ? 7.93 3.527 -12.188 1 93.62 258 GLU B CA 1
ATOM 5689 C C . GLU B 1 258 ? 8.891 2.455 -12.703 1 93.62 258 GLU B C 1
ATOM 5691 O O . GLU B 1 258 ? 9.141 2.361 -13.906 1 93.62 258 GLU B O 1
ATOM 5696 N N . ALA B 1 259 ? 9.445 1.707 -11.781 1 94.12 259 ALA B N 1
ATOM 5697 C CA . ALA B 1 259 ? 10.32 0.602 -12.164 1 94.12 259 ALA B CA 1
ATOM 5698 C C . ALA B 1 259 ? 9.562 -0.426 -13 1 94.12 259 ALA B C 1
ATOM 5700 O O . ALA B 1 259 ? 10.102 -0.955 -13.977 1 94.12 259 ALA B O 1
ATOM 5701 N N . GLN B 1 260 ? 8.367 -0.727 -12.586 1 93.31 260 GLN B N 1
ATOM 5702 C CA . GLN B 1 260 ? 7.535 -1.664 -13.336 1 93.31 260 GLN B CA 1
ATOM 5703 C C . GLN B 1 260 ? 7.324 -1.189 -14.773 1 93.31 260 GLN B C 1
ATOM 5705 O O . GLN B 1 260 ? 7.297 -1.999 -15.703 1 93.31 260 GLN B O 1
ATOM 5710 N N . ARG B 1 261 ? 7.137 0.131 -14.938 1 90.88 261 ARG B N 1
ATOM 5711 C CA . ARG B 1 261 ? 6.977 0.692 -16.266 1 90.88 261 ARG B CA 1
ATOM 5712 C C . ARG B 1 261 ? 8.195 0.397 -17.141 1 90.88 261 ARG B C 1
ATOM 5714 O O . ARG B 1 261 ? 8.062 0.043 -18.312 1 90.88 261 ARG B O 1
ATOM 5721 N N . ALA B 1 262 ? 9.359 0.534 -16.578 1 92.62 262 ALA B N 1
ATOM 5722 C CA . ALA B 1 262 ? 10.594 0.241 -17.297 1 92.62 262 ALA B CA 1
ATOM 5723 C C . ALA B 1 262 ? 10.688 -1.239 -17.641 1 92.62 262 ALA B C 1
ATOM 5725 O O . ALA B 1 262 ? 11.102 -1.593 -18.75 1 92.62 262 ALA B O 1
ATOM 5726 N N . ILE B 1 263 ? 10.273 -2.111 -16.766 1 94.81 263 ILE B N 1
ATOM 5727 C CA . ILE B 1 263 ? 10.312 -3.551 -16.984 1 94.81 263 ILE B CA 1
ATOM 5728 C C . ILE B 1 263 ? 9.344 -3.926 -18.109 1 94.81 263 ILE B C 1
ATOM 5730 O O . ILE B 1 263 ? 9.656 -4.75 -18.969 1 94.81 263 ILE B O 1
ATOM 5734 N N . ARG B 1 264 ? 8.188 -3.303 -18.125 1 91.81 264 ARG B N 1
ATOM 5735 C CA . ARG B 1 264 ? 7.207 -3.57 -19.172 1 91.81 264 ARG B CA 1
ATOM 5736 C C . ARG B 1 264 ? 7.742 -3.164 -20.547 1 91.81 264 ARG B C 1
ATOM 5738 O O . ARG B 1 264 ? 7.523 -3.867 -21.531 1 91.81 264 ARG B O 1
ATOM 5745 N N . ALA B 1 265 ? 8.406 -2.018 -20.578 1 90.81 265 ALA B N 1
ATOM 5746 C CA . ALA B 1 265 ? 9.031 -1.581 -21.828 1 90.81 265 ALA B CA 1
ATOM 5747 C C . ALA B 1 265 ? 10.086 -2.58 -22.281 1 90.81 265 ALA B C 1
ATOM 5749 O O . ALA B 1 265 ? 10.164 -2.904 -23.469 1 90.81 265 ALA B O 1
ATOM 5750 N N . ALA B 1 266 ? 10.828 -3.061 -21.328 1 94.12 266 ALA B N 1
ATOM 5751 C CA . ALA B 1 266 ? 11.852 -4.055 -21.641 1 94.12 266 ALA B CA 1
ATOM 5752 C C . ALA B 1 266 ? 11.219 -5.34 -22.172 1 94.12 266 ALA B C 1
ATOM 5754 O O . ALA B 1 266 ? 11.75 -5.969 -23.078 1 94.12 266 ALA B O 1
ATOM 5755 N N . TYR B 1 267 ? 10.141 -5.723 -21.594 1 93.75 267 TYR B N 1
ATOM 5756 C CA . TYR B 1 267 ? 9.414 -6.91 -22.031 1 93.75 267 TYR B CA 1
ATOM 5757 C C . TYR B 1 267 ? 8.93 -6.758 -23.469 1 93.75 267 TYR B C 1
ATOM 5759 O O . TYR B 1 267 ? 9.086 -7.672 -24.281 1 93.75 267 TYR B O 1
ATOM 5767 N N . VAL B 1 268 ? 8.406 -5.602 -23.797 1 88.69 268 VAL B N 1
ATOM 5768 C CA . VAL B 1 268 ? 7.906 -5.332 -25.141 1 88.69 268 VAL B CA 1
ATOM 5769 C C . VAL B 1 268 ? 9.055 -5.383 -26.141 1 88.69 268 VAL B C 1
ATOM 5771 O O . VAL B 1 268 ? 8.938 -6.012 -27.203 1 88.69 268 VAL B O 1
ATOM 5774 N N . GLU B 1 269 ? 10.148 -4.832 -25.734 1 87.69 269 GLU B N 1
ATOM 5775 C CA . GLU B 1 269 ? 11.328 -4.848 -26.609 1 87.69 269 GLU B CA 1
ATOM 5776 C C . GLU B 1 269 ? 11.852 -6.266 -26.797 1 87.69 269 GLU B C 1
ATOM 5778 O O . GLU B 1 269 ? 12.18 -6.664 -27.922 1 87.69 269 GLU B O 1
ATOM 5783 N N . ALA B 1 270 ? 11.883 -6.969 -25.719 1 93.56 270 ALA B N 1
ATOM 5784 C CA . ALA B 1 270 ? 12.422 -8.328 -25.75 1 93.56 270 ALA B CA 1
ATOM 5785 C C . ALA B 1 270 ? 11.547 -9.234 -26.609 1 93.56 270 ALA B C 1
ATOM 5787 O O . ALA B 1 270 ? 12.047 -10.062 -27.375 1 93.56 270 ALA B O 1
ATOM 5788 N N . THR B 1 271 ? 10.258 -9.078 -26.562 1 91.69 271 THR B N 1
ATOM 5789 C CA . THR B 1 271 ? 9.336 -9.984 -27.234 1 91.69 271 THR B CA 1
ATOM 5790 C C . THR B 1 271 ? 9.117 -9.562 -28.688 1 91.69 271 THR B C 1
ATOM 5792 O O . THR B 1 271 ? 8.547 -10.312 -29.484 1 91.69 271 THR B O 1
ATOM 5795 N N . SER B 1 272 ? 9.586 -8.383 -29.047 1 89.12 272 SER B N 1
ATOM 5796 C CA . SER B 1 272 ? 9.359 -7.867 -30.391 1 89.12 272 SER B CA 1
ATOM 5797 C C . SER B 1 272 ? 10.539 -8.188 -31.312 1 89.12 272 SER B C 1
ATOM 5799 O O . SER B 1 272 ? 10.461 -7.973 -32.531 1 89.12 272 SER B O 1
ATOM 5801 N N . GLY B 1 273 ? 11.68 -8.695 -30.734 1 79.88 273 GLY B N 1
ATOM 5802 C CA . GLY B 1 273 ? 12.867 -8.992 -31.516 1 79.88 273 GLY B CA 1
ATOM 5803 C C . GLY B 1 273 ? 13.25 -10.461 -31.484 1 79.88 273 GLY B C 1
ATOM 5804 O O . GLY B 1 273 ? 12.789 -11.211 -30.625 1 79.88 273 GLY B O 1
ATOM 5805 N N . TYR B 1 274 ? 14.023 -10.859 -32.469 1 87.5 274 TYR B N 1
ATOM 5806 C CA . TYR B 1 274 ? 14.594 -12.203 -32.5 1 87.5 274 TYR B CA 1
ATOM 5807 C C . TYR B 1 274 ? 15.609 -12.391 -31.391 1 87.5 274 TYR B C 1
ATOM 5809 O O . TYR B 1 274 ? 16.562 -11.617 -31.281 1 87.5 274 TYR B O 1
ATOM 5817 N N . ASN B 1 275 ? 15.414 -13.422 -30.562 1 93.31 275 ASN B N 1
ATOM 5818 C CA . ASN B 1 275 ? 16.281 -13.641 -29.422 1 93.31 275 ASN B CA 1
ATOM 5819 C C . ASN B 1 275 ? 16.484 -12.359 -28.609 1 93.31 275 ASN B C 1
ATOM 5821 O O . ASN B 1 275 ? 17.609 -11.953 -28.359 1 93.31 275 ASN B O 1
ATOM 5825 N N . GLY B 1 276 ? 15.336 -11.766 -28.297 1 95.19 276 GLY B N 1
ATOM 5826 C CA . GLY B 1 276 ? 15.336 -10.477 -27.641 1 95.19 276 GLY B CA 1
ATOM 5827 C C . GLY B 1 276 ? 15.656 -10.57 -26.156 1 95.19 276 GLY B C 1
ATOM 5828 O O . GLY B 1 276 ? 15.18 -11.477 -25.469 1 95.19 276 GLY B O 1
ATOM 5829 N N . ILE B 1 277 ? 16.531 -9.664 -25.719 1 96.31 277 ILE B N 1
ATOM 5830 C CA . ILE B 1 277 ? 16.891 -9.578 -24.312 1 96.31 277 ILE B CA 1
ATOM 5831 C C . ILE B 1 277 ? 16.609 -8.172 -23.781 1 96.31 277 ILE B C 1
ATOM 5833 O O . ILE B 1 277 ? 17.156 -7.191 -24.297 1 96.31 277 ILE B O 1
ATOM 5837 N N . GLY B 1 278 ? 15.672 -8.078 -22.844 1 96.81 278 GLY B N 1
ATOM 5838 C CA . GLY B 1 278 ? 15.469 -6.832 -22.125 1 96.81 278 GLY B CA 1
ATOM 5839 C C . GLY B 1 278 ? 16.203 -6.781 -20.797 1 96.81 278 GLY B C 1
ATOM 5840 O O . GLY B 1 278 ? 15.953 -7.598 -19.922 1 96.81 278 GLY B O 1
ATOM 5841 N N . LEU B 1 279 ? 17.156 -5.871 -20.688 1 97 279 LEU B N 1
ATOM 5842 C CA . LEU B 1 279 ? 17.938 -5.684 -19.469 1 97 279 LEU B CA 1
ATOM 5843 C C . LEU B 1 279 ? 17.609 -4.348 -18.812 1 97 279 LEU B C 1
ATOM 5845 O O . LEU B 1 279 ? 17.734 -3.293 -19.438 1 97 279 LEU B O 1
ATOM 5849 N N . VAL B 1 280 ? 17.109 -4.422 -17.578 1 96.56 280 VAL B N 1
ATOM 5850 C CA . VAL B 1 280 ? 16.719 -3.213 -16.859 1 96.56 280 VAL B CA 1
ATOM 5851 C C . VAL B 1 280 ? 17.594 -3.049 -15.609 1 96.56 280 VAL B C 1
ATOM 5853 O O . VAL B 1 280 ? 17.672 -3.955 -14.781 1 96.56 280 VAL B O 1
ATOM 5856 N N . ARG B 1 281 ? 18.25 -1.961 -15.469 1 95.75 281 ARG B N 1
ATOM 5857 C CA . ARG B 1 281 ? 18.984 -1.62 -14.25 1 95.75 281 ARG B CA 1
ATOM 5858 C C . ARG B 1 281 ? 18.141 -0.698 -13.359 1 95.75 281 ARG B C 1
ATOM 5860 O O . ARG B 1 281 ? 17.625 0.321 -13.828 1 95.75 281 ARG B O 1
ATOM 5867 N N . LEU B 1 282 ? 18.031 -1.103 -12.172 1 94.25 282 LEU B N 1
ATOM 5868 C CA . LEU B 1 282 ? 17.203 -0.329 -11.258 1 94.25 282 LEU B CA 1
ATOM 5869 C C . LEU B 1 282 ? 18.031 0.2 -10.086 1 94.25 282 LEU B C 1
ATOM 5871 O O . LEU B 1 282 ? 18.984 -0.449 -9.648 1 94.25 282 LEU B O 1
ATOM 5875 N N . MET B 1 283 ? 17.609 1.387 -9.57 1 90 283 MET B N 1
ATOM 5876 C CA . MET B 1 283 ? 18.219 1.978 -8.383 1 90 283 MET B CA 1
ATOM 5877 C C . MET B 1 283 ? 17.906 1.142 -7.145 1 90 283 MET B C 1
ATOM 5879 O O . MET B 1 283 ? 17.062 0.245 -7.188 1 90 283 MET B O 1
ATOM 5883 N N . GLY B 1 284 ? 18.641 1.365 -6.035 1 84.69 284 GLY B N 1
ATOM 5884 C CA . GLY B 1 284 ? 18.438 0.68 -4.766 1 84.69 284 GLY B CA 1
ATOM 5885 C C . GLY B 1 284 ? 19.703 0.542 -3.953 1 84.69 284 GLY B C 1
ATOM 5886 O O . GLY B 1 284 ? 19.719 -0.1 -2.9 1 84.69 284 GLY B O 1
ATOM 5887 N N . ARG B 1 285 ? 20.719 1.082 -4.418 1 81.5 285 ARG B N 1
ATOM 5888 C CA . ARG B 1 285 ? 22.031 1.054 -3.791 1 81.5 285 ARG B CA 1
ATOM 5889 C C . ARG B 1 285 ? 22.359 -0.336 -3.25 1 81.5 285 ARG B C 1
ATOM 5891 O O . ARG B 1 285 ? 22.375 -1.312 -4.004 1 81.5 285 ARG B O 1
ATOM 5898 N N . ASN B 1 286 ? 22.344 -0.46 -1.896 1 83.06 286 ASN B N 1
ATOM 5899 C CA . ASN B 1 286 ? 22.766 -1.719 -1.293 1 83.06 286 ASN B CA 1
ATOM 5900 C C . ASN B 1 286 ? 21.578 -2.598 -0.931 1 83.06 286 ASN B C 1
ATOM 5902 O O . ASN B 1 286 ? 21.734 -3.625 -0.269 1 83.06 286 ASN B O 1
ATOM 5906 N N . SER B 1 287 ? 20.438 -2.203 -1.365 1 89.12 287 SER B N 1
ATOM 5907 C CA . SER B 1 287 ? 19.234 -2.973 -1.039 1 89.12 287 SER B CA 1
ATOM 5908 C C . SER B 1 287 ? 18.484 -3.373 -2.299 1 89.12 287 SER B C 1
ATOM 5910 O O . SER B 1 287 ? 18.344 -2.574 -3.227 1 89.12 287 SER B O 1
ATOM 5912 N N . GLY B 1 288 ? 17.984 -4.559 -2.318 1 93.56 288 GLY B N 1
ATOM 5913 C CA . GLY B 1 288 ? 17.344 -5.098 -3.51 1 93.56 288 GLY B CA 1
ATOM 5914 C C . GLY B 1 288 ? 15.836 -4.961 -3.488 1 93.56 288 GLY B C 1
ATOM 5915 O O . GLY B 1 288 ? 15.148 -5.547 -4.324 1 93.56 288 GLY B O 1
ATOM 5916 N N . TYR B 1 289 ? 15.281 -4.133 -2.652 1 93 289 TYR B N 1
ATOM 5917 C CA . TYR B 1 289 ? 13.836 -4.094 -2.439 1 93 289 TYR B CA 1
ATOM 5918 C C . TYR B 1 289 ? 13.117 -3.607 -3.688 1 93 289 TYR B C 1
ATOM 5920 O O . TYR B 1 289 ? 12.094 -4.176 -4.082 1 93 289 TYR B O 1
ATOM 5928 N N . ILE B 1 290 ? 13.594 -2.582 -4.328 1 94.19 290 ILE B N 1
ATOM 5929 C CA . ILE B 1 290 ? 12.93 -2.057 -5.516 1 94.19 290 ILE B CA 1
ATOM 5930 C C . ILE B 1 290 ? 12.875 -3.137 -6.598 1 94.19 290 ILE B C 1
ATOM 5932 O O . ILE B 1 290 ? 11.812 -3.4 -7.164 1 94.19 290 ILE B O 1
ATOM 5936 N N . SER B 1 291 ? 14.023 -3.746 -6.793 1 95.62 291 SER B N 1
ATOM 5937 C CA . SER B 1 291 ? 14.102 -4.773 -7.828 1 95.62 291 SER B CA 1
ATOM 5938 C C . SER B 1 291 ? 13.195 -5.953 -7.504 1 95.62 291 SER B C 1
ATOM 5940 O O . SER B 1 291 ? 12.484 -6.457 -8.383 1 95.62 291 SER B O 1
ATOM 5942 N N . MET B 1 292 ? 13.227 -6.367 -6.289 1 95.06 292 MET B N 1
ATOM 5943 C CA . MET B 1 292 ? 12.406 -7.488 -5.844 1 95.06 292 MET B CA 1
ATOM 5944 C C . MET B 1 292 ? 10.93 -7.199 -6.062 1 95.06 292 MET B C 1
ATOM 5946 O O . MET B 1 292 ? 10.227 -7.984 -6.707 1 95.06 292 MET B O 1
ATOM 5950 N N . MET B 1 293 ? 10.477 -6.07 -5.578 1 95.19 293 MET B N 1
ATOM 5951 C CA . MET B 1 293 ? 9.055 -5.746 -5.633 1 95.19 293 MET B CA 1
ATOM 5952 C C . MET B 1 293 ? 8.625 -5.438 -7.062 1 95.19 293 MET B C 1
ATOM 5954 O O . MET B 1 293 ? 7.516 -5.789 -7.473 1 95.19 293 MET B O 1
ATOM 5958 N N . ALA B 1 294 ? 9.445 -4.758 -7.789 1 95.38 294 ALA B N 1
ATOM 5959 C CA . ALA B 1 294 ? 9.125 -4.453 -9.18 1 95.38 294 ALA B CA 1
ATOM 5960 C C . ALA B 1 294 ? 9.008 -5.73 -10.008 1 95.38 294 ALA B C 1
ATOM 5962 O O . ALA B 1 294 ? 8.172 -5.816 -10.914 1 95.38 294 ALA B O 1
ATOM 5963 N N . THR B 1 295 ? 9.867 -6.684 -9.727 1 95.75 295 THR B N 1
ATOM 5964 C CA . THR B 1 295 ? 9.82 -7.98 -10.398 1 95.75 295 THR B CA 1
ATOM 5965 C C . THR B 1 295 ? 8.477 -8.664 -10.148 1 95.75 295 THR B C 1
ATOM 5967 O O . THR B 1 295 ? 7.844 -9.148 -11.086 1 95.75 295 THR B O 1
ATOM 5970 N N . LEU B 1 296 ? 8.078 -8.656 -8.93 1 92.31 296 LEU B N 1
ATOM 5971 C CA . LEU B 1 296 ? 6.801 -9.266 -8.578 1 92.31 296 LEU B CA 1
ATOM 5972 C C . LEU B 1 296 ? 5.641 -8.508 -9.211 1 92.31 296 LEU B C 1
ATOM 5974 O O . LEU B 1 296 ? 4.656 -9.117 -9.641 1 92.31 296 LEU B O 1
ATOM 5978 N N . ALA B 1 297 ? 5.789 -7.238 -9.266 1 93.06 297 ALA B N 1
ATOM 5979 C CA . ALA B 1 297 ? 4.738 -6.391 -9.812 1 93.06 297 ALA B CA 1
ATOM 5980 C C . ALA B 1 297 ? 4.574 -6.609 -11.312 1 93.06 297 ALA B C 1
ATOM 5982 O O . ALA B 1 297 ? 3.453 -6.668 -11.82 1 93.06 297 ALA B O 1
ATOM 5983 N N . ALA B 1 298 ? 5.617 -6.703 -12.016 1 92.88 298 ALA B N 1
ATOM 5984 C CA . ALA B 1 298 ? 5.598 -6.797 -13.469 1 92.88 298 ALA B CA 1
ATOM 5985 C C . ALA B 1 298 ? 5.105 -8.172 -13.922 1 92.88 298 ALA B C 1
ATOM 5987 O O . ALA B 1 298 ? 4.32 -8.273 -14.867 1 92.88 298 ALA B O 1
ATOM 5988 N N . GLY B 1 299 ? 5.621 -9.211 -13.359 1 90.38 299 GLY B N 1
ATOM 5989 C CA . GLY B 1 299 ? 5.211 -10.57 -13.672 1 90.38 299 GLY B CA 1
ATOM 5990 C C . GLY B 1 299 ? 5.867 -11.117 -14.93 1 90.38 299 GLY B C 1
ATOM 5991 O O . GLY B 1 299 ? 5.512 -12.195 -15.406 1 90.38 299 GLY B O 1
ATOM 5992 N N . ASP B 1 300 ? 6.805 -10.367 -15.523 1 92.31 300 ASP B N 1
ATOM 5993 C CA . ASP B 1 300 ? 7.414 -10.766 -16.781 1 92.31 300 ASP B CA 1
ATOM 5994 C C . ASP B 1 300 ? 8.914 -10.984 -16.625 1 92.31 300 ASP B C 1
ATOM 5996 O O . ASP B 1 300 ? 9.625 -11.172 -17.625 1 92.31 300 ASP B O 1
ATOM 6000 N N . VAL B 1 301 ? 9.414 -10.961 -15.461 1 96.06 301 VAL B N 1
ATOM 6001 C CA . VAL B 1 301 ? 10.852 -10.992 -15.258 1 96.06 301 VAL B CA 1
ATOM 6002 C C . VAL B 1 301 ? 11.336 -12.445 -15.172 1 96.06 301 VAL B C 1
ATOM 6004 O O . VAL B 1 301 ? 10.703 -13.273 -14.516 1 96.06 301 VAL B O 1
ATOM 6007 N N . ASP B 1 302 ? 12.406 -12.703 -15.859 1 96.44 302 ASP B N 1
ATOM 6008 C CA . ASP B 1 302 ? 12.961 -14.055 -15.859 1 96.44 302 ASP B CA 1
ATOM 6009 C C . ASP B 1 302 ? 14.109 -14.18 -14.867 1 96.44 302 ASP B C 1
ATOM 6011 O O . ASP B 1 302 ? 14.375 -15.266 -14.344 1 96.44 302 ASP B O 1
ATOM 6015 N N . VAL B 1 303 ? 14.844 -13.086 -14.719 1 97.12 303 VAL B N 1
ATOM 6016 C CA . VAL B 1 303 ? 15.992 -13.07 -13.812 1 97.12 303 VAL B CA 1
ATOM 6017 C C . VAL B 1 303 ? 16 -11.766 -13.016 1 97.12 303 VAL B C 1
ATOM 6019 O O . VAL B 1 303 ? 15.914 -10.68 -13.594 1 97.12 303 VAL B O 1
ATOM 6022 N N . CYS B 1 304 ? 16.031 -11.93 -11.75 1 97.25 304 CYS B N 1
ATOM 6023 C CA . CYS B 1 304 ? 16.141 -10.789 -10.852 1 97.25 304 CYS B CA 1
ATOM 6024 C C . CYS B 1 304 ? 17.438 -10.852 -10.039 1 97.25 304 CYS B C 1
ATOM 6026 O O . CYS B 1 304 ? 17.609 -11.742 -9.203 1 97.25 304 CYS B O 1
ATOM 6028 N N . LEU B 1 305 ? 18.359 -9.883 -10.273 1 96.81 305 LEU B N 1
ATOM 6029 C CA . LEU B 1 305 ? 19.641 -9.828 -9.586 1 96.81 305 LEU B CA 1
ATOM 6030 C C . LEU B 1 305 ? 19.688 -8.68 -8.586 1 96.81 305 LEU B C 1
ATOM 6032 O O . LEU B 1 305 ? 19.547 -7.516 -8.969 1 96.81 305 LEU B O 1
ATOM 6036 N N . ILE B 1 306 ? 19.828 -9.039 -7.363 1 95.25 306 ILE B N 1
ATOM 6037 C CA . ILE B 1 306 ? 19.875 -8.039 -6.301 1 95.25 306 ILE B CA 1
ATOM 6038 C C . ILE B 1 306 ? 21.203 -8.133 -5.566 1 95.25 306 ILE B C 1
ATOM 6040 O O . ILE B 1 306 ? 21.922 -9.125 -5.699 1 95.25 306 ILE B O 1
ATOM 6044 N N . PRO B 1 307 ? 21.609 -7.07 -4.809 1 92.44 307 PRO B N 1
ATOM 6045 C CA . PRO B 1 307 ? 22.938 -7.035 -4.172 1 92.44 307 PRO B CA 1
ATOM 6046 C C . PRO B 1 307 ? 23.141 -8.18 -3.18 1 92.44 307 PRO B C 1
ATOM 6048 O O . PRO B 1 307 ? 24.281 -8.602 -2.949 1 92.44 307 PRO B O 1
ATOM 6051 N N . GLU B 1 308 ? 22.078 -8.68 -2.645 1 91.56 308 GLU B N 1
ATOM 6052 C CA . GLU B 1 308 ? 22.141 -9.688 -1.586 1 91.56 308 GLU B CA 1
ATOM 6053 C C . GLU B 1 308 ? 22.469 -11.062 -2.152 1 91.56 308 GLU B C 1
ATOM 6055 O O . GLU B 1 308 ? 22.844 -11.977 -1.41 1 91.56 308 GLU B O 1
ATOM 6060 N N . ILE B 1 309 ? 22.344 -11.234 -3.438 1 90.19 309 ILE B N 1
ATOM 6061 C CA . ILE B 1 309 ? 22.594 -12.539 -4.047 1 90.19 309 ILE B CA 1
ATOM 6062 C C . ILE B 1 309 ? 24.016 -12.578 -4.605 1 90.19 309 ILE B C 1
ATOM 6064 O O . ILE B 1 309 ? 24.484 -11.617 -5.215 1 90.19 309 ILE B O 1
ATOM 6068 N N . ASP B 1 310 ? 24.672 -13.656 -4.309 1 90.62 310 ASP B N 1
ATOM 6069 C CA . ASP B 1 310 ? 25.969 -13.961 -4.914 1 90.62 310 ASP B CA 1
ATOM 6070 C C . ASP B 1 310 ? 25.812 -14.867 -6.129 1 90.62 310 ASP B C 1
ATOM 6072 O O . ASP B 1 310 ? 25.688 -16.094 -5.988 1 90.62 310 ASP B O 1
ATOM 6076 N N . PHE B 1 311 ? 25.875 -14.32 -7.336 1 92.06 311 PHE B N 1
ATOM 6077 C CA . PHE B 1 311 ? 25.656 -15.125 -8.531 1 92.06 311 PHE B CA 1
ATOM 6078 C C . PHE B 1 311 ? 26.922 -15.203 -9.367 1 92.06 311 PHE B C 1
ATOM 6080 O O . PHE B 1 311 ? 27.797 -14.344 -9.258 1 92.06 311 PHE B O 1
ATOM 6087 N N . ASP B 1 312 ? 27 -16.25 -10.117 1 94.5 312 ASP B N 1
ATOM 6088 C CA . ASP B 1 312 ? 28.094 -16.438 -11.062 1 94.5 312 ASP B CA 1
ATOM 6089 C C . ASP B 1 312 ? 27.672 -16.047 -12.477 1 94.5 312 ASP B C 1
ATOM 6091 O O . ASP B 1 312 ? 26.547 -16.328 -12.898 1 94.5 312 ASP B O 1
ATOM 6095 N N . LEU B 1 313 ? 28.609 -15.391 -13.109 1 94.31 313 LEU B N 1
ATOM 6096 C CA . LEU B 1 313 ? 28.328 -14.992 -14.484 1 94.31 313 LEU B CA 1
ATOM 6097 C C . LEU B 1 313 ? 28.531 -16.156 -15.438 1 94.31 313 LEU B C 1
ATOM 6099 O O . LEU B 1 313 ? 27.656 -16.469 -16.25 1 94.31 313 LEU B O 1
ATOM 6103 N N . ASP B 1 314 ? 29.672 -16.75 -15.234 1 92.5 314 ASP B N 1
ATOM 6104 C CA . ASP B 1 314 ? 30.109 -17.812 -16.125 1 92.5 314 ASP B CA 1
ATOM 6105 C C . ASP B 1 314 ? 29.922 -19.188 -15.453 1 92.5 314 ASP B C 1
ATOM 6107 O O . ASP B 1 314 ? 29.531 -19.266 -14.289 1 92.5 314 ASP B O 1
ATOM 6111 N N . GLY B 1 315 ? 30.188 -20.328 -16.297 1 92.88 315 GLY B N 1
ATOM 6112 C CA . GLY B 1 315 ? 30.078 -21.688 -15.789 1 92.88 315 GLY B CA 1
ATOM 6113 C C . GLY B 1 315 ? 28.766 -22.359 -16.156 1 92.88 315 GLY B C 1
ATOM 6114 O O . GLY B 1 315 ? 27.828 -21.703 -16.609 1 92.88 315 GLY B O 1
ATOM 6115 N N . PRO B 1 316 ? 28.656 -23.641 -15.922 1 93.5 316 PRO B N 1
ATOM 6116 C CA . PRO B 1 316 ? 27.484 -24.406 -16.375 1 93.5 316 PRO B CA 1
ATOM 6117 C C . PRO B 1 316 ? 26.203 -23.969 -15.68 1 93.5 316 PRO B C 1
ATOM 6119 O O . PRO B 1 316 ? 25.109 -24.141 -16.234 1 93.5 316 PRO B O 1
ATOM 6122 N N . HIS B 1 317 ? 26.359 -23.406 -14.461 1 93.38 317 HIS B N 1
ATOM 6123 C CA . HIS B 1 317 ? 25.172 -22.984 -13.734 1 93.38 317 HIS B CA 1
ATOM 6124 C C . HIS B 1 317 ? 25.156 -21.469 -13.531 1 93.38 317 HIS B C 1
ATOM 6126 O O . HIS B 1 317 ? 24.484 -20.969 -12.625 1 93.38 317 HIS B O 1
ATOM 6132 N N . GLY B 1 318 ? 25.891 -20.828 -14.398 1 94.81 318 GLY B N 1
ATOM 6133 C CA . GLY B 1 318 ? 25.984 -19.375 -14.289 1 94.81 318 GLY B CA 1
ATOM 6134 C C . GLY B 1 318 ? 24.859 -18.656 -15.031 1 94.81 318 GLY B C 1
ATOM 6135 O O . GLY B 1 318 ? 24.031 -19.297 -15.68 1 94.81 318 GLY B O 1
ATOM 6136 N N . LEU B 1 319 ? 24.891 -17.344 -14.898 1 96.62 319 LEU B N 1
ATOM 6137 C CA . LEU B 1 319 ? 23.844 -16.484 -15.453 1 96.62 319 LEU B CA 1
ATOM 6138 C C . LEU B 1 319 ? 23.797 -16.594 -16.969 1 96.62 319 LEU B C 1
ATOM 6140 O O . LEU B 1 319 ? 22.719 -16.703 -17.562 1 96.62 319 LEU B O 1
ATOM 6144 N N . LEU B 1 320 ? 24.922 -16.609 -17.672 1 96.94 320 LEU B N 1
ATOM 6145 C CA . LEU B 1 320 ? 24.984 -16.578 -19.125 1 96.94 320 LEU B CA 1
ATOM 6146 C C . LEU B 1 320 ? 24.406 -17.844 -19.719 1 96.94 320 LEU B C 1
ATOM 6148 O O . LEU B 1 320 ? 23.688 -17.797 -20.719 1 96.94 320 LEU B O 1
ATOM 6152 N N . VAL B 1 321 ? 24.719 -18.969 -19.141 1 95.94 321 VAL B N 1
ATOM 6153 C CA . VAL B 1 321 ? 24.188 -20.234 -19.609 1 95.94 321 VAL B CA 1
ATOM 6154 C C . VAL B 1 321 ? 22.672 -20.266 -19.406 1 95.94 321 VAL B C 1
ATOM 6156 O O . VAL B 1 321 ? 21.938 -20.781 -20.25 1 95.94 321 VAL B O 1
ATOM 6159 N N . HIS B 1 322 ? 22.266 -19.719 -18.297 1 96 322 HIS B N 1
ATOM 6160 C CA . HIS B 1 322 ? 20.844 -19.672 -18.031 1 96 322 HIS B CA 1
ATOM 6161 C C . HIS B 1 322 ? 20.109 -18.828 -19.062 1 96 322 HIS B C 1
ATOM 6163 O O . HIS B 1 322 ? 19.031 -19.188 -19.516 1 96 322 HIS B O 1
ATOM 6169 N N . ILE B 1 323 ? 20.703 -17.703 -19.438 1 96.75 323 ILE B N 1
ATOM 6170 C CA . ILE B 1 323 ? 20.125 -16.828 -20.469 1 96.75 323 ILE B CA 1
ATOM 6171 C C . ILE B 1 323 ? 20.031 -17.594 -21.781 1 96.75 323 ILE B C 1
ATOM 6173 O O . ILE B 1 323 ? 19.016 -17.516 -22.484 1 96.75 323 ILE B O 1
ATOM 6177 N N . GLU B 1 324 ? 21.016 -18.344 -22.094 1 95.62 324 GLU B N 1
ATOM 6178 C CA . GLU B 1 324 ? 21.031 -19.141 -23.312 1 95.62 324 GLU B CA 1
ATOM 6179 C C . GLU B 1 324 ? 19.875 -20.141 -23.328 1 95.62 324 GLU B C 1
ATOM 6181 O O . GLU B 1 324 ? 19.203 -20.312 -24.344 1 95.62 324 GLU B O 1
ATOM 6186 N N . ASN B 1 325 ? 19.734 -20.781 -22.219 1 95 325 ASN B N 1
ATOM 6187 C CA . ASN B 1 325 ? 18.656 -21.766 -22.094 1 95 325 ASN B CA 1
ATOM 6188 C C . ASN B 1 325 ? 17.297 -21.109 -22.25 1 95 325 ASN B C 1
ATOM 6190 O O . ASN B 1 325 ? 16.391 -21.672 -22.875 1 95 325 ASN B O 1
ATOM 6194 N N . LEU B 1 326 ? 17.156 -19.938 -21.672 1 94.69 326 LEU B N 1
ATOM 6195 C CA . LEU B 1 326 ? 15.906 -19.203 -21.781 1 94.69 326 LEU B CA 1
ATOM 6196 C C . LEU B 1 326 ? 15.617 -18.844 -23.234 1 94.69 326 LEU B C 1
ATOM 6198 O O . LEU B 1 326 ? 14.492 -19 -23.719 1 94.69 326 LEU B O 1
ATOM 6202 N N . LEU B 1 327 ? 16.609 -18.391 -23.938 1 94.38 327 LEU B N 1
ATOM 6203 C CA . LEU B 1 327 ? 16.438 -17.984 -25.328 1 94.38 327 LEU B CA 1
ATOM 6204 C C . LEU B 1 327 ? 16.109 -19.172 -26.219 1 94.38 327 LEU B C 1
ATOM 6206 O O . LEU B 1 327 ? 15.352 -19.047 -27.188 1 94.38 327 LEU B O 1
ATOM 6210 N N . ARG B 1 328 ? 16.562 -20.312 -25.859 1 91.94 328 ARG B N 1
ATOM 6211 C CA . ARG B 1 328 ? 16.297 -21.531 -26.641 1 91.94 328 ARG B CA 1
ATOM 6212 C C . ARG B 1 328 ? 14.852 -21.969 -26.469 1 91.94 328 ARG B C 1
ATOM 6214 O O . ARG B 1 328 ? 14.219 -22.391 -27.438 1 91.94 328 ARG B O 1
ATOM 6221 N N . HIS B 1 329 ? 14.32 -21.812 -25.344 1 89 329 HIS B N 1
ATOM 6222 C CA . HIS B 1 329 ? 13 -22.359 -25.047 1 89 329 HIS B CA 1
ATOM 6223 C C . HIS B 1 329 ? 11.922 -21.297 -25.203 1 89 329 HIS B C 1
ATOM 6225 O O . HIS B 1 329 ? 10.844 -21.578 -25.734 1 89 329 HIS B O 1
ATOM 6231 N N . LYS B 1 330 ? 12.227 -20.094 -24.797 1 88.94 330 LYS B N 1
ATOM 6232 C CA . LYS B 1 330 ? 11.227 -19.031 -24.703 1 88.94 330 LYS B CA 1
ATOM 6233 C C . LYS B 1 330 ? 11.43 -18 -25.812 1 88.94 330 LYS B C 1
ATOM 6235 O O . LYS B 1 330 ? 10.516 -17.234 -26.125 1 88.94 330 LYS B O 1
ATOM 6240 N N . LYS B 1 331 ? 12.633 -17.875 -26.359 1 91.81 331 LYS B N 1
ATOM 6241 C CA . LYS B 1 331 ? 13.016 -17 -27.469 1 91.81 331 LYS B CA 1
ATOM 6242 C C . LYS B 1 331 ? 13.211 -15.562 -27 1 91.81 331 LYS B C 1
ATOM 6244 O O . LYS B 1 331 ? 13.531 -14.68 -27.797 1 91.81 331 LYS B O 1
ATOM 6249 N N . TYR B 1 332 ? 12.93 -15.281 -25.766 1 93.81 332 TYR B N 1
ATOM 6250 C CA . TYR B 1 332 ? 13.234 -13.977 -25.203 1 93.81 332 TYR B CA 1
ATOM 6251 C C . TYR B 1 332 ? 13.555 -14.094 -23.719 1 93.81 332 TYR B C 1
ATOM 6253 O O . TYR B 1 332 ? 13.359 -15.148 -23.109 1 93.81 332 TYR B O 1
ATOM 6261 N N . CYS B 1 333 ? 14.172 -12.984 -23.172 1 95.69 333 CYS B N 1
ATOM 6262 C CA . CYS B 1 333 ? 14.523 -12.961 -21.75 1 95.69 333 CYS B CA 1
ATOM 6263 C C . CYS B 1 333 ? 14.477 -11.547 -21.203 1 95.69 333 CYS B C 1
ATOM 6265 O O . CYS B 1 333 ? 14.883 -10.594 -21.875 1 95.69 333 CYS B O 1
ATOM 6267 N N . VAL B 1 334 ? 13.883 -11.422 -20.047 1 96.88 334 VAL B N 1
ATOM 6268 C CA . VAL B 1 334 ? 13.859 -10.141 -19.344 1 96.88 334 VAL B CA 1
ATOM 6269 C C . VAL B 1 334 ? 14.664 -10.234 -18.047 1 96.88 334 VAL B C 1
ATOM 6271 O O . VAL B 1 334 ? 14.375 -11.078 -17.203 1 96.88 334 VAL B O 1
ATOM 6274 N N . ILE B 1 335 ? 15.656 -9.359 -17.875 1 98 335 ILE B N 1
ATOM 6275 C CA . ILE B 1 335 ? 16.562 -9.383 -16.734 1 98 335 ILE B CA 1
ATOM 6276 C C . ILE B 1 335 ? 16.5 -8.055 -15.984 1 98 335 ILE B C 1
ATOM 6278 O O . ILE B 1 335 ? 16.562 -6.988 -16.594 1 98 335 ILE B O 1
ATOM 6282 N N . VAL B 1 336 ? 16.297 -8.141 -14.695 1 97.69 336 VAL B N 1
ATOM 6283 C CA . VAL B 1 336 ? 16.359 -6.973 -13.82 1 97.69 336 VAL B CA 1
ATOM 6284 C C . VAL B 1 336 ? 17.594 -7.059 -12.93 1 97.69 336 VAL B C 1
ATOM 6286 O O . VAL B 1 336 ? 17.828 -8.078 -12.273 1 97.69 336 VAL B O 1
ATOM 6289 N N . ILE B 1 337 ? 18.391 -5.98 -12.914 1 96 337 ILE B N 1
ATOM 6290 C CA . ILE B 1 337 ? 19.578 -5.949 -12.07 1 96 337 ILE B CA 1
ATOM 6291 C C . ILE B 1 337 ? 19.594 -4.668 -11.242 1 96 337 ILE B C 1
ATOM 6293 O O . ILE B 1 337 ? 19.453 -3.568 -11.781 1 96 337 ILE B O 1
ATOM 6297 N N . ALA B 1 338 ? 19.688 -4.891 -9.93 1 95 338 ALA B N 1
ATOM 6298 C CA . ALA B 1 338 ? 19.844 -3.744 -9.039 1 95 338 ALA B CA 1
ATOM 6299 C C . ALA B 1 338 ? 21.219 -3.096 -9.203 1 95 338 ALA B C 1
ATOM 6301 O O . ALA B 1 338 ? 22.203 -3.781 -9.477 1 95 338 ALA B O 1
ATOM 6302 N N . GLU B 1 339 ? 21.297 -1.831 -8.961 1 90.69 339 GLU B N 1
ATOM 6303 C CA . GLU B 1 339 ? 22.531 -1.08 -9.172 1 90.69 339 GLU B CA 1
ATOM 6304 C C . GLU B 1 339 ? 23.641 -1.577 -8.258 1 90.69 339 GLU B C 1
ATOM 6306 O O . GLU B 1 339 ? 24.828 -1.443 -8.578 1 90.69 339 GLU B O 1
ATOM 6311 N N . GLY B 1 340 ? 23.312 -2.146 -7.133 1 89 340 GLY B N 1
ATOM 6312 C CA . GLY B 1 340 ? 24.312 -2.65 -6.203 1 89 340 GLY B CA 1
ATOM 6313 C C . GLY B 1 340 ? 24.641 -4.117 -6.418 1 89 340 GLY B C 1
ATOM 6314 O O . GLY B 1 340 ? 25.438 -4.691 -5.684 1 89 340 GLY B O 1
ATOM 6315 N N . ALA B 1 341 ? 24.062 -4.73 -7.375 1 91.94 341 ALA B N 1
ATOM 6316 C CA . ALA B 1 341 ? 24.297 -6.152 -7.633 1 91.94 341 ALA B CA 1
ATOM 6317 C C . ALA B 1 341 ? 25.516 -6.359 -8.516 1 91.94 341 ALA B C 1
ATOM 6319 O O . ALA B 1 341 ? 25.797 -5.547 -9.406 1 91.94 341 ALA B O 1
ATOM 6320 N N . GLY B 1 342 ? 26.297 -7.418 -8.266 1 86 342 GLY B N 1
ATOM 6321 C CA . GLY B 1 342 ? 27.406 -7.805 -9.125 1 86 342 GLY B CA 1
ATOM 6322 C C . GLY B 1 342 ? 28.594 -6.871 -9.023 1 86 342 GLY B C 1
ATOM 6323 O O . GLY B 1 342 ? 29.391 -6.754 -9.961 1 86 342 GLY B O 1
ATOM 6324 N N . LEU B 1 343 ? 28.672 -6.164 -7.988 1 82 343 LEU B N 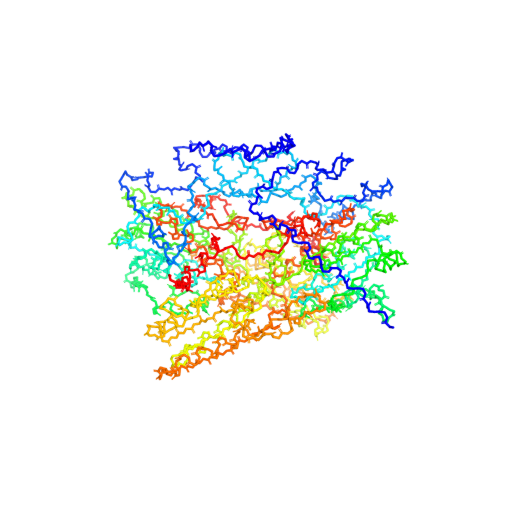1
ATOM 6325 C CA . LEU B 1 343 ? 29.75 -5.195 -7.824 1 82 343 LEU B CA 1
ATOM 6326 C C . LEU B 1 343 ? 31.109 -5.891 -7.809 1 82 343 LEU B C 1
ATOM 6328 O O . LEU B 1 343 ? 32.125 -5.285 -8.141 1 82 343 LEU B O 1
ATOM 6332 N N . GLN B 1 344 ? 31.094 -7.117 -7.496 1 79.5 344 GLN B N 1
ATOM 6333 C CA . GLN B 1 344 ? 32.312 -7.895 -7.492 1 79.5 344 GLN B CA 1
ATOM 6334 C C . GLN B 1 344 ? 32.906 -7.996 -8.898 1 79.5 344 GLN B C 1
ATOM 6336 O O . GLN B 1 344 ? 34.125 -8.164 -9.062 1 79.5 344 GLN B O 1
ATOM 6341 N N . TYR B 1 345 ? 32.094 -7.887 -9.836 1 79.62 345 TYR B N 1
ATOM 6342 C CA . TYR B 1 345 ? 32.562 -8.023 -11.219 1 79.62 345 TYR B CA 1
ATOM 6343 C C . TYR B 1 345 ? 33.062 -6.691 -11.766 1 79.62 345 TYR B C 1
ATOM 6345 O O . TYR B 1 345 ? 33.812 -6.66 -12.734 1 79.62 345 TYR B O 1
ATOM 6353 N N . THR B 1 346 ? 32.562 -5.621 -11.242 1 74.62 346 THR B N 1
ATOM 6354 C CA . THR B 1 346 ? 32.938 -4.312 -11.766 1 74.62 346 THR B CA 1
ATOM 6355 C C . THR B 1 346 ? 34.062 -3.688 -10.938 1 74.62 346 THR B C 1
ATOM 6357 O O . THR B 1 346 ? 34.812 -2.846 -11.43 1 74.62 346 THR B O 1
ATOM 6360 N N . GLN B 1 347 ? 34.094 -3.867 -9.633 1 62.16 347 GLN B N 1
ATOM 6361 C CA . GLN B 1 347 ? 35.094 -3.27 -8.773 1 62.16 347 GLN B CA 1
ATOM 6362 C C . GLN B 1 347 ? 36.469 -3.914 -9.008 1 62.16 347 GLN B C 1
ATOM 6364 O O . GLN B 1 347 ? 37.5 -3.238 -8.945 1 62.16 347 GLN B O 1
ATOM 6369 N N . ASN B 1 348 ? 36.594 -5.258 -9.008 1 53.25 348 ASN B N 1
ATOM 6370 C CA . ASN B 1 348 ? 37.906 -5.855 -9.227 1 53.25 348 ASN B CA 1
ATOM 6371 C C . ASN B 1 348 ? 38.469 -5.465 -10.586 1 53.25 348 ASN B C 1
ATOM 6373 O O . ASN B 1 348 ? 39.656 -5.656 -10.836 1 53.25 348 ASN B O 1
ATOM 6377 N N . ALA B 1 349 ? 37.75 -5.258 -11.547 1 42.59 349 ALA B N 1
ATOM 6378 C CA . ALA B 1 349 ? 38.312 -4.898 -12.836 1 42.59 349 ALA B CA 1
ATOM 6379 C C . ALA B 1 349 ? 39.031 -3.549 -12.758 1 42.59 349 ALA B C 1
ATOM 6381 O O . ALA B 1 349 ? 39.969 -3.281 -13.523 1 42.59 349 ALA B O 1
ATOM 6382 N N . GLN B 1 350 ? 38.438 -2.447 -12.133 1 42.5 350 GLN B N 1
ATOM 6383 C CA . GLN B 1 350 ? 39.156 -1.185 -12.125 1 42.5 350 GLN B CA 1
ATOM 6384 C C . GLN B 1 350 ? 39.844 -0.961 -10.789 1 42.5 350 GLN B C 1
ATOM 6386 O O . GLN B 1 350 ? 39.188 -0.882 -9.742 1 42.5 350 GLN B O 1
ATOM 6391 N N . GLU B 1 351 ? 40.969 -1.391 -10.484 1 42.56 351 GLU B N 1
ATOM 6392 C CA . GLU B 1 351 ? 41.938 -0.947 -9.484 1 42.56 351 GLU B CA 1
ATOM 6393 C C . GLU B 1 351 ? 41.594 0.447 -8.969 1 42.56 351 GLU B C 1
ATOM 6395 O O . GLU B 1 351 ? 42.312 0.989 -8.117 1 42.56 351 GLU B O 1
ATOM 6400 N N . GLU B 1 352 ? 40.938 1.398 -9.641 1 42.66 352 GLU B N 1
ATOM 6401 C CA . GLU B 1 352 ? 41.031 2.832 -9.391 1 42.66 352 GLU B CA 1
ATOM 6402 C C . GLU B 1 352 ? 40.312 3.213 -8.102 1 42.66 352 GLU B C 1
ATOM 6404 O O . GLU B 1 352 ? 39.469 2.449 -7.598 1 42.66 352 GLU B O 1
ATOM 6409 N N . LYS B 1 353 ? 40.375 4.594 -7.621 1 43.12 353 LYS B N 1
ATOM 6410 C CA . LYS B 1 353 ? 40 5.422 -6.48 1 43.12 353 LYS B CA 1
ATOM 6411 C C . LYS B 1 353 ? 38.5 5.324 -6.215 1 43.12 353 LYS B C 1
ATOM 6413 O O . LYS B 1 353 ? 37.688 5.703 -7.066 1 43.12 353 LYS B O 1
ATOM 6418 N N . LYS B 1 354 ? 38.031 4.477 -5.285 1 55.28 354 LYS B N 1
ATOM 6419 C CA . LYS B 1 354 ? 36.688 4.516 -4.75 1 55.28 354 LYS B CA 1
ATOM 6420 C C . LYS B 1 354 ? 36.219 5.953 -4.551 1 55.28 354 LYS B C 1
ATOM 6422 O O . LYS B 1 354 ? 36.656 6.633 -3.621 1 55.28 354 LYS B O 1
ATOM 6427 N N . GLU B 1 355 ? 35.562 6.566 -5.461 1 60.75 355 GLU B N 1
ATOM 6428 C CA . GLU B 1 355 ? 35 7.906 -5.301 1 60.75 355 GLU B CA 1
ATOM 6429 C C . GLU B 1 355 ? 33.719 7.879 -4.469 1 60.75 355 GLU B C 1
ATOM 6431 O O . GLU B 1 355 ? 32.938 6.945 -4.578 1 60.75 355 GLU B O 1
ATOM 6436 N N . VAL B 1 356 ? 33.688 8.594 -3.311 1 63.66 356 VAL B N 1
ATOM 6437 C CA . VAL B 1 356 ? 32.531 8.703 -2.424 1 63.66 356 VAL B CA 1
ATOM 6438 C C . VAL B 1 356 ? 31.812 10.023 -2.68 1 63.66 356 VAL B C 1
ATOM 6440 O O . VAL B 1 356 ? 32.438 11.023 -3.055 1 63.66 356 VAL B O 1
ATOM 6443 N N . ASP B 1 357 ? 30.578 10.023 -2.537 1 62.78 357 ASP B N 1
ATOM 6444 C CA . ASP B 1 357 ? 29.828 11.266 -2.666 1 62.78 357 ASP B CA 1
ATOM 6445 C C . ASP B 1 357 ? 29.984 12.125 -1.412 1 62.78 357 ASP B C 1
ATOM 6447 O O . ASP B 1 357 ? 30.703 11.766 -0.486 1 62.78 357 ASP B O 1
ATOM 6451 N N . ALA B 1 358 ? 29.344 13.234 -1.496 1 59.69 358 ALA B N 1
ATOM 6452 C CA . ALA B 1 358 ? 29.469 14.234 -0.438 1 59.69 358 ALA B CA 1
ATOM 6453 C C . ALA B 1 358 ? 28.953 13.688 0.892 1 59.69 358 ALA B C 1
ATOM 6455 O O . ALA B 1 358 ? 29.328 14.195 1.957 1 59.69 358 ALA B O 1
ATOM 6456 N N . SER B 1 359 ? 28.109 12.57 0.717 1 59.06 359 SER B N 1
ATOM 6457 C CA . SER B 1 359 ? 27.578 11.977 1.938 1 59.06 359 SER B CA 1
ATOM 6458 C C . SER B 1 359 ? 28.391 10.742 2.35 1 59.06 359 SER B C 1
ATOM 6460 O O . SER B 1 359 ? 28.031 10.055 3.309 1 59.06 359 SER B O 1
ATOM 6462 N N . GLY B 1 360 ? 29.438 10.445 1.548 1 60.09 360 GLY B N 1
ATOM 6463 C CA . GLY B 1 360 ? 30.328 9.352 1.909 1 60.09 360 GLY B CA 1
ATOM 6464 C C . GLY B 1 360 ? 29.922 8.023 1.294 1 60.09 360 GLY B C 1
ATOM 6465 O O . GLY B 1 360 ? 30.484 6.98 1.631 1 60.09 360 GLY B O 1
ATOM 6466 N N . ASN B 1 361 ? 28.984 8.086 0.406 1 61.44 361 ASN B N 1
ATOM 6467 C CA . ASN B 1 361 ? 28.578 6.852 -0.244 1 61.44 361 ASN B CA 1
ATOM 6468 C C . ASN B 1 361 ? 29.406 6.555 -1.481 1 61.44 361 ASN B C 1
ATOM 6470 O O . ASN B 1 361 ? 29.797 7.473 -2.215 1 61.44 361 ASN B O 1
ATOM 6474 N N . ILE B 1 362 ? 29.859 5.324 -1.688 1 60.88 362 ILE B N 1
ATOM 6475 C CA . ILE B 1 362 ? 30.672 4.902 -2.822 1 60.88 362 ILE B CA 1
ATOM 6476 C C . ILE B 1 362 ? 29.906 5.117 -4.121 1 60.88 362 ILE B C 1
ATOM 6478 O O . ILE B 1 362 ? 28.734 4.742 -4.227 1 60.88 362 ILE B O 1
ATOM 6482 N N . LYS B 1 363 ? 30.516 5.812 -5.008 1 65.75 363 LYS B N 1
ATOM 6483 C CA . LYS B 1 363 ? 29.922 5.941 -6.336 1 65.75 363 LYS B CA 1
ATOM 6484 C C . LYS B 1 363 ? 29.953 4.613 -7.086 1 65.75 363 LYS B C 1
ATOM 6486 O O . LYS B 1 363 ? 31.016 4 -7.223 1 65.75 363 LYS B O 1
ATOM 6491 N N . MET B 1 364 ? 28.828 4.176 -7.559 1 66.5 364 MET B N 1
ATOM 6492 C CA . MET B 1 364 ? 28.719 2.836 -8.125 1 66.5 364 MET B CA 1
ATOM 6493 C C . MET B 1 364 ? 28.922 2.865 -9.641 1 66.5 364 MET B C 1
ATOM 6495 O O . MET B 1 364 ? 28.484 3.801 -10.312 1 66.5 364 MET B O 1
ATOM 6499 N N . GLN B 1 365 ? 29.703 1.918 -10.094 1 72.94 365 GLN B N 1
ATOM 6500 C CA . GLN B 1 365 ? 29.812 1.712 -11.531 1 72.94 365 GLN B CA 1
ATOM 6501 C C . GLN B 1 365 ? 28.516 1.179 -12.109 1 72.94 365 GLN B C 1
ATOM 6503 O O . GLN B 1 365 ? 27.672 0.637 -11.383 1 72.94 365 GLN B O 1
ATOM 6508 N N . ASN B 1 366 ? 28.391 1.445 -13.375 1 82.44 366 ASN B N 1
ATOM 6509 C CA . ASN B 1 366 ? 27.156 0.989 -14.016 1 82.44 366 ASN B CA 1
ATOM 6510 C C . ASN B 1 366 ? 27.203 -0.507 -14.312 1 82.44 366 ASN B C 1
ATOM 6512 O O . ASN B 1 366 ? 27.609 -0.916 -15.398 1 82.44 366 ASN B O 1
ATOM 6516 N N . VAL B 1 367 ? 26.75 -1.312 -13.469 1 88.56 367 VAL B N 1
ATOM 6517 C CA . VAL B 1 367 ? 26.766 -2.768 -13.555 1 88.56 367 VAL B CA 1
ATOM 6518 C C . VAL B 1 367 ? 25.859 -3.223 -14.703 1 88.56 367 VAL B C 1
ATOM 6520 O O . VAL B 1 367 ? 26.109 -4.27 -15.312 1 88.56 367 VAL B O 1
ATOM 6523 N N . GLY B 1 368 ? 24.844 -2.422 -15.016 1 90.5 368 GLY B N 1
ATOM 6524 C CA . GLY B 1 368 ? 23.953 -2.756 -16.109 1 90.5 368 GLY B CA 1
ATOM 6525 C C . GLY B 1 368 ? 24.641 -2.752 -17.469 1 90.5 368 GLY B C 1
ATOM 6526 O O . GLY B 1 368 ? 24.484 -3.691 -18.25 1 90.5 368 GLY B O 1
ATOM 6527 N N . LEU B 1 369 ? 25.391 -1.68 -17.672 1 88.5 369 LEU B N 1
ATOM 6528 C CA . LEU B 1 369 ? 26.109 -1.57 -18.922 1 88.5 369 LEU B CA 1
ATOM 6529 C C . LEU B 1 369 ? 27.172 -2.664 -19.047 1 88.5 369 LEU B C 1
ATOM 6531 O O . LEU B 1 369 ? 27.359 -3.234 -20.109 1 88.5 369 LEU B O 1
ATOM 6535 N N . TRP B 1 370 ? 27.812 -2.854 -17.969 1 91.38 370 TRP B N 1
ATOM 6536 C CA . TRP B 1 370 ? 28.812 -3.92 -17.938 1 91.38 370 TRP B CA 1
ATOM 6537 C C . TRP B 1 370 ? 28.188 -5.266 -18.281 1 91.38 370 TRP B C 1
ATOM 6539 O O . TRP B 1 370 ? 28.719 -6.023 -19.078 1 91.38 370 TRP B O 1
ATOM 6549 N N . LEU B 1 371 ? 27.094 -5.574 -17.703 1 94.31 371 LEU B N 1
ATOM 6550 C CA . LEU B 1 371 ? 26.422 -6.848 -17.922 1 94.31 371 LEU B CA 1
ATOM 6551 C C . LEU B 1 371 ? 25.938 -6.957 -19.375 1 94.31 371 LEU B C 1
ATOM 6553 O O . LEU B 1 371 ? 26.016 -8.023 -19.984 1 94.31 371 LEU B O 1
ATOM 6557 N N . ALA B 1 372 ? 25.438 -5.855 -19.875 1 94.5 372 ALA B N 1
ATOM 6558 C CA . ALA B 1 372 ? 25 -5.832 -21.266 1 94.5 372 ALA B CA 1
ATOM 6559 C C . ALA B 1 372 ? 26.141 -6.211 -22.219 1 94.5 372 ALA B C 1
ATOM 6561 O O . ALA B 1 372 ? 25.953 -7 -23.141 1 94.5 372 ALA B O 1
ATOM 6562 N N . GLU B 1 373 ? 27.297 -5.676 -21.953 1 93.25 373 GLU B N 1
ATOM 6563 C CA . GLU B 1 373 ? 28.469 -5.957 -22.781 1 93.25 373 GLU B CA 1
ATOM 6564 C C . GLU B 1 373 ? 28.891 -7.418 -22.656 1 93.25 373 GLU B C 1
ATOM 6566 O O . GLU B 1 373 ? 29.266 -8.047 -23.641 1 93.25 373 GLU B O 1
ATOM 6571 N N . ARG B 1 374 ? 28.844 -7.891 -21.5 1 94.69 374 ARG B N 1
ATOM 6572 C CA . ARG B 1 374 ? 29.25 -9.273 -21.266 1 94.69 374 ARG B CA 1
ATOM 6573 C C . ARG B 1 374 ? 28.297 -10.242 -21.969 1 94.69 374 ARG B C 1
ATOM 6575 O O . ARG B 1 374 ? 28.719 -11.273 -22.484 1 94.69 374 ARG B O 1
ATOM 6582 N N . ILE B 1 375 ? 27.031 -9.961 -21.906 1 96.19 375 ILE B N 1
ATOM 6583 C CA . ILE B 1 375 ? 26.031 -10.797 -22.547 1 96.19 375 ILE B CA 1
ATOM 6584 C C . ILE B 1 375 ? 26.234 -10.789 -24.062 1 96.19 375 ILE B C 1
ATOM 6586 O O . ILE B 1 375 ? 26.281 -11.844 -24.703 1 96.19 375 ILE B O 1
ATOM 6590 N N . ASN B 1 376 ? 26.422 -9.578 -24.594 1 94.5 376 ASN B N 1
ATOM 6591 C CA . ASN B 1 376 ? 26.641 -9.453 -26.031 1 94.5 376 ASN B CA 1
ATOM 6592 C C . ASN B 1 376 ? 27.891 -10.211 -26.469 1 94.5 376 ASN B C 1
ATOM 6594 O O . ASN B 1 376 ? 27.875 -10.891 -27.5 1 94.5 376 ASN B O 1
ATOM 6598 N N . SER B 1 377 ? 28.906 -10.062 -25.719 1 95.62 377 SER B N 1
ATOM 6599 C CA . SER B 1 377 ? 30.156 -10.75 -26.047 1 95.62 377 SER B CA 1
ATOM 6600 C C . SER B 1 377 ? 29.969 -12.266 -26.016 1 95.62 377 SER B C 1
ATOM 6602 O O . SER B 1 377 ? 30.531 -12.984 -26.844 1 95.62 377 SER B O 1
ATOM 6604 N N . TRP B 1 378 ? 29.266 -12.781 -25.078 1 95.62 378 TRP B N 1
ATOM 6605 C CA . TRP B 1 378 ? 29.016 -14.211 -24.906 1 95.62 378 TRP B CA 1
ATOM 6606 C C . TRP B 1 378 ? 28.312 -14.789 -26.141 1 95.62 378 TRP B C 1
ATOM 6608 O O . TRP B 1 378 ? 28.75 -15.812 -26.672 1 95.62 378 TRP B O 1
ATOM 6618 N N . PHE B 1 379 ? 27.375 -14.164 -26.625 1 95.19 379 PHE B N 1
ATOM 6619 C CA . PHE B 1 379 ? 26.578 -14.695 -27.719 1 95.19 379 PHE B CA 1
ATOM 6620 C C . PHE B 1 379 ? 27.281 -14.461 -29.062 1 95.19 379 PHE B C 1
ATOM 6622 O O . PHE B 1 379 ? 27.188 -15.289 -29.969 1 95.19 379 PHE B O 1
ATOM 6629 N N . SER B 1 380 ? 28.016 -13.344 -29.125 1 94.69 380 SER B N 1
ATOM 6630 C CA . SER B 1 380 ? 28.797 -13.086 -30.328 1 94.69 380 SER B CA 1
ATOM 6631 C C . SER B 1 380 ? 29.859 -14.164 -30.547 1 94.69 380 SER B C 1
ATOM 6633 O O . SER B 1 380 ? 30.062 -14.633 -31.672 1 94.69 380 SER B O 1
ATOM 6635 N N . LEU B 1 381 ? 30.5 -14.531 -29.516 1 95.06 381 LEU B N 1
ATOM 6636 C CA . LEU B 1 381 ? 31.547 -15.547 -29.562 1 95.06 381 LEU B CA 1
ATOM 6637 C C . LEU B 1 381 ? 30.984 -16.891 -30 1 95.06 381 LEU B C 1
ATOM 6639 O O . LEU B 1 381 ? 31.703 -17.719 -30.562 1 95.06 381 LEU B O 1
ATOM 6643 N N . ARG B 1 382 ? 29.766 -17.094 -29.859 1 94.12 382 ARG B N 1
ATOM 6644 C CA . ARG B 1 382 ? 29.125 -18.375 -30.172 1 94.12 382 ARG B CA 1
ATOM 6645 C C . ARG B 1 382 ? 28.344 -18.281 -31.469 1 94.12 382 ARG B C 1
ATOM 6647 O O . ARG B 1 382 ? 27.688 -19.25 -31.875 1 94.12 382 ARG B O 1
ATOM 6654 N N . GLY B 1 383 ? 28.266 -17.141 -32.094 1 93.31 383 GLY B N 1
ATOM 6655 C CA . GLY B 1 383 ? 27.609 -16.938 -33.375 1 93.31 383 GLY B CA 1
ATOM 6656 C C . GLY B 1 383 ? 26.094 -16.891 -33.281 1 93.31 383 GLY B C 1
ATOM 6657 O O . GLY B 1 383 ? 25.391 -17.25 -34.219 1 93.31 383 GLY B O 1
ATOM 6658 N N . ILE B 1 384 ? 25.656 -16.578 -32.156 1 93.75 384 ILE B N 1
ATOM 6659 C CA . ILE B 1 384 ? 24.219 -16.5 -31.922 1 93.75 384 ILE B CA 1
ATOM 6660 C C . ILE B 1 384 ? 23.766 -15.039 -31.938 1 93.75 384 ILE B C 1
ATOM 6662 O O . ILE B 1 384 ? 24.312 -14.211 -31.203 1 93.75 384 ILE B O 1
ATOM 6666 N N . GLU B 1 385 ? 22.859 -14.727 -32.75 1 92.19 385 GLU B N 1
ATOM 6667 C CA . GLU B 1 385 ? 22.328 -13.375 -32.844 1 92.19 385 GLU B CA 1
ATOM 6668 C C . GLU B 1 385 ? 21.375 -13.078 -31.688 1 92.19 385 GLU B C 1
ATOM 6670 O O . GLU B 1 385 ? 20.469 -13.867 -31.406 1 92.19 385 GLU B O 1
ATOM 6675 N N . VAL B 1 386 ? 21.672 -11.977 -30.984 1 94.19 386 VAL B N 1
ATOM 6676 C CA . VAL B 1 386 ? 20.797 -11.523 -29.906 1 94.19 386 VAL B CA 1
ATOM 6677 C C . VAL B 1 386 ? 20.547 -10.023 -30.047 1 94.19 386 VAL B C 1
ATOM 6679 O O . VAL B 1 386 ? 21.391 -9.289 -30.578 1 94.19 386 VAL B O 1
ATOM 6682 N N . ASN B 1 387 ? 19.359 -9.578 -29.719 1 92.31 387 ASN B N 1
ATOM 6683 C CA . ASN B 1 387 ? 18.984 -8.172 -29.656 1 92.31 387 ASN B CA 1
ATOM 6684 C C . ASN B 1 387 ? 18.75 -7.715 -28.219 1 92.31 387 ASN B C 1
ATOM 6686 O O . ASN B 1 387 ? 17.656 -7.855 -27.688 1 92.31 387 ASN B O 1
ATOM 6690 N N . LEU B 1 388 ? 19.781 -7.164 -27.688 1 95.44 388 LEU B N 1
ATOM 6691 C CA . LEU B 1 388 ? 19.719 -6.738 -26.297 1 95.44 388 LEU B CA 1
ATOM 6692 C C . LEU B 1 388 ? 19.375 -5.254 -26.203 1 95.44 388 LEU B C 1
ATOM 6694 O O . LEU B 1 388 ? 20.016 -4.422 -26.859 1 95.44 388 LEU B O 1
ATOM 6698 N N . LYS B 1 389 ? 18.328 -4.902 -25.594 1 93.62 389 LYS B N 1
ATOM 6699 C CA . LYS B 1 389 ? 17.969 -3.527 -25.266 1 93.62 389 LYS B CA 1
ATOM 6700 C C . LYS B 1 389 ? 18.188 -3.24 -23.781 1 93.62 389 LYS B C 1
ATOM 6702 O O . LYS B 1 389 ? 17.625 -3.92 -22.922 1 93.62 389 LYS B O 1
ATOM 6707 N N . PHE B 1 390 ? 19 -2.234 -23.531 1 93.94 390 PHE B N 1
ATOM 6708 C CA . PHE B 1 390 ? 19.344 -1.845 -22.172 1 93.94 390 PHE B CA 1
ATOM 6709 C C . PHE B 1 390 ? 18.547 -0.616 -21.734 1 93.94 390 PHE B C 1
ATOM 6711 O O . PHE B 1 390 ? 18.578 0.418 -22.406 1 93.94 390 PHE B O 1
ATOM 6718 N N . LEU B 1 391 ? 17.766 -0.787 -20.641 1 92.5 391 LEU B N 1
ATOM 6719 C CA . LEU B 1 391 ? 16.984 0.308 -20.078 1 92.5 391 LEU B CA 1
ATOM 6720 C C . LEU B 1 391 ? 17.531 0.697 -18.703 1 92.5 391 LEU B C 1
ATOM 6722 O O . LEU B 1 391 ? 17.719 -0.162 -17.844 1 92.5 391 LEU B O 1
ATOM 6726 N N . ASP B 1 392 ? 17.75 1.954 -18.484 1 92.12 392 ASP B N 1
ATOM 6727 C CA . ASP B 1 392 ? 18.25 2.521 -17.234 1 92.12 392 ASP B CA 1
ATOM 6728 C C . ASP B 1 392 ? 17.438 3.74 -16.812 1 92.12 392 ASP B C 1
ATOM 6730 O O . ASP B 1 392 ? 17.828 4.879 -17.078 1 92.12 392 ASP B O 1
ATOM 6734 N N . PRO B 1 393 ? 16.375 3.436 -16.094 1 89.94 393 PRO B N 1
ATOM 6735 C CA . PRO B 1 393 ? 15.531 4.574 -15.703 1 89.94 393 PRO B CA 1
ATOM 6736 C C . PRO B 1 393 ? 16.234 5.531 -14.75 1 89.94 393 PRO B C 1
ATOM 6738 O O . PRO B 1 393 ? 15.922 6.723 -14.711 1 89.94 393 PRO B O 1
ATOM 6741 N N . THR B 1 394 ? 17.234 5.086 -14.008 1 83.5 394 THR B N 1
ATOM 6742 C CA . THR B 1 394 ? 18.031 5.902 -13.102 1 83.5 394 THR B CA 1
ATOM 6743 C C . THR B 1 394 ? 17.141 6.773 -12.227 1 83.5 394 THR B C 1
ATOM 6745 O O . THR B 1 394 ? 16.375 6.262 -11.406 1 83.5 394 THR B O 1
ATOM 6748 N N . TYR B 1 395 ? 17.188 8.125 -12.461 1 82.56 395 TYR B N 1
ATOM 6749 C CA . TYR B 1 395 ? 16.562 9.086 -11.57 1 82.56 395 TYR B CA 1
ATOM 6750 C C . TYR B 1 395 ? 15.086 9.266 -11.922 1 82.56 395 TYR B C 1
ATOM 6752 O O . TYR B 1 395 ? 14.336 9.891 -11.172 1 82.56 395 TYR B O 1
ATOM 6760 N N . GLU B 1 396 ? 14.602 8.578 -12.93 1 83.88 396 GLU B N 1
ATOM 6761 C CA . GLU B 1 396 ? 13.211 8.688 -13.344 1 83.88 396 GLU B CA 1
ATOM 6762 C C . GLU B 1 396 ? 12.273 8.086 -12.297 1 83.88 396 GLU B C 1
ATOM 6764 O O . GLU B 1 396 ? 11.094 8.438 -12.242 1 83.88 396 GLU B O 1
ATOM 6769 N N . ILE B 1 397 ? 12.852 7.258 -11.523 1 87.81 397 ILE B N 1
ATOM 6770 C CA . ILE B 1 397 ? 11.953 6.57 -10.602 1 87.81 397 ILE B CA 1
ATOM 6771 C C . ILE B 1 397 ? 11.844 7.359 -9.305 1 87.81 397 ILE B C 1
ATOM 6773 O O . ILE B 1 397 ? 11.023 7.035 -8.438 1 87.81 397 ILE B O 1
ATOM 6777 N N . ARG B 1 398 ? 12.602 8.438 -9.141 1 88.19 398 ARG B N 1
ATOM 6778 C CA . ARG B 1 398 ? 12.562 9.141 -7.867 1 88.19 398 ARG B CA 1
ATOM 6779 C C . ARG B 1 398 ? 12.195 10.609 -8.062 1 88.19 398 ARG B C 1
ATOM 6781 O O . ARG B 1 398 ? 11.859 11.305 -7.105 1 88.19 398 ARG B O 1
ATOM 6788 N N . SER B 1 399 ? 12.25 11.141 -9.258 1 85.69 399 SER B N 1
ATOM 6789 C CA . SER B 1 399 ? 12.031 12.562 -9.523 1 85.69 399 SER B CA 1
ATOM 6790 C C . SER B 1 399 ? 10.617 12.812 -10.039 1 85.69 399 SER B C 1
ATOM 6792 O O . SER B 1 399 ? 10.367 13.812 -10.719 1 85.69 399 SER B O 1
ATOM 6794 N N . VAL B 1 400 ? 9.695 11.945 -9.766 1 88.75 400 VAL B N 1
ATOM 6795 C CA . VAL B 1 400 ? 8.32 12.023 -10.258 1 88.75 400 VAL B CA 1
ATOM 6796 C C . VAL B 1 400 ? 7.371 12.312 -9.094 1 88.75 400 VAL B C 1
ATOM 6798 O O . VAL B 1 400 ? 7.727 12.109 -7.934 1 88.75 400 VAL B O 1
ATOM 6801 N N . PRO B 1 401 ? 6.199 12.867 -9.438 1 90.94 401 PRO B N 1
ATOM 6802 C CA . PRO B 1 401 ? 5.195 13 -8.375 1 90.94 401 PRO B CA 1
ATOM 6803 C C . PRO B 1 401 ? 4.812 11.656 -7.758 1 90.94 401 PRO B C 1
ATOM 6805 O O . PRO B 1 401 ? 4.906 10.617 -8.422 1 90.94 401 PRO B O 1
ATOM 6808 N N . ALA B 1 402 ? 4.43 11.719 -6.559 1 94.12 402 ALA B N 1
ATOM 6809 C CA . ALA B 1 402 ? 4.047 10.5 -5.848 1 94.12 402 ALA B CA 1
ATOM 6810 C C . ALA B 1 402 ? 2.738 9.938 -6.387 1 94.12 402 ALA B C 1
ATOM 6812 O O . ALA B 1 402 ? 1.84 10.688 -6.77 1 94.12 402 ALA B O 1
ATOM 6813 N N . VAL B 1 403 ? 2.664 8.586 -6.43 1 94.06 403 VAL B N 1
ATOM 6814 C CA . VAL B 1 403 ? 1.393 7.926 -6.711 1 94.06 403 VAL B CA 1
ATOM 6815 C C . VAL B 1 403 ? 0.452 8.094 -5.52 1 94.06 403 VAL B C 1
ATOM 6817 O O . VAL B 1 403 ? 0.865 8.555 -4.453 1 94.06 403 VAL B O 1
ATOM 6820 N N . ALA B 1 404 ? -0.817 7.738 -5.695 1 93 404 ALA B N 1
ATOM 6821 C CA . ALA B 1 404 ? -1.856 7.953 -4.691 1 93 404 ALA B CA 1
ATOM 6822 C C . ALA B 1 404 ? -1.461 7.34 -3.354 1 93 404 ALA B C 1
ATOM 6824 O O . ALA B 1 404 ? -1.597 7.977 -2.305 1 93 404 ALA B O 1
ATOM 6825 N N . THR B 1 405 ? -0.955 6.137 -3.402 1 94.5 405 THR B N 1
ATOM 6826 C CA . THR B 1 405 ? -0.608 5.414 -2.186 1 94.5 405 THR B CA 1
ATOM 6827 C C . THR B 1 405 ? 0.446 6.176 -1.386 1 94.5 405 THR B C 1
ATOM 6829 O O . THR B 1 405 ? 0.309 6.348 -0.173 1 94.5 405 THR B O 1
ATOM 6832 N N . ASP B 1 406 ? 1.469 6.629 -2.033 1 95.62 406 ASP B N 1
ATOM 6833 C CA . ASP B 1 406 ? 2.52 7.391 -1.364 1 95.62 406 ASP B CA 1
ATOM 6834 C C . ASP B 1 406 ? 1.997 8.742 -0.885 1 95.62 406 ASP B C 1
ATOM 6836 O O . ASP B 1 406 ? 2.385 9.227 0.183 1 95.62 406 ASP B O 1
ATOM 6840 N N . ASN B 1 407 ? 1.183 9.359 -1.667 1 95 407 ASN B N 1
ATOM 6841 C CA . ASN B 1 407 ? 0.617 10.633 -1.248 1 95 407 ASN B CA 1
ATOM 6842 C C . ASN B 1 407 ? -0.201 10.492 0.032 1 95 407 ASN B C 1
ATOM 6844 O O . ASN B 1 407 ? -0.108 11.336 0.93 1 95 407 ASN B O 1
ATOM 6848 N N . ILE B 1 408 ? -1.021 9.516 0.073 1 94.31 408 ILE B N 1
ATOM 6849 C CA . ILE B 1 408 ? -1.815 9.25 1.268 1 94.31 408 ILE B CA 1
ATOM 6850 C C . ILE B 1 408 ? -0.892 9.023 2.461 1 94.31 408 ILE B C 1
ATOM 6852 O O . ILE B 1 408 ? -1.093 9.602 3.531 1 94.31 408 ILE B O 1
ATOM 6856 N N . MET B 1 409 ? 0.092 8.203 2.215 1 95.94 409 MET B N 1
ATOM 6857 C CA . MET B 1 409 ? 1.044 7.906 3.281 1 95.94 409 MET B CA 1
ATOM 6858 C C . MET B 1 409 ? 1.724 9.18 3.775 1 95.94 409 MET B C 1
ATOM 6860 O O . MET B 1 409 ? 1.867 9.383 4.98 1 95.94 409 MET B O 1
ATOM 6864 N N . CYS B 1 410 ? 2.191 9.992 2.863 1 96.62 410 CYS B N 1
ATOM 6865 C CA . CYS B 1 410 ? 2.857 11.242 3.201 1 96.62 410 CYS B CA 1
ATOM 6866 C C . CYS B 1 410 ? 1.951 12.133 4.043 1 96.62 410 CYS B C 1
ATOM 6868 O O . CYS B 1 410 ? 2.396 12.719 5.035 1 96.62 410 CYS B O 1
ATOM 6870 N N . THR B 1 411 ? 0.716 12.234 3.641 1 94.56 411 THR B N 1
ATOM 6871 C CA . THR B 1 411 ? -0.261 13.039 4.371 1 94.56 411 THR B CA 1
ATOM 6872 C C . THR B 1 411 ? -0.403 12.539 5.805 1 94.56 411 THR B C 1
ATOM 6874 O O . THR B 1 411 ? -0.364 13.328 6.75 1 94.56 411 THR B O 1
ATOM 6877 N N . LEU B 1 412 ? -0.494 11.258 5.938 1 94.38 412 LEU B N 1
ATOM 6878 C CA . LEU B 1 412 ? -0.728 10.664 7.25 1 94.38 412 LEU B CA 1
ATOM 6879 C C . LEU B 1 412 ? 0.519 10.773 8.125 1 94.38 412 LEU B C 1
ATOM 6881 O O . LEU B 1 412 ? 0.42 11.008 9.328 1 94.38 412 LEU B O 1
ATOM 6885 N N . LEU B 1 413 ? 1.656 10.578 7.551 1 96.88 413 LEU B N 1
ATOM 6886 C CA . LEU B 1 413 ? 2.908 10.719 8.289 1 96.88 413 LEU B CA 1
ATOM 6887 C C . LEU B 1 413 ? 3.084 12.148 8.789 1 96.88 413 LEU B C 1
ATOM 6889 O O . LEU B 1 413 ? 3.477 12.359 9.938 1 96.88 413 LEU B O 1
ATOM 6893 N N . ALA B 1 414 ? 2.816 13.094 7.887 1 97.31 414 ALA B N 1
ATOM 6894 C CA . ALA B 1 414 ? 2.941 14.508 8.25 1 97.31 414 ALA B CA 1
ATOM 6895 C C . ALA B 1 414 ? 2.018 14.852 9.414 1 97.31 414 ALA B C 1
ATOM 6897 O O . ALA B 1 414 ? 2.445 15.484 10.383 1 97.31 414 ALA B O 1
ATOM 6898 N N . GLN B 1 415 ? 0.787 14.453 9.336 1 94.38 415 GLN B N 1
ATOM 6899 C CA . GLN B 1 415 ? -0.17 14.719 10.406 1 94.38 415 GLN B CA 1
ATOM 6900 C C . GLN B 1 415 ? 0.281 14.078 11.719 1 94.38 415 GLN B C 1
ATOM 6902 O O . GLN B 1 415 ? 0.178 14.695 12.781 1 94.38 415 GLN B O 1
ATOM 6907 N N . SER B 1 416 ? 0.787 12.852 11.578 1 96.25 416 SER B N 1
ATOM 6908 C CA . SER B 1 416 ? 1.276 12.141 12.75 1 96.25 416 SER B CA 1
ATOM 6909 C C . SER B 1 416 ? 2.422 12.898 13.422 1 96.25 416 SER B C 1
ATOM 6911 O O . SER B 1 416 ? 2.471 13.008 14.648 1 96.25 416 SER B O 1
ATOM 6913 N N . ALA B 1 417 ? 3.328 13.367 12.633 1 98.31 417 ALA B N 1
ATOM 6914 C CA . ALA B 1 417 ? 4.469 14.117 13.133 1 98.31 417 ALA B CA 1
ATOM 6915 C C . ALA B 1 417 ? 4.012 15.367 13.891 1 98.31 417 ALA B C 1
ATOM 6917 O O . ALA B 1 417 ? 4.496 15.648 14.984 1 98.31 417 ALA B O 1
ATOM 6918 N N . VAL B 1 418 ? 3.076 16.078 13.32 1 98.12 418 VAL B N 1
ATOM 6919 C CA . VAL B 1 418 ? 2.596 17.328 13.891 1 98.12 418 VAL B CA 1
ATOM 6920 C C . VAL B 1 418 ? 1.871 17.047 15.203 1 98.12 418 VAL B C 1
ATOM 6922 O O . VAL B 1 418 ? 2.096 17.75 16.203 1 98.12 418 VAL B O 1
ATOM 6925 N N . HIS B 1 419 ? 1.002 16.031 15.25 1 95.88 419 HIS B N 1
ATOM 6926 C CA . HIS B 1 419 ? 0.302 15.672 16.484 1 95.88 419 HIS B CA 1
ATOM 6927 C C . HIS B 1 419 ? 1.286 15.367 17.609 1 95.88 419 HIS B C 1
ATOM 6929 O O . HIS B 1 419 ? 1.098 15.812 18.734 1 95.88 419 HIS B O 1
ATOM 6935 N N . GLY B 1 420 ? 2.307 14.609 17.266 1 97.44 420 GLY B N 1
ATOM 6936 C CA . GLY B 1 420 ? 3.301 14.258 18.281 1 97.44 420 GLY B CA 1
ATOM 6937 C C . GLY B 1 420 ? 4.066 15.461 18.797 1 97.44 420 GLY B C 1
ATOM 6938 O O . GLY B 1 420 ? 4.242 15.609 20.016 1 97.44 420 GLY B O 1
ATOM 6939 N N . ALA B 1 421 ? 4.508 16.281 17.891 1 98.5 421 ALA B N 1
ATOM 6940 C CA . ALA B 1 421 ? 5.27 17.469 18.281 1 98.5 421 ALA B CA 1
ATOM 6941 C C . ALA B 1 421 ? 4.434 18.406 19.141 1 98.5 421 ALA B C 1
ATOM 6943 O O . ALA B 1 421 ? 4.898 18.875 20.188 1 98.5 421 ALA B O 1
ATOM 6944 N N . MET B 1 422 ? 3.221 18.672 18.734 1 97.69 422 MET B N 1
ATOM 6945 C CA . MET B 1 422 ? 2.344 19.578 19.469 1 97.69 422 MET B CA 1
ATOM 6946 C C . MET B 1 422 ? 2.082 19.062 20.875 1 97.69 422 MET B C 1
ATOM 6948 O O . MET B 1 422 ? 1.928 19.844 21.812 1 97.69 422 MET B O 1
ATOM 6952 N N . ALA B 1 423 ? 2.029 17.734 20.984 1 96.38 423 ALA B N 1
ATOM 6953 C CA . ALA B 1 423 ? 1.764 17.109 22.281 1 96.38 423 ALA B CA 1
ATOM 6954 C C . ALA B 1 423 ? 2.992 17.172 23.172 1 96.38 423 ALA B C 1
ATOM 6956 O O . ALA B 1 423 ? 2.902 16.906 24.375 1 96.38 423 ALA B O 1
ATOM 6957 N N . GLY B 1 424 ? 4.148 17.469 22.609 1 97.25 424 GLY B N 1
ATOM 6958 C CA . GLY B 1 424 ? 5.344 17.625 23.422 1 97.25 424 GLY B CA 1
ATOM 6959 C C . GLY B 1 424 ? 6.348 16.516 23.234 1 97.25 424 GLY B C 1
ATOM 6960 O O . GLY B 1 424 ? 7.422 16.531 23.844 1 97.25 424 GLY B O 1
ATOM 6961 N N . PHE B 1 425 ? 5.977 15.562 22.406 1 97.25 425 PHE B N 1
ATOM 6962 C CA . PHE B 1 425 ? 6.941 14.508 22.125 1 97.25 425 PHE B CA 1
ATOM 6963 C C . PHE B 1 425 ? 8.086 15.031 21.266 1 97.25 425 PHE B C 1
ATOM 6965 O O . PHE B 1 425 ? 7.898 15.969 20.484 1 97.25 425 PHE B O 1
ATOM 6972 N N . THR B 1 426 ? 9.289 14.461 21.438 1 97.88 426 THR B N 1
ATOM 6973 C CA . THR B 1 426 ? 10.5 14.867 20.734 1 97.88 426 THR B CA 1
ATOM 6974 C C . THR B 1 426 ? 11.438 13.68 20.531 1 97.88 426 THR B C 1
ATOM 6976 O O . THR B 1 426 ? 11.156 12.578 21.016 1 97.88 426 THR B O 1
ATOM 6979 N N . GLY B 1 427 ? 12.445 13.859 19.656 1 97.62 427 GLY B N 1
ATOM 6980 C CA . GLY B 1 427 ? 13.398 12.789 19.438 1 97.62 427 GLY B CA 1
ATOM 6981 C C . GLY B 1 427 ? 12.766 11.531 18.875 1 97.62 427 GLY B C 1
ATOM 6982 O O . GLY B 1 427 ? 13.195 10.422 19.188 1 97.62 427 GLY B O 1
ATOM 6983 N N . PHE B 1 428 ? 11.703 11.672 18.125 1 97.62 428 PHE B N 1
ATOM 6984 C CA . PHE B 1 428 ? 11.031 10.508 17.547 1 97.62 428 PHE B CA 1
ATOM 6985 C C . PHE B 1 428 ? 10.867 10.664 16.047 1 97.62 428 PHE B C 1
ATOM 6987 O O . PHE B 1 428 ? 11.109 11.742 15.492 1 97.62 428 PHE B O 1
ATOM 6994 N N . THR B 1 429 ? 10.625 9.57 15.391 1 97.06 429 THR B N 1
ATOM 6995 C CA . THR B 1 429 ? 10.25 9.539 13.984 1 97.06 429 THR B CA 1
ATOM 6996 C C . THR B 1 429 ? 8.906 8.828 13.797 1 97.06 429 THR B C 1
ATOM 6998 O O . THR B 1 429 ? 8.492 8.047 14.648 1 97.06 429 THR B O 1
ATOM 7001 N N . CYS B 1 430 ? 8.188 9.242 12.789 1 96.69 430 CYS B N 1
ATOM 7002 C CA . CYS B 1 430 ? 6.898 8.633 12.516 1 96.69 430 CYS B CA 1
ATOM 7003 C C . CYS B 1 430 ? 7.027 7.543 11.453 1 96.69 430 CYS B C 1
ATOM 7005 O O . CYS B 1 430 ? 7.852 7.656 10.539 1 96.69 430 CYS B O 1
ATOM 7007 N N . GLY B 1 431 ? 6.289 6.52 11.562 1 95.31 431 GLY B N 1
ATOM 7008 C CA . GLY B 1 431 ? 6.258 5.438 10.594 1 95.31 431 GLY B CA 1
ATOM 7009 C C . GLY B 1 431 ? 5.023 4.562 10.711 1 95.31 431 GLY B C 1
ATOM 7010 O O . GLY B 1 431 ? 4.203 4.754 11.609 1 95.31 431 GLY B O 1
ATOM 7011 N N . THR B 1 432 ? 4.887 3.678 9.75 1 95.31 432 THR B N 1
ATOM 7012 C CA . THR B 1 432 ? 3.807 2.699 9.789 1 95.31 432 THR B CA 1
ATOM 7013 C C . THR B 1 432 ? 4.336 1.323 10.188 1 95.31 432 THR B C 1
ATOM 7015 O O . THR B 1 432 ? 5.375 0.886 9.688 1 95.31 432 THR B O 1
ATOM 7018 N N . VAL B 1 433 ? 3.686 0.769 11.133 1 93.44 433 VAL B N 1
ATOM 7019 C CA . VAL B 1 433 ? 3.947 -0.603 11.555 1 93.44 433 VAL B CA 1
ATOM 7020 C C . VAL B 1 433 ? 2.656 -1.417 11.5 1 93.44 433 VAL B C 1
ATOM 7022 O O . VAL B 1 433 ? 1.685 -1.098 12.188 1 93.44 433 VAL B O 1
ATOM 7025 N N . ASN B 1 434 ? 2.701 -2.457 10.742 1 93.06 434 ASN B N 1
ATOM 7026 C CA . ASN B 1 434 ? 1.498 -3.26 10.562 1 93.06 434 ASN B CA 1
ATOM 7027 C C . ASN B 1 434 ? 0.29 -2.391 10.227 1 93.06 434 ASN B C 1
ATOM 7029 O O . ASN B 1 434 ? -0.757 -2.502 10.867 1 93.06 434 ASN B O 1
ATOM 7033 N N . THR B 1 435 ? 0.451 -1.411 9.352 1 91.44 435 THR B N 1
ATOM 7034 C CA . THR B 1 435 ? -0.566 -0.557 8.742 1 91.44 435 THR B CA 1
ATOM 7035 C C . THR B 1 435 ? -0.976 0.557 9.703 1 91.44 435 THR B C 1
ATOM 7037 O O . THR B 1 435 ? -1.771 1.428 9.352 1 91.44 435 THR B O 1
ATOM 7040 N N . HIS B 1 436 ? -0.419 0.553 10.914 1 92.94 436 HIS B N 1
ATOM 7041 C CA . HIS B 1 436 ? -0.763 1.572 11.898 1 92.94 436 HIS B CA 1
ATOM 7042 C C . HIS B 1 436 ? 0.356 2.6 12.039 1 92.94 436 HIS B C 1
ATOM 7044 O O . HIS B 1 436 ? 1.537 2.25 11.969 1 92.94 436 HIS B O 1
ATOM 7050 N N . HIS B 1 437 ? -0.038 3.785 12.219 1 94.38 437 HIS B N 1
ATOM 7051 C CA . HIS B 1 437 ? 0.94 4.852 12.391 1 94.38 437 HIS B CA 1
ATOM 7052 C C . HIS B 1 437 ? 1.43 4.918 13.836 1 94.38 437 HIS B C 1
ATOM 7054 O O . HIS B 1 437 ? 0.624 4.93 14.773 1 94.38 437 HIS B O 1
ATOM 7060 N N . VAL B 1 438 ? 2.732 4.988 13.992 1 95.19 438 VAL B N 1
ATOM 7061 C CA . VAL B 1 438 ? 3.33 4.957 15.328 1 95.19 438 VAL B CA 1
ATOM 7062 C C . VAL B 1 438 ? 4.434 6.004 15.422 1 95.19 438 VAL B C 1
ATOM 7064 O O . VAL B 1 438 ? 4.898 6.523 14.398 1 95.19 438 VAL B O 1
ATOM 7067 N N . MET B 1 439 ? 4.754 6.34 16.609 1 96.38 439 MET B N 1
ATOM 7068 C CA . MET B 1 439 ? 5.945 7.121 16.922 1 96.38 439 MET B CA 1
ATOM 7069 C C . MET B 1 439 ? 7.07 6.219 17.422 1 96.38 439 MET B C 1
ATOM 7071 O O . MET B 1 439 ? 6.875 5.449 18.375 1 96.38 439 MET B O 1
ATOM 7075 N N . ILE B 1 440 ? 8.188 6.348 16.797 1 94.88 440 ILE B N 1
ATOM 7076 C CA . ILE B 1 440 ? 9.336 5.504 17.094 1 94.88 440 ILE B CA 1
ATOM 7077 C C . ILE B 1 440 ? 10.492 6.367 17.609 1 94.88 440 ILE B C 1
ATOM 7079 O O . ILE B 1 440 ? 10.852 7.367 16.984 1 94.88 440 ILE B O 1
ATOM 7083 N N . PRO B 1 441 ? 11.031 5.973 18.75 1 94.19 441 PRO B N 1
ATOM 7084 C CA . PRO B 1 441 ? 12.234 6.707 19.156 1 94.19 441 PRO B CA 1
ATOM 7085 C C . PRO B 1 441 ? 13.328 6.672 18.094 1 94.19 441 PRO B C 1
ATOM 7087 O O . PRO B 1 441 ? 13.664 5.602 17.578 1 94.19 441 PRO B O 1
ATOM 7090 N N . MET B 1 442 ? 13.883 7.832 17.812 1 93.94 442 MET B N 1
ATOM 7091 C CA . MET B 1 442 ? 14.883 7.926 16.75 1 93.94 442 MET B CA 1
ATOM 7092 C C . MET B 1 442 ? 16.062 7.004 17.031 1 93.94 442 MET B C 1
ATOM 7094 O O . MET B 1 442 ? 16.656 6.441 16.109 1 93.94 442 MET B O 1
ATOM 7098 N N . LYS B 1 443 ? 16.359 6.84 18.219 1 90.19 443 LYS B N 1
ATOM 7099 C CA . LYS B 1 443 ? 17.5 6.012 18.641 1 90.19 443 LYS B CA 1
ATOM 7100 C C . LYS B 1 443 ? 17.328 4.574 18.141 1 90.19 443 LYS B C 1
ATOM 7102 O O . LYS B 1 443 ? 18.312 3.924 17.797 1 90.19 443 LYS B O 1
ATOM 7107 N N . GLU B 1 444 ? 16.156 4.121 18.109 1 87.12 444 GLU B N 1
ATOM 7108 C CA . GLU B 1 444 ? 15.883 2.748 17.703 1 87.12 444 GLU B CA 1
ATOM 7109 C C . GLU B 1 444 ? 16.141 2.566 16.203 1 87.12 444 GLU B C 1
ATOM 7111 O O . GLU B 1 444 ? 16.594 1.505 15.766 1 87.12 444 GLU B O 1
ATOM 7116 N N . ILE B 1 445 ? 15.867 3.547 15.453 1 87 445 ILE B N 1
ATOM 7117 C CA . ILE B 1 445 ? 16.031 3.475 14.008 1 87 445 ILE B CA 1
ATOM 7118 C C . ILE B 1 445 ? 17.5 3.564 13.648 1 87 445 ILE B C 1
ATOM 7120 O O . ILE B 1 445 ? 18 2.795 12.812 1 87 445 ILE B O 1
ATOM 7124 N N . ILE B 1 446 ? 18.203 4.449 14.273 1 86.38 446 ILE B N 1
ATOM 7125 C CA . ILE B 1 446 ? 19.578 4.727 13.875 1 86.38 446 ILE B CA 1
ATOM 7126 C C . ILE B 1 446 ? 20.5 3.611 14.383 1 86.38 446 ILE B C 1
ATOM 7128 O O . ILE B 1 446 ? 21.609 3.424 13.859 1 86.38 446 ILE B O 1
ATOM 7132 N N . SER B 1 447 ? 20.047 2.848 15.359 1 81.56 447 SER B N 1
ATOM 7133 C CA . SER B 1 447 ? 20.859 1.79 15.945 1 81.56 447 SER B CA 1
ATOM 7134 C C . SER B 1 447 ? 20.766 0.504 15.125 1 81.56 447 SER B C 1
ATOM 7136 O O . SER B 1 447 ? 21.609 -0.387 15.266 1 81.56 447 SER B O 1
ATOM 7138 N N . ARG B 1 448 ? 19.812 0.289 14.305 1 76.19 448 ARG B N 1
ATOM 7139 C CA . ARG B 1 448 ? 19.547 -0.965 13.602 1 76.19 448 ARG B CA 1
ATOM 7140 C C . ARG B 1 448 ? 20.188 -0.96 12.219 1 76.19 448 ARG B C 1
ATOM 7142 O O . ARG B 1 448 ? 20.359 -2.016 11.602 1 76.19 448 ARG B O 1
ATOM 7149 N N . GLY B 1 449 ? 20.781 0.014 11.828 1 71.75 449 GLY B N 1
ATOM 7150 C CA . GLY B 1 449 ? 21.359 0.035 10.5 1 71.75 449 GLY B CA 1
ATOM 7151 C C . GLY B 1 449 ? 20.328 -0.029 9.391 1 71.75 449 GLY B C 1
ATOM 7152 O O . GLY B 1 449 ? 19.125 0.087 9.656 1 71.75 449 GLY B O 1
ATOM 7153 N N . ARG B 1 450 ? 20.812 -0.437 8.086 1 77.06 450 ARG B N 1
ATOM 7154 C CA . ARG B 1 450 ? 19.953 -0.431 6.898 1 77.06 450 ARG B CA 1
ATOM 7155 C C . ARG B 1 450 ? 19.406 -1.824 6.613 1 77.06 450 ARG B C 1
ATOM 7157 O O . ARG B 1 450 ? 20.109 -2.822 6.766 1 77.06 450 ARG B O 1
ATOM 7164 N N . ASN B 1 451 ? 18.141 -1.812 6.227 1 80.94 451 ASN B N 1
ATOM 7165 C CA . ASN B 1 451 ? 17.484 -3.064 5.867 1 80.94 451 ASN B CA 1
ATOM 7166 C C . ASN B 1 451 ? 18 -3.6 4.531 1 80.94 451 ASN B C 1
ATOM 7168 O O . ASN B 1 451 ? 18.281 -2.826 3.619 1 80.94 451 ASN B O 1
ATOM 7172 N N . ARG B 1 452 ? 18.188 -4.891 4.504 1 85.75 452 ARG B N 1
ATOM 7173 C CA . ARG B 1 452 ? 18.5 -5.617 3.277 1 85.75 452 ARG B CA 1
ATOM 7174 C C . ARG B 1 452 ? 17.5 -6.75 3.043 1 85.75 452 ARG B C 1
ATOM 7176 O O . ARG B 1 452 ? 16.812 -7.176 3.971 1 85.75 452 ARG B O 1
ATOM 7183 N N . VAL B 1 453 ? 17.453 -7.145 1.782 1 90.06 453 VAL B N 1
ATOM 7184 C CA . VAL B 1 453 ? 16.547 -8.25 1.466 1 90.06 453 VAL B CA 1
ATOM 7185 C C . VAL B 1 453 ? 17.062 -9.539 2.1 1 90.06 453 VAL B C 1
ATOM 7187 O O . VAL B 1 453 ? 18.25 -9.859 1.986 1 90.06 453 VAL B O 1
ATOM 7190 N N . ASP B 1 454 ? 16.234 -10.156 2.867 1 85.31 454 ASP B N 1
ATOM 7191 C CA . ASP B 1 454 ? 16.531 -11.484 3.393 1 85.31 454 ASP B CA 1
ATOM 7192 C C . ASP B 1 454 ? 16.234 -12.562 2.359 1 85.31 454 ASP B C 1
ATOM 7194 O O . ASP B 1 454 ? 15.07 -12.812 2.031 1 85.31 454 ASP B O 1
ATOM 7198 N N . LEU B 1 455 ? 17.219 -13.219 1.91 1 85.75 455 LEU B N 1
ATOM 7199 C CA . LEU B 1 455 ? 17.062 -14.211 0.847 1 85.75 455 LEU B CA 1
ATOM 7200 C C . LEU B 1 455 ? 16.266 -15.414 1.334 1 85.75 455 LEU B C 1
ATOM 7202 O O . LEU B 1 455 ? 15.797 -16.219 0.528 1 85.75 455 LEU B O 1
ATOM 7206 N N . SER B 1 456 ? 16.172 -15.5 2.625 1 79.25 456 SER B N 1
ATOM 7207 C CA . SER B 1 456 ? 15.383 -16.594 3.191 1 79.25 456 SER B CA 1
ATOM 7208 C C . SER B 1 456 ? 13.938 -16.172 3.447 1 79.25 456 SER B C 1
ATOM 7210 O O . SER B 1 456 ? 13.117 -16.984 3.877 1 79.25 456 SER B O 1
ATOM 7212 N N . SER B 1 457 ? 13.727 -15 3.119 1 81.94 457 SER B N 1
ATOM 7213 C CA . SER B 1 457 ? 12.398 -14.461 3.381 1 81.94 457 SER B CA 1
ATOM 7214 C C . SER B 1 457 ? 11.367 -15.031 2.402 1 81.94 457 SER B C 1
ATOM 7216 O O . SER B 1 457 ? 11.727 -15.469 1.306 1 81.94 457 SER B O 1
ATOM 7218 N N . ARG B 1 458 ? 10.125 -14.992 2.803 1 79.88 458 ARG B N 1
ATOM 7219 C CA . ARG B 1 458 ? 9.016 -15.43 1.957 1 79.88 458 ARG B CA 1
ATOM 7220 C C . ARG B 1 458 ? 8.898 -14.555 0.713 1 79.88 458 ARG B C 1
ATOM 7222 O O . ARG B 1 458 ? 8.531 -15.039 -0.36 1 79.88 458 ARG B O 1
ATOM 7229 N N . MET B 1 459 ? 9.195 -13.367 0.935 1 84.5 459 MET B N 1
ATOM 7230 C CA . MET B 1 459 ? 9.062 -12.438 -0.186 1 84.5 459 MET B CA 1
ATOM 7231 C C . MET B 1 459 ? 10.031 -12.797 -1.305 1 84.5 459 MET B C 1
ATOM 7233 O O . MET B 1 459 ? 9.664 -12.797 -2.48 1 84.5 459 MET B O 1
ATOM 7237 N N . TRP B 1 460 ? 11.203 -13.07 -0.964 1 87.81 460 TRP B N 1
ATOM 7238 C CA . TRP B 1 460 ? 12.172 -13.453 -1.988 1 87.81 460 TRP B CA 1
ATOM 7239 C C . TRP B 1 460 ? 11.789 -14.781 -2.631 1 87.81 460 TRP B C 1
ATOM 7241 O O . TRP B 1 460 ? 11.938 -14.961 -3.84 1 87.81 460 TRP B O 1
ATOM 7251 N N . HIS B 1 461 ? 11.234 -15.633 -1.86 1 84.06 461 HIS B N 1
ATOM 7252 C CA . HIS B 1 461 ? 10.781 -16.922 -2.395 1 84.06 461 HIS B CA 1
ATOM 7253 C C . HIS B 1 461 ? 9.68 -16.719 -3.432 1 84.06 461 HIS B C 1
ATOM 7255 O O . HIS B 1 461 ? 9.602 -17.469 -4.406 1 84.06 461 HIS B O 1
ATOM 7261 N N . ARG B 1 462 ? 8.938 -15.789 -3.119 1 85.88 462 ARG B N 1
ATOM 7262 C CA . ARG B 1 462 ? 7.891 -15.469 -4.082 1 85.88 462 ARG B CA 1
ATOM 7263 C C . ARG B 1 462 ? 8.484 -14.992 -5.402 1 85.88 462 ARG B C 1
ATOM 7265 O O . ARG B 1 462 ? 7.938 -15.273 -6.469 1 85.88 462 ARG B O 1
ATOM 7272 N N . VAL B 1 463 ? 9.594 -14.266 -5.316 1 89.75 463 VAL B N 1
ATOM 7273 C CA . VAL B 1 463 ? 10.289 -13.82 -6.52 1 89.75 463 VAL B CA 1
ATOM 7274 C C . VAL B 1 463 ? 10.82 -15.031 -7.285 1 89.75 463 VAL B C 1
ATOM 7276 O O . VAL B 1 463 ? 10.672 -15.109 -8.508 1 89.75 463 VAL B O 1
ATOM 7279 N N . LEU B 1 464 ? 11.352 -15.953 -6.555 1 87.12 464 LEU B N 1
ATOM 7280 C CA . LEU B 1 464 ? 11.906 -17.156 -7.18 1 87.12 464 LEU B CA 1
ATOM 7281 C C . LEU B 1 464 ? 10.805 -17.984 -7.824 1 87.12 464 LEU B C 1
ATOM 7283 O O . LEU B 1 464 ? 10.992 -18.547 -8.906 1 87.12 464 LEU B O 1
ATOM 7287 N N . ALA B 1 465 ? 9.711 -17.984 -7.152 1 82.81 465 ALA B N 1
ATOM 7288 C CA . ALA B 1 465 ? 8.578 -18.719 -7.703 1 82.81 465 ALA B CA 1
ATOM 7289 C C . ALA B 1 465 ? 8.055 -18.062 -8.969 1 82.81 465 ALA B C 1
ATOM 7291 O O . ALA B 1 465 ? 7.609 -18.734 -9.898 1 82.81 465 ALA B O 1
ATOM 7292 N N . ALA B 1 466 ? 8.102 -16.797 -8.969 1 85.56 466 ALA B N 1
ATOM 7293 C CA . ALA B 1 466 ? 7.578 -16.047 -10.102 1 85.56 466 ALA B CA 1
ATOM 7294 C C . ALA B 1 466 ? 8.539 -16.078 -11.289 1 85.56 466 ALA B C 1
ATOM 7296 O O . ALA B 1 466 ? 8.109 -16.141 -12.445 1 85.56 466 ALA B O 1
ATOM 7297 N N . THR B 1 467 ? 9.852 -16.062 -11.008 1 90.75 467 THR B N 1
ATOM 7298 C CA . THR B 1 467 ? 10.844 -15.969 -12.07 1 90.75 467 THR B CA 1
ATOM 7299 C C . THR B 1 467 ? 11.312 -17.359 -12.484 1 90.75 467 THR B C 1
ATOM 7301 O O . THR B 1 467 ? 11.828 -17.547 -13.594 1 90.75 467 THR B O 1
ATOM 7304 N N . MET B 1 468 ? 11.242 -18.266 -11.508 1 86.88 468 MET B N 1
ATOM 7305 C CA . MET B 1 468 ? 11.75 -19.625 -11.68 1 86.88 468 MET B CA 1
ATOM 7306 C C . MET B 1 468 ? 13.25 -19.625 -11.953 1 86.88 468 MET B C 1
ATOM 7308 O O . MET B 1 468 ? 13.773 -20.531 -12.594 1 86.88 468 MET B O 1
ATOM 7312 N N . GLN B 1 469 ? 13.891 -18.531 -11.539 1 91.19 469 GLN B N 1
ATOM 7313 C CA . GLN B 1 469 ? 15.328 -18.469 -11.766 1 91.19 469 GLN B CA 1
ATOM 7314 C C . GLN B 1 469 ? 16.062 -19.438 -10.844 1 91.19 469 GLN B C 1
ATOM 7316 O O . GLN B 1 469 ? 15.68 -19.625 -9.688 1 91.19 469 GLN B O 1
ATOM 7321 N N . PRO B 1 470 ? 17.156 -20.047 -11.383 1 89.56 470 PRO B N 1
ATOM 7322 C CA . PRO B 1 470 ? 18 -20.891 -10.531 1 89.56 470 PRO B CA 1
ATOM 7323 C C . PRO B 1 470 ? 18.906 -20.078 -9.609 1 89.56 470 PRO B C 1
ATOM 7325 O O . PRO B 1 470 ? 18.938 -18.844 -9.695 1 89.56 470 PRO B O 1
ATOM 7328 N N . PRO B 1 471 ? 19.578 -20.625 -8.68 1 87.75 471 PRO B N 1
ATOM 7329 C CA . PRO B 1 471 ? 20.469 -19.906 -7.773 1 87.75 471 PRO B CA 1
ATOM 7330 C C . PRO B 1 471 ? 21.594 -19.188 -8.5 1 87.75 471 PRO B C 1
ATOM 7332 O O . PRO B 1 471 ? 22.172 -18.234 -7.973 1 87.75 471 PRO B O 1
ATOM 7335 N N . LEU B 1 472 ? 21.906 -19.531 -9.711 1 92.5 472 LEU B N 1
ATOM 7336 C CA . LEU B 1 472 ? 22.922 -18.938 -10.562 1 92.5 472 LEU B CA 1
ATOM 7337 C C . LEU B 1 472 ? 24.297 -19.031 -9.898 1 92.5 472 LEU B C 1
ATOM 7339 O O . LEU B 1 472 ? 25.031 -18.047 -9.852 1 92.5 472 LEU B O 1
ATOM 7343 N N . LYS B 1 473 ? 24.547 -20.109 -9.266 1 91.44 473 LYS B N 1
ATOM 7344 C CA . LYS B 1 473 ? 25.812 -20.391 -8.594 1 91.44 473 LYS B CA 1
ATOM 7345 C C . LYS B 1 473 ? 26.359 -21.75 -9 1 91.44 473 LYS B C 1
ATOM 7347 O O . LYS B 1 473 ? 25.625 -22.75 -8.992 1 91.44 473 LYS B O 1
ATOM 7352 N N . ASN B 1 474 ? 27.672 -21.672 -9.422 1 90.62 474 ASN B N 1
ATOM 7353 C CA . ASN B 1 474 ? 28.312 -22.922 -9.789 1 90.62 474 ASN B CA 1
ATOM 7354 C C . ASN B 1 474 ? 28.625 -23.781 -8.562 1 90.62 474 ASN B C 1
ATOM 7356 O O . ASN B 1 474 ? 28.875 -23.25 -7.48 1 90.62 474 ASN B O 1
ATOM 7360 N N . LYS B 1 475 ? 28.422 -25.172 -8.555 1 77.69 475 LYS B N 1
ATOM 7361 C CA . LYS B 1 475 ? 28.766 -26.078 -7.469 1 77.69 475 LYS B CA 1
ATOM 7362 C C . LYS B 1 475 ? 30.266 -26.078 -7.203 1 77.69 475 LYS B C 1
ATOM 7364 O O . LYS B 1 475 ? 31.062 -25.891 -8.125 1 77.69 475 LYS B O 1
#

Foldseek 3Di:
DDDPDDPDDDDDPPQPDDDADDADAPDPPPPDDPQPVQNFHFLVVQDVDFDWAFFPLPVCCVPCVPPPDADDQPDWDWFDDDDDPRDHDHTRIFTFFDFHRIFRDQLALAAEEEEEEDDFFAQQLLLLLLLVCCSCPRRNRQFYWYQAAGLQSLADPVHDIHGDDCVLSPPSLQFTDHSRHYDADNQDLVRNLVSCVVVVHQEYEYEEALLSLVSLLSNQVVCSVVPHNHFREYAHDDLLQWFPSFPGHFRVVLLLVVQLVLQVVLLCQFVVDQLEEREEEGERAQAQVSQLSSLVVNLQAQEGFHLVADAACDDCLADLVVSVVCCVPVRGHYYYHYQNGPQVVVVVVDPDDQDADNNRHGDGDRVRVVSVVVNVVVCVVVVHDYHYDYHYCDCVSGRGHGDPVSSVVSSVQSSSRSSCVRRRTHQWYWHHRPNGIGTGRSVVRNVPGTDYDDCPDPSVVVSCVSNVRDSNDDD/DDDPDAPPPCPVPQVLPPPVPPPDPPDVPPPDDPQPPQQFGFLVVQDVDFDWAFFPCCPCCVPCVPPDDADDQPDWDWFDDDDDPPDDDDTRIFTFFDFHRIFRDQLALAAEEEEEEDDFFAQQLLLLLLLVCCSCPRRNHQFYWYQAAGLQSLADPVHDIHGDDCVLSPPSLQFFDHSRHYYADNQDLVRSLVSCVVVVHQEYEYEEALLSLVSLLSNQVVCSVVPHNHFREYAHDDLLQWFPSFPGHFRVVLLLVVQLVLLVVLLCQFVVDFLEEREEEGERAQAQVSQLSSLVVNLQAQEGFHLVADAACDDCLADLVVSVVCCVPVRGHYYYHYQNGPQVVVVVVDPDDQDADSNRHGDGDRVRVVSQVVNVVVCVVVVHDYHYDYHYCDCVSGRGHGDPVSSVVSSVQSSSRSSCVRRRTHQWYWHHRPNGIGTGRSCVRNSNGTDHDDCPDPSVVVSCVSNVRDSNHDD